Protein 4YMU (pdb70)

Foldseek 3Di:
DKWFFQFWDDDVVRTQAHTEIDDDDFLAAEEEEEDPSLRQLVVLCVRLPPDATPDTFIDDPRHTDRPPPDDSVVVCLQEAEQDQQLPQDQVDFLLCSQLVCCCVPVVDDPVVSSVLLCVLCVLLVNNVRRGPGLVPDALLNSRSSSVSSRCSSVHQEYEYEANCVVHDPVRRPSNLVSVQVCSVVRRHYYYYHLPLVSQLPRHQKYFYGGNNYGPDMDGSCCQQPPDPDDSSVVRNVVRD/DKWFFQFWDADVVRTQAGTEIDDDDFLAAEEEEEDPSLNQLVVLCVRLPPDATPDTFMDDPRHTDRPPPDDSVVVCLQEAEQDQQLPQDQVDFLLCSQLVCCCVPVVDDPVVSSVLSCVLCVLLVNNVRRGPGLVPDALLNSRSSSVSNRCSSVHQAYEYEANCPPPDPVRRVSNLVSVQVCSVVRRHYYYYHLDLVSLVPRHQKYFYGGNNYGPDMDRSCCLQPPNDDPSSVVRNVVRD/DDDDLPVVVVCVVLLVVQAVLLVVLLVLLLVLLQVLLVVLLVQCVDPPVVSVVVSVCLLCDLQVDDLLCLLCCQQVVCVVVVDHDDLRVSLSVSSNSSSSSVLNVLLVVLLVPDPCVQLVVCVVVVHDPVRSCVPTRVVRSVLSRVLVSLVSSLVVSVVSLSSLVVVDSHSNVSLVVVCVVVVDNPNSNVVSVVVNVVSSVVSVVVSVVVSVVSD/DDDDQVVVVVCVVLLVVQAVLLVVLLVLLLVLLQVLLVVLLVQLVDPPVVSVVVSVVLLCDLQVDDLLCQLCCQQVVCVVVVDHDDLRVSLSVSSNSSSSSVLNVLLVVLLVPPPCVQVVVCVVVPHDPVRSCVPTRVVRSVLSRVLVSLVSSLVVSVVSLSSLVVVDSHSNVVLVVVCVVVVDNPNSNVVSVVVNVVVSVVSVVVSVVVNVVD

B-factor: mean 88.01, std 18.53, range [20.0, 192.8]

Radius of gyration: 33.29 Å; Cα contacts (8 Å, |Δi|>4): 1628; chains: 4; bounding box: 82×51×93 Å

Nearest PDB structures (foldseek):
  4ymw-assembly1_C  TM=1.003E+00  e=5.211E-26  Caldanaerobacter subterraneus subsp. tengcongensis MB4
  3tuz-assembly2_F  TM=8.366E-01  e=4.414E-05  Escherichia coli K-12
  3tui-assembly2_E  TM=8.059E-01  e=1.080E-04  Escherichia coli K-12
  7mc0-assembly1_B  TM=7.692E-01  e=1.367E-04  Neisseria meningitidis MC58
  4jbw-assembly2_I  TM=6.673E-01  e=3.896E-02  Escherichia coli K-12

Organism: Caldanaerobacter subterraneus subsp. tengcongensis (strain DSM 15242 / JCM 11007 / NBRC 100824 / MB4) (NCBI:txid273068)

Secondary structure (DSSP, 8-state):
-EEEEEEEEEETTEEEEEEEEEEE-TT-EEEEE-STTSSHHHHHHHHTTSS--SEEEEEETTEE-SSS-S-HHHHHHHEEEE-TT----TTS-HHHHHHHHIIIII---HHHHHHHHHHHHHHTT-GGGTT--GGGS-HHHHHHHHHHHHHTT--SEEEEESTTTTS-HHHHHHHHHHHHHHHHTT-EEEEE-S-HHHHHHH-SEEEEEETTEEEEEE-HHHHHHH--SHHHHHHHHHH-/----SGGGGGGHHHHHHHHHHHHHHHHHHHHHHHHHHHHHHHHHT-SSHHHHHHHHHHHHHHHTS-HHHHHHHHHHHHHTTT----HHHHHHHHHHHHHHHHHHHHHHHHHTTS-HHHHHHHHHTT--HHHHIIIIIHHHHHHHHHHHHHHHHHHHHHHHGGGGGGT--STTTHHHHHHHHH---HHHHHHHHHHHHHHHHHHHHHHHHHHHT-/----SHHHHTTHHHHHHHHHHHHHHHHHHHHHHHHHHHHHHHHHT-SSHHHHHHHHHHHHHHHTS-HHHHHHHHHTTTGGGT----HHHHHHHHHHHHHHHHHHHHHHHHHHTS-THHHHHHHHTT--HHHHIIIIIHHHHHHHHHHHHHHHHHHHHHHHGGGGTTT--STTTHHHHHHHHH---HHHHHHHHHHHHHHHHHHHHHHHHHHHHH-/-EEEEEEEEEETTEEEEEEEEEEE-TT-EEEEE-STTSSHHHHHHHHTTSS--SEEEEEETTEESSSS-S-HHHHHHHEEEE-TT----TTS-HHHHHHHHIIIII---HHHHHHHHHHHHHHTT-GGGTT--GGGS-HHHHHHHHHHHHHHT--SEEEEESTTTTS-GGGHHHHHHHHHHHHHTT-EEEEE-S-HHHHHHH-SEEEEEETTEEEEEE-HHHHHHH--SHHHHHHHHHH-

Structure (mmCIF, N/CA/C/O backbone):
data_4YMU
#
_entry.id   4YMU
#
_cell.length_a   96.765
_cell.length_b   114.098
_cell.length_c   298.636
_cell.angle_alpha   90.00
_cell.angle_beta   90.00
_cell.angle_gamma   90.00
#
_symmetry.space_group_name_H-M   'C 2 2 21'
#
loop_
_entity.id
_entity.type
_entity.pdbx_description
1 polymer 'ABC-type polar amino acid transport system, ATPase component'
2 polymer 'ABC-type amino acid transport system, permease component'
3 non-polymer "ADENOSINE-5'-TRIPHOSPHATE"
4 non-polymer 'MAGNESIUM ION'
5 non-polymer ARGININE
#
loop_
_atom_site.group_PDB
_atom_site.id
_atom_site.type_symbol
_atom_site.label_atom_id
_atom_site.label_alt_id
_atom_site.label_comp_id
_atom_site.label_asym_id
_atom_site.label_entity_id
_atom_site.label_seq_id
_atom_site.pdbx_PDB_ins_code
_atom_site.Cartn_x
_atom_site.Cartn_y
_atom_site.Cartn_z
_atom_site.occupancy
_atom_site.B_iso_or_equiv
_atom_site.auth_seq_id
_atom_site.auth_comp_id
_atom_site.auth_asym_id
_atom_site.auth_atom_id
_atom_site.pdbx_PDB_model_num
ATOM 1 N N . MET A 1 1 ? -35.231 35.020 -5.151 1.00 57.46 1 MET J N 1
ATOM 2 C CA . MET A 1 1 ? -35.221 33.881 -4.227 1.00 65.25 1 MET J CA 1
ATOM 3 C C . MET A 1 1 ? -34.716 34.155 -2.807 1.00 71.73 1 MET J C 1
ATOM 4 O O . MET A 1 1 ? -35.449 33.921 -1.839 1.00 70.16 1 MET J O 1
ATOM 9 N N . ILE A 1 2 ? -33.471 34.617 -2.665 1.00 63.95 2 ILE J N 1
ATOM 10 C CA . ILE A 1 2 ? -33.025 35.108 -1.354 1.00 72.10 2 ILE J CA 1
ATOM 11 C C . ILE A 1 2 ? -32.550 36.540 -1.469 1.00 62.50 2 ILE J C 1
ATOM 12 O O . ILE A 1 2 ? -31.662 36.846 -2.252 1.00 66.84 2 ILE J O 1
ATOM 17 N N . PHE A 1 3 ? -33.110 37.415 -0.650 1.00 60.95 3 PHE J N 1
ATOM 18 C CA . PHE A 1 3 ? -32.650 38.790 -0.664 1.00 68.56 3 PHE J CA 1
ATOM 19 C C . PHE A 1 3 ? -32.525 39.348 0.750 1.00 68.95 3 PHE J C 1
ATOM 20 O O . PHE A 1 3 ? -33.506 39.787 1.340 1.00 72.98 3 PHE J O 1
ATOM 28 N N . VAL A 1 4 ? -31.302 39.336 1.272 1.00 68.17 4 VAL J N 1
ATOM 29 C CA . VAL A 1 4 ? -30.989 40.002 2.532 1.00 63.11 4 VAL J CA 1
ATOM 30 C C . VAL A 1 4 ? -30.610 41.445 2.212 1.00 65.38 4 VAL J C 1
ATOM 31 O O . VAL A 1 4 ? -29.695 41.708 1.423 1.00 66.03 4 VAL J O 1
ATOM 35 N N . ASN A 1 5 ? -31.339 42.383 2.804 1.00 64.37 5 ASN J N 1
ATOM 36 C CA . ASN A 1 5 ? -31.227 43.779 2.408 1.00 69.95 5 ASN J CA 1
ATOM 37 C C . ASN A 1 5 ? -30.775 44.675 3.546 1.00 73.07 5 ASN J C 1
ATOM 38 O O . ASN A 1 5 ? -31.541 44.955 4.466 1.00 61.04 5 ASN J O 1
ATOM 43 N N . ASP A 1 6 ? -29.507 45.070 3.480 1.00 83.59 6 ASP J N 1
ATOM 44 C CA . ASP A 1 6 ? -28.882 46.007 4.410 1.00 82.65 6 ASP J CA 1
ATOM 45 C C . ASP A 1 6 ? -29.154 45.718 5.885 1.00 75.18 6 ASP J C 1
ATOM 46 O O . ASP A 1 6 ? -29.582 46.603 6.632 1.00 78.05 6 ASP J O 1
ATOM 51 N N . VAL A 1 7 ? -28.907 44.488 6.318 1.00 67.35 7 VAL J N 1
ATOM 52 C CA . VAL A 1 7 ? -29.233 44.177 7.697 1.00 63.21 7 VAL J CA 1
ATOM 53 C C . VAL A 1 7 ? -28.126 44.477 8.707 1.00 78.17 7 VAL J C 1
ATOM 54 O O . VAL A 1 7 ? -26.942 44.589 8.370 1.00 85.75 7 VAL J O 1
ATOM 58 N N . TYR A 1 8 ? -28.563 44.680 9.938 1.00 78.52 8 TYR J N 1
ATOM 59 C CA . TYR A 1 8 ? -27.694 44.890 11.075 1.00 71.28 8 TYR J CA 1
ATOM 60 C C . TYR A 1 8 ? -28.170 43.907 12.112 1.00 75.61 8 TYR J C 1
ATOM 61 O O . TYR A 1 8 ? -29.366 43.628 12.201 1.00 77.78 8 TYR J O 1
ATOM 70 N N . LYS A 1 9 ? -27.250 43.357 12.883 1.00 76.75 9 LYS J N 1
ATOM 71 C CA . LYS A 1 9 ? -27.644 42.564 14.037 1.00 76.38 9 LYS J CA 1
ATOM 72 C C . LYS A 1 9 ? -26.722 42.856 15.187 1.00 79.81 9 LYS J C 1
ATOM 73 O O . LYS A 1 9 ? -25.511 42.921 15.010 1.00 78.17 9 LYS J O 1
ATOM 79 N N . ASN A 1 10 ? -27.320 43.047 16.360 1.00 92.32 10 ASN J N 1
ATOM 80 C CA . ASN A 1 10 ? -26.598 43.230 17.617 1.00 81.16 10 ASN J CA 1
ATOM 81 C C . ASN A 1 10 ? -27.073 42.250 18.645 1.00 84.30 10 ASN J C 1
ATOM 82 O O . ASN A 1 10 ? -28.277 42.027 18.794 1.00 79.36 10 ASN J O 1
ATOM 87 N N . PHE A 1 11 ? -26.113 41.663 19.346 1.00 86.11 11 PHE J N 1
ATOM 88 C CA . PHE A 1 11 ? -26.390 40.956 20.577 1.00 83.11 11 PHE J CA 1
ATOM 89 C C . PHE A 1 11 ? -25.854 41.837 21.705 1.00 95.35 11 PHE J C 1
ATOM 90 O O . PHE A 1 11 ? -24.642 41.885 21.949 1.00 94.79 11 PHE J O 1
ATOM 98 N N . GLY A 1 12 ? -26.756 42.594 22.331 1.00 97.11 12 GLY J N 1
ATOM 99 C CA . GLY A 1 12 ? -26.386 43.570 23.340 1.00 82.33 12 GLY J CA 1
ATOM 100 C C . GLY A 1 12 ? -25.485 44.629 22.726 1.00 96.57 12 GLY J C 1
ATOM 101 O O . GLY A 1 12 ? -25.728 45.125 21.620 1.00 101.41 12 GLY J O 1
ATOM 102 N N . SER A 1 13 ? -24.402 44.941 23.423 1.00 101.91 13 SER J N 1
ATOM 103 C CA . SER A 1 13 ? -23.460 45.944 22.947 1.00 100.53 13 SER J CA 1
ATOM 104 C C . SER A 1 13 ? -22.606 45.393 21.809 1.00 93.46 13 SER J C 1
ATOM 105 O O . SER A 1 13 ? -21.861 46.143 21.162 1.00 95.89 13 SER J O 1
ATOM 108 N N . LEU A 1 14 ? -22.707 44.085 21.567 1.00 83.13 14 LEU J N 1
ATOM 109 C CA . LEU A 1 14 ? -21.892 43.442 20.538 1.00 81.22 14 LEU J CA 1
ATOM 110 C C . LEU A 1 14 ? -22.591 43.661 19.198 1.00 87.76 14 LEU J C 1
ATOM 111 O O . LEU A 1 14 ? -23.692 43.146 18.968 1.00 93.64 14 LEU J O 1
ATOM 116 N N . GLU A 1 15 ? -21.983 44.477 18.346 1.00 81.38 15 GLU J N 1
ATOM 117 C CA . GLU A 1 15 ? -22.467 44.683 16.978 1.00 83.76 15 GLU J CA 1
ATOM 118 C C . GLU A 1 15 ? -21.879 43.614 16.070 1.00 81.54 15 GLU J C 1
ATOM 119 O O . GLU A 1 15 ? -20.672 43.587 15.867 1.00 90.60 15 GLU J O 1
ATOM 125 N N . VAL A 1 16 ? -22.714 42.734 15.533 1.00 73.17 16 VAL J N 1
ATOM 126 C CA . VAL A 1 16 ? -22.233 41.623 14.707 1.00 69.00 16 VAL J CA 1
ATOM 127 C C . VAL A 1 16 ? -22.356 41.854 13.176 1.00 66.13 16 VAL J C 1
ATOM 128 O O . VAL A 1 16 ? -21.421 41.618 12.432 1.00 72.76 16 VAL J O 1
ATOM 132 N N . LEU A 1 17 ? -23.527 42.250 12.699 1.00 78.65 17 LEU J N 1
ATOM 133 C CA . LEU A 1 17 ? -23.687 42.627 11.291 1.00 79.47 17 LEU J CA 1
ATOM 134 C C . LEU A 1 17 ? -23.854 44.145 11.204 1.00 75.29 17 LEU J C 1
ATOM 135 O O . LEU A 1 17 ? -24.603 44.729 11.984 1.00 83.86 17 LEU J O 1
ATOM 140 N N . LYS A 1 18 ? -23.140 44.793 10.296 1.00 68.10 18 LYS J N 1
ATOM 141 C CA . LYS A 1 18 ? -23.157 46.251 10.239 1.00 75.71 18 LYS J CA 1
ATOM 142 C C . LYS A 1 18 ? -23.551 46.768 8.863 1.00 82.60 18 LYS J C 1
ATOM 143 O O . LYS A 1 18 ? -22.889 47.645 8.306 1.00 80.37 18 LYS J O 1
ATOM 149 N N . GLY A 1 19 ? -24.620 46.207 8.310 1.00 89.33 19 GLY J N 1
ATOM 150 C CA . GLY A 1 19 ? -25.115 46.639 7.022 1.00 78.20 19 GLY J CA 1
ATOM 151 C C . GLY A 1 19 ? -24.669 45.667 5.964 1.00 81.90 19 GLY J C 1
ATOM 152 O O . GLY A 1 19 ? -23.721 45.930 5.223 1.00 83.66 19 GLY J O 1
ATOM 153 N N . VAL A 1 20 ? -25.363 44.541 5.876 1.00 87.77 20 VAL J N 1
ATOM 154 C CA . VAL A 1 20 ? -24.959 43.499 4.941 1.00 79.24 20 VAL J CA 1
ATOM 155 C C . VAL A 1 20 ? -26.058 43.231 3.929 1.00 75.02 20 VAL J C 1
ATOM 156 O O . VAL A 1 20 ? -27.241 43.240 4.266 1.00 82.98 20 VAL J O 1
ATOM 160 N N . THR A 1 21 ? -25.666 43.031 2.678 1.00 77.75 21 THR J N 1
ATOM 161 C CA . THR A 1 21 ? -26.613 42.758 1.605 1.00 70.79 21 THR J CA 1
ATOM 162 C C . THR A 1 21 ? -26.218 41.510 0.813 1.00 70.08 21 THR J C 1
ATOM 163 O O . THR A 1 21 ? -25.088 41.385 0.383 1.00 67.73 21 THR J O 1
ATOM 167 N N . LEU A 1 22 ? -27.144 40.574 0.643 1.00 74.07 22 LEU J N 1
ATOM 168 C CA . LEU A 1 22 ? -26.839 39.345 -0.072 1.00 63.90 22 LEU J CA 1
ATOM 169 C C . LEU A 1 22 ? -28.001 38.926 -0.960 1.00 68.49 22 LEU J C 1
ATOM 170 O O . LEU A 1 22 ? -29.107 38.775 -0.469 1.00 75.62 22 LEU J O 1
ATOM 175 N N . LYS A 1 23 ? -27.761 38.721 -2.258 1.00 72.34 23 LYS J N 1
ATOM 176 C CA . LYS A 1 23 ? -28.790 38.174 -3.155 1.00 62.32 23 LYS J CA 1
ATOM 177 C C . LYS A 1 23 ? -28.338 36.830 -3.687 1.00 71.91 23 LYS J C 1
ATOM 178 O O . LYS A 1 23 ? -27.195 36.705 -4.153 1.00 74.79 23 LYS J O 1
ATOM 184 N N . VAL A 1 24 ? -29.192 35.812 -3.585 1.00 60.27 24 VAL J N 1
ATOM 185 C CA . VAL A 1 24 ? -28.859 34.554 -4.256 1.00 74.12 24 VAL J CA 1
ATOM 186 C C . VAL A 1 24 ? -30.018 33.950 -5.046 1.00 80.44 24 VAL J C 1
ATOM 187 O O . VAL A 1 24 ? -31.153 33.880 -4.560 1.00 85.87 24 VAL J O 1
ATOM 191 N N . ASN A 1 25 ? -29.715 33.563 -6.287 1.00 75.32 25 ASN J N 1
ATOM 192 C CA . ASN A 1 25 ? -30.709 33.004 -7.206 1.00 71.83 25 ASN J CA 1
ATOM 193 C C . ASN A 1 25 ? -30.586 31.502 -7.371 1.00 67.46 25 ASN J C 1
ATOM 194 O O . ASN A 1 25 ? -29.591 30.895 -6.959 1.00 68.33 25 ASN J O 1
ATOM 199 N N . LYS A 1 26 ? -31.593 30.919 -8.007 1.00 59.10 26 LYS J N 1
ATOM 200 C CA . LYS A 1 26 ? -31.697 29.475 -8.137 1.00 54.86 26 LYS J CA 1
ATOM 201 C C . LYS A 1 26 ? -30.476 28.868 -8.801 1.00 63.46 26 LYS J C 1
ATOM 202 O O . LYS A 1 26 ? -30.041 29.325 -9.848 1.00 63.54 26 LYS J O 1
ATOM 208 N N . GLY A 1 27 ? -29.894 27.858 -8.165 1.00 68.35 27 GLY J N 1
ATOM 209 C CA . GLY A 1 27 ? -28.757 27.162 -8.737 1.00 64.59 27 GLY J CA 1
ATOM 210 C C . GLY A 1 27 ? -27.374 27.662 -8.342 1.00 69.42 27 GLY J C 1
ATOM 211 O O . GLY A 1 27 ? -26.381 26.969 -8.593 1.00 79.28 27 GLY J O 1
ATOM 212 N N . GLU A 1 28 ? -27.285 28.835 -7.715 1.00 58.30 28 GLU J N 1
ATOM 213 C CA . GLU A 1 28 ? -25.980 29.348 -7.295 1.00 61.41 28 GLU J CA 1
ATOM 214 C C . GLU A 1 28 ? -25.462 28.561 -6.119 1.00 67.65 28 GLU J C 1
ATOM 215 O O . GLU A 1 28 ? -26.237 28.087 -5.293 1.00 71.09 28 GLU J O 1
ATOM 221 N N . VAL A 1 29 ? -24.146 28.416 -6.034 1.00 69.05 29 VAL J N 1
ATOM 222 C CA . VAL A 1 29 ? -23.556 27.956 -4.791 1.00 73.49 29 VAL J CA 1
ATOM 223 C C . VAL A 1 29 ? -22.742 29.131 -4.243 1.00 69.32 29 VAL J C 1
ATOM 224 O O . VAL A 1 29 ? -21.684 29.461 -4.789 1.00 76.66 29 VAL J O 1
ATOM 228 N N . VAL A 1 30 ? -23.259 29.805 -3.218 1.00 64.38 30 VAL J N 1
ATOM 229 C CA . VAL A 1 30 ? -22.534 30.936 -2.615 1.00 69.75 30 VAL J CA 1
ATOM 230 C C . VAL A 1 30 ? -21.798 30.533 -1.343 1.00 70.78 30 VAL J C 1
ATOM 231 O O . VAL A 1 30 ? -22.402 29.983 -0.421 1.00 66.87 30 VAL J O 1
ATOM 235 N N . VAL A 1 31 ? -20.505 30.839 -1.274 1.00 69.51 31 VAL J N 1
ATOM 236 C CA . VAL A 1 31 ? -19.703 30.469 -0.105 1.00 68.26 31 VAL J CA 1
ATOM 237 C C . VAL A 1 31 ? -19.170 31.681 0.653 1.00 67.34 31 VAL J C 1
ATOM 238 O O . VAL A 1 31 ? -18.563 32.576 0.065 1.00 66.31 31 VAL J O 1
ATOM 242 N N . ILE A 1 32 ? -19.434 31.705 1.958 1.00 61.56 32 ILE J N 1
ATOM 243 C CA . ILE A 1 32 ? -19.026 32.786 2.848 1.00 66.22 32 ILE J CA 1
ATOM 244 C C . ILE A 1 32 ? -17.836 32.392 3.745 1.00 73.16 32 ILE J C 1
ATOM 245 O O . ILE A 1 32 ? -17.861 31.384 4.469 1.00 66.26 32 ILE J O 1
ATOM 250 N N . ILE A 1 33 ? -16.781 33.196 3.678 1.00 68.45 33 ILE J N 1
ATOM 251 C CA . ILE A 1 33 ? -15.567 32.917 4.420 1.00 68.75 33 ILE J CA 1
ATOM 252 C C . ILE A 1 33 ? -15.115 34.190 5.096 1.00 71.19 33 ILE J C 1
ATOM 253 O O . ILE A 1 33 ? -15.531 35.280 4.704 1.00 67.21 33 ILE J O 1
ATOM 258 N N . GLY A 1 34 ? -14.250 34.062 6.097 1.00 76.17 34 GLY J N 1
ATOM 259 C CA . GLY A 1 34 ? -13.748 35.226 6.800 1.00 72.54 34 GLY J CA 1
ATOM 260 C C . GLY A 1 34 ? -13.315 34.858 8.196 1.00 72.20 34 GLY J C 1
ATOM 261 O O . GLY A 1 34 ? -13.613 33.763 8.666 1.00 67.28 34 GLY J O 1
ATOM 262 N N . PRO A 1 35 ? -12.614 35.778 8.872 1.00 71.34 35 PRO J N 1
ATOM 263 C CA . PRO A 1 35 ? -12.110 35.515 10.221 1.00 69.00 35 PRO J CA 1
ATOM 264 C C . PRO A 1 35 ? -13.242 35.292 11.211 1.00 74.53 35 PRO J C 1
ATOM 265 O O . PRO A 1 35 ? -14.376 35.697 10.988 1.00 75.11 35 PRO J O 1
ATOM 269 N N . SER A 1 36 ? -12.904 34.690 12.338 1.00 81.50 36 SER J N 1
ATOM 270 C CA . SER A 1 36 ? -13.885 34.297 13.324 1.00 80.59 36 SER J CA 1
ATOM 271 C C . SER A 1 36 ? -14.590 35.521 13.895 1.00 73.89 36 SER J C 1
ATOM 272 O O . SER A 1 36 ? -13.975 36.570 14.077 1.00 69.15 36 SER J O 1
ATOM 275 N N . GLY A 1 37 ? -15.894 35.402 14.125 1.00 69.83 37 GLY J N 1
ATOM 276 C CA . GLY A 1 37 ? -16.650 36.483 14.736 1.00 67.99 37 GLY J CA 1
ATOM 277 C C . GLY A 1 37 ? -16.986 37.596 13.760 1.00 75.51 37 GLY J C 1
ATOM 278 O O . GLY A 1 37 ? -17.522 38.627 14.163 1.00 77.04 37 GLY J O 1
ATOM 279 N N . SER A 1 38 ? -16.700 37.386 12.478 1.00 69.27 38 SER J N 1
ATOM 280 C CA . SER A 1 38 ? -16.992 38.389 11.454 1.00 78.00 38 SER J CA 1
ATOM 281 C C . SER A 1 38 ? -18.485 38.456 11.085 1.00 76.06 38 SER J C 1
ATOM 282 O O . SER A 1 38 ? -18.908 39.359 10.361 1.00 80.66 38 SER J O 1
ATOM 285 N N . GLY A 1 39 ? -19.267 37.488 11.548 1.00 67.17 39 GLY J N 1
ATOM 286 C CA . GLY A 1 39 ? -20.709 37.544 11.367 1.00 76.89 39 GLY J CA 1
ATOM 287 C C . GLY A 1 39 ? -21.308 36.602 10.338 1.00 74.14 39 GLY J C 1
ATOM 288 O O . GLY A 1 39 ? -22.511 36.649 10.098 1.00 77.23 39 GLY J O 1
ATOM 289 N N . LYS A 1 40 ? -20.483 35.720 9.777 1.00 79.22 40 LYS J N 1
ATOM 290 C CA . LYS A 1 40 ? -20.892 34.791 8.720 1.00 76.97 40 LYS J CA 1
ATOM 291 C C . LYS A 1 40 ? -22.149 33.990 9.093 1.00 78.90 40 LYS J C 1
ATOM 292 O O . LYS A 1 40 ? -23.176 34.025 8.382 1.00 75.99 40 LYS J O 1
ATOM 298 N N . SER A 1 41 ? -22.059 33.265 10.203 1.00 66.66 41 SER J N 1
ATOM 299 C CA . SER A 1 41 ? -23.166 32.428 10.655 1.00 75.48 41 SER J CA 1
ATOM 300 C C . SER A 1 41 ? -24.415 33.244 10.980 1.00 65.48 41 SER J C 1
ATOM 301 O O . SER A 1 41 ? -25.513 32.765 10.779 1.00 65.17 41 SER J O 1
ATOM 304 N N . THR A 1 42 ? -24.242 34.477 11.445 1.00 58.62 42 THR J N 1
ATOM 305 C CA . THR A 1 42 ? -25.383 35.313 11.812 1.00 72.34 42 THR J CA 1
ATOM 306 C C . THR A 1 42 ? -26.156 35.743 10.554 1.00 77.60 42 THR J C 1
ATOM 307 O O . THR A 1 42 ? -27.398 35.715 10.532 1.00 81.92 42 THR J O 1
ATOM 311 N N . LEU A 1 43 ? -25.416 36.114 9.515 1.00 65.67 43 LEU J N 1
ATOM 312 C CA . LEU A 1 43 ? -25.989 36.400 8.208 1.00 74.07 43 LEU J CA 1
ATOM 313 C C . LEU A 1 43 ? -26.736 35.188 7.681 1.00 67.36 43 LEU J C 1
ATOM 314 O O . LEU A 1 43 ? -27.881 35.289 7.278 1.00 68.40 43 LEU J O 1
ATOM 319 N N . LEU A 1 44 ? -26.062 34.049 7.662 1.00 62.30 44 LEU J N 1
ATOM 320 C CA . LEU A 1 44 ? -26.671 32.805 7.222 1.00 56.75 44 LEU J CA 1
ATOM 321 C C . LEU A 1 44 ? -27.987 32.574 7.959 1.00 67.15 44 LEU J C 1
ATOM 322 O O . LEU A 1 44 ? -29.007 32.212 7.367 1.00 75.35 44 LEU J O 1
ATOM 327 N N . ARG A 1 45 ? -27.961 32.790 9.267 1.00 65.25 45 ARG J N 1
ATOM 328 C CA . ARG A 1 45 ? -29.106 32.465 10.092 1.00 65.56 45 ARG J CA 1
ATOM 329 C C . ARG A 1 45 ? -30.225 33.499 10.021 1.00 67.65 45 ARG J C 1
ATOM 330 O O . ARG A 1 45 ? -31.335 33.225 10.459 1.00 62.74 45 ARG J O 1
ATOM 338 N N . CYS A 1 46 ? -29.955 34.662 9.434 1.00 70.04 46 CYS J N 1
ATOM 339 C CA . CYS A 1 46 ? -31.033 35.604 9.146 1.00 65.26 46 CYS J CA 1
ATOM 340 C C . CYS A 1 46 ? -31.928 35.097 8.007 1.00 75.44 46 CYS J C 1
ATOM 341 O O . CYS A 1 46 ? -33.149 35.364 7.980 1.00 78.65 46 CYS J O 1
ATOM 344 N N . ILE A 1 47 ? -31.337 34.321 7.096 1.00 70.60 47 ILE J N 1
ATOM 345 C CA . ILE A 1 47 ? -32.030 33.927 5.882 1.00 64.47 47 ILE J CA 1
ATOM 346 C C . ILE A 1 47 ? -33.262 33.075 6.180 1.00 71.14 47 ILE J C 1
ATOM 347 O O . ILE A 1 47 ? -34.287 33.230 5.512 1.00 58.74 47 ILE J O 1
ATOM 352 N N . ASN A 1 48 ? -33.177 32.196 7.184 1.00 60.30 48 ASN J N 1
ATOM 353 C CA . ASN A 1 48 ? -34.352 31.438 7.597 1.00 60.05 48 ASN J CA 1
ATOM 354 C C . ASN A 1 48 ? -34.904 31.925 8.935 1.00 59.96 48 ASN J C 1
ATOM 355 O O . ASN A 1 48 ? -35.657 31.220 9.609 1.00 60.30 48 ASN J O 1
ATOM 360 N N . LEU A 1 49 ? -34.535 33.150 9.297 1.00 65.74 49 LEU J N 1
ATOM 361 C CA . LEU A 1 49 ? -35.054 33.806 10.500 1.00 75.64 49 LEU J CA 1
ATOM 362 C C . LEU A 1 49 ? -34.845 33.054 11.830 1.00 77.73 49 LEU J C 1
ATOM 363 O O . LEU A 1 49 ? -35.689 33.139 12.742 1.00 74.73 49 LEU J O 1
ATOM 368 N N . LEU A 1 50 ? -33.746 32.304 11.928 1.00 71.10 50 LEU J N 1
ATOM 369 C CA . LEU A 1 50 ? -33.276 31.778 13.214 1.00 73.88 50 LEU J CA 1
ATOM 370 C C . LEU A 1 50 ? -32.615 32.904 14.015 1.00 74.97 50 LEU J C 1
ATOM 371 O O . LEU A 1 50 ? -32.454 32.798 15.217 1.00 73.75 50 LEU J O 1
ATOM 376 N N . GLU A 1 51 ? -32.171 33.945 13.317 1.00 71.84 51 GLU J N 1
ATOM 377 C CA . GLU A 1 51 ? -31.855 35.228 13.931 1.00 67.84 51 GLU J CA 1
ATOM 378 C C . GLU A 1 51 ? -32.735 36.300 13.310 1.00 75.66 51 GLU J C 1
ATOM 379 O O . GLU A 1 51 ? -33.043 36.252 12.106 1.00 78.22 51 GLU J O 1
ATOM 385 N N . GLU A 1 52 ? -33.101 37.294 14.106 1.00 66.64 52 GLU J N 1
ATOM 386 C CA . GLU A 1 52 ? -33.885 38.393 13.584 1.00 73.89 52 GLU J CA 1
ATOM 387 C C . GLU A 1 52 ? -33.027 39.632 13.472 1.00 73.54 52 GLU J C 1
ATOM 388 O O . GLU A 1 52 ? -32.398 40.038 14.428 1.00 72.89 52 GLU J O 1
ATOM 394 N N . PRO A 1 53 ? -32.977 40.226 12.282 1.00 77.68 53 PRO J N 1
ATOM 395 C CA . PRO A 1 53 ? -32.216 41.463 12.101 1.00 71.66 53 PRO J CA 1
ATOM 396 C C . PRO A 1 53 ? -32.674 42.555 13.055 1.00 75.75 53 PRO J C 1
ATOM 397 O O . PRO A 1 53 ? -33.806 42.541 13.521 1.00 80.01 53 PRO J O 1
ATOM 401 N N . THR A 1 54 ? -31.761 43.427 13.437 1.00 80.83 54 THR J N 1
ATOM 402 C CA . THR A 1 54 ? -32.124 44.582 14.236 1.00 87.05 54 THR J CA 1
ATOM 403 C C . THR A 1 54 ? -32.703 45.653 13.312 1.00 80.76 54 THR J C 1
ATOM 404 O O . THR A 1 54 ? -33.600 46.398 13.684 1.00 91.40 54 THR J O 1
ATOM 408 N N . LYS A 1 55 ? -32.173 45.717 12.102 1.00 77.81 55 LYS J N 1
ATOM 409 C CA . LYS A 1 55 ? -32.690 46.585 11.054 1.00 82.10 55 LYS J CA 1
ATOM 410 C C . LYS A 1 55 ? -32.451 45.849 9.749 1.00 82.76 55 LYS J C 1
ATOM 411 O O . LYS A 1 55 ? -31.763 44.818 9.719 1.00 71.13 55 LYS J O 1
ATOM 417 N N . GLY A 1 56 ? -32.992 46.384 8.664 1.00 81.60 56 GLY J N 1
ATOM 418 C CA . GLY A 1 56 ? -32.879 45.719 7.386 1.00 76.65 56 GLY J CA 1
ATOM 419 C C . GLY A 1 56 ? -33.962 44.665 7.263 1.00 73.96 56 GLY J C 1
ATOM 420 O O . GLY A 1 56 ? -34.704 44.379 8.205 1.00 55.21 56 GLY J O 1
ATOM 421 N N . GLU A 1 57 ? -34.069 44.072 6.085 1.00 79.75 57 GLU J N 1
ATOM 422 C CA . GLU A 1 57 ? -35.146 43.124 5.860 1.00 72.39 57 GLU J CA 1
ATOM 423 C C . GLU A 1 57 ? -34.627 41.896 5.157 1.00 63.01 57 GLU J C 1
ATOM 424 O O . GLU A 1 57 ? -33.608 41.960 4.475 1.00 64.04 57 GLU J O 1
ATOM 430 N N . VAL A 1 58 ? -35.301 40.768 5.337 1.00 68.71 58 VAL J N 1
ATOM 431 C CA . VAL A 1 58 ? -34.968 39.607 4.512 1.00 82.41 58 VAL J CA 1
ATOM 432 C C . VAL A 1 58 ? -36.202 39.094 3.758 1.00 74.54 58 VAL J C 1
ATOM 433 O O . VAL A 1 58 ? -37.265 38.875 4.349 1.00 66.40 58 VAL J O 1
ATOM 437 N N . PHE A 1 59 ? -36.059 38.966 2.439 1.00 64.90 59 PHE J N 1
ATOM 438 C CA . PHE A 1 59 ? -37.155 38.512 1.581 1.00 70.11 59 PHE J CA 1
ATOM 439 C C . PHE A 1 59 ? -36.861 37.128 1.068 1.00 66.23 59 PHE J C 1
ATOM 440 O O . PHE A 1 59 ? -35.745 36.872 0.577 1.00 72.86 59 PHE J O 1
ATOM 448 N N . ILE A 1 60 ? -37.837 36.225 1.155 1.00 61.97 60 ILE J N 1
ATOM 449 C CA . ILE A 1 60 ? -37.674 35.005 0.382 1.00 67.17 60 ILE J CA 1
ATOM 450 C C . ILE A 1 60 ? -38.770 34.770 -0.672 1.00 75.36 60 ILE J C 1
ATOM 451 O O . ILE A 1 60 ? -39.984 34.876 -0.414 1.00 74.78 60 ILE J O 1
ATOM 456 N N . ASP A 1 61 ? -38.291 34.509 -1.884 1.00 75.63 61 ASP J N 1
ATOM 457 C CA . ASP A 1 61 ? -39.118 34.444 -3.065 1.00 71.52 61 ASP J CA 1
ATOM 458 C C . ASP A 1 61 ? -39.901 35.750 -3.218 1.00 74.12 61 ASP J C 1
ATOM 459 O O . ASP A 1 61 ? -41.056 35.738 -3.671 1.00 82.41 61 ASP J O 1
ATOM 464 N N . GLY A 1 62 ? -39.291 36.867 -2.826 1.00 63.57 62 GLY J N 1
ATOM 465 C CA . GLY A 1 62 ? -39.907 38.172 -3.007 1.00 66.12 62 GLY J CA 1
ATOM 466 C C . GLY A 1 62 ? -40.869 38.610 -1.895 1.00 78.29 62 GLY J C 1
ATOM 467 O O . GLY A 1 62 ? -41.443 39.709 -1.969 1.00 77.66 62 GLY J O 1
ATOM 468 N N . VAL A 1 63 ? -41.084 37.769 -0.879 1.00 67.04 63 VAL J N 1
ATOM 469 C CA . VAL A 1 63 ? -41.912 38.214 0.244 1.00 70.60 63 VAL J CA 1
ATOM 470 C C . VAL A 1 63 ? -41.102 38.419 1.549 1.00 73.46 63 VAL J C 1
ATOM 471 O O . VAL A 1 63 ? -40.269 37.585 1.929 1.00 66.09 63 VAL J O 1
ATOM 475 N N . LYS A 1 64 ? -41.326 39.569 2.183 1.00 68.94 64 LYS J N 1
ATOM 476 C CA . LYS A 1 64 ? -40.613 39.959 3.392 1.00 73.16 64 LYS J CA 1
ATOM 477 C C . LYS A 1 64 ? -41.005 39.024 4.524 1.00 64.15 64 LYS J C 1
ATOM 478 O O . LYS A 1 64 ? -42.183 38.759 4.720 1.00 69.97 64 LYS J O 1
ATOM 484 N N . ILE A 1 65 ? -40.023 38.491 5.245 1.00 63.62 65 ILE J N 1
ATOM 485 C CA . ILE A 1 65 ? -40.322 37.466 6.232 1.00 64.16 65 ILE J CA 1
ATOM 486 C C . ILE A 1 65 ? -40.082 37.939 7.644 1.00 77.88 65 ILE J C 1
ATOM 487 O O . ILE A 1 65 ? -40.455 37.250 8.586 1.00 81.56 65 ILE J O 1
ATOM 492 N N . ASN A 1 66 ? -39.484 39.120 7.796 1.00 80.14 66 ASN J N 1
ATOM 493 C CA . ASN A 1 66 ? -39.217 39.667 9.127 1.00 86.58 66 ASN J CA 1
ATOM 494 C C . ASN A 1 66 ? -40.055 40.905 9.429 1.00 96.96 66 ASN J C 1
ATOM 495 O O . ASN A 1 66 ? -39.566 41.863 10.030 1.00 102.05 66 ASN J O 1
ATOM 500 N N . ASN A 1 67 ? -41.309 40.889 8.994 1.00 94.70 67 ASN J N 1
ATOM 501 C CA . ASN A 1 67 ? -42.237 41.982 9.263 1.00 94.14 67 ASN J CA 1
ATOM 502 C C . ASN A 1 67 ? -43.412 41.509 10.099 1.00 91.38 67 ASN J C 1
ATOM 503 O O . ASN A 1 67 ? -44.382 42.240 10.274 1.00 95.81 67 ASN J O 1
ATOM 508 N N . GLY A 1 68 ? -43.344 40.262 10.562 1.00 85.41 68 GLY J N 1
ATOM 509 C CA . GLY A 1 68 ? -44.415 39.655 11.332 1.00 88.00 68 GLY J CA 1
ATOM 510 C C . GLY A 1 68 ? -45.709 39.438 10.554 1.00 100.88 68 GLY J C 1
ATOM 511 O O . GLY A 1 68 ? -46.730 39.063 11.144 1.00 108.31 68 GLY J O 1
ATOM 512 N N . LYS A 1 69 ? -45.673 39.665 9.239 1.00 92.63 69 LYS J N 1
ATOM 513 C CA . LYS A 1 69 ? -46.852 39.506 8.388 1.00 86.72 69 LYS J CA 1
ATOM 514 C C . LYS A 1 69 ? -46.811 38.267 7.486 1.00 89.28 69 LYS J C 1
ATOM 515 O O . LYS A 1 69 ? -47.285 38.321 6.352 1.00 96.87 69 LYS J O 1
ATOM 517 N N . VAL A 1 70 ? -46.262 37.159 7.978 1.00 82.47 70 VAL J N 1
ATOM 518 C CA . VAL A 1 70 ? -46.084 35.939 7.176 1.00 73.50 70 VAL J CA 1
ATOM 519 C C . VAL A 1 70 ? -46.099 34.689 8.059 1.00 74.40 70 VAL J C 1
ATOM 520 O O . VAL A 1 70 ? -45.836 34.775 9.256 1.00 76.06 70 VAL J O 1
ATOM 524 N N . ASN A 1 71 ? -46.418 33.533 7.485 1.00 79.14 71 ASN J N 1
ATOM 525 C CA . ASN A 1 71 ? -46.256 32.273 8.211 1.00 78.01 71 ASN J CA 1
ATOM 526 C C . ASN A 1 71 ? -44.822 31.726 8.102 1.00 85.88 71 ASN J C 1
ATOM 527 O O . ASN A 1 71 ? -44.421 31.143 7.064 1.00 78.78 71 ASN J O 1
ATOM 532 N N . ILE A 1 72 ? -44.076 31.868 9.195 1.00 78.04 72 ILE J N 1
ATOM 533 C CA . ILE A 1 72 ? -42.655 31.576 9.187 1.00 70.66 72 ILE J CA 1
ATOM 534 C C . ILE A 1 72 ? -42.406 30.081 9.002 1.00 75.52 72 ILE J C 1
ATOM 535 O O . ILE A 1 72 ? -41.356 29.693 8.461 1.00 80.12 72 ILE J O 1
ATOM 540 N N . ASN A 1 73 ? -43.358 29.238 9.411 1.00 60.70 73 ASN J N 1
ATOM 541 C CA . ASN A 1 73 ? -43.167 27.802 9.209 1.00 65.15 73 ASN J CA 1
ATOM 542 C C . ASN A 1 73 ? -43.111 27.408 7.727 1.00 76.62 73 ASN J C 1
ATOM 543 O O . ASN A 1 73 ? -42.287 26.579 7.328 1.00 80.06 73 ASN J O 1
ATOM 548 N N . LYS A 1 74 ? -43.972 28.015 6.913 1.00 73.71 74 LYS J N 1
ATOM 549 C CA . LYS A 1 74 ? -44.030 27.668 5.503 1.00 81.10 74 LYS J CA 1
ATOM 550 C C . LYS A 1 74 ? -42.737 28.137 4.879 1.00 80.15 74 LYS J C 1
ATOM 551 O O . LYS A 1 74 ? -42.190 27.487 3.992 1.00 84.08 74 LYS J O 1
ATOM 557 N N . VAL A 1 75 ? -42.235 29.263 5.376 1.00 83.57 75 VAL J N 1
ATOM 558 C CA . VAL A 1 75 ? -40.975 29.800 4.896 1.00 79.98 75 VAL J CA 1
ATOM 559 C C . VAL A 1 75 ? -39.845 28.821 5.176 1.00 75.67 75 VAL J C 1
ATOM 560 O O . VAL A 1 75 ? -39.132 28.417 4.248 1.00 78.16 75 VAL J O 1
ATOM 564 N N . ARG A 1 76 ? -39.707 28.407 6.432 1.00 64.80 76 ARG J N 1
ATOM 565 C CA . ARG A 1 76 ? -38.631 27.476 6.798 1.00 65.29 76 ARG J CA 1
ATOM 566 C C . ARG A 1 76 ? -38.807 26.119 6.138 1.00 62.05 76 ARG J C 1
ATOM 567 O O . ARG A 1 76 ? -37.862 25.340 6.054 1.00 62.20 76 ARG J O 1
ATOM 575 N N . GLN A 1 77 ? -40.009 25.808 5.683 1.00 62.66 77 GLN J N 1
ATOM 576 C CA . GLN A 1 77 ? -40.169 24.581 4.915 1.00 70.16 77 GLN J CA 1
ATOM 577 C C . GLN A 1 77 ? -39.357 24.640 3.637 1.00 67.24 77 GLN J C 1
ATOM 578 O O . GLN A 1 77 ? -38.824 23.622 3.206 1.00 74.67 77 GLN J O 1
ATOM 584 N N . LYS A 1 78 ? -39.240 25.833 3.049 1.00 60.70 78 LYS J N 1
ATOM 585 C CA . LYS A 1 78 ? -38.546 25.985 1.765 1.00 72.90 78 LYS J CA 1
ATOM 586 C C . LYS A 1 78 ? -37.044 26.155 1.947 1.00 74.19 78 LYS J C 1
ATOM 587 O O . LYS A 1 78 ? -36.278 25.897 1.025 1.00 78.48 78 LYS J O 1
ATOM 593 N N . VAL A 1 79 ? -36.637 26.632 3.122 1.00 71.04 79 VAL J N 1
ATOM 594 C CA . VAL A 1 79 ? -35.252 27.033 3.355 1.00 66.54 79 VAL J CA 1
ATOM 595 C C . VAL A 1 79 ? -34.620 26.143 4.403 1.00 67.57 79 VAL J C 1
ATOM 596 O O . VAL A 1 79 ? -34.797 26.371 5.599 1.00 87.58 79 VAL J O 1
ATOM 600 N N . GLY A 1 80 ? -33.918 25.110 3.937 1.00 60.19 80 GLY J N 1
ATOM 601 C CA . GLY A 1 80 ? -33.272 24.127 4.787 1.00 54.62 80 GLY J CA 1
ATOM 602 C C . GLY A 1 80 ? -32.028 24.648 5.474 1.00 66.26 80 GLY J C 1
ATOM 603 O O . GLY A 1 80 ? -31.416 25.609 4.998 1.00 66.56 80 GLY J O 1
ATOM 604 N N . MET A 1 81 ? -31.661 24.021 6.593 1.00 67.69 81 MET J N 1
ATOM 605 C CA . MET A 1 81 ? -30.502 24.438 7.387 1.00 66.67 81 MET J CA 1
ATOM 606 C C . MET A 1 81 ? -29.754 23.236 7.948 1.00 66.61 81 MET J C 1
ATOM 607 O O . MET A 1 81 ? -30.355 22.355 8.565 1.00 65.43 81 MET J O 1
ATOM 612 N N . VAL A 1 82 ? -28.438 23.226 7.777 1.00 61.27 82 VAL J N 1
ATOM 613 C CA . VAL A 1 82 ? -27.625 22.131 8.277 1.00 63.10 82 VAL J CA 1
ATOM 614 C C . VAL A 1 82 ? -26.679 22.714 9.305 1.00 64.79 82 VAL J C 1
ATOM 615 O O . VAL A 1 82 ? -26.005 23.707 9.035 1.00 66.75 82 VAL J O 1
ATOM 619 N N . PHE A 1 83 ? -26.636 22.121 10.492 1.00 60.45 83 PHE J N 1
ATOM 620 C CA . PHE A 1 83 ? -26.007 22.799 11.632 1.00 61.56 83 PHE J CA 1
ATOM 621 C C . PHE A 1 83 ? -24.612 22.297 11.981 1.00 58.94 83 PHE J C 1
ATOM 622 O O . PHE A 1 83 ? -24.332 21.095 11.909 1.00 63.43 83 PHE J O 1
ATOM 630 N N . GLN A 1 84 ? -23.757 23.206 12.436 1.00 58.92 84 GLN J N 1
ATOM 631 C CA . GLN A 1 84 ? -22.418 22.797 12.819 1.00 54.40 84 GLN J CA 1
ATOM 632 C C . GLN A 1 84 ? -22.456 21.629 13.817 1.00 58.51 84 GLN J C 1
ATOM 633 O O . GLN A 1 84 ? -21.683 20.694 13.687 1.00 66.72 84 GLN J O 1
ATOM 639 N N . HIS A 1 85 ? -23.387 21.642 14.772 1.00 66.65 85 HIS J N 1
ATOM 640 C CA . HIS A 1 85 ? -23.403 20.577 15.777 1.00 65.97 85 HIS J CA 1
ATOM 641 C C . HIS A 1 85 ? -24.468 19.528 15.580 1.00 68.05 85 HIS J C 1
ATOM 642 O O . HIS A 1 85 ? -24.869 18.884 16.544 1.00 69.69 85 HIS J O 1
ATOM 649 N N . PHE A 1 86 ? -24.875 19.340 14.318 1.00 70.72 86 PHE J N 1
ATOM 650 C CA . PHE A 1 86 ? -25.760 18.244 13.888 1.00 63.45 86 PHE J CA 1
ATOM 651 C C . PHE A 1 86 ? -27.231 18.428 14.315 1.00 65.27 86 PHE J C 1
ATOM 652 O O . PHE A 1 86 ? -28.126 18.352 13.479 1.00 70.94 86 PHE J O 1
ATOM 660 N N . ASN A 1 87 ? -27.495 18.639 15.601 1.00 64.10 87 ASN J N 1
ATOM 661 C CA . ASN A 1 87 ? -28.876 18.785 16.063 1.00 55.84 87 ASN J CA 1
ATOM 662 C C . ASN A 1 87 ? -29.793 17.650 15.580 1.00 66.79 87 ASN J C 1
ATOM 663 O O . ASN A 1 87 ? -30.936 17.876 15.164 1.00 64.80 87 ASN J O 1
ATOM 668 N N . LEU A 1 88 ? -29.271 16.428 15.622 1.00 63.31 88 LEU J N 1
ATOM 669 C CA . LEU A 1 88 ? -30.076 15.239 15.386 1.00 67.29 88 LEU J CA 1
ATOM 670 C C . LEU A 1 88 ? -30.996 15.032 16.609 1.00 68.05 88 LEU J C 1
ATOM 671 O O . LEU A 1 88 ? -30.644 15.431 17.741 1.00 70.79 88 LEU J O 1
ATOM 676 N N . PHE A 1 89 ? -32.172 14.447 16.378 1.00 66.80 89 PHE J N 1
ATOM 677 C CA . PHE A 1 89 ? -33.106 14.104 17.463 1.00 68.32 89 PHE J CA 1
ATOM 678 C C . PHE A 1 89 ? -32.712 12.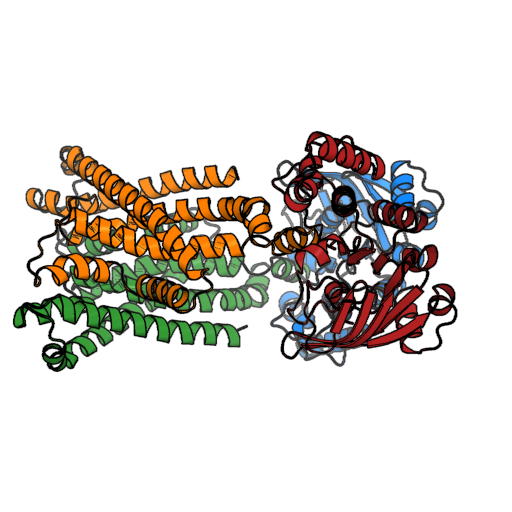753 18.086 1.00 75.37 89 PHE J C 1
ATOM 679 O O . PHE A 1 89 ? -32.918 11.694 17.465 1.00 70.23 89 PHE J O 1
ATOM 687 N N . PRO A 1 90 ? -32.151 12.784 19.317 1.00 67.47 90 PRO J N 1
ATOM 688 C CA . PRO A 1 90 ? -31.525 11.599 19.936 1.00 63.90 90 PRO J CA 1
ATOM 689 C C . PRO A 1 90 ? -32.484 10.454 20.226 1.00 67.49 90 PRO J C 1
ATOM 690 O O . PRO A 1 90 ? -32.046 9.305 20.213 1.00 71.69 90 PRO J O 1
ATOM 694 N N . HIS A 1 91 ? -33.752 10.759 20.496 1.00 69.85 91 HIS J N 1
ATOM 695 C CA . HIS A 1 91 ? -34.734 9.735 20.829 1.00 67.01 91 HIS J CA 1
ATOM 696 C C . HIS A 1 91 ? -35.334 9.077 19.591 1.00 80.71 91 HIS J C 1
ATOM 697 O O . HIS A 1 91 ? -36.116 8.134 19.702 1.00 87.70 91 HIS J O 1
ATOM 704 N N . LEU A 1 92 ? -34.979 9.586 18.410 1.00 84.06 92 LEU J N 1
ATOM 705 C CA . LEU A 1 92 ? -35.489 9.038 17.157 1.00 83.47 92 LEU J CA 1
ATOM 706 C C . LEU A 1 92 ? -34.424 8.286 16.361 1.00 80.40 92 LEU J C 1
ATOM 707 O O . LEU A 1 92 ? -33.264 8.704 16.249 1.00 82.05 92 LEU J O 1
ATOM 712 N N . THR A 1 93 ? -34.856 7.182 15.775 1.00 78.27 93 THR J N 1
ATOM 713 C CA . THR A 1 93 ? -34.023 6.380 14.903 1.00 86.79 93 THR J CA 1
ATOM 714 C C . THR A 1 93 ? -33.658 7.172 13.608 1.00 80.18 93 THR J C 1
ATOM 715 O O . THR A 1 93 ? -34.243 8.227 13.329 1.00 79.93 93 THR J O 1
ATOM 719 N N . ALA A 1 94 ? -32.694 6.681 12.831 1.00 81.19 94 ALA J N 1
ATOM 720 C CA . ALA A 1 94 ? -32.302 7.350 11.577 1.00 74.73 94 ALA J CA 1
ATOM 721 C C . ALA A 1 94 ? -33.482 7.683 10.678 1.00 75.66 94 ALA J C 1
ATOM 722 O O . ALA A 1 94 ? -33.719 8.872 10.377 1.00 81.35 94 ALA J O 1
ATOM 724 N N . ILE A 1 95 ? -34.236 6.656 10.265 1.00 76.31 95 ILE J N 1
ATOM 725 C CA . ILE A 1 95 ? -35.416 6.892 9.418 1.00 78.08 95 ILE J CA 1
ATOM 726 C C . ILE A 1 95 ? -36.353 7.855 10.090 1.00 81.62 95 ILE J C 1
ATOM 727 O O . ILE A 1 95 ? -36.883 8.734 9.435 1.00 91.87 95 ILE J O 1
ATOM 732 N N . GLU A 1 96 ? -36.572 7.676 11.390 1.00 75.26 96 GLU J N 1
ATOM 733 C CA . GLU A 1 96 ? -37.537 8.503 12.122 1.00 75.82 96 GLU J CA 1
ATOM 734 C C . GLU A 1 96 ? -37.132 9.969 12.132 1.00 73.78 96 GLU J C 1
ATOM 735 O O . GLU A 1 96 ? -37.978 10.852 11.981 1.00 83.38 96 GLU J O 1
ATOM 741 N N . ASN A 1 97 ? -35.838 10.214 12.299 1.00 64.95 97 ASN J N 1
ATOM 742 C CA . ASN A 1 97 ? -35.292 11.549 12.145 1.00 67.45 97 ASN J CA 1
ATOM 743 C C . ASN A 1 97 ? -35.699 12.080 10.788 1.00 72.97 97 ASN J C 1
ATOM 744 O O . ASN A 1 97 ? -36.190 13.207 10.677 1.00 68.13 97 ASN J O 1
ATOM 749 N N . ILE A 1 98 ? -35.524 11.253 9.756 1.00 73.64 98 ILE J N 1
ATOM 750 C CA . ILE A 1 98 ? -35.826 11.717 8.399 1.00 75.78 98 ILE J CA 1
ATOM 751 C C . ILE A 1 98 ? -37.320 12.005 8.137 1.00 82.52 98 ILE J C 1
ATOM 752 O O . ILE A 1 98 ? -37.673 13.069 7.578 1.00 71.92 98 ILE J O 1
ATOM 757 N N . THR A 1 99 ? -38.182 11.080 8.573 1.00 76.83 99 THR J N 1
ATOM 758 C CA . THR A 1 99 ? -39.607 11.088 8.231 1.00 80.41 99 THR J CA 1
ATOM 759 C C . THR A 1 99 ? -40.468 11.920 9.165 1.00 82.59 99 THR J C 1
ATOM 760 O O . THR A 1 99 ? -41.623 12.192 8.839 1.00 78.46 99 THR J O 1
ATOM 764 N N . LEU A 1 100 ? -39.927 12.316 10.317 1.00 81.05 100 LEU J N 1
ATOM 765 C CA . LEU A 1 100 ? -40.726 13.082 11.281 1.00 72.69 100 LEU J CA 1
ATOM 766 C C . LEU A 1 100 ? -41.448 14.278 10.655 1.00 79.68 100 LEU J C 1
ATOM 767 O O . LEU A 1 100 ? -42.669 14.359 10.705 1.00 88.57 100 LEU J O 1
ATOM 772 N N . ALA A 1 101 ? -40.695 15.192 10.052 1.00 84.05 101 ALA J N 1
ATOM 773 C CA . ALA A 1 101 ? -41.268 16.418 9.502 1.00 70.66 101 ALA J CA 1
ATOM 774 C C . ALA A 1 101 ? -42.163 16.224 8.272 1.00 79.86 101 ALA J C 1
ATOM 775 O O . ALA A 1 101 ? -43.219 16.852 8.180 1.00 79.30 101 ALA J O 1
ATOM 777 N N . PRO A 1 102 ? -41.743 15.384 7.309 1.00 82.12 102 PRO J N 1
ATOM 778 C CA . PRO A 1 102 ? -42.663 15.194 6.186 1.00 81.14 102 PRO J CA 1
ATOM 779 C C . PRO A 1 102 ? -44.029 14.693 6.663 1.00 84.82 102 PRO J C 1
ATOM 780 O O . PRO A 1 102 ? -45.056 15.174 6.181 1.00 94.73 102 PRO J O 1
ATOM 784 N N . VAL A 1 103 ? -44.035 13.742 7.594 1.00 86.05 103 VAL J N 1
ATOM 785 C CA . VAL A 1 103 ? -45.280 13.186 8.110 1.00 84.67 103 VAL J CA 1
ATOM 786 C C . VAL A 1 103 ? -46.072 14.230 8.902 1.00 89.05 103 VAL J C 1
ATOM 787 O O . VAL A 1 103 ? -47.285 14.340 8.757 1.00 91.84 103 VAL J O 1
ATOM 791 N N . LYS A 1 104 ? -45.388 14.992 9.745 1.00 82.41 104 LYS J N 1
ATOM 792 C CA . LYS A 1 104 ? -46.074 15.920 10.624 1.00 72.23 104 LYS J CA 1
ATOM 793 C C . LYS A 1 104 ? -46.296 17.304 10.010 1.00 72.58 104 LYS J C 1
ATOM 794 O O . LYS A 1 104 ? -47.262 17.993 10.346 1.00 76.03 104 LYS J O 1
ATOM 800 N N . VAL A 1 105 ? -45.421 17.716 9.103 1.00 75.64 105 VAL J N 1
ATOM 801 C CA . VAL A 1 105 ? -45.542 19.048 8.508 1.00 78.14 105 VAL J CA 1
ATOM 802 C C . VAL A 1 105 ? -46.266 18.999 7.169 1.00 75.02 105 VAL J C 1
ATOM 803 O O . VAL A 1 105 ? -47.175 19.780 6.926 1.00 83.07 105 VAL J O 1
ATOM 807 N N . LYS A 1 106 ? -45.881 18.064 6.309 1.00 83.03 106 LYS J N 1
ATOM 808 C CA . LYS A 1 106 ? -46.491 17.958 4.986 1.00 87.19 106 LYS J CA 1
ATOM 809 C C . LYS A 1 106 ? -47.676 17.003 4.986 1.00 89.35 106 LYS J C 1
ATOM 810 O O . LYS A 1 106 ? -48.459 16.989 4.044 1.00 85.78 106 LYS J O 1
ATOM 816 N N . LYS A 1 107 ? -47.801 16.209 6.046 1.00 92.01 107 LYS J N 1
ATOM 817 C CA . LYS A 1 107 ? -48.867 15.214 6.146 1.00 90.75 107 LYS J CA 1
ATOM 818 C C . LYS A 1 107 ? -48.686 14.116 5.101 1.00 88.36 107 LYS J C 1
ATOM 819 O O . LYS A 1 107 ? -49.666 13.574 4.600 1.00 97.82 107 LYS J O 1
ATOM 825 N N . MET A 1 108 ? -47.442 13.815 4.746 1.00 78.10 108 MET J N 1
ATOM 826 C CA . MET A 1 108 ? -47.180 12.737 3.798 1.00 83.54 108 MET J CA 1
ATOM 827 C C . MET A 1 108 ? -47.655 11.424 4.361 1.00 81.78 108 MET J C 1
ATOM 828 O O . MET A 1 108 ? -47.631 11.219 5.565 1.00 78.87 108 MET J O 1
ATOM 833 N N . ASN A 1 109 ? -48.069 10.536 3.468 1.00 97.44 109 ASN J N 1
ATOM 834 C CA . ASN A 1 109 ? -48.435 9.181 3.831 1.00 103.54 109 ASN J CA 1
ATOM 835 C C . ASN A 1 109 ? -47.176 8.461 4.301 1.00 99.69 109 ASN J C 1
ATOM 836 O O . ASN A 1 109 ? -46.089 8.655 3.757 1.00 97.22 109 ASN J O 1
ATOM 841 N N . LYS A 1 110 ? -47.332 7.637 5.324 1.00 101.38 110 LYS J N 1
ATOM 842 C CA . LYS A 1 110 ? -46.188 7.061 6.021 1.00 95.99 110 LYS J CA 1
ATOM 843 C C . LYS A 1 110 ? -45.345 6.106 5.199 1.00 90.38 110 LYS J C 1
ATOM 844 O O . LYS A 1 110 ? -44.130 6.072 5.347 1.00 93.67 110 LYS J O 1
ATOM 850 N N . LYS A 1 111 ? -45.976 5.336 4.325 1.00 92.47 111 LYS J N 1
ATOM 851 C CA . LYS A 1 111 ? -45.220 4.411 3.485 1.00 97.03 111 LYS J CA 1
ATOM 852 C C . LYS A 1 111 ? -44.350 5.226 2.527 1.00 94.21 111 LYS J C 1
ATOM 853 O O . LYS A 1 111 ? -43.186 4.896 2.249 1.00 98.53 111 LYS J O 1
ATOM 859 N N . GLU A 1 112 ? -44.941 6.305 2.035 1.00 88.76 112 GLU J N 1
ATOM 860 C CA . GLU A 1 112 ? -44.268 7.216 1.134 1.00 93.55 112 GLU J CA 1
ATOM 861 C C . GLU A 1 112 ? -43.083 7.868 1.823 1.00 93.05 112 GLU J C 1
ATOM 862 O O . GLU A 1 112 ? -41.989 7.949 1.255 1.00 86.97 112 GLU J O 1
ATOM 868 N N . ALA A 1 113 ? -43.313 8.348 3.044 1.00 92.84 113 ALA J N 1
ATOM 869 C CA . ALA A 1 113 ? -42.244 8.944 3.837 1.00 82.33 113 ALA J CA 1
ATOM 870 C C . ALA A 1 113 ? -41.115 7.949 4.012 1.00 78.32 113 ALA J C 1
ATOM 871 O O . ALA A 1 113 ? -39.957 8.284 3.787 1.00 76.23 113 ALA J O 1
ATOM 873 N N . GLU A 1 114 ? -41.463 6.712 4.350 1.00 77.69 114 GLU J N 1
ATOM 874 C CA . GLU A 1 114 ? -40.462 5.684 4.577 1.00 82.30 114 GLU J CA 1
ATOM 875 C C . GLU A 1 114 ? -39.637 5.461 3.313 1.00 83.70 114 GLU J C 1
ATOM 876 O O . GLU A 1 114 ? -38.415 5.272 3.377 1.00 81.86 114 GLU J O 1
ATOM 882 N N . GLU A 1 115 ? -40.297 5.522 2.161 1.00 87.32 115 GLU J N 1
ATOM 883 C CA . GLU A 1 115 ? -39.603 5.300 0.884 1.00 91.67 115 GLU J CA 1
ATOM 884 C C . GLU A 1 115 ? -38.682 6.465 0.481 1.00 87.00 115 GLU J C 1
ATOM 885 O O . GLU A 1 115 ? -37.551 6.252 0.006 1.00 87.68 115 GLU J O 1
ATOM 891 N N . LEU A 1 116 ? -39.173 7.686 0.683 1.00 83.89 116 LEU J N 1
ATOM 892 C CA . LEU A 1 116 ? -38.371 8.894 0.523 1.00 83.53 116 LEU J CA 1
ATOM 893 C C . LEU A 1 116 ? -37.105 8.717 1.325 1.00 85.93 116 LEU J C 1
ATOM 894 O O . LEU A 1 116 ? -35.988 8.811 0.803 1.00 82.48 116 LEU J O 1
ATOM 899 N N . ALA A 1 117 ? -37.316 8.422 2.602 1.00 84.45 117 ALA J N 1
ATOM 900 C CA . ALA A 1 117 ? -36.256 8.284 3.576 1.00 85.46 117 ALA J CA 1
ATOM 901 C C . ALA A 1 117 ? -35.235 7.244 3.175 1.00 86.98 117 ALA J C 1
ATOM 902 O O . ALA A 1 117 ? -34.039 7.488 3.309 1.00 83.74 117 ALA J O 1
ATOM 904 N N . VAL A 1 118 ? -35.684 6.085 2.691 1.00 91.47 118 VAL J N 1
ATOM 905 C CA . VAL A 1 118 ? -34.722 5.034 2.345 1.00 89.58 118 VAL J CA 1
ATOM 906 C C . VAL A 1 118 ? -33.934 5.459 1.130 1.00 92.23 118 VAL J C 1
ATOM 907 O O . VAL A 1 118 ? -32.750 5.115 0.983 1.00 94.34 118 VAL J O 1
ATOM 911 N N . ASP A 1 119 ? -34.575 6.242 0.272 1.00 87.58 119 ASP J N 1
ATOM 912 C CA . ASP A 1 119 ? -33.864 6.757 -0.882 1.00 85.04 119 ASP J CA 1
ATOM 913 C C . ASP A 1 119 ? -32.751 7.693 -0.422 1.00 71.58 119 ASP J C 1
ATOM 914 O O . ASP A 1 119 ? -31.610 7.559 -0.844 1.00 73.79 119 ASP J O 1
ATOM 919 N N . LEU A 1 120 ? -33.091 8.627 0.460 1.00 68.14 120 LEU J N 1
ATOM 920 C CA . LEU A 1 120 ? -32.121 9.583 0.995 1.00 76.51 120 LEU J CA 1
ATOM 921 C C . LEU A 1 120 ? -30.981 8.922 1.801 1.00 77.63 120 LEU J C 1
ATOM 922 O O . LEU A 1 120 ? -29.811 9.309 1.689 1.00 76.56 120 LEU J O 1
ATOM 927 N N . LEU A 1 121 ? -31.325 7.932 2.613 1.00 80.85 121 LEU J N 1
ATOM 928 C CA . LEU A 1 121 ? -30.325 7.161 3.347 1.00 85.02 121 LEU J CA 1
ATOM 929 C C . LEU A 1 121 ? -29.381 6.476 2.376 1.00 84.46 121 LEU J C 1
ATOM 930 O O . LEU A 1 121 ? -28.160 6.511 2.552 1.00 80.69 121 LEU J O 1
ATOM 935 N N . ALA A 1 122 ? -29.957 5.858 1.347 1.00 90.52 122 ALA J N 1
ATOM 936 C CA . ALA A 1 122 ? -29.163 5.208 0.312 1.00 85.08 122 ALA J CA 1
ATOM 937 C C . ALA A 1 122 ? -28.241 6.199 -0.383 1.00 78.77 122 ALA J C 1
ATOM 938 O O . ALA A 1 122 ? -27.081 5.889 -0.638 1.00 81.58 122 ALA J O 1
ATOM 940 N N . LYS A 1 123 ? -28.748 7.398 -0.658 1.00 71.06 123 LYS J N 1
ATOM 941 C CA . LYS A 1 123 ? -27.948 8.419 -1.326 1.00 66.90 123 LYS J CA 1
ATOM 942 C C . LYS A 1 123 ? -26.735 8.845 -0.499 1.00 84.39 123 LYS J C 1
ATOM 943 O O . LYS A 1 123 ? -25.625 8.916 -1.020 1.00 91.45 123 LYS J O 1
ATOM 949 N N . VAL A 1 124 ? -26.927 9.110 0.794 1.00 84.51 124 VAL J N 1
ATOM 950 C CA . VAL A 1 124 ? -25.814 9.590 1.613 1.00 75.48 124 VAL J CA 1
ATOM 951 C C . VAL A 1 124 ? -25.039 8.431 2.242 1.00 78.60 124 VAL J C 1
ATOM 952 O O . VAL A 1 124 ? -24.207 8.645 3.125 1.00 85.26 124 VAL J O 1
ATOM 956 N N . GLY A 1 125 ? -25.315 7.208 1.791 1.00 75.03 125 GLY J N 1
ATOM 957 C CA . GLY A 1 125 ? -24.593 6.034 2.258 1.00 67.31 125 GLY J CA 1
ATOM 958 C C . GLY A 1 125 ? -24.826 5.624 3.704 1.00 79.33 125 GLY J C 1
ATOM 959 O O . GLY A 1 125 ? -23.881 5.278 4.403 1.00 81.14 125 GLY J O 1
ATOM 960 N N . LEU A 1 126 ? -26.076 5.658 4.159 1.00 88.12 126 LEU J N 1
ATOM 961 C CA . LEU A 1 126 ? -26.409 5.313 5.547 1.00 75.90 126 LEU J CA 1
ATOM 962 C C . LEU A 1 126 ? -27.547 4.289 5.661 1.00 78.98 126 LEU J C 1
ATOM 963 O O . LEU A 1 126 ? -28.155 4.171 6.727 1.00 85.44 126 LEU J O 1
ATOM 968 N N . LEU A 1 127 ? -27.841 3.568 4.577 1.00 79.29 127 LEU J N 1
ATOM 969 C CA . LEU A 1 127 ? -29.001 2.670 4.519 1.00 82.41 127 LEU J CA 1
ATOM 970 C C . LEU A 1 127 ? -28.975 1.594 5.601 1.00 87.85 127 LEU J C 1
ATOM 971 O O . LEU A 1 127 ? -30.014 1.226 6.152 1.00 91.30 127 LEU J O 1
ATOM 976 N N . ASP A 1 128 ? -27.786 1.082 5.893 1.00 93.27 128 ASP J N 1
ATOM 977 C CA . ASP A 1 128 ? -27.632 0.027 6.884 1.00 97.95 128 ASP J CA 1
ATOM 978 C C . ASP A 1 128 ? -27.695 0.596 8.291 1.00 97.17 128 ASP J C 1
ATOM 979 O O . ASP A 1 128 ? -27.462 -0.118 9.267 1.00 104.71 128 ASP J O 1
ATOM 984 N N . LYS A 1 129 ? -27.983 1.886 8.404 1.00 90.73 129 LYS J N 1
ATOM 985 C CA . LYS A 1 129 ? -28.030 2.519 9.716 1.00 91.91 129 LYS J CA 1
ATOM 986 C C . LYS A 1 129 ? -29.431 3.036 9.981 1.00 95.57 129 LYS J C 1
ATOM 987 O O . LYS A 1 129 ? -29.659 3.753 10.961 1.00 87.73 129 LYS J O 1
ATOM 993 N N . LYS A 1 130 ? -30.368 2.665 9.112 1.00 94.05 130 LYS J N 1
ATOM 994 C CA . LYS A 1 130 ? -31.698 3.247 9.166 1.00 88.47 130 LYS J CA 1
ATOM 995 C C . LYS A 1 130 ? -32.373 3.110 10.531 1.00 88.68 130 LYS J C 1
ATOM 996 O O . LYS A 1 130 ? -33.088 4.013 10.958 1.00 81.86 130 LYS J O 1
ATOM 1002 N N . ASP A 1 131 ? -32.112 2.007 11.229 1.00 85.25 131 ASP J N 1
ATOM 1003 C CA . ASP A 1 131 ? -32.742 1.771 12.528 1.00 84.88 131 ASP J CA 1
ATOM 1004 C C . ASP A 1 131 ? -31.802 2.026 13.707 1.00 84.59 131 ASP J C 1
ATOM 1005 O O . ASP A 1 131 ? -32.111 1.681 14.845 1.00 92.69 131 ASP J O 1
ATOM 1010 N N . GLN A 1 132 ? -30.659 2.643 13.440 1.00 79.27 132 GLN J N 1
ATOM 1011 C CA . GLN A 1 132 ? -29.749 3.021 14.510 1.00 75.52 132 GLN J CA 1
ATOM 1012 C C . GLN A 1 132 ? -30.157 4.356 15.097 1.00 73.49 132 GLN J C 1
ATOM 1013 O O . GLN A 1 132 ? -30.886 5.120 14.466 1.00 77.20 132 GLN J O 1
ATOM 1019 N N . TYR A 1 133 ? -29.688 4.639 16.295 1.00 78.64 133 TYR J N 1
ATOM 1020 C CA . TYR A 1 133 ? -29.979 5.903 16.923 1.00 78.63 133 TYR J CA 1
ATOM 1021 C C . TYR A 1 133 ? -28.793 6.790 16.737 1.00 71.10 133 TYR J C 1
ATOM 1022 O O . TYR A 1 133 ? -27.696 6.310 16.553 1.00 76.50 133 TYR J O 1
ATOM 1031 N N . PRO A 1 134 ? -29.069 8.160 16.781 1.00 70.79 134 PRO J N 1
ATOM 1032 C CA . PRO A 1 134 ? -27.895 9.002 16.524 1.00 78.13 134 PRO J CA 1
ATOM 1033 C C . PRO A 1 134 ? -26.663 8.674 17.340 1.00 80.54 134 PRO J C 1
ATOM 1034 O O . PRO A 1 134 ? -25.568 8.723 16.823 1.00 85.69 134 PRO J O 1
ATOM 1038 N N . ILE A 1 135 ? -26.837 8.340 18.600 1.00 83.83 135 ILE J N 1
ATOM 1039 C CA . ILE A 1 135 ? -25.700 8.112 19.457 1.00 81.04 135 ILE J CA 1
ATOM 1040 C C . ILE A 1 135 ? -24.695 7.171 18.844 1.00 80.35 135 ILE J C 1
ATOM 1041 O O . ILE A 1 135 ? -23.513 7.298 19.072 1.00 75.43 135 ILE J O 1
ATOM 1046 N N . LYS A 1 136 ? -25.173 6.221 18.066 1.00 80.55 136 LYS J N 1
ATOM 1047 C CA . LYS A 1 136 ? -24.318 5.171 17.558 1.00 89.25 136 LYS J CA 1
ATOM 1048 C C . LYS A 1 136 ? -23.592 5.547 16.298 1.00 83.48 136 LYS J C 1
ATOM 1049 O O . LYS A 1 136 ? -22.939 4.720 15.701 1.00 78.34 136 LYS J O 1
ATOM 1055 N N . LEU A 1 137 ? -23.717 6.790 15.884 1.00 79.09 137 LEU J N 1
ATOM 1056 C CA . LEU A 1 137 ? -23.114 7.205 14.648 1.00 72.38 137 LEU J CA 1
ATOM 1057 C C . LEU A 1 137 ? -21.877 8.024 14.898 1.00 76.97 137 LEU J C 1
ATOM 1058 O O . LEU A 1 137 ? -21.771 8.704 15.898 1.00 78.78 137 LEU J O 1
ATOM 1063 N N . SER A 1 138 ? -20.943 7.961 13.967 1.00 74.94 138 SER J N 1
ATOM 1064 C CA . SER A 1 138 ? -19.799 8.863 13.980 1.00 70.22 138 SER J CA 1
ATOM 1065 C C . SER A 1 138 ? -20.237 10.270 13.559 1.00 73.38 138 SER J C 1
ATOM 1066 O O . SER A 1 138 ? -21.359 10.461 13.062 1.00 74.26 138 SER J O 1
ATOM 1069 N N . GLY A 1 139 ? -19.345 11.246 13.717 1.00 69.31 139 GLY J N 1
ATOM 1070 C CA . GLY A 1 139 ? -19.625 12.613 13.301 1.00 67.77 139 GLY J CA 1
ATOM 1071 C C . GLY A 1 139 ? -20.031 12.710 11.842 1.00 73.59 139 GLY J C 1
ATOM 1072 O O . GLY A 1 139 ? -21.061 13.322 11.496 1.00 74.81 139 GLY J O 1
ATOM 1073 N N . GLY A 1 140 ? -19.227 12.100 10.981 1.00 63.56 140 GLY J N 1
ATOM 1074 C CA . GLY A 1 140 ? -19.544 12.051 9.575 1.00 65.89 140 GLY J CA 1
ATOM 1075 C C . GLY A 1 140 ? -20.921 11.480 9.319 1.00 73.55 140 GLY J C 1
ATOM 1076 O O . GLY A 1 140 ? -21.738 12.088 8.615 1.00 73.23 140 GLY J O 1
ATOM 1077 N N . GLN A 1 141 ? -21.190 10.319 9.908 1.00 75.95 141 GLN J N 1
ATOM 1078 C CA . GLN A 1 141 ? -22.500 9.686 9.776 1.00 78.27 141 GLN J CA 1
ATOM 1079 C C . GLN A 1 141 ? -23.638 10.588 10.269 1.00 73.49 141 GLN J C 1
ATOM 1080 O O . GLN A 1 141 ? -24.689 10.689 9.634 1.00 71.11 141 GLN J O 1
ATOM 1086 N N . LYS A 1 142 ? -23.397 11.287 11.367 1.00 75.67 142 LYS J N 1
ATOM 1087 C CA . LYS A 1 142 ? -24.404 12.183 11.927 1.00 74.00 142 LYS J CA 1
ATOM 1088 C C . LYS A 1 142 ? -24.738 13.312 10.946 1.00 67.28 142 LYS J C 1
ATOM 1089 O O . LYS A 1 142 ? -25.913 13.647 10.747 1.00 60.69 142 LYS J O 1
ATOM 1095 N N . GLN A 1 143 ? -23.704 13.921 10.367 1.00 59.67 143 GLN J N 1
ATOM 1096 C CA . GLN A 1 143 ? -23.930 15.051 9.484 1.00 67.38 143 GLN J CA 1
ATOM 1097 C C . GLN A 1 143 ? -24.591 14.583 8.187 1.00 73.80 143 GLN J C 1
ATOM 1098 O O . GLN A 1 143 ? -25.513 15.243 7.679 1.00 72.14 143 GLN J O 1
ATOM 1104 N N . ARG A 1 144 ? -24.172 13.425 7.681 1.00 69.87 144 ARG J N 1
ATOM 1105 C CA . ARG A 1 144 ? -24.827 12.861 6.499 1.00 76.81 144 ARG J CA 1
ATOM 1106 C C . ARG A 1 144 ? -26.322 12.564 6.761 1.00 79.46 144 ARG J C 1
ATOM 1107 O O . ARG A 1 144 ? -27.189 12.830 5.903 1.00 70.27 144 ARG J O 1
ATOM 1115 N N . LEU A 1 145 ? -26.627 12.052 7.953 1.00 68.52 145 LEU J N 1
ATOM 1116 C CA . LEU A 1 145 ? -28.016 11.834 8.332 1.00 72.99 145 LEU J CA 1
ATOM 1117 C C . LEU A 1 145 ? -28.765 13.156 8.382 1.00 69.60 145 LEU J C 1
ATOM 1118 O O . LEU A 1 145 ? -29.860 13.261 7.840 1.00 70.14 145 LEU J O 1
ATOM 1123 N N . ALA A 1 146 ? -28.176 14.165 9.024 1.00 67.87 146 ALA J N 1
ATOM 1124 C CA . ALA A 1 146 ? -28.822 15.471 9.118 1.00 59.24 146 ALA J CA 1
ATOM 1125 C C . ALA A 1 146 ? -29.122 16.001 7.724 1.00 70.74 146 ALA J C 1
ATOM 1126 O O . ALA A 1 146 ? -30.217 16.476 7.471 1.00 73.31 146 ALA J O 1
ATOM 1128 N N . ILE A 1 147 ? -28.172 15.855 6.801 1.00 72.60 147 ILE J N 1
ATOM 1129 C CA . ILE A 1 147 ? -28.366 16.330 5.431 1.00 62.47 147 ILE J CA 1
ATOM 1130 C C . ILE A 1 147 ? -29.545 15.602 4.773 1.00 61.62 147 ILE J C 1
ATOM 1131 O O . ILE A 1 147 ? -30.438 16.238 4.207 1.00 62.97 147 ILE J O 1
ATOM 1136 N N . ALA A 1 148 ? -29.573 14.278 4.889 1.00 63.04 148 ALA J N 1
ATOM 1137 C CA . ALA A 1 148 ? -30.716 13.493 4.433 1.00 58.52 148 ALA J CA 1
ATOM 1138 C C . ALA A 1 148 ? -32.031 14.052 5.015 1.00 72.89 148 ALA J C 1
ATOM 1139 O O . ALA A 1 148 ? -33.002 14.264 4.291 1.00 77.77 148 ALA J O 1
ATOM 1141 N N . ARG A 1 149 ? -32.044 14.293 6.322 1.00 67.57 149 ARG J N 1
ATOM 1142 C CA . ARG A 1 149 ? -33.217 14.809 7.000 1.00 70.13 149 ARG J CA 1
ATOM 1143 C C . ARG A 1 149 ? -33.670 16.122 6.374 1.00 61.82 149 ARG J C 1
ATOM 1144 O O . ARG A 1 149 ? -34.846 16.285 6.040 1.00 69.54 149 ARG J O 1
ATOM 1152 N N . ALA A 1 150 ? -32.742 17.045 6.154 1.00 56.94 150 ALA J N 1
ATOM 1153 C CA . ALA A 1 150 ? -33.136 18.325 5.574 1.00 64.91 150 ALA J CA 1
ATOM 1154 C C . ALA A 1 150 ? -33.659 18.124 4.134 1.00 75.11 150 ALA J C 1
ATOM 1155 O O . ALA A 1 150 ? -34.653 18.731 3.746 1.00 79.55 150 ALA J O 1
ATOM 1157 N N . LEU A 1 151 ? -33.033 17.225 3.372 1.00 71.37 151 LEU J N 1
ATOM 1158 C CA . LEU A 1 151 ? -33.451 16.973 1.988 1.00 68.37 151 LEU J CA 1
ATOM 1159 C C . LEU A 1 151 ? -34.857 16.405 1.937 1.00 65.07 151 LEU J C 1
ATOM 1160 O O . LEU A 1 151 ? -35.570 16.644 0.984 1.00 65.07 151 LEU J O 1
ATOM 1165 N N . ALA A 1 152 ? -35.257 15.659 2.964 1.00 74.72 152 ALA J N 1
ATOM 1166 C CA . ALA A 1 152 ? -36.592 15.041 2.980 1.00 73.76 152 ALA J CA 1
ATOM 1167 C C . ALA A 1 152 ? -37.759 16.026 2.855 1.00 72.18 152 ALA J C 1
ATOM 1168 O O . ALA A 1 152 ? -38.826 15.656 2.376 1.00 77.83 152 ALA J O 1
ATOM 1170 N N . MET A 1 153 ? -37.546 17.282 3.240 1.00 70.30 153 MET J N 1
ATOM 1171 C CA . MET A 1 153 ? -38.573 18.314 3.109 1.00 63.18 153 MET J CA 1
ATOM 1172 C C . MET A 1 153 ? -38.493 18.997 1.747 1.00 70.09 153 MET J C 1
ATOM 1173 O O . MET A 1 153 ? -39.206 19.971 1.463 1.00 64.44 153 MET J O 1
ATOM 1178 N N . GLN A 1 154 ? -37.607 18.467 0.916 1.00 76.71 154 GLN J N 1
ATOM 1179 C CA . GLN A 1 154 ? -37.335 18.992 -0.410 1.00 73.60 154 GLN J CA 1
ATOM 1180 C C . GLN A 1 154 ? -37.315 20.520 -0.487 1.00 73.14 154 GLN J C 1
ATOM 1181 O O . GLN A 1 154 ? -38.158 21.118 -1.169 1.00 75.31 154 GLN J O 1
ATOM 1187 N N . PRO A 1 155 ? -36.333 21.156 0.195 1.00 75.92 155 PRO J N 1
ATOM 1188 C CA . PRO A 1 155 ? -36.298 22.623 0.174 1.00 75.81 155 PRO J CA 1
ATOM 1189 C C . PRO A 1 155 ? -35.761 23.125 -1.156 1.00 67.17 155 PRO J C 1
ATOM 1190 O O . PRO A 1 155 ? -35.213 22.334 -1.930 1.00 71.75 155 PRO J O 1
ATOM 1194 N N . GLU A 1 156 ? -35.916 24.415 -1.423 1.00 60.04 156 GLU J N 1
ATOM 1195 C CA . GLU A 1 156 ? -35.430 24.971 -2.672 1.00 60.00 156 GLU J CA 1
ATOM 1196 C C . GLU A 1 156 ? -34.033 25.537 -2.497 1.00 64.62 156 GLU J C 1
ATOM 1197 O O . GLU A 1 156 ? -33.331 25.773 -3.470 1.00 79.58 156 GLU J O 1
ATOM 1203 N N . VAL A 1 157 ? -33.638 25.782 -1.258 1.00 66.20 157 VAL J N 1
ATOM 1204 C CA . VAL A 1 157 ? -32.287 26.221 -0.978 1.00 69.47 157 VAL J CA 1
ATOM 1205 C C . VAL A 1 157 ? -31.859 25.540 0.324 1.00 73.95 157 VAL J C 1
ATOM 1206 O O . VAL A 1 157 ? -32.680 25.351 1.249 1.00 68.80 157 VAL J O 1
ATOM 1210 N N . MET A 1 158 ? -30.581 25.168 0.388 1.00 63.11 158 MET J N 1
ATOM 1211 C CA . MET A 1 158 ? -30.012 24.563 1.578 1.00 64.58 158 MET J CA 1
ATOM 1212 C C . MET A 1 158 ? -28.995 25.509 2.168 1.00 68.64 158 MET J C 1
ATOM 1213 O O . MET A 1 158 ? -28.125 26.019 1.471 1.00 75.71 158 MET J O 1
ATOM 1218 N N . LEU A 1 159 ? -29.132 25.759 3.460 1.00 66.33 159 LEU J N 1
ATOM 1219 C CA . LEU A 1 159 ? -28.177 26.563 4.198 1.00 67.01 159 LEU J CA 1
ATOM 1220 C C . LEU A 1 159 ? -27.307 25.634 5.023 1.00 63.49 159 LEU J C 1
ATOM 1221 O O . LEU A 1 159 ? -27.820 24.727 5.687 1.00 59.83 159 LEU J O 1
ATOM 1226 N N . PHE A 1 160 ? -25.993 25.839 4.941 1.00 60.80 160 PHE J N 1
ATOM 1227 C CA . PHE A 1 160 ? -25.031 25.039 5.684 1.00 66.88 160 PHE J CA 1
ATOM 1228 C C . PHE A 1 160 ? -24.200 25.943 6.551 1.00 64.79 160 PHE J C 1
ATOM 1229 O O . PHE A 1 160 ? -23.404 26.740 6.046 1.00 65.31 160 PHE J O 1
ATOM 1237 N N . ASP A 1 161 ? -24.358 25.786 7.851 1.00 58.24 161 ASP J N 1
ATOM 1238 C CA . ASP A 1 161 ? -23.654 26.608 8.819 1.00 64.07 161 ASP J CA 1
ATOM 1239 C C . ASP A 1 161 ? -22.427 25.850 9.302 1.00 63.47 161 ASP J C 1
ATOM 1240 O O . ASP A 1 161 ? -22.496 25.133 10.302 1.00 54.39 161 ASP J O 1
ATOM 1245 N N . GLU A 1 162 ? -21.316 25.979 8.564 1.00 56.44 162 GLU J N 1
ATOM 1246 C CA . GLU A 1 162 ? -20.063 25.314 8.942 1.00 59.71 162 GLU J CA 1
ATOM 1247 C C . GLU A 1 162 ? -20.257 23.825 9.249 1.00 64.14 162 GLU J C 1
ATOM 1248 O O . GLU A 1 162 ? -19.917 23.373 10.339 1.00 66.89 162 GLU J O 1
ATOM 1254 N N . PRO A 1 163 ? -20.774 23.055 8.278 1.00 56.23 163 PRO J N 1
ATOM 1255 C CA . PRO A 1 163 ? -21.191 21.685 8.576 1.00 62.14 163 PRO J CA 1
ATOM 1256 C C . PRO A 1 163 ? -20.081 20.705 8.882 1.00 58.31 163 PRO J C 1
ATOM 1257 O O . PRO A 1 163 ? -20.428 19.599 9.280 1.00 65.33 163 PRO J O 1
ATOM 1261 N N . THR A 1 164 ? -18.810 21.049 8.693 1.00 54.40 164 THR J N 1
ATOM 1262 C CA . THR A 1 164 ? -17.764 20.068 8.990 1.00 60.89 164 THR J CA 1
ATOM 1263 C C . THR A 1 164 ? -16.821 20.510 10.100 1.00 59.89 164 THR J C 1
ATOM 1264 O O . THR A 1 164 ? -15.956 19.747 10.498 1.00 55.72 164 THR J O 1
ATOM 1268 N N . SER A 1 165 ? -17.026 21.715 10.631 1.00 59.65 165 SER J N 1
ATOM 1269 C CA . SER A 1 165 ? -16.118 22.294 11.622 1.00 63.80 165 SER J CA 1
ATOM 1270 C C . SER A 1 165 ? -16.042 21.584 12.984 1.00 62.21 165 SER J C 1
ATOM 1271 O O . SER A 1 165 ? -15.158 21.856 13.775 1.00 78.90 165 SER J O 1
ATOM 1274 N N . ALA A 1 166 ? -17.002 20.734 13.282 1.00 55.04 166 ALA J N 1
ATOM 1275 C CA . ALA A 1 166 ? -16.968 19.976 14.515 1.00 60.64 166 ALA J CA 1
ATOM 1276 C C . ALA A 1 166 ? -16.601 18.530 14.200 1.00 60.40 166 ALA J C 1
ATOM 1277 O O . ALA A 1 166 ? -16.704 17.640 15.045 1.00 69.31 166 ALA J O 1
ATOM 1279 N N . LEU A 1 167 ? -16.198 18.283 12.971 1.00 65.37 167 LEU J N 1
ATOM 1280 C CA . LEU A 1 167 ? -15.822 16.925 12.575 1.00 71.52 167 LEU J CA 1
ATOM 1281 C C . LEU A 1 167 ? -14.320 16.689 12.777 1.00 67.74 167 LEU J C 1
ATOM 1282 O O . LEU A 1 167 ? -13.514 17.613 12.633 1.00 70.39 167 LEU J O 1
ATOM 1287 N N . ASP A 1 168 ? -13.947 15.453 13.091 1.00 57.74 168 ASP J N 1
ATOM 1288 C CA . ASP A 1 168 ? -12.544 15.066 13.055 1.00 63.67 168 ASP J CA 1
ATOM 1289 C C . ASP A 1 168 ? -12.054 15.154 11.610 1.00 72.52 168 ASP J C 1
ATOM 1290 O O . ASP A 1 168 ? -12.843 15.015 10.674 1.00 66.67 168 ASP J O 1
ATOM 1295 N N . PRO A 1 169 ? -10.743 15.369 11.423 1.00 68.43 169 PRO J N 1
ATOM 1296 C CA . PRO A 1 169 ? -10.147 15.536 10.085 1.00 64.35 169 PRO J CA 1
ATOM 1297 C C . PRO A 1 169 ? -10.386 14.353 9.125 1.00 63.93 169 PRO J C 1
ATOM 1298 O O . PRO A 1 169 ? -10.528 14.591 7.915 1.00 69.72 169 PRO J O 1
ATOM 1302 N N . GLU A 1 170 ? -10.378 13.115 9.630 1.00 73.14 170 GLU J N 1
ATOM 1303 C CA . GLU A 1 170 ? -10.643 11.929 8.792 1.00 71.39 170 GLU J CA 1
ATOM 1304 C C . GLU A 1 170 ? -12.095 11.865 8.347 1.00 77.81 170 GLU J C 1
ATOM 1305 O O . GLU A 1 170 ? -12.496 10.940 7.630 1.00 92.48 170 GLU J O 1
ATOM 1311 N N . MET A 1 171 ? -12.887 12.843 8.759 1.00 58.23 171 MET J N 1
ATOM 1312 C CA . MET A 1 171 ? -14.321 12.714 8.638 1.00 60.98 171 MET J CA 1
ATOM 1313 C C . MET A 1 171 ? -14.877 13.802 7.735 1.00 60.72 171 MET J C 1
ATOM 1314 O O . MET A 1 171 ? -15.996 13.704 7.247 1.00 61.71 171 MET J O 1
ATOM 1319 N N . VAL A 1 172 ? -14.071 14.828 7.499 1.00 57.33 172 VAL J N 1
ATOM 1320 C CA . VAL A 1 172 ? -14.479 15.970 6.691 1.00 58.66 172 VAL J CA 1
ATOM 1321 C C . VAL A 1 172 ? -14.881 15.646 5.237 1.00 67.26 172 VAL J C 1
ATOM 1322 O O . VAL A 1 172 ? -15.959 16.048 4.794 1.00 78.41 172 VAL J O 1
ATOM 1326 N N . LYS A 1 173 ? -14.039 14.918 4.504 1.00 68.85 173 LYS J N 1
ATOM 1327 C CA . LYS A 1 173 ? -14.244 14.700 3.062 1.00 66.75 173 LYS J CA 1
ATOM 1328 C C . LYS A 1 173 ? -15.632 14.151 2.764 1.00 73.47 173 LYS J C 1
ATOM 1329 O O . LYS A 1 173 ? -16.348 14.649 1.872 1.00 65.37 173 LYS J O 1
ATOM 1335 N N . GLU A 1 174 ? -16.004 13.121 3.526 1.00 66.84 174 GLU J N 1
ATOM 1336 C CA . GLU A 1 174 ? -17.241 12.421 3.261 1.00 67.13 174 GLU J CA 1
ATOM 1337 C C . GLU A 1 174 ? -18.451 13.349 3.366 1.00 73.58 174 GLU J C 1
ATOM 1338 O O . GLU A 1 174 ? -19.434 13.170 2.637 1.00 83.38 174 GLU J O 1
ATOM 1344 N N . VAL A 1 175 ? -18.371 14.366 4.219 1.00 65.27 175 VAL J N 1
ATOM 1345 C CA . VAL A 1 175 ? -19.465 15.321 4.258 1.00 62.39 175 VAL J CA 1
ATOM 1346 C C . VAL A 1 175 ? -19.349 16.296 3.090 1.00 51.91 175 VAL J C 1
ATOM 1347 O O . VAL A 1 175 ? -20.327 16.523 2.377 1.00 61.39 175 VAL J O 1
ATOM 1351 N N . LEU A 1 176 ? -18.148 16.823 2.859 1.00 54.50 176 LEU J N 1
ATOM 1352 C CA . LEU A 1 176 ? -17.932 17.767 1.757 1.00 61.38 176 LEU J CA 1
ATOM 1353 C C . LEU A 1 176 ? -18.345 17.157 0.412 1.00 65.30 176 LEU J C 1
ATOM 1354 O O . LEU A 1 176 ? -19.009 17.816 -0.393 1.00 69.58 176 LEU J O 1
ATOM 1359 N N . ASN A 1 177 ? -18.005 15.889 0.197 1.00 58.15 177 ASN J N 1
ATOM 1360 C CA . ASN A 1 177 ? -18.405 15.203 -1.021 1.00 65.21 177 ASN J CA 1
ATOM 1361 C C . ASN A 1 177 ? -19.915 15.220 -1.211 1.00 72.73 177 ASN J C 1
ATOM 1362 O O . ASN A 1 177 ? -20.401 15.545 -2.309 1.00 71.04 177 ASN J O 1
ATOM 1367 N N . VAL A 1 178 ? -20.656 14.931 -0.142 1.00 70.12 178 VAL J N 1
ATOM 1368 C CA . VAL A 1 178 ? -22.114 14.922 -0.251 1.00 65.28 178 VAL J CA 1
ATOM 1369 C C . VAL A 1 178 ? -22.545 16.325 -0.637 1.00 62.87 178 VAL J C 1
ATOM 1370 O O . VAL A 1 178 ? -23.328 16.504 -1.575 1.00 64.60 178 VAL J O 1
ATOM 1374 N N . MET A 1 179 ? -21.949 17.324 0.015 1.00 64.49 179 MET J N 1
ATOM 1375 C CA . MET A 1 179 ? -22.271 18.701 -0.334 1.00 71.12 179 MET J CA 1
ATOM 1376 C C . MET A 1 179 ? -22.017 18.961 -1.832 1.00 75.58 179 MET J C 1
ATOM 1377 O O . MET A 1 179 ? -22.879 19.527 -2.529 1.00 73.40 179 MET J O 1
ATOM 1382 N N . LYS A 1 180 ? -20.885 18.458 -2.337 1.00 68.10 180 LYS J N 1
ATOM 1383 C CA . LYS A 1 180 ? -20.489 18.705 -3.721 1.00 68.35 180 LYS J CA 1
ATOM 1384 C C . LYS A 1 180 ? -21.470 18.058 -4.662 1.00 71.76 180 LYS J C 1
ATOM 1385 O O . LYS A 1 180 ? -21.835 18.630 -5.699 1.00 66.07 180 LYS J O 1
ATOM 1391 N N . GLN A 1 181 ? -21.911 16.867 -4.282 1.00 65.37 181 GLN J N 1
ATOM 1392 C CA . GLN A 1 181 ? -22.827 16.139 -5.112 1.00 56.73 181 GLN J CA 1
ATOM 1393 C C . GLN A 1 181 ? -24.093 16.998 -5.262 1.00 75.75 181 GLN J C 1
ATOM 1394 O O . GLN A 1 181 ? -24.631 17.148 -6.362 1.00 76.19 181 GLN J O 1
ATOM 1400 N N . LEU A 1 182 ? -24.547 17.591 -4.158 1.00 81.35 182 LEU J N 1
ATOM 1401 C CA . LEU A 1 182 ? -25.745 18.426 -4.195 1.00 70.51 182 LEU J CA 1
ATOM 1402 C C . LEU A 1 182 ? -25.518 19.599 -5.108 1.00 64.01 182 LEU J C 1
ATOM 1403 O O . LEU A 1 182 ? -26.424 20.014 -5.828 1.00 66.32 182 LEU J O 1
ATOM 1408 N N . ALA A 1 183 ? -24.305 20.148 -5.066 1.00 57.62 183 ALA J N 1
ATOM 1409 C CA . ALA A 1 183 ? -24.012 21.306 -5.900 1.00 65.19 183 ALA J CA 1
ATOM 1410 C C . ALA A 1 183 ? -24.066 20.844 -7.343 1.00 70.25 183 ALA J C 1
ATOM 1411 O O . ALA A 1 183 ? -24.644 21.525 -8.180 1.00 70.72 183 ALA J O 1
ATOM 1413 N N . ASN A 1 184 ? -23.536 19.649 -7.612 1.00 64.23 184 ASN J N 1
ATOM 1414 C CA . ASN A 1 184 ? -23.524 19.150 -8.975 1.00 66.36 184 ASN J CA 1
ATOM 1415 C C . ASN A 1 184 ? -24.913 18.823 -9.494 1.00 75.19 184 ASN J C 1
ATOM 1416 O O . ASN A 1 184 ? 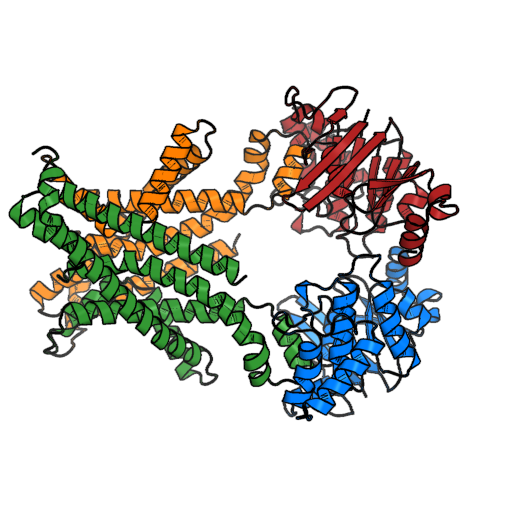-25.114 18.687 -10.695 1.00 82.75 184 ASN J O 1
ATOM 1421 N N . GLU A 1 185 ? -25.881 18.726 -8.596 1.00 73.18 185 GLU J N 1
ATOM 1422 C CA . GLU A 1 185 ? -27.242 18.424 -9.011 1.00 68.42 185 GLU J CA 1
ATOM 1423 C C . GLU A 1 185 ? -28.106 19.673 -9.096 1.00 66.40 185 GLU J C 1
ATOM 1424 O O . GLU A 1 185 ? -29.320 19.594 -9.244 1.00 69.19 185 GLU J O 1
ATOM 1430 N N . GLY A 1 186 ? -27.467 20.832 -9.018 1.00 66.51 186 GLY J N 1
ATOM 1431 C CA . GLY A 1 186 ? -28.167 22.082 -9.209 1.00 58.26 186 GLY J CA 1
ATOM 1432 C C . GLY A 1 186 ? -28.822 22.652 -7.973 1.00 63.86 186 GLY J C 1
ATOM 1433 O O . GLY A 1 186 ? -29.481 23.678 -8.070 1.00 71.64 186 GLY J O 1
ATOM 1434 N N . MET A 1 187 ? -28.634 22.026 -6.811 1.00 63.85 187 MET J N 1
ATOM 1435 C CA . MET A 1 187 ? -29.201 22.567 -5.560 1.00 66.33 187 MET J CA 1
ATOM 1436 C C . MET A 1 187 ? -28.677 23.966 -5.258 1.00 61.43 187 MET J C 1
ATOM 1437 O O . MET A 1 187 ? -27.488 24.204 -5.347 1.00 67.99 187 MET J O 1
ATOM 1442 N N . THR A 1 188 ? -29.561 24.898 -4.928 1.00 65.73 188 THR J N 1
ATOM 1443 C CA . THR A 1 188 ? -29.114 26.219 -4.505 1.00 67.15 188 THR J CA 1
ATOM 1444 C C . THR A 1 188 ? -28.592 26.097 -3.075 1.00 68.23 188 THR J C 1
ATOM 1445 O O . THR A 1 188 ? -29.223 25.455 -2.226 1.00 59.36 188 THR J O 1
ATOM 1449 N N . MET A 1 189 ? -27.432 26.697 -2.823 1.00 59.90 189 MET J N 1
ATOM 1450 C CA . MET A 1 189 ? -26.717 26.491 -1.571 1.00 63.85 189 MET J CA 1
ATOM 1451 C C . MET A 1 189 ? -26.073 27.776 -1.085 1.00 72.51 189 MET J C 1
ATOM 1452 O O . MET A 1 189 ? -25.516 28.555 -1.872 1.00 71.50 189 MET J O 1
ATOM 1457 N N . VAL A 1 190 ? -26.171 28.009 0.213 1.00 67.56 190 VAL J N 1
ATOM 1458 C CA . VAL A 1 190 ? -25.335 29.020 0.846 1.00 66.68 190 VAL J CA 1
ATOM 1459 C C . VAL A 1 190 ? -24.553 28.334 1.962 1.00 60.72 190 VAL J C 1
ATOM 1460 O O . VAL A 1 190 ? -25.131 27.754 2.873 1.00 65.17 190 VAL J O 1
ATOM 1464 N N . VAL A 1 191 ? -23.232 28.348 1.838 1.00 60.16 191 VAL J N 1
ATOM 1465 C CA . VAL A 1 191 ? -22.373 27.582 2.728 1.00 68.66 191 VAL J CA 1
ATOM 1466 C C . VAL A 1 191 ? -21.436 28.533 3.422 1.00 67.74 191 VAL J C 1
ATOM 1467 O O . VAL A 1 191 ? -20.785 29.334 2.761 1.00 65.04 191 VAL J O 1
ATOM 1471 N N . VAL A 1 192 ? -21.410 28.467 4.750 1.00 66.06 192 VAL J N 1
ATOM 1472 C CA . VAL A 1 192 ? -20.383 29.128 5.545 1.00 63.33 192 VAL J CA 1
ATOM 1473 C C . VAL A 1 192 ? -19.360 28.056 5.889 1.00 67.14 192 VAL J C 1
ATOM 1474 O O . VAL A 1 192 ? -19.729 27.020 6.442 1.00 68.84 192 VAL J O 1
ATOM 1478 N N . THR A 1 193 ? -18.088 28.264 5.546 1.00 61.97 193 THR J N 1
ATOM 1479 C CA . THR A 1 193 ? -17.112 27.198 5.762 1.00 62.49 193 THR J CA 1
ATOM 1480 C C . THR A 1 193 ? -15.724 27.729 6.070 1.00 66.41 193 THR J C 1
ATOM 1481 O O . THR A 1 193 ? -15.394 28.879 5.773 1.00 70.16 193 THR J O 1
ATOM 1485 N N . HIS A 1 194 ? -14.916 26.871 6.680 1.00 69.44 194 HIS J N 1
ATOM 1486 C CA . HIS A 1 194 ? -13.511 27.158 6.901 1.00 73.76 194 HIS J CA 1
ATOM 1487 C C . HIS A 1 194 ? -12.698 26.298 5.966 1.00 71.59 194 HIS J C 1
ATOM 1488 O O . HIS A 1 194 ? -11.473 26.332 6.009 1.00 85.13 194 HIS J O 1
ATOM 1495 N N . GLU A 1 195 ? -13.385 25.486 5.168 1.00 71.19 195 GLU J N 1
ATOM 1496 C CA . GLU A 1 195 ? -12.737 24.598 4.211 1.00 71.15 195 GLU J CA 1
ATOM 1497 C C . GLU A 1 195 ? -12.657 25.275 2.856 1.00 71.72 195 GLU J C 1
ATOM 1498 O O . GLU A 1 195 ? -13.616 25.233 2.070 1.00 68.62 195 GLU J O 1
ATOM 1504 N N . MET A 1 196 ? -11.513 25.911 2.590 1.00 75.76 196 MET J N 1
ATOM 1505 C CA . MET A 1 196 ? -11.329 26.703 1.370 1.00 67.77 196 MET J CA 1
ATOM 1506 C C . MET A 1 196 ? -11.334 25.849 0.109 1.00 73.11 196 MET J C 1
ATOM 1507 O O . MET A 1 196 ? -11.638 26.339 -0.991 1.00 71.58 196 MET J O 1
ATOM 1512 N N . GLY A 1 197 ? -10.966 24.583 0.259 1.00 68.72 197 GLY J N 1
ATOM 1513 C CA . GLY A 1 197 ? -10.999 23.676 -0.870 1.00 57.00 197 GLY J CA 1
ATOM 1514 C C . GLY A 1 197 ? -12.389 23.582 -1.465 1.00 70.37 197 GLY J C 1
ATOM 1515 O O . GLY A 1 197 ? -12.535 23.542 -2.684 1.00 75.99 197 GLY J O 1
ATOM 1516 N N . PHE A 1 198 ? -13.410 23.570 -0.601 1.00 71.60 198 PHE J N 1
ATOM 1517 C CA . PHE A 1 198 ? -14.804 23.440 -1.031 1.00 66.87 198 PHE J CA 1
ATOM 1518 C C . PHE A 1 198 ? -15.220 24.682 -1.818 1.00 69.91 198 PHE J C 1
ATOM 1519 O O . PHE A 1 198 ? -15.913 24.595 -2.836 1.00 77.37 198 PHE J O 1
ATOM 1527 N N . ALA A 1 199 ? -14.834 25.845 -1.301 1.00 75.83 199 ALA J N 1
ATOM 1528 C CA . ALA A 1 199 ? -15.130 27.108 -1.952 1.00 77.36 199 ALA J CA 1
ATOM 1529 C C . ALA A 1 199 ? -14.491 27.140 -3.335 1.00 87.00 199 ALA J C 1
ATOM 1530 O O . ALA A 1 199 ? -15.156 27.454 -4.321 1.00 93.30 199 ALA J O 1
ATOM 1532 N N . ARG A 1 200 ? -13.209 26.784 -3.411 1.00 92.76 200 ARG J N 1
ATOM 1533 C CA . ARG A 1 200 ? -12.499 26.698 -4.691 1.00 85.92 200 ARG J CA 1
ATOM 1534 C C . ARG A 1 200 ? -13.192 25.761 -5.654 1.00 79.02 200 ARG J C 1
ATOM 1535 O O . ARG A 1 200 ? -13.476 26.142 -6.775 1.00 86.05 200 ARG J O 1
ATOM 1543 N N . GLU A 1 201 ? -13.486 24.543 -5.205 1.00 75.14 201 GLU J N 1
ATOM 1544 C CA . GLU A 1 201 ? -13.993 23.496 -6.096 1.00 71.65 201 GLU J CA 1
ATOM 1545 C C . GLU A 1 201 ? -15.435 23.653 -6.558 1.00 80.88 201 GLU J C 1
ATOM 1546 O O . GLU A 1 201 ? -15.749 23.330 -7.706 1.00 77.78 201 GLU J O 1
ATOM 1552 N N . VAL A 1 202 ? -16.332 24.111 -5.684 1.00 81.96 202 VAL J N 1
ATOM 1553 C CA . VAL A 1 202 ? -17.737 24.166 -6.110 1.00 79.31 202 VAL J CA 1
ATOM 1554 C C . VAL A 1 202 ? -18.486 25.461 -5.881 1.00 73.14 202 VAL J C 1
ATOM 1555 O O . VAL A 1 202 ? -19.647 25.577 -6.265 1.00 79.63 202 VAL J O 1
ATOM 1559 N N . GLY A 1 203 ? -17.820 26.456 -5.316 1.00 66.51 203 GLY J N 1
ATOM 1560 C CA . GLY A 1 203 ? -18.481 27.727 -5.119 1.00 72.34 203 GLY J CA 1
ATOM 1561 C C . GLY A 1 203 ? -18.649 28.382 -6.471 1.00 73.06 203 GLY J C 1
ATOM 1562 O O . GLY A 1 203 ? -17.744 28.349 -7.289 1.00 80.20 203 GLY J O 1
ATOM 1563 N N . ASP A 1 204 ? -19.810 28.962 -6.729 1.00 73.72 204 ASP J N 1
ATOM 1564 C CA . ASP A 1 204 ? -19.958 29.765 -7.926 1.00 65.97 204 ASP J CA 1
ATOM 1565 C C . ASP A 1 204 ? -19.524 31.148 -7.513 1.00 71.45 204 ASP J C 1
ATOM 1566 O O . ASP A 1 204 ? -18.944 31.885 -8.289 1.00 84.63 204 ASP J O 1
ATOM 1571 N N . ARG A 1 205 ? -19.737 31.476 -6.251 1.00 73.61 205 ARG J N 1
ATOM 1572 C CA . ARG A 1 205 ? -19.465 32.824 -5.795 1.00 75.96 205 ARG J CA 1
ATOM 1573 C C . ARG A 1 205 ? -18.942 32.740 -4.374 1.00 79.27 205 ARG J C 1
ATOM 1574 O O . ARG A 1 205 ? -19.432 31.942 -3.578 1.00 76.63 205 ARG J O 1
ATOM 1582 N N . VAL A 1 206 ? -17.901 33.513 -4.075 1.00 78.54 206 VAL J N 1
ATOM 1583 C CA . VAL A 1 206 ? -17.289 33.493 -2.745 1.00 67.40 206 VAL J CA 1
ATOM 1584 C C . VAL A 1 206 ? -17.395 34.868 -2.112 1.00 68.88 206 VAL J C 1
ATOM 1585 O O . VAL A 1 206 ? -17.032 35.864 -2.728 1.00 78.45 206 VAL J O 1
ATOM 1589 N N . ILE A 1 207 ? -17.909 34.923 -0.893 1.00 71.62 207 ILE J N 1
ATOM 1590 C CA . ILE A 1 207 ? -18.089 36.186 -0.189 1.00 77.58 207 ILE J CA 1
ATOM 1591 C C . ILE A 1 207 ? -17.055 36.311 0.926 1.00 80.73 207 ILE J C 1
ATOM 1592 O O . ILE A 1 207 ? -16.947 35.421 1.777 1.00 88.28 207 ILE J O 1
ATOM 1597 N N . PHE A 1 208 ? -16.286 37.394 0.950 1.00 71.65 208 PHE J N 1
ATOM 1598 C CA . PHE A 1 208 ? -15.369 37.572 2.079 1.00 69.75 208 PHE J CA 1
ATOM 1599 C C . PHE A 1 208 ? -15.888 38.609 3.067 1.00 65.52 208 PHE J C 1
ATOM 1600 O O . PHE A 1 208 ? -16.091 39.775 2.716 1.00 72.64 208 PHE J O 1
ATOM 1608 N N . MET A 1 209 ? -16.109 38.171 4.303 1.00 58.57 209 MET J N 1
ATOM 1609 C CA . MET A 1 209 ? -16.636 39.050 5.347 1.00 76.21 209 MET J CA 1
ATOM 1610 C C . MET A 1 209 ? -15.613 39.357 6.414 1.00 77.77 209 MET J C 1
ATOM 1611 O O . MET A 1 209 ? -14.884 38.472 6.863 1.00 79.13 209 MET J O 1
ATOM 1616 N N . ASP A 1 210 ? -15.617 40.607 6.857 1.00 78.62 210 ASP J N 1
ATOM 1617 C CA . ASP A 1 210 ? -14.761 41.048 7.951 1.00 83.23 210 ASP J CA 1
ATOM 1618 C C . ASP A 1 210 ? -15.457 42.133 8.776 1.00 74.30 210 ASP J C 1
ATOM 1619 O O . ASP A 1 210 ? -16.133 43.011 8.231 1.00 76.75 210 ASP J O 1
ATOM 1624 N N . ASP A 1 211 ? -15.296 42.047 10.092 1.00 81.04 211 ASP J N 1
ATOM 1625 C CA . ASP A 1 211 ? -15.917 42.974 11.039 1.00 90.19 211 ASP J CA 1
ATOM 1626 C C . ASP A 1 211 ? -17.362 43.380 10.690 1.00 90.05 211 ASP J C 1
ATOM 1627 O O . ASP A 1 211 ? -17.690 44.567 10.578 1.00 85.07 211 ASP J O 1
ATOM 1632 N N . GLY A 1 212 ? -18.204 42.370 10.482 1.00 88.36 212 GLY J N 1
ATOM 1633 C CA . GLY A 1 212 ? -19.623 42.565 10.274 1.00 89.47 212 GLY J CA 1
ATOM 1634 C C . GLY A 1 212 ? -20.013 43.165 8.943 1.00 89.45 212 GLY J C 1
ATOM 1635 O O . GLY A 1 212 ? -21.130 43.653 8.777 1.00 87.49 212 GLY J O 1
ATOM 1636 N N . VAL A 1 213 ? -19.119 43.098 7.971 1.00 83.51 213 VAL J N 1
ATOM 1637 C CA . VAL A 1 213 ? -19.442 43.662 6.681 1.00 73.04 213 VAL J CA 1
ATOM 1638 C C . VAL A 1 213 ? -18.903 42.723 5.610 1.00 78.38 213 VAL J C 1
ATOM 1639 O O . VAL A 1 213 ? -17.977 41.944 5.883 1.00 75.14 213 VAL J O 1
ATOM 1643 N N . ILE A 1 214 ? -19.531 42.723 4.429 1.00 83.50 214 ILE J N 1
ATOM 1644 C CA . ILE A 1 214 ? -18.949 42.071 3.258 1.00 74.24 214 ILE J CA 1
ATOM 1645 C C . ILE A 1 214 ? -17.918 43.017 2.669 1.00 78.73 214 ILE J C 1
ATOM 1646 O O . ILE A 1 214 ? -18.280 44.106 2.225 1.00 87.14 214 ILE J O 1
ATOM 1651 N N . VAL A 1 215 ? -16.640 42.641 2.687 1.00 75.97 215 VAL J N 1
ATOM 1652 C CA . VAL A 1 215 ? -15.621 43.565 2.188 1.00 77.89 215 VAL J CA 1
ATOM 1653 C C . VAL A 1 215 ? -15.198 43.293 0.744 1.00 75.73 215 VAL J C 1
ATOM 1654 O O . VAL A 1 215 ? -14.688 44.180 0.070 1.00 83.75 215 VAL J O 1
ATOM 1658 N N . GLU A 1 216 ? -15.429 42.076 0.268 1.00 70.81 216 GLU J N 1
ATOM 1659 C CA . GLU A 1 216 ? -15.114 41.719 -1.114 1.00 75.97 216 GLU J CA 1
ATOM 1660 C C . GLU A 1 216 ? -15.859 40.439 -1.502 1.00 81.33 216 GLU J C 1
ATOM 1661 O O . GLU A 1 216 ? -16.083 39.560 -0.657 1.00 80.72 216 GLU J O 1
ATOM 1667 N N . GLU A 1 217 ? -16.284 40.354 -2.760 1.00 78.40 217 GLU J N 1
ATOM 1668 C CA . GLU A 1 217 ? -16.853 39.111 -3.278 1.00 82.59 217 GLU J CA 1
ATOM 1669 C C . GLU A 1 217 ? -16.547 38.960 -4.747 1.00 81.25 217 GLU J C 1
ATOM 1670 O O . GLU A 1 217 ? -16.199 39.933 -5.419 1.00 87.79 217 GLU J O 1
ATOM 1676 N N . GLY A 1 218 ? -16.697 37.739 -5.245 1.00 74.94 218 GLY J N 1
ATOM 1677 C CA . GLY A 1 218 ? -16.419 37.446 -6.632 1.00 64.14 218 GLY J CA 1
ATOM 1678 C C . GLY A 1 218 ? -16.401 35.948 -6.802 1.00 74.16 218 GLY J C 1
ATOM 1679 O O . GLY A 1 218 ? -16.782 35.216 -5.892 1.00 80.63 218 GLY J O 1
ATOM 1680 N N . THR A 1 219 ? -15.951 35.491 -7.965 1.00 79.81 219 THR J N 1
ATOM 1681 C CA . THR A 1 219 ? -15.865 34.065 -8.257 1.00 75.22 219 THR J CA 1
ATOM 1682 C C . THR A 1 219 ? -14.745 33.487 -7.409 1.00 70.12 219 THR J C 1
ATOM 1683 O O . THR A 1 219 ? -13.954 34.250 -6.866 1.00 70.95 219 THR J O 1
ATOM 1687 N N . PRO A 1 220 ? -14.688 32.149 -7.263 1.00 65.06 220 PRO J N 1
ATOM 1688 C CA . PRO A 1 220 ? -13.596 31.557 -6.484 1.00 77.89 220 PRO J CA 1
ATOM 1689 C C . PRO A 1 220 ? -12.207 32.007 -6.962 1.00 86.99 220 PRO J C 1
ATOM 1690 O O . PRO A 1 220 ? -11.339 32.336 -6.144 1.00 87.37 220 PRO J O 1
ATOM 1694 N N . GLU A 1 221 ? -12.006 32.029 -8.276 1.00 86.24 221 GLU J N 1
ATOM 1695 C CA . GLU A 1 221 ? -10.688 32.317 -8.821 1.00 90.62 221 GLU J CA 1
ATOM 1696 C C . GLU A 1 221 ? -10.297 33.768 -8.542 1.00 86.40 221 GLU J C 1
ATOM 1697 O O . GLU A 1 221 ? -9.137 34.048 -8.217 1.00 84.06 221 GLU J O 1
ATOM 1703 N N . GLU A 1 222 ? -11.274 34.671 -8.614 1.00 78.64 222 GLU J N 1
ATOM 1704 C CA . GLU A 1 222 ? -11.071 36.072 -8.239 1.00 74.50 222 GLU J CA 1
ATOM 1705 C C . GLU A 1 222 ? -10.594 36.236 -6.787 1.00 82.90 222 GLU J C 1
ATOM 1706 O O . GLU A 1 222 ? -9.571 36.869 -6.530 1.00 83.87 222 GLU J O 1
ATOM 1712 N N . ILE A 1 223 ? -11.317 35.643 -5.841 1.00 84.17 223 ILE J N 1
ATOM 1713 C CA . ILE A 1 223 ? -10.970 35.777 -4.438 1.00 73.78 223 ILE J CA 1
ATOM 1714 C C . ILE A 1 223 ? -9.657 35.082 -4.079 1.00 82.06 223 ILE J C 1
ATOM 1715 O O . ILE A 1 223 ? -8.805 35.665 -3.405 1.00 85.76 223 ILE J O 1
ATOM 1720 N N . PHE A 1 224 ? -9.481 33.849 -4.541 1.00 78.76 224 PHE J N 1
ATOM 1721 C CA . PHE A 1 224 ? -8.322 33.050 -4.149 1.00 79.18 224 PHE J CA 1
ATOM 1722 C C . PHE A 1 224 ? -7.025 33.340 -4.949 1.00 102.19 224 PHE J C 1
ATOM 1723 O O . PHE A 1 224 ? -5.927 33.006 -4.490 1.00 96.60 224 PHE J O 1
ATOM 1731 N N . TYR A 1 225 ? -7.132 33.979 -6.116 1.00 92.58 225 TYR J N 1
ATOM 1732 C CA . TYR A 1 225 ? -5.940 34.201 -6.931 1.00 84.92 225 TYR J CA 1
ATOM 1733 C C . TYR A 1 225 ? -5.714 35.665 -7.302 1.00 90.88 225 TYR J C 1
ATOM 1734 O O . TYR A 1 225 ? -4.599 36.050 -7.645 1.00 96.70 225 TYR J O 1
ATOM 1743 N N . ARG A 1 226 ? -6.751 36.492 -7.216 1.00 92.50 226 ARG J N 1
ATOM 1744 C CA . ARG A 1 226 ? -6.634 37.858 -7.710 1.00 86.56 226 ARG J CA 1
ATOM 1745 C C . ARG A 1 226 ? -7.360 38.873 -6.826 1.00 84.05 226 ARG J C 1
ATOM 1746 O O . ARG A 1 226 ? -7.809 39.911 -7.309 1.00 89.82 226 ARG J O 1
ATOM 1754 N N . ALA A 1 227 ? -7.440 38.586 -5.534 1.00 75.24 227 ALA J N 1
ATOM 1755 C CA . ALA A 1 227 ? -8.151 39.454 -4.599 1.00 78.16 227 ALA J CA 1
ATOM 1756 C C . ALA A 1 227 ? -7.653 40.891 -4.633 1.00 90.17 227 ALA J C 1
ATOM 1757 O O . ALA A 1 227 ? -6.459 41.170 -4.457 1.00 96.10 227 ALA J O 1
ATOM 1759 N N . LYS A 1 228 ? -8.587 41.807 -4.841 1.00 97.34 228 LYS J N 1
ATOM 1760 C CA . LYS A 1 228 ? -8.250 43.215 -4.953 1.00 96.67 228 LYS J CA 1
ATOM 1761 C C . LYS A 1 228 ? -7.966 43.837 -3.595 1.00 94.31 228 LYS J C 1
ATOM 1762 O O . LYS A 1 228 ? -7.065 44.668 -3.469 1.00 92.91 228 LYS J O 1
ATOM 1768 N N . ASN A 1 229 ? -8.720 43.414 -2.583 1.00 96.72 229 ASN J N 1
ATOM 1769 C CA . ASN A 1 229 ? -8.668 44.045 -1.274 1.00 95.09 229 ASN J CA 1
ATOM 1770 C C . ASN A 1 229 ? -7.581 43.511 -0.344 1.00 97.76 229 ASN J C 1
ATOM 1771 O O . ASN A 1 229 ? -7.219 42.332 -0.373 1.00 88.08 229 ASN J O 1
ATOM 1776 N N . GLU A 1 230 ? -7.089 44.402 0.503 1.00 109.91 230 GLU J N 1
ATOM 1777 C CA . GLU A 1 230 ? -5.968 44.117 1.387 1.00 117.10 230 GLU J CA 1
ATOM 1778 C C . GLU A 1 230 ? -6.308 43.132 2.501 1.00 108.14 230 GLU J C 1
ATOM 1779 O O . GLU A 1 230 ? -5.539 42.197 2.773 1.00 95.62 230 GLU J O 1
ATOM 1785 N N . ARG A 1 231 ? -7.473 43.334 3.117 1.00 107.56 231 ARG J N 1
ATOM 1786 C CA . ARG A 1 231 ? -7.954 42.465 4.186 1.00 98.55 231 ARG J CA 1
ATOM 1787 C C . ARG A 1 231 ? -8.156 41.027 3.698 1.00 90.67 231 ARG J C 1
ATOM 1788 O O . ARG A 1 231 ? -7.853 40.051 4.410 1.00 85.62 231 ARG J O 1
ATOM 1796 N N . THR A 1 232 ? -8.668 40.912 2.477 1.00 82.23 232 THR J N 1
ATOM 1797 C CA . THR A 1 232 ? -8.885 39.620 1.859 1.00 83.45 232 THR J CA 1
ATOM 1798 C C . THR A 1 232 ? -7.559 38.876 1.710 1.00 84.45 232 THR J C 1
ATOM 1799 O O . THR A 1 232 ? -7.418 37.729 2.178 1.00 88.44 232 THR J O 1
ATOM 1803 N N . ARG A 1 233 ? -6.573 39.555 1.118 1.00 89.93 233 ARG J N 1
ATOM 1804 C CA . ARG A 1 233 ? -5.240 38.982 0.919 1.00 86.02 233 ARG J CA 1
ATOM 1805 C C . ARG A 1 233 ? -4.624 38.582 2.244 1.00 76.06 233 ARG J C 1
ATOM 1806 O O . ARG A 1 233 ? -4.003 37.536 2.344 1.00 89.19 233 ARG J O 1
ATOM 1814 N N . GLU A 1 234 ? -4.783 39.427 3.256 1.00 63.29 234 GLU J N 1
ATOM 1815 C CA . GLU A 1 234 ? -4.245 39.144 4.578 1.00 76.80 234 GLU J CA 1
ATOM 1816 C C . GLU A 1 234 ? -4.816 37.868 5.194 1.00 85.74 234 GLU J C 1
ATOM 1817 O O . GLU A 1 234 ? -4.071 36.964 5.635 1.00 85.65 234 GLU J O 1
ATOM 1823 N N . PHE A 1 235 ? -6.146 37.817 5.249 1.00 79.86 235 PHE J N 1
ATOM 1824 C CA . PHE A 1 235 ? -6.853 36.664 5.792 1.00 71.37 235 PHE J CA 1
ATOM 1825 C C . PHE A 1 235 ? -6.385 35.386 5.105 1.00 73.13 235 PHE J C 1
ATOM 1826 O O . PHE A 1 235 ? -6.040 34.382 5.764 1.00 67.03 235 PHE J O 1
ATOM 1834 N N . LEU 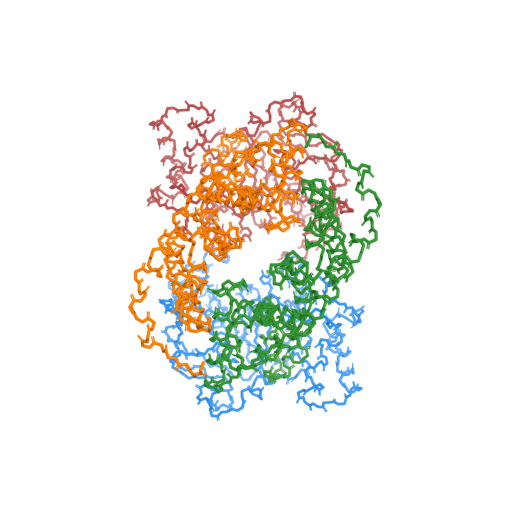A 1 236 ? -6.365 35.451 3.770 1.00 74.29 236 LEU J N 1
ATOM 1835 C CA . LEU A 1 236 ? -5.956 34.322 2.938 1.00 78.17 236 LEU J CA 1
ATOM 1836 C C . LEU A 1 236 ? -4.506 33.927 3.173 1.00 75.22 236 LEU J C 1
ATOM 1837 O O . LEU A 1 236 ? -4.153 32.750 3.126 1.00 76.41 236 LEU J O 1
ATOM 1842 N N . SER A 1 237 ? -3.660 34.910 3.436 1.00 68.97 237 SER J N 1
ATOM 1843 C CA . SER A 1 237 ? -2.265 34.615 3.643 1.00 71.95 237 SER J CA 1
ATOM 1844 C C . SER A 1 237 ? -2.086 33.892 4.979 1.00 75.29 237 SER J C 1
ATOM 1845 O O . SER A 1 237 ? -1.219 33.023 5.098 1.00 77.20 237 SER J O 1
ATOM 1848 N N . LYS A 1 238 ? -2.906 34.232 5.979 1.00 67.73 238 LYS J N 1
ATOM 1849 C CA . LYS A 1 238 ? -2.845 33.503 7.246 1.00 64.79 238 LYS J CA 1
ATOM 1850 C C . LYS A 1 238 ? -3.473 32.111 7.179 1.00 75.68 238 LYS J C 1
ATOM 1851 O O . LYS A 1 238 ? -3.110 31.228 7.937 1.00 79.00 238 LYS J O 1
ATOM 1857 N N . ILE A 1 239 ? -4.386 31.899 6.244 1.00 80.07 239 ILE J N 1
ATOM 1858 C CA . ILE A 1 239 ? -5.188 30.679 6.248 1.00 83.10 239 ILE J CA 1
ATOM 1859 C C . ILE A 1 239 ? -4.672 29.574 5.324 1.00 102.60 239 ILE J C 1
ATOM 1860 O O . ILE A 1 239 ? -4.750 28.385 5.657 1.00 100.41 239 ILE J O 1
ATOM 1865 N N . LEU A 1 240 ? -4.141 29.983 4.171 1.00 114.45 240 LEU J N 1
ATOM 1866 C CA . LEU A 1 240 ? -3.774 29.080 3.082 1.00 107.94 240 LEU J CA 1
ATOM 1867 C C . LEU A 1 240 ? -2.375 28.485 3.271 1.00 108.23 240 LEU J C 1
ATOM 1868 O O . LEU A 1 240 ? -2.229 27.337 3.698 1.00 105.23 240 LEU J O 1
ATOM 1873 N N . MET B 1 1 ? 16.924 9.404 26.482 1.00 87.76 1 MET A N 1
ATOM 1874 C CA . MET B 1 1 ? 16.174 10.526 27.066 1.00 95.43 1 MET A CA 1
ATOM 1875 C C . MET B 1 1 ? 14.710 10.243 27.453 1.00 96.23 1 MET A C 1
ATOM 1876 O O . MET B 1 1 ? 14.304 10.492 28.592 1.00 97.34 1 MET A O 1
ATOM 1881 N N . ILE B 1 2 ? 13.915 9.796 26.482 1.00 83.55 2 ILE A N 1
ATOM 1882 C CA . ILE B 1 2 ? 12.576 9.293 26.742 1.00 81.67 2 ILE A CA 1
ATOM 1883 C C . ILE B 1 2 ? 12.441 7.869 26.220 1.00 86.47 2 ILE A C 1
ATOM 1884 O O . ILE B 1 2 ? 12.814 7.579 25.081 1.00 90.40 2 ILE A O 1
ATOM 1889 N N . PHE B 1 3 ? 11.934 6.976 27.063 1.00 89.35 3 PHE A N 1
ATOM 1890 C CA . PHE B 1 3 ? 11.691 5.594 26.668 1.00 94.77 3 PHE A CA 1
ATOM 1891 C C . PHE B 1 3 ? 10.371 5.110 27.243 1.00 101.13 3 PHE A C 1
ATOM 1892 O O . PHE B 1 3 ? 10.291 4.733 28.414 1.00 101.52 3 PHE A O 1
ATOM 1900 N N . VAL B 1 4 ? 9.340 5.125 26.410 1.00 91.40 4 VAL A N 1
ATOM 1901 C CA . VAL B 1 4 ? 8.071 4.522 26.753 1.00 80.96 4 VAL A CA 1
ATOM 1902 C C . VAL B 1 4 ? 8.169 3.070 26.317 1.00 88.61 4 VAL A C 1
ATOM 1903 O O . VAL B 1 4 ? 8.495 2.789 25.171 1.00 94.91 4 VAL A O 1
ATOM 1907 N N . ASN B 1 5 ? 7.954 2.148 27.250 1.00 93.55 5 ASN A N 1
ATOM 1908 C CA . ASN B 1 5 ? 8.218 0.735 26.998 1.00 93.19 5 ASN A CA 1
ATOM 1909 C C . ASN B 1 5 ? 6.991 -0.145 27.132 1.00 95.49 5 ASN A C 1
ATOM 1910 O O . ASN B 1 5 ? 6.549 -0.454 28.237 1.00 97.77 5 ASN A O 1
ATOM 1915 N N . ASP B 1 6 ? 6.444 -0.528 25.987 1.00 99.93 6 ASP A N 1
ATOM 1916 C CA . ASP B 1 6 ? 5.306 -1.436 25.914 1.00 101.14 6 ASP A CA 1
ATOM 1917 C C . ASP B 1 6 ? 4.156 -1.081 26.861 1.00 99.55 6 ASP A C 1
ATOM 1918 O O . ASP B 1 6 ? 3.675 -1.943 27.600 1.00 106.14 6 ASP A O 1
ATOM 1923 N N . VAL B 1 7 ? 3.693 0.167 26.837 1.00 91.52 7 VAL A N 1
ATOM 1924 C CA . VAL B 1 7 ? 2.643 0.548 27.781 1.00 90.59 7 VAL A CA 1
ATOM 1925 C C . VAL B 1 7 ? 1.224 0.276 27.307 1.00 91.50 7 VAL A C 1
ATOM 1926 O O . VAL B 1 7 ? 0.942 0.246 26.105 1.00 94.64 7 VAL A O 1
ATOM 1930 N N . TYR B 1 8 ? 0.342 0.089 28.286 1.00 90.60 8 TYR A N 1
ATOM 1931 C CA . TYR B 1 8 ? -1.076 -0.143 28.060 1.00 83.79 8 TYR A CA 1
ATOM 1932 C C . TYR B 1 8 ? -1.851 0.849 28.904 1.00 86.43 8 TYR A C 1
ATOM 1933 O O . TYR B 1 8 ? -1.437 1.174 30.013 1.00 99.04 8 TYR A O 1
ATOM 1942 N N . LYS B 1 9 ? -2.968 1.346 28.391 1.00 79.26 9 LYS A N 1
ATOM 1943 C CA . LYS B 1 9 ? -3.820 2.184 29.208 1.00 81.08 9 LYS A CA 1
ATOM 1944 C C . LYS B 1 9 ? -5.279 1.873 28.942 1.00 97.41 9 LYS A C 1
ATOM 1945 O O . LYS B 1 9 ? -5.695 1.730 27.792 1.00 101.41 9 LYS A O 1
ATOM 1951 N N . ASN B 1 10 ? -6.047 1.743 30.019 1.00 107.03 10 ASN A N 1
ATOM 1952 C CA . ASN B 1 10 ? -7.480 1.522 29.927 1.00 100.59 10 ASN A CA 1
ATOM 1953 C C . ASN B 1 10 ? -8.177 2.522 30.813 1.00 97.11 10 ASN A C 1
ATOM 1954 O O . ASN B 1 10 ? -7.732 2.764 31.928 1.00 91.94 10 ASN A O 1
ATOM 1959 N N . PHE B 1 11 ? -9.244 3.128 30.311 1.00 97.25 11 PHE A N 1
ATOM 1960 C CA . PHE B 1 11 ? -10.139 3.876 31.172 1.00 98.36 11 PHE A CA 1
ATOM 1961 C C . PHE B 1 11 ? -11.408 3.054 31.316 1.00 108.73 11 PHE A C 1
ATOM 1962 O O . PHE B 1 11 ? -12.320 3.133 30.478 1.00 107.54 11 PHE A O 1
ATOM 1970 N N . GLY B 1 12 ? -11.467 2.268 32.390 1.00 109.58 12 GLY A N 1
ATOM 1971 C CA . GLY B 1 12 ? -12.558 1.331 32.572 1.00 103.29 12 GLY A CA 1
ATOM 1972 C C . GLY B 1 12 ? -12.526 0.289 31.475 1.00 108.52 12 GLY A C 1
ATOM 1973 O O . GLY B 1 12 ? -11.482 -0.306 31.188 1.00 111.68 12 GLY A O 1
ATOM 1974 N N . SER B 1 13 ? -13.673 0.077 30.848 1.00 106.54 13 SER A N 1
ATOM 1975 C CA . SER B 1 13 ? -13.783 -0.903 29.786 1.00 106.87 13 SER A CA 1
ATOM 1976 C C . SER B 1 13 ? -13.132 -0.441 28.471 1.00 112.27 13 SER A C 1
ATOM 1977 O O . SER B 1 13 ? -13.010 -1.228 27.520 1.00 115.23 13 SER A O 1
ATOM 1980 N N . LEU B 1 14 ? -12.731 0.831 28.411 1.00 104.78 14 LEU A N 1
ATOM 1981 C CA . LEU B 1 14 ? -12.163 1.414 27.190 1.00 87.85 14 LEU A CA 1
ATOM 1982 C C . LEU B 1 14 ? -10.676 1.148 27.091 1.00 87.51 14 LEU A C 1
ATOM 1983 O O . LEU B 1 14 ? -9.900 1.706 27.861 1.00 95.48 14 LEU A O 1
ATOM 1988 N N . GLU B 1 15 ? -10.261 0.315 26.147 1.00 89.70 15 GLU A N 1
ATOM 1989 C CA . GLU B 1 15 ? -8.827 0.135 25.927 1.00 100.31 15 GLU A CA 1
ATOM 1990 C C . GLU B 1 15 ? -8.280 1.204 24.978 1.00 94.63 15 GLU A C 1
ATOM 1991 O O . GLU B 1 15 ? -8.625 1.226 23.805 1.00 95.24 15 GLU A O 1
ATOM 1997 N N . VAL B 1 16 ? -7.431 2.091 25.488 1.00 88.96 16 VAL A N 1
ATOM 1998 C CA . VAL B 1 16 ? -6.935 3.198 24.682 1.00 80.98 16 VAL A CA 1
ATOM 1999 C C . VAL B 1 16 ? -5.547 2.923 24.135 1.00 82.90 16 VAL A C 1
ATOM 2000 O O . VAL B 1 16 ? -5.346 2.999 22.934 1.00 80.78 16 VAL A O 1
ATOM 2004 N N . LEU B 1 17 ? -4.597 2.589 25.012 1.00 86.80 17 LEU A N 1
ATOM 2005 C CA . LEU B 1 17 ? -3.257 2.185 24.579 1.00 84.70 17 LEU A CA 1
ATOM 2006 C C . LEU B 1 17 ? -3.079 0.688 24.759 1.00 90.53 17 LEU A C 1
ATOM 2007 O O . LEU B 1 17 ? -3.308 0.165 25.843 1.00 100.97 17 LEU A O 1
ATOM 2012 N N . LYS B 1 18 ? -2.625 0.004 23.715 1.00 87.15 18 LYS A N 1
ATOM 2013 C CA . LYS B 1 18 ? -2.616 -1.450 23.733 1.00 83.32 18 LYS A CA 1
ATOM 2014 C C . LYS B 1 18 ? -1.240 -2.021 23.468 1.00 86.98 18 LYS A C 1
ATOM 2015 O O . LYS B 1 18 ? -1.099 -2.990 22.713 1.00 85.05 18 LYS A O 1
ATOM 2021 N N . GLY B 1 19 ? -0.229 -1.450 24.119 1.00 94.03 19 GLY A N 1
ATOM 2022 C CA . GLY B 1 19 ? 1.134 -1.912 23.938 1.00 88.57 19 GLY A CA 1
ATOM 2023 C C . GLY B 1 19 ? 1.886 -0.989 23.003 1.00 92.55 19 GLY A C 1
ATOM 2024 O O . GLY B 1 19 ? 1.992 -1.264 21.808 1.00 89.38 19 GLY A O 1
ATOM 2025 N N . VAL B 1 20 ? 2.356 0.134 23.538 1.00 92.95 20 VAL A N 1
ATOM 2026 C CA . VAL B 1 20 ? 3.043 1.138 22.732 1.00 86.75 20 VAL A CA 1
ATOM 2027 C C . VAL B 1 20 ? 4.455 1.433 23.241 1.00 93.37 20 VAL A C 1
ATOM 2028 O O . VAL B 1 20 ? 4.680 1.573 24.448 1.00 95.11 20 VAL A O 1
ATOM 2032 N N . THR B 1 21 ? 5.396 1.553 22.307 1.00 89.43 21 THR A N 1
ATOM 2033 C CA . THR B 1 21 ? 6.789 1.826 22.630 1.00 90.74 21 THR A CA 1
ATOM 2034 C C . THR B 1 21 ? 7.326 3.024 21.855 1.00 95.39 21 THR A C 1
ATOM 2035 O O . THR B 1 21 ? 7.240 3.075 20.635 1.00 96.76 21 THR A O 1
ATOM 2039 N N . LEU B 1 22 ? 7.908 3.979 22.564 1.00 99.00 22 LEU A N 1
ATOM 2040 C CA . LEU B 1 22 ? 8.414 5.181 21.922 1.00 90.22 22 LEU A CA 1
ATOM 2041 C C . LEU B 1 22 ? 9.760 5.602 22.494 1.00 91.91 22 LEU A C 1
ATOM 2042 O O . LEU B 1 22 ? 9.891 5.779 23.695 1.00 103.06 22 LEU A O 1
ATOM 2047 N N . LYS B 1 23 ? 10.761 5.777 21.640 1.00 90.99 23 LYS A N 1
ATOM 2048 C CA . LYS B 1 23 ? 12.055 6.288 22.087 1.00 86.95 23 LYS A CA 1
ATOM 2049 C C . LYS B 1 23 ? 12.344 7.620 21.420 1.00 90.08 23 LYS A C 1
ATOM 2050 O O . LYS B 1 23 ? 12.237 7.738 20.198 1.00 94.58 23 LYS A O 1
ATOM 2056 N N . VAL B 1 24 ? 12.696 8.634 22.206 1.00 89.27 24 VAL A N 1
ATOM 2057 C CA . VAL B 1 24 ? 13.130 9.890 21.599 1.00 95.02 24 VAL A CA 1
ATOM 2058 C C . VAL B 1 24 ? 14.395 10.426 22.254 1.00 96.63 24 VAL A C 1
ATOM 2059 O O . VAL B 1 24 ? 14.510 10.461 23.480 1.00 101.22 24 VAL A O 1
ATOM 2063 N N . ASN B 1 25 ? 15.348 10.824 21.414 1.00 97.01 25 ASN A N 1
ATOM 2064 C CA . ASN B 1 25 ? 16.634 11.317 21.877 1.00 97.58 25 ASN A CA 1
ATOM 2065 C C . ASN B 1 25 ? 16.678 12.830 21.784 1.00 94.61 25 ASN A C 1
ATOM 2066 O O . ASN B 1 25 ? 15.831 13.452 21.145 1.00 98.48 25 ASN A O 1
ATOM 2071 N N . LYS B 1 26 ? 17.688 13.410 22.416 1.00 96.79 26 LYS A N 1
ATOM 2072 C CA . LYS B 1 26 ? 17.856 14.853 22.465 1.00 92.20 26 LYS A CA 1
ATOM 2073 C C . LYS B 1 26 ? 17.930 15.449 21.060 1.00 85.89 26 LYS A C 1
ATOM 2074 O O . LYS B 1 26 ? 18.655 14.937 20.214 1.00 86.80 26 LYS A O 1
ATOM 2080 N N . GLY B 1 27 ? 17.139 16.492 20.802 1.00 78.69 27 GLY A N 1
ATOM 2081 C CA . GLY B 1 27 ? 17.170 17.191 19.527 1.00 64.96 27 GLY A CA 1
ATOM 2082 C C . GLY B 1 27 ? 16.173 16.731 18.464 1.00 76.12 27 GLY A C 1
ATOM 2083 O O . GLY B 1 27 ? 15.995 17.393 17.419 1.00 78.69 27 GLY A O 1
ATOM 2084 N N . GLU B 1 28 ? 15.529 15.589 18.693 1.00 77.73 28 GLU A N 1
ATOM 2085 C CA . GLU B 1 28 ? 14.502 15.133 17.752 1.00 79.73 28 GLU A CA 1
ATOM 2086 C C . GLU B 1 28 ? 13.208 15.933 17.872 1.00 85.04 28 GLU A C 1
ATOM 2087 O O . GLU B 1 28 ? 12.776 16.302 18.965 1.00 92.02 28 GLU A O 1
ATOM 2093 N N . VAL B 1 29 ? 12.560 16.132 16.738 1.00 83.04 29 VAL A N 1
ATOM 2094 C CA . VAL B 1 29 ? 11.189 16.603 16.720 1.00 77.64 29 VAL A CA 1
ATOM 2095 C C . VAL B 1 29 ? 10.335 15.463 16.191 1.00 73.20 29 VAL A C 1
ATOM 2096 O O . VAL B 1 29 ? 10.361 15.148 14.998 1.00 70.74 29 VAL A O 1
ATOM 2100 N N . VAL B 1 30 ? 9.629 14.813 17.111 1.00 66.68 30 VAL A N 1
ATOM 2101 C CA . VAL B 1 30 ? 8.768 13.683 16.789 1.00 68.86 30 VAL A CA 1
ATOM 2102 C C . VAL B 1 30 ? 7.303 14.124 16.719 1.00 63.79 30 VAL A C 1
ATOM 2103 O O . VAL B 1 30 ? 6.802 14.792 17.612 1.00 70.31 30 VAL A O 1
ATOM 2107 N N . VAL B 1 31 ? 6.630 13.785 15.629 1.00 75.44 31 VAL A N 1
ATOM 2108 C CA . VAL B 1 31 ? 5.232 14.169 15.438 1.00 70.08 31 VAL A CA 1
ATOM 2109 C C . VAL B 1 31 ? 4.350 12.938 15.354 1.00 69.97 31 VAL A C 1
ATOM 2110 O O . VAL B 1 31 ? 4.556 12.079 14.492 1.00 69.00 31 VAL A O 1
ATOM 2114 N N . ILE B 1 32 ? 3.335 12.886 16.216 1.00 67.47 32 ILE A N 1
ATOM 2115 C CA . ILE B 1 32 ? 2.393 11.775 16.263 1.00 63.74 32 ILE A CA 1
ATOM 2116 C C . ILE B 1 32 ? 1.067 12.166 15.589 1.00 75.10 32 ILE A C 1
ATOM 2117 O O . ILE B 1 32 ? 0.442 13.178 15.932 1.00 77.25 32 ILE A O 1
ATOM 2122 N N . ILE B 1 33 ? 0.633 11.344 14.638 1.00 70.24 33 ILE A N 1
ATOM 2123 C CA . ILE B 1 33 ? -0.597 11.601 13.910 1.00 65.25 33 ILE A CA 1
ATOM 2124 C C . ILE B 1 33 ? -1.482 10.365 13.894 1.00 66.48 33 ILE A C 1
ATOM 2125 O O . ILE B 1 33 ? -1.051 9.276 14.263 1.00 65.82 33 ILE A O 1
ATOM 2130 N N . GLY B 1 34 ? -2.744 10.541 13.522 1.00 76.18 34 GLY A N 1
ATOM 2131 C CA . GLY B 1 34 ? -3.658 9.413 13.467 1.00 82.43 34 GLY A CA 1
ATOM 2132 C C . GLY B 1 34 ? -5.115 9.799 13.632 1.00 70.62 34 GLY A C 1
ATOM 2133 O O . GLY B 1 34 ? -5.416 10.940 13.996 1.00 64.86 34 GLY A O 1
ATOM 2134 N N . PRO B 1 35 ? -6.026 8.850 13.347 1.00 77.06 35 PRO A N 1
ATOM 2135 C CA . PRO B 1 35 ? -7.470 9.096 13.435 1.00 76.93 35 PRO A CA 1
ATOM 2136 C C . PRO B 1 35 ? -7.870 9.378 14.869 1.00 77.23 35 PRO A C 1
ATOM 2137 O O . PRO B 1 35 ? -7.092 9.091 15.793 1.00 70.33 35 PRO A O 1
ATOM 2141 N N . SER B 1 36 ? -9.047 9.967 15.058 1.00 75.81 36 SER A N 1
ATOM 2142 C CA . SER B 1 36 ? -9.462 10.341 16.410 1.00 78.47 36 SER A CA 1
ATOM 2143 C C . SER B 1 36 ? -9.666 9.111 17.286 1.00 70.21 36 SER A C 1
ATOM 2144 O O . SER B 1 36 ? -10.135 8.079 16.808 1.00 68.74 36 SER A O 1
ATOM 2147 N N . GLY B 1 37 ? -9.293 9.215 18.556 1.00 72.58 37 GLY A N 1
ATOM 2148 C CA . GLY B 1 37 ? -9.473 8.120 19.492 1.00 60.64 37 GLY A CA 1
ATOM 2149 C C . GLY B 1 37 ? -8.414 7.032 19.405 1.00 74.7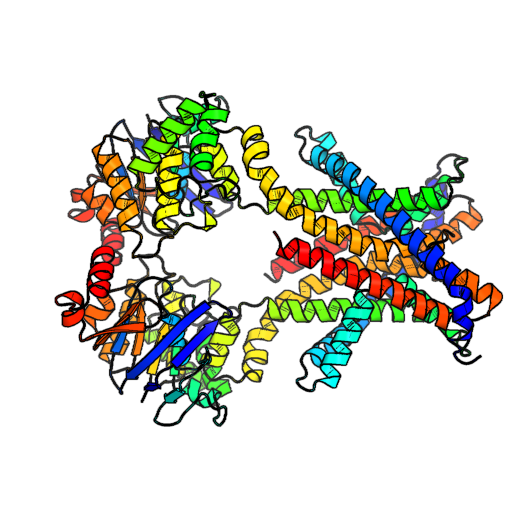7 37 GLY A C 1
ATOM 2150 O O . GLY B 1 37 ? -8.565 5.989 20.035 1.00 80.62 37 GLY A O 1
ATOM 2151 N N . SER B 1 38 ? -7.347 7.256 18.632 1.00 72.38 38 SER A N 1
ATOM 2152 C CA . SER B 1 38 ? -6.280 6.254 18.493 1.00 70.39 38 SER A CA 1
ATOM 2153 C C . SER B 1 38 ? -5.293 6.183 19.665 1.00 75.91 38 SER A C 1
ATOM 2154 O O . SER B 1 38 ? -4.491 5.255 19.737 1.00 77.80 38 SER A O 1
ATOM 2157 N N . GLY B 1 39 ? -5.335 7.158 20.569 1.00 71.62 39 GLY A N 1
ATOM 2158 C CA . GLY B 1 39 ? -4.494 7.110 21.752 1.00 76.41 39 GLY A CA 1
ATOM 2159 C C . GLY B 1 39 ? -3.311 8.061 21.768 1.00 86.47 39 GLY A C 1
ATOM 2160 O O . GLY B 1 39 ? -2.471 7.997 22.679 1.00 93.52 39 GLY A O 1
ATOM 2161 N N . LYS B 1 40 ? -3.248 8.943 20.771 1.00 84.69 40 LYS A N 1
ATOM 2162 C CA . LYS B 1 40 ? -2.137 9.891 20.611 1.00 80.73 40 LYS A CA 1
ATOM 2163 C C . LYS B 1 40 ? -1.864 10.719 21.869 1.00 75.45 40 LYS A C 1
ATOM 2164 O O . LYS B 1 40 ? -0.745 10.733 22.394 1.00 71.73 40 LYS A O 1
ATOM 2170 N N . SER B 1 41 ? -2.884 11.444 22.313 1.00 70.56 41 SER A N 1
ATOM 2171 C CA . SER B 1 41 ? -2.759 12.303 23.485 1.00 76.64 41 SER A CA 1
ATOM 2172 C C . SER B 1 41 ? -2.486 11.509 24.753 1.00 77.60 41 SER A C 1
ATOM 2173 O O . SER B 1 41 ? -1.795 11.999 25.635 1.00 80.90 41 SER A O 1
ATOM 2176 N N . THR B 1 42 ? -2.995 10.281 24.838 1.00 72.78 42 THR A N 1
ATOM 2177 C CA . THR B 1 42 ? -2.765 9.474 26.035 1.00 79.55 42 THR A CA 1
ATOM 2178 C C . THR B 1 42 ? -1.297 9.024 26.113 1.00 87.34 42 THR A C 1
ATOM 2179 O O . THR B 1 42 ? -0.662 9.091 27.179 1.00 89.25 42 THR A O 1
ATOM 2183 N N . LEU B 1 43 ? -0.756 8.592 24.977 1.00 84.79 43 LEU A N 1
ATOM 2184 C CA . LEU B 1 43 ? 0.658 8.259 24.891 1.00 84.16 43 LEU A CA 1
ATOM 2185 C C . LEU B 1 43 ? 1.440 9.479 25.315 1.00 81.59 43 LEU A C 1
ATOM 2186 O O . LEU B 1 43 ? 2.260 9.405 26.232 1.00 71.55 43 LEU A O 1
ATOM 2191 N N . LEU B 1 44 ? 1.139 10.612 24.680 1.00 75.22 44 LEU A N 1
ATOM 2192 C CA . LEU B 1 44 ? 1.824 11.857 25.002 1.00 73.10 44 LEU A CA 1
ATOM 2193 C C . LEU B 1 44 ? 1.844 12.083 26.506 1.00 77.88 44 LEU A C 1
ATOM 2194 O O . LEU B 1 44 ? 2.892 12.377 27.083 1.00 85.66 44 LEU A O 1
ATOM 2199 N N . ARG B 1 45 ? 0.695 11.892 27.145 1.00 76.41 45 ARG A N 1
ATOM 2200 C CA . ARG B 1 45 ? 0.560 12.216 28.561 1.00 74.25 45 ARG A CA 1
ATOM 2201 C C . ARG B 1 45 ? 1.151 11.167 29.503 1.00 75.98 45 ARG A C 1
ATOM 2202 O O . ARG B 1 45 ? 1.270 11.416 30.684 1.00 80.70 45 ARG A O 1
ATOM 2210 N N . CYS B 1 46 ? 1.515 10.003 28.980 1.00 83.21 46 CYS A N 1
ATOM 2211 C CA . CYS B 1 46 ? 2.285 9.032 29.754 1.00 79.95 46 CYS A CA 1
ATOM 2212 C C . CYS B 1 46 ? 3.717 9.503 30.014 1.00 90.10 46 CYS A C 1
ATOM 2213 O O . CYS B 1 46 ? 4.385 9.053 30.958 1.00 89.78 46 CYS A O 1
ATOM 2216 N N . ILE B 1 47 ? 4.215 10.361 29.135 1.00 92.05 47 ILE A N 1
ATOM 2217 C CA . ILE B 1 47 ? 5.607 10.782 29.215 1.00 88.79 47 ILE A CA 1
ATOM 2218 C C . ILE B 1 47 ? 5.915 11.646 30.453 1.00 82.86 47 ILE A C 1
ATOM 2219 O O . ILE B 1 47 ? 6.957 11.483 31.074 1.00 83.67 47 ILE A O 1
ATOM 2224 N N . ASN B 1 48 ? 5.010 12.547 30.823 1.00 75.50 48 ASN A N 1
ATOM 2225 C CA . ASN B 1 48 ? 5.195 13.316 32.041 1.00 72.22 48 ASN A CA 1
ATOM 2226 C C . ASN B 1 48 ? 4.210 12.838 33.105 1.00 83.53 48 ASN A C 1
ATOM 2227 O O . ASN B 1 48 ? 3.907 13.551 34.067 1.00 89.07 48 ASN A O 1
ATOM 2232 N N . LEU B 1 49 ? 3.708 11.623 32.907 1.00 81.52 49 LEU A N 1
ATOM 2233 C CA . LEU B 1 49 ? 2.844 10.963 33.879 1.00 86.55 49 LEU A CA 1
ATOM 2234 C C . LEU B 1 49 ? 1.560 11.709 34.280 1.00 90.57 49 LEU A C 1
ATOM 2235 O O . LEU B 1 49 ? 1.106 11.576 35.407 1.00 97.59 49 LEU A O 1
ATOM 2240 N N . LEU B 1 50 ? 0.972 12.479 33.368 1.00 91.16 50 LEU A N 1
ATOM 2241 C CA . LEU B 1 50 ? -0.374 13.013 33.583 1.00 85.35 50 LEU A CA 1
ATOM 2242 C C . LEU B 1 50 ? -1.397 11.891 33.408 1.00 83.33 50 LEU A C 1
ATOM 2243 O O . LEU B 1 50 ? -2.526 11.994 33.885 1.00 76.83 50 LEU A O 1
ATOM 2248 N N . GLU B 1 51 ? -1.006 10.839 32.693 1.00 76.70 51 GLU A N 1
ATOM 2249 C CA . GLU B 1 51 ? -1.725 9.575 32.771 1.00 84.93 51 GLU A CA 1
ATOM 2250 C C . GLU B 1 51 ? -0.771 8.503 33.281 1.00 91.49 51 GLU A C 1
ATOM 2251 O O . GLU B 1 51 ? 0.436 8.558 33.014 1.00 84.48 51 GLU A O 1
ATOM 2257 N N . GLU B 1 52 ? -1.312 7.527 34.008 1.00 95.19 52 GLU A N 1
ATOM 2258 C CA . GLU B 1 52 ? -0.501 6.421 34.498 1.00 98.08 52 GLU A CA 1
ATOM 2259 C C . GLU B 1 52 ? -0.770 5.161 33.713 1.00 91.75 52 GLU A C 1
ATOM 2260 O O . GLU B 1 52 ? -1.908 4.693 33.651 1.00 88.57 52 GLU A O 1
ATOM 2266 N N . PRO B 1 53 ? 0.290 4.583 33.146 1.00 90.16 53 PRO A N 1
ATOM 2267 C CA . PRO B 1 53 ? 0.154 3.337 32.390 1.00 91.02 53 PRO A CA 1
ATOM 2268 C C . PRO B 1 53 ? -0.464 2.250 33.260 1.00 95.99 53 PRO A C 1
ATOM 2269 O O . PRO B 1 53 ? -0.127 2.162 34.435 1.00 89.60 53 PRO A O 1
ATOM 2273 N N . THR B 1 54 ? -1.319 1.416 32.677 1.00 98.73 54 THR A N 1
ATOM 2274 C CA . THR B 1 54 ? -1.883 0.275 33.383 1.00 98.62 54 THR A CA 1
ATOM 2275 C C . THR B 1 54 ? -0.831 -0.832 33.415 1.00 96.33 54 THR A C 1
ATOM 2276 O O . THR B 1 54 ? -0.773 -1.626 34.348 1.00 100.80 54 THR A O 1
ATOM 2280 N N . LYS B 1 55 ? -0.017 -0.887 32.365 1.00 97.54 55 LYS A N 1
ATOM 2281 C CA . LYS B 1 55 ? 1.136 -1.780 32.297 1.00 99.69 55 LYS A CA 1
ATOM 2282 C C . LYS B 1 55 ? 2.221 -1.095 31.495 1.00 102.40 55 LYS A C 1
ATOM 2283 O O . LYS B 1 55 ? 1.983 -0.054 30.873 1.00 101.40 55 LYS A O 1
ATOM 2289 N N . GLY B 1 56 ? 3.410 -1.690 31.499 1.00 103.35 56 GLY A N 1
ATOM 2290 C CA . GLY B 1 56 ? 4.542 -1.114 30.801 1.00 98.68 56 GLY A CA 1
ATOM 2291 C C . GLY B 1 56 ? 5.169 -0.039 31.656 1.00 95.18 56 GLY A C 1
ATOM 2292 O O . GLY B 1 56 ? 4.631 0.336 32.694 1.00 95.82 56 GLY A O 1
ATOM 2293 N N . GLU B 1 57 ? 6.291 0.495 31.208 1.00 94.80 57 GLU A N 1
ATOM 2294 C CA . GLU B 1 57 ? 7.019 1.447 32.022 1.00 95.41 57 GLU A CA 1
ATOM 2295 C C . GLU B 1 57 ? 7.433 2.640 31.173 1.00 97.06 57 GLU A C 1
ATOM 2296 O O . GLU B 1 57 ? 7.554 2.522 29.945 1.00 93.40 57 GLU A O 1
ATOM 2302 N N . VAL B 1 58 ? 7.637 3.789 31.819 1.00 94.40 58 VAL A N 1
ATOM 2303 C CA . VAL B 1 58 ? 8.248 4.931 31.138 1.00 102.69 58 VAL A CA 1
ATOM 2304 C C . VAL B 1 58 ? 9.497 5.452 31.879 1.00 102.53 58 VAL A C 1
ATOM 2305 O O . VAL B 1 58 ? 9.458 5.726 33.076 1.00 102.51 58 VAL A O 1
ATOM 2309 N N . PHE B 1 59 ? 10.607 5.546 31.152 1.00 97.72 59 PHE A N 1
ATOM 2310 C CA . PHE B 1 59 ? 11.877 6.012 31.685 1.00 100.36 59 PHE A CA 1
ATOM 2311 C C . PHE B 1 59 ? 12.177 7.378 31.108 1.00 103.38 59 PHE A C 1
ATOM 2312 O O . PHE B 1 59 ? 12.160 7.556 29.889 1.00 108.08 59 PHE A O 1
ATOM 2320 N N . ILE B 1 60 ? 12.498 8.345 31.957 1.00 97.54 60 ILE A N 1
ATOM 2321 C CA . ILE B 1 60 ? 13.094 9.558 31.417 1.00 99.21 60 ILE A CA 1
ATOM 2322 C C . ILE B 1 60 ? 14.492 9.811 31.997 1.00 106.95 60 ILE A C 1
ATOM 2323 O O . ILE B 1 60 ? 14.710 9.740 33.219 1.00 104.73 60 ILE A O 1
ATOM 2328 N N . ASP B 1 61 ? 15.435 10.068 31.091 1.00 106.50 61 ASP A N 1
ATOM 2329 C CA . ASP B 1 61 ? 16.856 10.139 31.418 1.00 103.35 61 ASP A CA 1
ATOM 2330 C C . ASP B 1 61 ? 17.353 8.835 32.041 1.00 106.85 61 ASP A C 1
ATOM 2331 O O . ASP B 1 61 ? 18.257 8.842 32.875 1.00 115.44 61 ASP A O 1
ATOM 2336 N N . GLY B 1 62 ? 16.755 7.721 31.621 1.00 99.53 62 GLY A N 1
ATOM 2337 C CA . GLY B 1 62 ? 17.180 6.391 32.029 1.00 89.38 62 GLY A CA 1
ATOM 2338 C C . GLY B 1 62 ? 16.622 5.883 33.351 1.00 102.76 62 GLY A C 1
ATOM 2339 O O . GLY B 1 62 ? 16.847 4.726 33.707 1.00 106.39 62 GLY A O 1
ATOM 2340 N N . VAL B 1 63 ? 15.860 6.713 34.063 1.00 102.45 63 VAL A N 1
ATOM 2341 C CA . VAL B 1 63 ? 15.234 6.273 35.312 1.00 103.27 63 VAL A CA 1
ATOM 2342 C C . VAL B 1 63 ? 13.709 6.141 35.189 1.00 105.24 63 VAL A C 1
ATOM 2343 O O . VAL B 1 63 ? 13.030 7.022 34.651 1.00 101.95 63 VAL A O 1
ATOM 2347 N N . LYS B 1 64 ? 13.195 5.012 35.669 1.00 101.28 64 LYS A N 1
ATOM 2348 C CA . LYS B 1 64 ? 11.776 4.694 35.606 1.00 100.87 64 LYS A CA 1
ATOM 2349 C C . LYS B 1 64 ? 10.962 5.640 36.485 1.00 104.80 64 LYS A C 1
ATOM 2350 O O . LYS B 1 64 ? 11.299 5.855 37.649 1.00 115.42 64 LYS A O 1
ATOM 2356 N N . ILE B 1 65 ? 9.893 6.204 35.933 1.00 94.11 65 ILE A N 1
ATOM 2357 C CA . ILE B 1 65 ? 9.126 7.216 36.651 1.00 92.10 65 ILE A CA 1
ATOM 2358 C C . ILE B 1 65 ? 7.715 6.786 37.033 1.00 98.16 65 ILE A C 1
ATOM 2359 O O . ILE B 1 65 ? 7.004 7.552 37.688 1.00 105.45 65 ILE A O 1
ATOM 2364 N N . ASN B 1 66 ? 7.285 5.596 36.613 1.00 97.19 66 ASN A N 1
ATOM 2365 C CA . ASN B 1 66 ? 5.959 5.126 37.027 1.00 104.81 66 ASN A CA 1
ATOM 2366 C C . ASN B 1 66 ? 5.962 3.941 38.015 1.00 114.65 66 ASN A C 1
ATOM 2367 O O . ASN B 1 66 ? 5.100 3.054 37.938 1.00 113.37 66 ASN A O 1
ATOM 2372 N N . ASN B 1 67 ? 6.924 3.939 38.940 1.00 125.23 67 ASN A N 1
ATOM 2373 C CA . ASN B 1 67 ? 6.990 2.936 40.010 1.00 122.64 67 ASN A CA 1
ATOM 2374 C C . ASN B 1 67 ? 6.882 3.571 41.399 1.00 125.73 67 ASN A C 1
ATOM 2375 O O . ASN B 1 67 ? 7.114 2.908 42.413 1.00 128.09 67 ASN A O 1
ATOM 2380 N N . GLY B 1 68 ? 6.593 4.870 41.438 1.00 123.42 68 GLY A N 1
ATOM 2381 C CA . GLY B 1 68 ? 6.470 5.582 42.699 1.00 121.33 68 GLY A CA 1
ATOM 2382 C C . GLY B 1 68 ? 7.749 5.705 43.513 1.00 118.55 68 GLY A C 1
ATOM 2383 O O . GLY B 1 68 ? 7.720 6.151 44.661 1.00 112.58 68 GLY A O 1
ATOM 2384 N N . LYS B 1 69 ? 8.877 5.332 42.920 1.00 118.85 69 LYS A N 1
ATOM 2385 C CA . LYS B 1 69 ? 10.150 5.401 43.630 1.00 120.67 69 LYS A CA 1
ATOM 2386 C C . LYS B 1 69 ? 10.958 6.607 43.162 1.00 119.58 69 LYS A C 1
ATOM 2387 O O . LYS B 1 69 ? 12.188 6.547 43.080 1.00 120.81 69 LYS A O 1
ATOM 2389 N N . VAL B 1 70 ? 10.260 7.705 42.876 1.00 113.47 70 VAL A N 1
ATOM 2390 C CA . VAL B 1 70 ? 10.898 8.907 42.354 1.00 107.04 70 VAL A CA 1
ATOM 2391 C C . VAL B 1 70 ? 10.103 10.146 42.764 1.00 97.42 70 VAL A C 1
ATOM 2392 O O . VAL B 1 70 ? 8.912 10.057 43.069 1.00 90.78 70 VAL A O 1
ATOM 2396 N N . ASN B 1 71 ? 10.768 11.297 42.783 1.00 100.97 71 ASN A N 1
ATOM 2397 C CA . ASN B 1 71 ? 10.080 12.572 42.982 1.00 103.50 71 ASN A CA 1
ATOM 2398 C C . ASN B 1 71 ? 9.507 13.057 41.657 1.00 102.17 71 ASN A C 1
ATOM 2399 O O . ASN B 1 71 ? 10.241 13.523 40.782 1.00 97.14 71 ASN A O 1
ATOM 2404 N N . ILE B 1 72 ? 8.189 12.943 41.517 1.00 100.77 72 ILE A N 1
ATOM 2405 C CA . ILE B 1 72 ? 7.547 13.181 40.233 1.00 96.37 72 ILE A CA 1
ATOM 2406 C C . ILE B 1 72 ? 7.588 14.655 39.824 1.00 101.21 72 ILE A C 1
ATOM 2407 O O . ILE B 1 72 ? 7.650 14.971 38.625 1.00 102.72 72 ILE A O 1
ATOM 2412 N N . ASN B 1 73 ? 7.602 15.547 40.811 1.00 96.21 73 ASN A N 1
ATOM 2413 C CA . ASN B 1 73 ? 7.613 16.974 40.526 1.00 96.54 73 ASN A CA 1
ATOM 2414 C C . ASN B 1 73 ? 8.880 17.382 39.802 1.00 100.57 73 ASN A C 1
ATOM 2415 O O . ASN B 1 73 ? 8.842 18.099 38.800 1.00 101.45 73 ASN A O 1
ATOM 2420 N N . LYS B 1 74 ? 10.001 16.908 40.322 1.00 96.61 74 LYS A N 1
ATOM 2421 C CA . LYS B 1 74 ? 11.283 17.156 39.711 1.00 93.91 74 LYS A CA 1
ATOM 2422 C C . LYS B 1 74 ? 11.329 16.551 38.296 1.00 98.06 74 LYS A C 1
ATOM 2423 O O . LYS B 1 74 ? 11.981 17.102 37.404 1.00 99.08 74 LYS A O 1
ATOM 2425 N N . VAL B 1 75 ? 10.633 15.433 38.081 1.00 97.01 75 VAL A N 1
ATOM 2426 C CA . VAL B 1 75 ? 10.546 14.861 36.737 1.00 95.33 75 VAL A CA 1
ATOM 2427 C C . VAL B 1 75 ? 9.837 15.847 35.811 1.00 90.87 75 VAL A C 1
ATOM 2428 O O . VAL B 1 75 ? 10.348 16.195 34.742 1.00 87.48 75 VAL A O 1
ATOM 2432 N N . ARG B 1 76 ? 8.660 16.299 36.237 1.00 80.49 76 ARG A N 1
ATOM 2433 C CA . ARG B 1 76 ? 7.882 17.247 35.453 1.00 78.64 76 ARG A CA 1
ATOM 2434 C C . ARG B 1 76 ? 8.553 18.612 35.275 1.00 92.71 76 ARG A C 1
ATOM 2435 O O . ARG B 1 76 ? 8.188 19.370 34.366 1.00 105.16 76 ARG A O 1
ATOM 2443 N N . GLN B 1 77 ? 9.531 18.924 36.122 1.00 91.06 77 GLN A N 1
ATOM 2444 C CA . GLN B 1 77 ? 10.331 20.135 35.952 1.00 89.87 77 GLN A CA 1
ATOM 2445 C C . GLN B 1 77 ? 11.110 20.083 34.651 1.00 86.26 77 GLN A C 1
ATOM 2446 O O . GLN B 1 77 ? 11.425 21.123 34.069 1.00 84.61 77 GLN A O 1
ATOM 2452 N N . LYS B 1 78 ? 11.473 18.869 34.243 1.00 80.03 78 LYS A N 1
ATOM 2453 C CA . LYS B 1 78 ? 12.286 18.652 33.049 1.00 88.82 78 LYS A CA 1
ATOM 2454 C C . LYS B 1 78 ? 11.453 18.535 31.763 1.00 92.35 78 LYS A C 1
ATOM 2455 O O . LYS B 1 78 ? 11.944 18.814 30.670 1.00 89.68 78 LYS A O 1
ATOM 2461 N N . VAL B 1 79 ? 10.196 18.120 31.908 1.00 91.29 79 VAL A N 1
ATOM 2462 C CA . VAL B 1 79 ? 9.348 17.767 30.773 1.00 83.81 79 VAL A CA 1
ATOM 2463 C C . VAL B 1 79 ? 8.145 18.701 30.625 1.00 78.86 79 VAL A C 1
ATOM 2464 O O . VAL B 1 79 ? 7.108 18.489 31.233 1.00 90.66 79 VAL A O 1
ATOM 2468 N N . GLY B 1 80 ? 8.273 19.730 29.801 1.00 78.98 80 GLY A N 1
ATOM 2469 C CA . GLY B 1 80 ? 7.186 20.676 29.637 1.00 78.70 80 GLY A CA 1
ATOM 2470 C C . GLY B 1 80 ? 5.982 20.122 28.873 1.00 78.85 80 GLY A C 1
ATOM 2471 O O . GLY B 1 80 ? 6.070 19.166 28.095 1.00 82.65 80 GLY A O 1
ATOM 2472 N N . MET B 1 81 ? 4.837 20.741 29.099 1.00 74.39 81 MET A N 1
ATOM 2473 C CA . MET B 1 81 ? 3.611 20.297 28.473 1.00 79.82 81 MET A CA 1
ATOM 2474 C C . MET B 1 81 ? 2.786 21.501 28.061 1.00 79.54 81 MET A C 1
ATOM 2475 O O . MET B 1 81 ? 2.572 22.436 28.842 1.00 75.57 81 MET A O 1
ATOM 2480 N N . VAL B 1 82 ? 2.331 21.458 26.814 1.00 78.29 82 VAL A N 1
ATOM 2481 C CA . VAL B 1 82 ? 1.516 22.520 26.254 1.00 77.47 82 VAL A CA 1
ATOM 2482 C C . VAL B 1 82 ? 0.164 21.930 25.893 1.00 72.22 82 VAL A C 1
ATOM 2483 O O . VAL B 1 82 ? 0.085 20.933 25.166 1.00 77.74 82 VAL A O 1
ATOM 2487 N N . PHE B 1 83 ? -0.899 22.556 26.390 1.00 65.95 83 PHE A N 1
ATOM 2488 C CA . PHE B 1 83 ? -2.222 21.929 26.379 1.00 63.99 83 PHE A CA 1
ATOM 2489 C C . PHE B 1 83 ? -3.114 22.442 25.254 1.00 65.37 83 PHE A C 1
ATOM 2490 O O . PHE B 1 83 ? -3.043 23.611 24.878 1.00 73.00 83 PHE A O 1
ATOM 2498 N N . GLN B 1 84 ? -3.963 21.565 24.725 1.00 64.06 84 GLN A N 1
ATOM 2499 C CA . GLN B 1 84 ? -4.881 21.966 23.667 1.00 63.63 84 GLN A CA 1
ATOM 2500 C C . GLN B 1 84 ? -5.709 23.177 24.072 1.00 68.00 84 GLN A C 1
ATOM 2501 O O . GLN B 1 84 ? -5.905 24.096 23.280 1.00 77.33 84 GLN A O 1
ATOM 2507 N N . HIS B 1 85 ? -6.169 23.191 25.317 1.00 81.89 85 HIS A N 1
ATOM 2508 C CA . HIS B 1 85 ? -7.045 24.266 25.768 1.00 76.08 85 HIS A CA 1
ATOM 2509 C C . HIS B 1 85 ? -6.353 25.266 26.671 1.00 76.35 85 HIS A C 1
ATOM 2510 O O . HIS B 1 85 ? -7.009 25.925 27.454 1.00 80.19 85 HIS A O 1
ATOM 2517 N N . PHE B 1 86 ? -5.034 25.387 26.509 1.00 75.55 86 PHE A N 1
ATOM 2518 C CA . PHE B 1 86 ? -4.209 26.448 27.105 1.00 70.54 86 PHE A CA 1
ATOM 2519 C C . PHE B 1 86 ? -3.964 26.270 28.596 1.00 75.59 86 PHE A C 1
ATOM 2520 O O . PHE B 1 86 ? -2.807 26.245 29.028 1.00 79.40 86 PHE A O 1
ATOM 2528 N N . ASN B 1 87 ? -5.034 26.136 29.381 1.00 68.76 87 ASN A N 1
ATOM 2529 C CA . ASN B 1 87 ? -4.904 26.011 30.825 1.00 64.08 87 ASN A CA 1
ATOM 2530 C C . ASN B 1 87 ? -4.053 27.135 31.419 1.00 67.09 87 ASN A C 1
ATOM 2531 O O . ASN B 1 87 ? -3.155 26.891 32.232 1.00 68.51 87 ASN A O 1
ATOM 2536 N N . LEU B 1 88 ? -4.308 28.357 30.963 1.00 64.91 88 LEU A N 1
ATOM 2537 C CA . LEU B 1 88 ? -3.736 29.539 31.587 1.00 70.12 88 LEU A CA 1
ATOM 2538 C C . LEU B 1 88 ? -4.431 29.731 32.928 1.00 75.61 88 LEU A C 1
ATOM 2539 O O . LEU B 1 88 ? -5.623 29.426 33.071 1.00 74.76 88 LEU A O 1
ATOM 2544 N N . PHE B 1 89 ? -3.680 30.246 33.900 1.00 75.96 89 PHE A N 1
ATOM 2545 C CA . PHE B 1 89 ? -4.195 30.595 35.225 1.00 76.73 89 PHE A CA 1
ATOM 2546 C C . PHE B 1 89 ? -4.859 31.962 35.111 1.00 81.68 89 PHE A C 1
ATOM 2547 O O . PHE B 1 89 ? -4.172 32.983 34.948 1.00 85.96 89 PHE A O 1
ATOM 2555 N N . PRO B 1 90 ? -6.201 31.988 35.173 1.00 77.05 90 PRO A N 1
ATOM 2556 C CA . PRO B 1 90 ? -6.956 33.207 34.842 1.00 75.92 90 PRO A CA 1
ATOM 2557 C C . PRO B 1 90 ? -6.717 34.358 35.833 1.00 84.15 90 PRO A C 1
ATOM 2558 O O . PRO B 1 90 ? -6.718 35.535 35.445 1.00 89.93 90 PRO A O 1
ATOM 2562 N N . HIS B 1 91 ? -6.468 34.025 37.093 1.00 79.46 91 HIS A N 1
ATOM 2563 C CA . HIS B 1 91 ? -6.326 35.059 38.115 1.00 88.58 91 HIS A CA 1
ATOM 2564 C C . HIS B 1 91 ? -4.931 35.670 38.105 1.00 102.25 91 HIS A C 1
ATOM 2565 O O . HIS B 1 91 ? -4.647 36.593 38.870 1.00 106.53 91 HIS A O 1
ATOM 2572 N N . LEU B 1 92 ? -4.048 35.139 37.262 1.00 101.79 92 LEU A N 1
ATOM 2573 C CA . LEU B 1 92 ? -2.692 35.661 37.188 1.00 85.45 92 LEU A CA 1
ATOM 2574 C C . LEU B 1 92 ? -2.496 36.416 35.898 1.00 91.42 92 LEU A C 1
ATOM 2575 O O . LEU B 1 92 ? -3.024 36.041 34.841 1.00 93.33 92 LEU A O 1
ATOM 2580 N N . THR B 1 93 ? -1.767 37.514 36.000 1.00 92.43 93 THR A N 1
ATOM 2581 C CA . THR B 1 93 ? -1.408 38.308 34.836 1.00 91.23 93 THR A CA 1
ATOM 2582 C C . THR B 1 93 ? -0.446 37.491 33.946 1.00 89.94 93 THR A C 1
ATOM 2583 O O . THR B 1 93 ? 0.005 36.411 34.358 1.00 88.43 93 THR A O 1
ATOM 2587 N N . ALA B 1 94 ? -0.165 37.961 32.725 1.00 91.67 94 ALA A N 1
ATOM 2588 C CA . ALA B 1 94 ? 0.816 37.283 31.847 1.00 89.54 94 ALA A CA 1
ATOM 2589 C C . ALA B 1 94 ? 2.171 36.976 32.532 1.00 92.79 94 ALA A C 1
ATOM 2590 O O . ALA B 1 94 ? 2.559 35.787 32.654 1.00 97.27 94 ALA A O 1
ATOM 2592 N N . ILE B 1 95 ? 2.876 38.022 32.994 1.00 87.29 95 ILE A N 1
ATOM 2593 C CA . ILE B 1 95 ? 4.172 37.821 33.660 1.00 92.10 95 ILE A CA 1
ATOM 2594 C C . ILE B 1 95 ? 4.020 36.872 34.818 1.00 91.18 95 ILE A C 1
ATOM 2595 O O . ILE B 1 95 ? 4.866 36.004 35.015 1.00 94.99 95 ILE A O 1
ATOM 2600 N N . GLU B 1 96 ? 2.957 37.057 35.598 1.00 82.76 96 GLU A N 1
ATOM 2601 C CA . GLU B 1 96 ? 2.754 36.241 36.790 1.00 87.29 96 GLU A CA 1
ATOM 2602 C C . GLU B 1 96 ? 2.554 34.779 36.436 1.00 89.96 96 GLU A C 1
ATOM 2603 O O . GLU B 1 96 ? 3.067 33.886 37.132 1.00 90.25 96 GLU A O 1
ATOM 2609 N N . ASN B 1 97 ? 1.809 34.548 35.354 1.00 81.57 97 ASN A N 1
ATOM 2610 C CA . ASN B 1 97 ? 1.662 33.216 34.803 1.00 78.95 97 ASN A CA 1
ATOM 2611 C C . ASN B 1 97 ? 3.033 32.622 34.558 1.00 76.41 97 ASN A C 1
ATOM 2612 O O . ASN B 1 97 ? 3.307 31.495 34.974 1.00 77.44 97 ASN A O 1
ATOM 2617 N N . ILE B 1 98 ? 3.903 33.398 33.910 1.00 81.02 98 ILE A N 1
ATOM 2618 C CA . ILE B 1 98 ? 5.244 32.899 33.553 1.00 79.39 98 ILE A CA 1
ATOM 2619 C C . ILE B 1 98 ? 6.168 32.624 34.746 1.00 83.94 98 ILE A C 1
ATOM 2620 O O . ILE B 1 98 ? 6.814 31.567 34.821 1.00 83.83 98 ILE A O 1
ATOM 2625 N N . THR B 1 99 ? 6.200 33.562 35.688 1.00 81.99 99 THR A N 1
ATOM 2626 C CA . THR B 1 99 ? 7.166 33.542 36.785 1.00 89.41 99 THR A CA 1
ATOM 2627 C C . THR B 1 99 ? 6.702 32.692 37.948 1.00 91.51 99 THR A C 1
ATOM 2628 O O . THR B 1 99 ? 7.496 32.409 38.843 1.00 94.92 99 THR A O 1
ATOM 2632 N N . LEU B 1 100 ? 5.426 32.306 37.955 1.00 87.83 100 LEU A N 1
ATOM 2633 C CA . LEU B 1 100 ? 4.889 31.536 39.081 1.00 85.49 100 LEU A CA 1
ATOM 2634 C C . LEU B 1 100 ? 5.744 30.333 39.438 1.00 91.68 100 LEU A C 1
ATOM 2635 O O . LEU B 1 100 ? 6.215 30.225 40.561 1.00 104.98 100 LEU A O 1
ATOM 2640 N N . ALA B 1 101 ? 5.962 29.438 38.485 1.00 89.50 101 ALA A N 1
ATOM 2641 C CA . ALA B 1 101 ? 6.688 28.204 38.783 1.00 88.04 101 ALA A CA 1
ATOM 2642 C C . ALA B 1 101 ? 8.164 28.392 39.126 1.00 93.82 101 ALA A C 1
ATOM 2643 O O . ALA B 1 101 ? 8.624 27.789 40.089 1.00 87.39 101 ALA A O 1
ATOM 2645 N N . PRO B 1 102 ? 8.911 29.221 38.355 1.00 97.09 102 PRO A N 1
ATOM 2646 C CA . PRO B 1 102 ? 10.326 29.403 38.722 1.00 98.42 102 PRO A CA 1
ATOM 2647 C C . PRO B 1 102 ? 10.515 29.923 40.145 1.00 98.37 102 PRO A C 1
ATOM 2648 O O . PRO B 1 102 ? 11.350 29.394 40.877 1.00 98.93 102 PRO A O 1
ATOM 2652 N N . VAL B 1 103 ? 9.727 30.919 40.535 1.00 95.07 103 VAL A N 1
ATOM 2653 C CA . VAL B 1 103 ? 9.856 31.494 41.864 1.00 101.48 103 VAL A CA 1
ATOM 2654 C C . VAL B 1 103 ? 9.511 30.479 42.945 1.00 96.83 103 VAL A C 1
ATOM 2655 O O . VAL B 1 103 ? 10.232 30.350 43.918 1.00 103.92 103 VAL A O 1
ATOM 2659 N N . LYS B 1 104 ? 8.429 29.736 42.762 1.00 92.10 104 LYS A N 1
ATOM 2660 C CA . LYS B 1 104 ? 7.957 28.831 43.803 1.00 86.61 104 LYS A CA 1
ATOM 2661 C C . LYS B 1 104 ? 8.578 27.434 43.731 1.00 92.57 104 LYS A C 1
ATOM 2662 O O . LYS B 1 104 ? 8.671 26.752 44.741 1.00 98.64 104 LYS A O 1
ATOM 2668 N N . VAL B 1 105 ? 8.987 26.996 42.545 1.00 95.61 105 VAL A N 1
ATOM 2669 C CA . VAL B 1 105 ? 9.543 25.650 42.391 1.00 90.86 105 VAL A CA 1
ATOM 2670 C C . VAL B 1 105 ? 11.071 25.691 42.415 1.00 95.01 105 VAL A C 1
ATOM 2671 O O . VAL B 1 105 ? 11.698 24.912 43.127 1.00 100.12 105 VAL A O 1
ATOM 2675 N N . LYS B 1 106 ? 11.660 26.609 41.649 1.00 96.02 106 LYS A N 1
ATOM 2676 C CA . LYS B 1 106 ? 13.118 26.726 41.538 1.00 96.85 106 LYS A CA 1
ATOM 2677 C C . LYS B 1 106 ? 13.687 27.705 42.551 1.00 104.21 106 LYS A C 1
ATOM 2678 O O . LYS B 1 106 ? 14.901 27.766 42.747 1.00 116.67 106 LYS A O 1
ATOM 2684 N N . LYS B 1 107 ? 12.810 28.491 43.163 1.00 102.89 107 LYS A N 1
ATOM 2685 C CA . LYS B 1 107 ? 13.207 29.469 44.173 1.00 104.89 107 LYS A CA 1
ATOM 2686 C C . LYS B 1 107 ? 14.050 30.585 43.596 1.00 102.14 107 LYS A C 1
ATOM 2687 O O . LYS B 1 107 ? 14.882 31.163 44.284 1.00 108.85 107 LYS A O 1
ATOM 2693 N N . MET B 1 108 ? 13.822 30.886 42.330 1.00 96.68 108 MET A N 1
ATOM 2694 C CA . MET B 1 108 ? 14.498 31.998 41.688 1.00 103.90 108 MET A CA 1
ATOM 2695 C C . MET B 1 108 ? 14.137 33.319 42.344 1.00 105.24 108 MET A C 1
ATOM 2696 O O . MET B 1 108 ? 13.029 33.504 42.845 1.00 100.39 108 MET A O 1
ATOM 2701 N N . ASN B 1 109 ? 15.093 34.237 42.313 1.00 115.74 109 ASN A N 1
ATOM 2702 C CA . ASN B 1 109 ? 14.907 35.598 42.795 1.00 126.19 109 ASN A CA 1
ATOM 2703 C C . ASN B 1 109 ? 13.894 36.312 41.907 1.00 124.49 109 ASN A C 1
ATOM 2704 O O . ASN B 1 109 ? 13.837 36.049 40.703 1.00 128.00 109 ASN A O 1
ATOM 2709 N N . LYS B 1 110 ? 13.073 37.183 42.486 1.00 116.76 110 LYS A N 1
ATOM 2710 C CA . LYS B 1 110 ? 11.965 37.762 41.732 1.00 115.87 110 LYS A CA 1
ATOM 2711 C C . LYS B 1 110 ? 12.425 38.630 40.557 1.00 113.01 110 LYS A C 1
ATOM 2712 O O . LYS B 1 110 ? 11.795 38.610 39.511 1.00 113.51 110 LYS A O 1
ATOM 2718 N N . LYS B 1 111 ? 13.513 39.380 40.711 1.00 111.21 111 LYS A N 1
ATOM 2719 C CA . LYS B 1 111 ? 14.017 40.189 39.601 1.00 107.46 111 LYS A CA 1
ATOM 2720 C C . LYS B 1 111 ? 14.535 39.319 38.462 1.00 107.94 111 LYS A C 1
ATOM 2721 O O . LYS B 1 111 ? 14.341 39.637 37.279 1.00 113.15 111 LYS A O 1
ATOM 2727 N N . GLU B 1 112 ? 15.195 38.226 38.825 1.00 99.04 112 GLU A N 1
ATOM 2728 C CA . GLU B 1 112 ? 15.707 37.293 37.839 1.00 104.78 112 GLU A CA 1
ATOM 2729 C C . GLU B 1 112 ? 14.532 36.709 37.051 1.00 111.20 112 GLU A C 1
ATOM 2730 O O . GLU B 1 112 ? 14.525 36.720 35.810 1.00 119.50 112 GLU A O 1
ATOM 2736 N N . ALA B 1 113 ? 13.524 36.238 37.783 1.00 102.38 113 ALA A N 1
ATOM 2737 C CA . ALA B 1 113 ? 12.305 35.694 37.198 1.00 97.68 113 ALA A CA 1
ATOM 2738 C C . ALA B 1 113 ? 11.610 36.697 36.293 1.00 99.53 113 ALA A C 1
ATOM 2739 O O . ALA B 1 113 ? 11.140 36.345 35.213 1.00 96.85 113 ALA A O 1
ATOM 2741 N N . GLU B 1 114 ? 11.518 37.939 36.749 1.00 94.68 114 GLU A N 1
ATOM 2742 C CA . GLU B 1 114 ? 10.875 38.988 35.973 1.00 102.16 114 GLU A CA 1
ATOM 2743 C C . GLU B 1 114 ? 11.614 39.220 34.657 1.00 106.53 114 GLU A C 1
ATOM 2744 O O . GLU B 1 114 ? 10.993 39.475 33.615 1.00 114.41 114 GLU A O 1
ATOM 2750 N N . GLU B 1 115 ? 12.941 39.121 34.700 1.00 101.00 115 GLU A N 1
ATOM 2751 C CA . GLU B 1 115 ? 13.749 39.350 33.505 1.00 96.24 115 GLU A CA 1
ATOM 2752 C C . GLU B 1 115 ? 13.616 38.198 32.510 1.00 90.43 115 GLU A C 1
ATOM 2753 O O . GLU B 1 115 ? 13.536 38.415 31.296 1.00 91.74 115 GLU A O 1
ATOM 2759 N N . LEU B 1 116 ? 13.630 36.975 33.039 1.00 89.18 116 LEU A N 1
ATOM 2760 C CA . LEU B 1 116 ? 13.344 35.782 32.253 1.00 90.64 116 LEU A CA 1
ATOM 2761 C C . LEU B 1 116 ? 12.021 35.986 31.525 1.00 87.64 116 LEU A C 1
ATOM 2762 O O . LEU B 1 116 ? 11.942 35.858 30.299 1.00 92.08 116 LEU A O 1
ATOM 2767 N N . ALA B 1 117 ? 10.991 36.321 32.297 1.00 81.74 117 ALA A N 1
ATOM 2768 C CA . ALA B 1 117 ? 9.646 36.506 31.771 1.00 84.88 117 ALA A CA 1
ATOM 2769 C C . ALA B 1 117 ? 9.595 37.556 30.672 1.00 95.47 117 ALA A C 1
ATOM 2770 O O . ALA B 1 117 ? 8.895 37.364 29.674 1.00 95.72 117 ALA A O 1
ATOM 2772 N N . VAL B 1 118 ? 10.297 38.675 30.836 1.00 98.43 118 VAL A N 1
ATOM 2773 C CA . VAL B 1 118 ? 10.253 39.658 29.750 1.00 97.89 118 VAL A CA 1
ATOM 2774 C C . VAL B 1 118 ? 11.002 39.167 28.501 1.00 97.68 118 VAL A C 1
ATOM 2775 O O . VAL B 1 118 ? 10.598 39.481 27.363 1.00 98.10 118 VAL A O 1
ATOM 2779 N N . ASP B 1 119 ? 12.057 38.3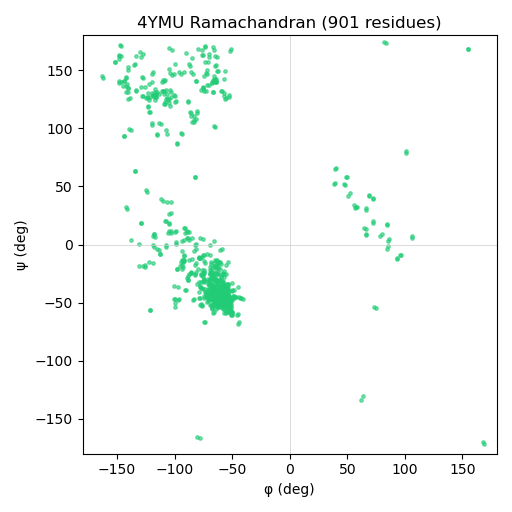73 28.691 1.00 94.99 119 ASP A N 1
ATOM 2780 C CA . ASP B 1 119 ? 12.734 37.802 27.520 1.00 95.72 119 ASP A CA 1
ATOM 2781 C C . ASP B 1 119 ? 11.792 36.877 26.779 1.00 89.69 119 ASP A C 1
ATOM 2782 O O . ASP B 1 119 ? 11.595 37.015 25.570 1.00 93.69 119 ASP A O 1
ATOM 2787 N N . LEU B 1 120 ? 11.167 35.966 27.516 1.00 83.65 120 LEU A N 1
ATOM 2788 C CA . LEU B 1 120 ? 10.249 35.033 26.894 1.00 85.90 120 LEU A CA 1
ATOM 2789 C C . LEU B 1 120 ? 9.069 35.734 26.228 1.00 86.94 120 LEU A C 1
ATOM 2790 O O . LEU B 1 120 ? 8.723 35.417 25.090 1.00 86.69 120 LEU A O 1
ATOM 2795 N N . LEU B 1 121 ? 8.496 36.726 26.896 1.00 90.07 121 LEU A N 1
ATOM 2796 C CA . LEU B 1 121 ? 7.404 37.476 26.294 1.00 91.21 121 LEU A CA 1
ATOM 2797 C C . LEU B 1 121 ? 7.838 38.132 24.976 1.00 93.00 121 LEU A C 1
ATOM 2798 O O . LEU B 1 121 ? 7.115 38.037 23.977 1.00 90.65 121 LEU A O 1
ATOM 2803 N N . ALA B 1 122 ? 9.018 38.756 24.956 1.00 92.62 122 ALA A N 1
ATOM 2804 C CA . ALA B 1 122 ? 9.536 39.351 23.715 1.00 87.07 122 ALA A CA 1
ATOM 2805 C C . ALA B 1 122 ? 9.696 38.298 22.624 1.00 82.71 122 ALA A C 1
ATOM 2806 O O . ALA B 1 122 ? 9.390 38.537 21.455 1.00 77.80 122 ALA A O 1
ATOM 2808 N N . LYS B 1 123 ? 10.176 37.129 23.030 1.00 84.29 123 LYS A N 1
ATOM 2809 C CA . LYS B 1 123 ? 10.435 36.028 22.114 1.00 73.35 123 LYS A CA 1
ATOM 2810 C C . LYS B 1 123 ? 9.154 35.558 21.422 1.00 80.10 123 LYS A C 1
ATOM 2811 O O . LYS B 1 123 ? 9.138 35.345 20.217 1.00 84.52 123 LYS A O 1
ATOM 2817 N N . VAL B 1 124 ? 8.074 35.386 22.179 1.00 86.09 124 VAL A N 1
ATOM 2818 C CA . VAL B 1 124 ? 6.838 34.898 21.577 1.00 83.80 124 VAL A CA 1
ATOM 2819 C C . VAL B 1 124 ? 5.941 36.033 21.090 1.00 78.84 124 VAL A C 1
ATOM 2820 O O . VAL B 1 124 ? 4.802 35.800 20.719 1.00 79.95 124 VAL A O 1
ATOM 2824 N N . GLY B 1 125 ? 6.465 37.256 21.077 1.00 74.90 125 GLY A N 1
ATOM 2825 C CA . GLY B 1 125 ? 5.725 38.416 20.603 1.00 69.22 125 GLY A CA 1
ATOM 2826 C C . GLY B 1 125 ? 4.551 38.856 21.474 1.00 85.31 125 GLY A C 1
ATOM 2827 O O . GLY B 1 125 ? 3.500 39.225 20.946 1.00 87.52 125 GLY A O 1
ATOM 2828 N N . LEU B 1 126 ? 4.728 38.848 22.798 1.00 80.01 126 LEU A N 1
ATOM 2829 C CA . LEU B 1 126 ? 3.645 39.197 23.726 1.00 83.88 126 LEU A CA 1
ATOM 2830 C C . LEU B 1 126 ? 4.032 40.248 24.758 1.00 89.26 126 LEU A C 1
ATOM 2831 O O . LEU B 1 126 ? 3.372 40.365 25.788 1.00 91.02 126 LEU A O 1
ATOM 2836 N N . LEU B 1 127 ? 5.102 40.993 24.493 1.00 89.01 127 LEU A N 1
ATOM 2837 C CA . LEU B 1 127 ? 5.657 41.938 25.462 1.00 88.85 127 LEU A CA 1
ATOM 2838 C C . LEU B 1 127 ? 4.636 42.993 25.890 1.00 96.35 127 LEU A C 1
ATOM 2839 O O . LEU B 1 127 ? 4.571 43.369 27.068 1.00 104.06 127 LEU A O 1
ATOM 2844 N N . ASP B 1 128 ? 3.825 43.452 24.941 1.00 90.21 128 ASP A N 1
ATOM 2845 C CA . ASP B 1 128 ? 2.848 44.496 25.226 1.00 93.99 128 ASP A CA 1
ATOM 2846 C C . ASP B 1 128 ? 1.634 43.983 25.998 1.00 96.58 128 ASP A C 1
ATOM 2847 O O . ASP B 1 128 ? 0.701 44.741 26.277 1.00 97.65 128 ASP A O 1
ATOM 2852 N N . LYS B 1 129 ? 1.674 42.708 26.378 1.00 93.56 129 LYS A N 1
ATOM 2853 C CA . LYS B 1 129 ? 0.578 42.076 27.102 1.00 89.24 129 LYS A CA 1
ATOM 2854 C C . LYS B 1 129 ? 1.042 41.616 28.484 1.00 97.27 129 LYS A C 1
ATOM 2855 O O . LYS B 1 129 ? 0.309 40.905 29.172 1.00 94.13 129 LYS A O 1
ATOM 2861 N N . LYS B 1 130 ? 2.241 41.995 28.891 1.00 96.97 130 LYS A N 1
ATOM 2862 C CA . LYS B 1 130 ? 2.813 41.452 30.116 1.00 101.95 130 LYS A CA 1
ATOM 2863 C C . LYS B 1 130 ? 1.921 41.594 31.330 1.00 105.39 130 LYS A C 1
ATOM 2864 O O . LYS B 1 130 ? 1.898 40.736 32.199 1.00 93.62 130 LYS A O 1
ATOM 2870 N N . ASP B 1 131 ? 1.191 42.689 31.396 1.00 107.03 131 ASP A N 1
ATOM 2871 C CA . ASP B 1 131 ? 0.404 42.959 32.571 1.00 100.11 131 ASP A CA 1
ATOM 2872 C C . ASP B 1 131 ? -1.051 42.663 32.347 1.00 95.49 131 ASP A C 1
ATOM 2873 O O . ASP B 1 131 ? -1.883 42.981 33.171 1.00 102.49 131 ASP A O 1
ATOM 2878 N N . GLN B 1 132 ? -1.358 42.034 31.231 1.00 86.77 132 GLN A N 1
ATOM 2879 C CA . GLN B 1 132 ? -2.731 41.753 30.912 1.00 93.09 132 GLN A CA 1
ATOM 2880 C C . GLN B 1 132 ? -3.155 40.419 31.443 1.00 97.26 132 GLN A C 1
ATOM 2881 O O . GLN B 1 132 ? -2.330 39.601 31.793 1.00 92.03 132 GLN A O 1
ATOM 2887 N N . TYR B 1 133 ? -4.457 40.203 31.489 1.00 95.99 133 TYR A N 1
ATOM 2888 C CA . TYR B 1 133 ? -4.991 38.964 31.993 1.00 90.59 133 TYR A CA 1
ATOM 2889 C C . TYR B 1 133 ? -5.453 38.095 30.856 1.00 84.53 133 TYR A C 1
ATOM 2890 O O . TYR B 1 133 ? -5.905 38.572 29.842 1.00 89.19 133 TYR A O 1
ATOM 2899 N N . PRO B 1 134 ? -5.333 36.802 31.041 1.00 78.47 134 PRO A N 1
ATOM 2900 C CA . PRO B 1 134 ? -5.666 35.832 29.991 1.00 78.15 134 PRO A CA 1
ATOM 2901 C C . PRO B 1 134 ? -6.967 36.098 29.247 1.00 84.69 134 PRO A C 1
ATOM 2902 O O . PRO B 1 134 ? -7.024 35.865 28.038 1.00 96.56 134 PRO A O 1
ATOM 2906 N N . ILE B 1 135 ? -7.974 36.593 29.956 1.00 84.00 135 ILE A N 1
ATOM 2907 C CA . ILE B 1 135 ? -9.296 36.864 29.403 1.00 82.56 135 ILE A CA 1
ATOM 2908 C C . ILE B 1 135 ? -9.213 37.917 28.298 1.00 85.10 135 ILE A C 1
ATOM 2909 O O . ILE B 1 135 ? -10.104 38.010 27.453 1.00 94.22 135 ILE A O 1
ATOM 2914 N N . LYS B 1 136 ? -8.133 38.692 28.288 1.00 85.53 136 LYS A N 1
ATOM 2915 C CA . LYS B 1 136 ? -7.986 39.764 27.309 1.00 85.18 136 LYS A CA 1
ATOM 2916 C C . LYS B 1 136 ? -7.219 39.299 26.072 1.00 88.81 136 LYS A C 1
ATOM 2917 O O . LYS B 1 136 ? -7.090 40.044 25.092 1.00 92.89 136 LYS A O 1
ATOM 2923 N N . LEU B 1 137 ? -6.706 38.073 26.116 1.00 83.65 137 LEU A N 1
ATOM 2924 C CA . LEU B 1 137 ? -5.891 37.569 25.017 1.00 79.90 137 LEU A CA 1
ATOM 2925 C C . LEU B 1 137 ? -6.708 36.730 24.048 1.00 75.43 137 LEU A C 1
ATOM 2926 O O . LEU B 1 137 ? -7.633 36.024 24.453 1.00 78.94 137 LEU A O 1
ATOM 2931 N N . SER B 1 138 ? -6.325 36.768 22.776 1.00 75.42 138 SER A N 1
ATOM 2932 C CA . SER B 1 138 ? -6.887 35.865 21.778 1.00 67.80 138 SER A CA 1
ATOM 2933 C C . SER B 1 138 ? -6.339 34.450 21.975 1.00 71.91 138 SER A C 1
ATOM 2934 O O . SER B 1 138 ? -5.419 34.214 22.785 1.00 76.71 138 SER A O 1
ATOM 2937 N N . GLY B 1 139 ? -6.916 33.508 21.244 1.00 55.68 139 GLY A N 1
ATOM 2938 C CA . GLY B 1 139 ? -6.460 32.132 21.281 1.00 71.47 139 GLY A CA 1
ATOM 2939 C C . GLY B 1 139 ? -4.983 31.992 20.961 1.00 78.69 139 GLY A C 1
ATOM 2940 O O . GLY B 1 139 ? -4.242 31.358 21.732 1.00 75.94 139 GLY A O 1
ATOM 2941 N N . GLY B 1 140 ? -4.550 32.589 19.846 1.00 75.68 140 GLY A N 1
ATOM 2942 C CA . GLY B 1 140 ? -3.138 32.595 19.472 1.00 71.44 140 GLY A CA 1
ATOM 2943 C C . GLY B 1 140 ? -2.257 33.160 20.591 1.00 75.52 140 GLY A C 1
ATOM 2944 O O . GLY B 1 140 ? -1.264 32.547 21.007 1.00 75.78 140 GLY A O 1
ATOM 2945 N N . GLN B 1 141 ? -2.622 34.337 21.084 1.00 67.73 141 GLN A N 1
ATOM 2946 C CA . GLN B 1 141 ? -1.906 34.946 22.193 1.00 73.80 141 GLN A CA 1
ATOM 2947 C C . GLN B 1 141 ? -1.916 34.051 23.439 1.00 73.69 141 GLN A C 1
ATOM 2948 O O . GLN B 1 141 ? -0.930 33.967 24.161 1.00 67.91 141 GLN A O 1
ATOM 2954 N N . LYS B 1 142 ? -3.027 33.373 23.693 1.00 79.55 142 LYS A N 1
ATOM 2955 C CA . LYS B 1 142 ? -3.083 32.513 24.867 1.00 74.72 142 LYS A CA 1
ATOM 2956 C C . LYS B 1 142 ? -2.072 31.402 24.732 1.00 72.24 142 LYS A C 1
ATOM 2957 O O . LYS B 1 142 ? -1.286 31.150 25.638 1.00 67.01 142 LYS A O 1
ATOM 2963 N N . GLN B 1 143 ? -2.070 30.753 23.577 1.00 73.09 143 GLN A N 1
ATOM 2964 C CA . GLN B 1 143 ? -1.212 29.591 23.403 1.00 73.06 143 GLN A CA 1
ATOM 2965 C C . GLN B 1 143 ? 0.263 29.983 23.395 1.00 76.25 143 GLN A C 1
ATOM 2966 O O . GLN B 1 143 ? 1.106 29.286 23.984 1.00 77.10 143 GLN A O 1
ATOM 2972 N N . ARG B 1 144 ? 0.564 31.125 22.783 1.00 74.68 144 ARG A N 1
ATOM 2973 C CA . ARG B 1 144 ? 1.920 31.668 22.844 1.00 79.33 144 ARG A CA 1
ATOM 2974 C C . ARG B 1 144 ? 2.338 32.007 24.287 1.00 80.50 144 ARG A C 1
ATOM 2975 O O . ARG B 1 144 ? 3.488 31.793 24.677 1.00 82.81 144 ARG A O 1
ATOM 2983 N N . LEU B 1 145 ? 1.413 32.541 25.078 1.00 79.09 145 LEU A N 1
ATOM 2984 C CA . LEU B 1 145 ? 1.682 32.795 26.495 1.00 84.39 145 LEU A CA 1
ATOM 2985 C C . LEU B 1 145 ? 1.960 31.499 27.277 1.00 80.44 145 LEU A C 1
ATOM 2986 O O . LEU B 1 145 ? 2.895 31.438 28.088 1.00 73.05 145 LEU A O 1
ATOM 2991 N N . ALA B 1 146 ? 1.134 30.477 27.055 1.00 71.83 146 ALA A N 1
ATOM 2992 C CA . ALA B 1 146 ? 1.342 29.180 27.695 1.00 65.35 146 ALA A CA 1
ATOM 2993 C C . ALA B 1 146 ? 2.722 28.656 27.337 1.00 76.47 146 ALA A C 1
ATOM 2994 O O . ALA B 1 146 ? 3.434 28.128 28.192 1.00 87.75 146 ALA A O 1
ATOM 2996 N N . ILE B 1 147 ? 3.110 28.811 26.070 1.00 79.69 147 ILE A N 1
ATOM 2997 C CA . ILE B 1 147 ? 4.440 28.374 25.640 1.00 74.13 147 ILE A CA 1
ATOM 2998 C C . ILE B 1 147 ? 5.547 29.142 26.354 1.00 82.13 147 ILE A C 1
ATOM 2999 O O . ILE B 1 147 ? 6.488 28.521 26.883 1.00 86.31 147 ILE A O 1
ATOM 3004 N N . ALA B 1 148 ? 5.425 30.471 26.418 1.00 76.51 148 ALA A N 1
ATOM 3005 C CA . ALA B 1 148 ? 6.385 31.261 27.197 1.00 75.80 148 ALA A CA 1
ATOM 3006 C C . ALA B 1 148 ? 6.516 30.681 28.617 1.00 78.60 148 ALA A C 1
ATOM 3007 O O . ALA B 1 148 ? 7.615 30.357 29.059 1.00 74.44 148 ALA A O 1
ATOM 3009 N N . ARG B 1 149 ? 5.375 30.477 29.275 1.00 76.88 149 ARG A N 1
ATOM 3010 C CA . ARG B 1 149 ? 5.322 29.931 30.625 1.00 74.14 149 ARG A CA 1
ATOM 3011 C C . ARG B 1 149 ? 6.045 28.595 30.745 1.00 73.46 149 ARG A C 1
ATOM 3012 O O . ARG B 1 149 ? 6.806 28.386 31.688 1.00 82.02 149 ARG A O 1
ATOM 3020 N N . ALA B 1 150 ? 5.814 27.679 29.810 1.00 75.44 150 ALA A N 1
ATOM 3021 C CA . ALA B 1 150 ? 6.491 26.390 29.904 1.00 74.86 150 ALA A CA 1
ATOM 3022 C C . ALA B 1 150 ? 8.002 26.548 29.723 1.00 83.58 150 ALA A C 1
ATOM 3023 O O . ALA B 1 150 ? 8.795 25.909 30.428 1.00 86.00 150 ALA A O 1
ATOM 3025 N N . LEU B 1 151 ? 8.398 27.425 28.801 1.00 85.96 151 LEU A N 1
ATOM 3026 C CA . LEU B 1 151 ? 9.816 27.630 28.506 1.00 81.73 151 LEU A CA 1
ATOM 3027 C C . LEU B 1 151 ? 10.528 28.221 29.711 1.00 80.21 151 LEU A C 1
ATOM 3028 O O . LEU B 1 151 ? 11.697 27.915 29.946 1.00 72.68 151 LEU A O 1
ATOM 3033 N N . ALA B 1 152 ? 9.805 29.023 30.497 1.00 89.79 152 ALA A N 1
ATOM 3034 C CA . ALA B 1 152 ? 10.381 29.676 31.690 1.00 88.43 152 ALA A CA 1
ATOM 3035 C C . ALA B 1 152 ? 10.975 28.700 32.691 1.00 81.13 152 ALA A C 1
ATOM 3036 O O . ALA B 1 152 ? 11.811 29.077 33.475 1.00 85.44 152 ALA A O 1
ATOM 3038 N N . MET B 1 153 ? 10.531 27.451 32.649 1.00 80.90 153 MET A N 1
ATOM 3039 C CA . MET B 1 153 ? 11.078 26.398 33.488 1.00 82.21 153 MET A CA 1
ATOM 3040 C C . MET B 1 153 ? 12.260 25.695 32.826 1.00 85.80 153 MET A C 1
ATOM 3041 O O . MET B 1 153 ? 12.786 24.700 33.351 1.00 75.67 153 MET A O 1
ATOM 3046 N N . GLN B 1 154 ? 12.665 26.227 31.669 1.00 96.51 154 GLN A N 1
ATOM 3047 C CA . GLN B 1 154 ? 13.784 25.695 30.875 1.00 84.24 154 GLN A CA 1
ATOM 3048 C C . GLN B 1 154 ? 13.808 24.170 30.837 1.00 73.46 154 GLN A C 1
ATOM 3049 O O . GLN B 1 154 ? 14.694 23.546 31.417 1.00 89.22 154 GLN A O 1
ATOM 3055 N N . PRO B 1 155 ? 12.796 23.560 30.211 1.00 74.81 155 PRO A N 1
ATOM 3056 C CA . PRO B 1 155 ? 12.776 22.092 30.207 1.00 82.77 155 PRO A CA 1
ATOM 3057 C C . PRO B 1 155 ? 13.714 21.502 29.151 1.00 81.36 155 PRO A C 1
ATOM 3058 O O . PRO B 1 155 ? 14.222 22.246 28.295 1.00 80.89 155 PRO A O 1
ATOM 3062 N N . GLU B 1 156 ? 13.958 20.196 29.212 1.00 74.43 156 GLU A N 1
ATOM 3063 C CA . GLU B 1 156 ? 14.850 19.571 28.242 1.00 76.39 156 GLU A CA 1
ATOM 3064 C C . GLU B 1 156 ? 14.065 18.972 27.068 1.00 82.35 156 GLU A C 1
ATOM 3065 O O . GLU B 1 156 ? 14.620 18.694 25.997 1.00 83.14 156 GLU A O 1
ATOM 3071 N N . VAL B 1 157 ? 12.769 18.769 27.283 1.00 80.97 157 VAL A N 1
ATOM 3072 C CA . VAL B 1 157 ? 11.857 18.324 26.231 1.00 83.83 157 VAL A CA 1
ATOM 3073 C C . VAL B 1 157 ? 10.522 19.029 26.395 1.00 86.51 157 VAL A C 1
ATOM 3074 O O . VAL B 1 157 ? 10.066 19.281 27.520 1.00 88.75 157 VAL A O 1
ATOM 3078 N N . MET B 1 158 ? 9.894 19.355 25.277 1.00 70.21 158 MET A N 1
ATOM 3079 C CA . MET B 1 158 ? 8.578 19.956 25.321 1.00 73.41 158 MET A CA 1
ATOM 3080 C C . MET B 1 158 ? 7.557 19.012 24.692 1.00 79.29 158 MET A C 1
ATOM 3081 O O . MET B 1 158 ? 7.784 18.452 23.613 1.00 79.72 158 MET A O 1
ATOM 3086 N N . LEU B 1 159 ? 6.456 18.800 25.401 1.00 69.92 159 LEU A N 1
ATOM 3087 C CA . LEU B 1 159 ? 5.363 18.012 24.880 1.00 64.50 159 LEU A CA 1
ATOM 3088 C C . LEU B 1 159 ? 4.238 18.945 24.442 1.00 71.75 159 LEU A C 1
ATOM 3089 O O . LEU B 1 159 ? 3.875 19.889 25.164 1.00 72.45 159 LEU A O 1
ATOM 3094 N N . PHE B 1 160 ? 3.716 18.707 23.240 1.00 68.48 160 PHE A N 1
ATOM 3095 C CA . PHE B 1 160 ? 2.611 19.506 22.715 1.00 72.99 160 PHE A CA 1
ATOM 3096 C C . PHE B 1 160 ? 1.401 18.633 22.403 1.00 74.73 160 PHE A C 1
ATOM 3097 O O . PHE B 1 160 ? 1.449 17.804 21.490 1.00 80.41 160 PHE A O 1
ATOM 3105 N N . ASP B 1 161 ? 0.318 18.830 23.149 1.00 81.48 161 ASP A N 1
ATOM 3106 C CA . ASP B 1 161 ? -0.896 18.046 22.952 1.00 80.34 161 ASP A CA 1
ATOM 3107 C C . ASP B 1 161 ? -1.907 18.813 22.084 1.00 78.10 161 ASP A C 1
ATOM 3108 O O . ASP B 1 161 ? -2.745 19.553 22.607 1.00 71.92 161 ASP A O 1
ATOM 3113 N N . GLU B 1 162 ? -1.788 18.664 20.760 1.00 74.94 162 GLU A N 1
ATOM 3114 C CA . GLU B 1 162 ? -2.701 19.323 19.811 1.00 63.11 162 GLU A CA 1
ATOM 3115 C C . GLU B 1 162 ? -2.881 20.811 20.091 1.00 64.87 162 GLU A C 1
ATOM 3116 O O . GLU B 1 162 ? -3.996 21.275 20.297 1.00 78.61 162 GLU A O 1
ATOM 3122 N N . PRO B 1 163 ? -1.769 21.564 20.079 1.00 67.59 163 PRO A N 1
ATOM 3123 C CA . PRO B 1 163 ? -1.748 22.938 20.602 1.00 73.03 163 PRO A CA 1
ATOM 3124 C C . PRO B 1 163 ? -2.480 23.962 19.753 1.00 62.53 163 PRO A C 1
ATOM 3125 O O . PRO B 1 163 ? -2.600 25.096 20.197 1.00 69.75 163 PRO A O 1
ATOM 3129 N N . THR B 1 164 ? -2.921 23.590 18.557 1.00 58.53 164 THR A N 1
ATOM 3130 C CA . THR B 1 164 ? -3.646 24.515 17.684 1.00 53.89 164 THR A CA 1
ATOM 3131 C C . THR B 1 164 ? -5.064 24.039 17.357 1.00 55.04 164 THR A C 1
ATOM 3132 O O . THR B 1 164 ? -5.809 24.732 16.667 1.00 55.52 164 THR A O 1
ATOM 3136 N N . SER B 1 165 ? -5.449 22.878 17.882 1.00 70.39 165 SER A N 1
ATOM 3137 C CA . SER B 1 165 ? -6.746 22.287 17.561 1.00 66.23 165 SER A CA 1
ATOM 3138 C C . SER B 1 165 ? -7.905 23.157 18.006 1.00 68.20 165 SER A C 1
ATOM 3139 O O . SER B 1 165 ? -8.982 23.063 17.455 1.00 78.79 165 SER A O 1
ATOM 3142 N N . ALA B 1 166 ? -7.687 24.022 18.985 1.00 67.04 166 ALA A N 1
ATOM 3143 C CA . ALA B 1 166 ? -8.777 24.852 19.469 1.00 63.32 166 ALA A CA 1
ATOM 3144 C C . ALA B 1 166 ? -8.644 26.277 18.973 1.00 66.14 166 ALA A C 1
ATOM 3145 O O . ALA B 1 166 ? -9.309 27.183 19.481 1.00 69.19 166 ALA A O 1
ATOM 3147 N N . LEU B 1 167 ? -7.746 26.490 18.023 1.00 62.98 167 LEU A N 1
ATOM 3148 C CA . LEU B 1 167 ? -7.547 27.830 17.484 1.00 66.90 167 LEU A CA 1
ATOM 3149 C C . LEU B 1 167 ? -8.366 28.092 16.220 1.00 64.99 167 LEU A C 1
ATOM 3150 O O . LEU B 1 167 ? -8.539 27.195 15.383 1.00 67.87 167 LEU A O 1
ATOM 3155 N N . ASP B 1 168 ? -8.808 29.334 16.048 1.00 58.78 168 ASP A N 1
ATOM 3156 C CA . ASP B 1 168 ? -9.413 29.737 14.794 1.00 66.05 168 ASP A CA 1
ATOM 3157 C C . ASP B 1 168 ? -8.356 29.633 13.694 1.00 73.67 168 ASP A C 1
ATOM 3158 O O . ASP B 1 168 ? -7.164 29.701 13.975 1.00 72.09 168 ASP A O 1
ATOM 3163 N N . PRO B 1 169 ? -8.784 29.446 12.440 1.00 73.29 169 PRO A N 1
ATOM 3164 C CA . PRO B 1 169 ? -7.794 29.236 11.378 1.00 74.47 169 PRO A CA 1
ATOM 3165 C C . PRO B 1 169 ? -6.760 30.364 11.234 1.00 74.06 169 PRO A C 1
ATOM 3166 O O . PRO B 1 169 ? -5.557 30.048 11.189 1.00 78.81 169 PRO A O 1
ATOM 3170 N N . GLU B 1 170 ? -7.188 31.627 11.314 1.00 64.04 170 GLU A N 1
ATOM 3171 C CA . GLU B 1 170 ? -6.286 32.777 11.163 1.00 64.81 170 GLU A CA 1
ATOM 3172 C C . GLU B 1 170 ? -5.279 32.861 12.283 1.00 66.97 170 GLU A C 1
ATOM 3173 O O . GLU B 1 170 ? -4.518 33.816 12.356 1.00 67.40 170 GLU A O 1
ATOM 3179 N N . MET B 1 171 ? -5.325 31.883 13.175 1.00 60.74 171 MET A N 1
ATOM 3180 C CA . MET B 1 171 ? -4.632 31.955 14.435 1.00 70.45 171 MET A CA 1
ATOM 3181 C C . MET B 1 171 ? -3.683 30.786 14.543 1.00 68.71 171 MET A C 1
ATOM 3182 O O . MET B 1 171 ? -2.844 30.750 15.435 1.00 69.93 171 MET A O 1
ATOM 3187 N N . VAL B 1 172 ? -3.854 29.789 13.682 1.00 56.67 172 VAL A N 1
ATOM 3188 C CA . VAL B 1 172 ? -2.963 28.629 13.760 1.00 62.81 172 VAL A CA 1
ATOM 3189 C C . VAL B 1 172 ? -1.461 28.952 13.537 1.00 69.57 172 VAL A C 1
ATOM 3190 O O . VAL B 1 172 ? -0.599 28.596 14.356 1.00 70.06 172 VAL A O 1
ATOM 3194 N N . LYS B 1 173 ? -1.167 29.648 12.442 1.00 75.77 173 LYS A N 1
ATOM 3195 C CA . LYS B 1 173 ? 0.199 29.862 11.948 1.00 65.38 173 LYS A CA 1
ATOM 3196 C C . LYS B 1 173 ? 1.119 30.415 13.021 1.00 66.89 173 LYS A C 1
ATOM 3197 O O . LYS B 1 173 ? 2.232 29.903 13.227 1.00 58.33 173 LYS A O 1
ATOM 3203 N N . GLU B 1 174 ? 0.641 31.454 13.708 1.00 64.71 174 GLU A N 1
ATOM 3204 C CA . GLU B 1 174 ? 1.470 32.170 14.673 1.00 70.05 174 GLU A CA 1
ATOM 3205 C C . GLU B 1 174 ? 1.941 31.257 15.797 1.00 75.05 174 GLU A C 1
ATOM 3206 O O . GLU B 1 174 ? 3.055 31.426 16.327 1.00 73.80 174 GLU A O 1
ATOM 3212 N N . VAL B 1 175 ? 1.122 30.260 16.122 1.00 67.29 175 VAL A N 1
ATOM 3213 C CA . VAL B 1 175 ? 1.507 29.301 17.146 1.00 63.00 175 VAL A CA 1
ATOM 3214 C C . VAL B 1 175 ? 2.493 28.307 16.540 1.00 67.29 175 VAL A C 1
ATOM 3215 O O . VAL B 1 175 ? 3.551 28.041 17.133 1.00 71.89 175 VAL A O 1
ATOM 3219 N N . LEU B 1 176 ? 2.175 27.806 15.341 1.00 64.71 176 LEU A N 1
ATOM 3220 C CA . LEU B 1 176 ? 3.063 26.867 14.637 1.00 64.28 176 LEU A CA 1
ATOM 3221 C C . LEU B 1 176 ? 4.447 27.477 14.435 1.00 65.84 176 LEU A C 1
ATOM 3222 O O . LEU B 1 176 ? 5.469 26.815 14.651 1.00 70.31 176 LEU A O 1
ATOM 3227 N N . ASN B 1 177 ? 4.484 28.750 14.066 1.00 52.00 177 ASN A N 1
ATOM 3228 C CA . ASN B 1 177 ? 5.760 29.413 13.895 1.00 63.64 177 ASN A CA 1
ATOM 3229 C C . ASN B 1 177 ? 6.601 29.345 15.160 1.00 63.41 177 ASN A C 1
ATOM 3230 O O . ASN B 1 177 ? 7.779 28.980 15.092 1.00 63.59 177 ASN A O 1
ATOM 3235 N N . VAL B 1 178 ? 5.982 29.616 16.313 1.00 65.70 178 VAL A N 1
ATOM 3236 C CA . VAL B 1 178 ? 6.741 29.614 17.542 1.00 64.03 178 VAL A CA 1
ATOM 3237 C C . VAL B 1 178 ? 7.287 28.216 17.722 1.00 66.39 178 VAL A C 1
ATOM 3238 O O . VAL B 1 178 ? 8.490 28.040 17.962 1.00 67.27 178 VAL A O 1
ATOM 3242 N N . MET B 1 179 ? 6.438 27.216 17.491 1.00 59.63 179 MET A N 1
ATOM 3243 C CA . MET B 1 179 ? 6.904 25.842 17.629 1.00 62.22 179 MET A CA 1
ATOM 3244 C C . MET B 1 179 ? 8.116 25.559 16.710 1.00 73.76 179 MET A C 1
ATOM 3245 O O . MET B 1 179 ? 9.124 24.962 17.132 1.00 73.14 179 MET A O 1
ATOM 3250 N N . LYS B 1 180 ? 8.037 26.063 15.482 1.00 73.53 180 LYS A N 1
ATOM 3251 C CA . LYS B 1 180 ? 9.035 25.762 14.476 1.00 77.81 180 LYS A CA 1
ATOM 3252 C C . LYS B 1 180 ? 10.342 26.395 14.906 1.00 73.82 180 LYS A C 1
ATOM 3253 O O . LYS B 1 180 ? 11.428 25.835 14.683 1.00 71.72 180 LYS A O 1
ATOM 3259 N N . GLN B 1 181 ? 10.235 27.576 15.508 1.00 60.25 181 GLN A N 1
ATOM 3260 C CA . GLN B 1 181 ? 11.432 28.267 15.932 1.00 64.42 181 GLN A CA 1
ATOM 3261 C C . GLN B 1 181 ? 12.130 27.387 16.963 1.00 75.49 181 GLN A C 1
ATOM 3262 O O . GLN B 1 181 ? 13.335 27.135 16.879 1.00 84.22 181 GLN A O 1
ATOM 3268 N N . LEU B 1 182 ? 11.350 26.843 17.889 1.00 69.50 182 LEU A N 1
ATOM 3269 C CA . LEU B 1 182 ? 11.922 25.973 18.888 1.00 69.29 182 LEU A CA 1
ATOM 3270 C C . LEU B 1 182 ? 12.597 24.776 18.220 1.00 70.84 182 LEU A C 1
ATOM 3271 O O . LEU B 1 182 ? 13.638 24.322 18.685 1.00 78.95 182 LEU A O 1
ATOM 3276 N N . ALA B 1 183 ? 12.000 24.266 17.140 1.00 65.86 183 ALA A N 1
ATOM 3277 C CA . ALA B 1 183 ? 12.548 23.099 16.452 1.00 71.12 183 ALA A CA 1
ATOM 3278 C C . ALA B 1 183 ? 13.867 23.479 15.818 1.00 77.26 183 ALA A C 1
ATOM 3279 O O . ALA B 1 183 ? 14.837 22.720 15.890 1.00 84.96 183 ALA A O 1
ATOM 3281 N N . ASN B 1 184 ? 13.916 24.677 15.239 1.00 61.30 184 ASN A N 1
ATOM 3282 C CA . ASN B 1 184 ? 15.140 25.147 14.606 1.00 64.27 184 ASN A CA 1
ATOM 3283 C C . ASN B 1 184 ? 16.265 25.426 15.623 1.00 75.16 184 ASN A C 1
ATOM 3284 O O . ASN B 1 184 ? 17.438 25.500 15.256 1.00 91.97 184 ASN A O 1
ATOM 3289 N N . GLU B 1 185 ? 15.910 25.539 16.900 1.00 67.66 185 GLU A N 1
ATOM 3290 C CA . GLU B 1 185 ? 16.882 25.813 17.955 1.00 72.69 185 GLU A CA 1
ATOM 3291 C C . GLU B 1 185 ? 17.268 24.549 18.686 1.00 70.99 185 GLU A C 1
ATOM 3292 O O . GLU B 1 185 ? 17.881 24.604 19.730 1.00 75.36 185 GLU A O 1
ATOM 3298 N N . GLY B 1 186 ? 16.888 23.399 18.161 1.00 77.41 186 GLY A N 1
ATOM 3299 C CA . GLY B 1 186 ? 17.351 22.157 18.744 1.00 69.74 186 GLY A CA 1
ATOM 3300 C C . GLY B 1 186 ? 16.548 21.623 19.906 1.00 72.65 186 GLY A C 1
ATOM 3301 O O . GLY B 1 186 ? 16.894 20.571 20.457 1.00 72.71 186 GLY A O 1
ATOM 3302 N N . MET B 1 187 ? 15.454 22.304 20.249 1.00 63.12 187 MET A N 1
ATOM 3303 C CA . MET B 1 187 ? 14.576 21.842 21.323 1.00 63.11 187 MET A CA 1
ATOM 3304 C C . MET B 1 187 ? 14.019 20.452 21.044 1.00 65.08 187 MET A C 1
ATOM 3305 O O . MET B 1 187 ? 13.574 20.173 19.941 1.00 68.96 187 MET A O 1
ATOM 3310 N N . THR B 1 188 ? 14.085 19.562 22.028 1.00 71.92 188 THR A N 1
ATOM 3311 C CA . THR B 1 188 ? 13.492 18.238 21.869 1.00 77.22 188 THR A CA 1
ATOM 3312 C C . THR B 1 188 ? 11.969 18.361 22.028 1.00 78.81 188 THR A C 1
ATOM 3313 O O . THR B 1 188 ? 11.495 18.999 22.962 1.00 75.74 188 THR A O 1
ATOM 3317 N N . MET B 1 189 ? 11.213 17.760 21.113 1.00 68.99 189 MET A N 1
ATOM 3318 C CA . MET B 1 189 ? 9.777 17.997 21.038 1.00 66.54 189 MET A CA 1
ATOM 3319 C C . MET B 1 189 ? 9.019 16.729 20.695 1.00 68.18 189 MET A C 1
ATOM 3320 O O . MET B 1 189 ? 9.420 15.961 19.810 1.00 59.80 189 MET A O 1
ATOM 3325 N N . VAL B 1 190 ? 7.909 16.521 21.397 1.00 61.33 190 VAL A N 1
ATOM 3326 C CA . VAL B 1 190 ? 6.947 15.520 20.961 1.00 65.68 190 VAL A CA 1
ATOM 3327 C C . VAL B 1 190 ? 5.614 16.225 20.779 1.00 70.29 190 VAL A C 1
ATOM 3328 O O . VAL B 1 190 ? 5.086 16.844 21.707 1.00 68.17 190 VAL A O 1
ATOM 3332 N N . VAL B 1 191 ? 5.112 16.179 19.547 1.00 65.71 191 VAL A N 1
ATOM 3333 C CA . VAL B 1 191 ? 3.943 16.958 19.153 1.00 71.20 191 VAL A CA 1
ATOM 3334 C C . VAL B 1 191 ? 2.853 16.036 18.634 1.00 72.50 191 VAL A C 1
ATOM 3335 O O . VAL B 1 191 ? 3.093 15.263 17.725 1.00 74.47 191 VAL A O 1
ATOM 3339 N N . VAL B 1 192 ? 1.659 16.098 19.208 1.00 72.38 192 VAL A N 1
ATOM 3340 C CA . VAL B 1 192 ? 0.497 15.421 18.624 1.00 63.76 192 VAL A CA 1
ATOM 3341 C C . VAL B 1 192 ? -0.259 16.507 17.893 1.00 65.04 192 VAL A C 1
ATOM 3342 O O . VAL B 1 192 ? -0.647 17.495 18.506 1.00 72.05 192 VAL A O 1
ATOM 3346 N N . THR B 1 193 ? -0.482 16.348 16.598 1.00 61.41 193 THR A N 1
ATOM 3347 C CA . THR B 1 193 ? -1.075 17.434 15.831 1.00 59.09 193 THR A CA 1
ATOM 3348 C C . THR B 1 193 ? -1.920 16.907 14.702 1.00 56.98 193 THR A C 1
ATOM 3349 O O . THR B 1 193 ? -1.806 15.744 14.320 1.00 70.05 193 THR A O 1
ATOM 3353 N N . HIS B 1 194 ? -2.788 17.768 14.184 1.00 65.79 194 HIS A N 1
ATOM 3354 C CA . HIS B 1 194 ? -3.569 17.451 12.992 1.00 73.81 194 HIS A CA 1
ATOM 3355 C C . HIS B 1 194 ? -3.011 18.268 11.841 1.00 62.42 194 HIS A C 1
ATOM 3356 O O . HIS B 1 194 ? -3.507 18.174 10.746 1.00 73.88 194 HIS A O 1
ATOM 3363 N N . GLU B 1 195 ? -2.009 19.094 12.115 1.00 64.65 195 GLU A N 1
ATOM 3364 C CA . GLU B 1 195 ? -1.428 19.972 11.111 1.00 63.78 195 GLU A CA 1
ATOM 3365 C C . GLU B 1 195 ? -0.206 19.312 10.471 1.00 70.21 195 GLU A C 1
ATOM 3366 O O . GLU B 1 195 ? 0.896 19.389 11.010 1.00 73.75 195 GLU A O 1
ATOM 3372 N N . MET B 1 196 ? -0.397 18.663 9.326 1.00 77.14 196 MET A N 1
ATOM 3373 C CA . MET B 1 196 ? 0.681 17.904 8.719 1.00 67.86 196 MET A CA 1
ATOM 3374 C C . MET B 1 196 ? 1.838 18.790 8.265 1.00 69.54 196 MET A C 1
ATOM 3375 O O . MET B 1 196 ? 2.985 18.337 8.245 1.00 69.10 196 MET A O 1
ATOM 3380 N N . GLY B 1 197 ? 1.546 20.055 7.954 1.00 65.28 197 GLY A N 1
ATOM 3381 C CA . GLY B 1 197 ? 2.558 21.026 7.543 1.00 55.38 197 GLY A CA 1
ATOM 3382 C C . GLY B 1 197 ? 3.689 21.178 8.561 1.00 67.35 197 GLY A C 1
ATOM 3383 O O . GLY B 1 197 ? 4.856 21.417 8.202 1.00 69.38 197 GLY A O 1
ATOM 3384 N N . PHE B 1 198 ? 3.347 21.084 9.842 1.00 58.06 198 PHE A N 1
ATOM 3385 C CA . PHE B 1 198 ? 4.365 21.202 10.873 1.00 65.96 198 PHE A CA 1
ATOM 3386 C C . PHE B 1 198 ? 5.325 20.027 10.773 1.00 66.59 198 PHE A C 1
ATOM 3387 O O . PHE B 1 198 ? 6.559 20.211 10.804 1.00 74.37 198 PHE A O 1
ATOM 3395 N N . ALA B 1 199 ? 4.769 18.827 10.615 1.00 65.77 199 ALA A N 1
ATOM 3396 C CA . ALA B 1 199 ? 5.614 17.638 10.495 1.00 66.98 199 ALA A CA 1
ATOM 3397 C C . ALA B 1 199 ? 6.521 17.771 9.267 1.00 68.46 199 ALA A C 1
ATOM 3398 O O . ALA B 1 199 ? 7.734 17.597 9.367 1.00 71.30 199 ALA A O 1
ATOM 3400 N N . ARG B 1 200 ? 5.927 18.137 8.134 1.00 62.91 200 ARG A N 1
ATOM 3401 C CA . ARG B 1 200 ? 6.669 18.355 6.906 1.00 65.18 200 ARG A CA 1
ATOM 3402 C C . ARG B 1 200 ? 7.812 19.337 7.092 1.00 65.78 200 ARG A C 1
ATOM 3403 O O . ARG B 1 200 ? 8.927 19.086 6.677 1.00 71.78 200 ARG A O 1
ATOM 3411 N N . GLU B 1 201 ? 7.527 20.470 7.699 1.00 64.59 201 GLU A N 1
ATOM 3412 C CA . GLU B 1 201 ? 8.514 21.528 7.774 1.00 59.70 201 GLU A CA 1
ATOM 3413 C C . GLU B 1 201 ? 9.639 21.256 8.759 1.00 70.36 201 GLU A C 1
ATOM 3414 O O . GLU B 1 201 ? 10.786 21.585 8.460 1.00 69.67 201 GLU A O 1
ATOM 3420 N N . VAL B 1 202 ? 9.344 20.693 9.935 1.00 65.30 202 VAL A N 1
ATOM 3421 C CA . VAL B 1 202 ? 10.422 20.536 10.933 1.00 66.71 202 VAL A CA 1
ATOM 3422 C C . VAL B 1 202 ? 10.438 19.190 11.677 1.00 70.67 202 VAL A C 1
ATOM 3423 O O . VAL B 1 202 ? 11.233 18.986 12.606 1.00 73.22 202 VAL A O 1
ATOM 3427 N N . GLY B 1 203 ? 9.544 18.283 11.307 1.00 73.38 203 GLY A N 1
ATOM 3428 C CA . GLY B 1 203 ? 9.523 16.987 11.956 1.00 69.33 203 GLY A CA 1
ATOM 3429 C C . GLY B 1 203 ? 10.738 16.163 11.573 1.00 75.00 203 GLY A C 1
ATOM 3430 O O . GLY B 1 203 ? 11.140 16.143 10.402 1.00 79.55 203 GLY A O 1
ATOM 3431 N N . ASP B 1 204 ? 11.339 15.495 12.548 1.00 62.95 204 ASP A N 1
ATOM 3432 C CA . ASP B 1 204 ? 12.382 14.513 12.254 1.00 66.89 204 ASP A CA 1
ATOM 3433 C C . ASP B 1 204 ? 11.744 13.152 12.030 1.00 70.08 204 ASP A C 1
ATOM 3434 O O . ASP B 1 204 ? 12.250 12.328 11.286 1.00 79.20 204 ASP A O 1
ATOM 3439 N N . ARG B 1 205 ? 10.627 12.911 12.691 1.00 72.40 205 ARG A N 1
ATOM 3440 C CA . ARG B 1 205 ? 10.020 11.592 12.643 1.00 76.75 205 ARG A CA 1
ATOM 3441 C C . ARG B 1 205 ? 8.486 11.666 12.758 1.00 77.26 205 ARG A C 1
ATOM 3442 O O . ARG B 1 205 ? 7.941 12.490 13.503 1.00 77.74 205 ARG A O 1
ATOM 3450 N N . VAL B 1 206 ? 7.785 10.839 11.992 1.00 67.64 206 VAL A N 1
ATOM 3451 C CA . VAL B 1 206 ? 6.332 10.809 12.078 1.00 63.18 206 VAL A CA 1
ATOM 3452 C C . VAL B 1 206 ? 5.869 9.451 12.580 1.00 67.26 206 VAL A C 1
ATOM 3453 O O . VAL B 1 206 ? 6.272 8.416 12.061 1.00 68.04 206 VAL A O 1
ATOM 3457 N N . ILE B 1 207 ? 5.058 9.475 13.632 1.00 67.71 207 ILE A N 1
ATOM 3458 C CA . ILE B 1 207 ? 4.517 8.269 14.240 1.00 72.90 207 ILE A CA 1
ATOM 3459 C C . ILE B 1 207 ? 3.036 8.201 13.913 1.00 75.11 207 ILE A C 1
ATOM 3460 O O . ILE B 1 207 ? 2.272 9.104 14.270 1.00 74.79 207 ILE A O 1
ATOM 3465 N N . PHE B 1 208 ? 2.611 7.120 13.276 1.00 72.70 208 PHE A N 1
ATOM 3466 C CA . PHE B 1 208 ? 1.201 6.956 12.976 1.00 68.27 208 PHE A CA 1
ATOM 3467 C C . PHE B 1 208 ? 0.570 5.933 13.898 1.00 67.12 208 PHE A C 1
ATOM 3468 O O . PHE B 1 208 ? 0.988 4.778 13.936 1.00 69.46 208 PHE A O 1
ATOM 3476 N N . MET B 1 209 ? -0.447 6.373 14.627 1.00 72.01 209 MET A N 1
ATOM 3477 C CA . MET B 1 209 ? -1.167 5.528 15.560 1.00 75.91 209 MET A CA 1
ATOM 3478 C C . MET B 1 209 ? -2.568 5.225 15.060 1.00 82.36 209 MET A C 1
ATOM 3479 O O . MET B 1 209 ? -3.231 6.084 14.469 1.00 90.36 209 MET A O 1
ATOM 3484 N N . ASP B 1 210 ? -3.004 3.990 15.289 1.00 80.25 210 ASP A N 1
ATOM 3485 C CA . ASP B 1 210 ? -4.359 3.562 14.968 1.00 76.08 210 ASP A CA 1
ATOM 3486 C C . ASP B 1 210 ? -4.759 2.510 15.993 1.00 74.83 210 ASP A C 1
ATOM 3487 O O . ASP B 1 210 ? -3.936 1.675 16.372 1.00 72.12 210 ASP A O 1
ATOM 3492 N N . ASP B 1 211 ? -6.008 2.571 16.457 1.00 82.81 211 ASP A N 1
ATOM 3493 C CA . ASP B 1 211 ? -6.525 1.660 17.489 1.00 83.95 211 ASP A CA 1
ATOM 3494 C C . ASP B 1 211 ? -5.551 1.298 18.622 1.00 86.24 211 ASP A C 1
ATOM 3495 O O . ASP B 1 211 ? -5.334 0.116 18.914 1.00 80.12 211 ASP A O 1
ATOM 3500 N N . GLY B 1 212 ? -4.958 2.310 19.248 1.00 86.71 212 GLY A N 1
ATOM 3501 C CA . GLY B 1 212 ? -4.116 2.086 20.409 1.00 81.34 212 GLY A CA 1
ATOM 3502 C C . GLY B 1 212 ? -2.779 1.443 20.120 1.00 84.78 212 GLY A C 1
ATOM 3503 O O . GLY B 1 212 ? -2.145 0.877 21.005 1.00 87.43 212 GLY A O 1
ATOM 3504 N N . VAL B 1 213 ? -2.337 1.530 18.875 1.00 89.72 213 VAL A N 1
ATOM 3505 C CA . VAL B 1 213 ? -1.045 0.958 18.520 1.00 85.99 213 VAL A CA 1
ATOM 3506 C C . VAL B 1 213 ? -0.307 1.881 17.554 1.00 82.84 213 VAL A C 1
ATOM 3507 O O . VAL B 1 213 ? -0.930 2.627 16.811 1.00 85.41 213 VAL A O 1
ATOM 3511 N N . ILE B 1 214 ? 1.017 1.872 17.597 1.00 84.22 214 ILE A N 1
ATOM 3512 C CA . ILE B 1 214 ? 1.799 2.508 16.549 1.00 79.70 214 ILE A CA 1
ATOM 3513 C C . ILE B 1 214 ? 1.864 1.547 15.362 1.00 82.03 214 ILE A C 1
ATOM 3514 O O . ILE B 1 214 ? 2.466 0.477 15.463 1.00 89.44 214 ILE A O 1
ATOM 3519 N N . VAL B 1 215 ? 1.248 1.903 14.236 1.00 83.69 215 VAL A N 1
ATOM 3520 C CA . VAL B 1 215 ? 1.222 0.959 13.125 1.00 76.19 215 VAL A CA 1
ATOM 3521 C C . VAL B 1 215 ? 2.298 1.226 12.085 1.00 78.06 215 VAL A C 1
ATOM 3522 O O . VAL B 1 215 ? 2.672 0.325 11.340 1.00 86.53 215 VAL A O 1
ATOM 3526 N N . GLU B 1 216 ? 2.815 2.448 12.054 1.00 78.49 216 GLU A N 1
ATOM 3527 C CA . GLU B 1 216 ? 3.863 2.805 11.097 1.00 74.92 216 GLU A CA 1
ATOM 3528 C C . GLU B 1 216 ? 4.589 4.077 11.541 1.00 72.51 216 GLU A C 1
ATOM 3529 O O . GLU B 1 216 ? 3.980 4.987 12.110 1.00 75.47 216 GLU A O 1
ATOM 3535 N N . GLU B 1 217 ? 5.894 4.130 11.304 1.00 74.18 217 GLU A N 1
ATOM 3536 C CA . GLU B 1 217 ? 6.659 5.347 11.571 1.00 81.33 217 GLU A CA 1
ATOM 3537 C C . GLU B 1 217 ? 7.785 5.513 10.586 1.00 69.81 217 GLU A C 1
ATOM 3538 O O . GLU B 1 217 ? 8.162 4.568 9.918 1.00 78.14 217 GLU A O 1
ATOM 3544 N N . GLY B 1 218 ? 8.304 6.727 10.489 1.00 68.39 218 GLY A N 1
ATOM 3545 C CA . GLY B 1 218 ? 9.395 7.013 9.582 1.00 67.29 218 GLY A CA 1
ATOM 3546 C C . GLY B 1 218 ? 9.579 8.505 9.480 1.00 70.65 218 GLY A C 1
ATOM 3547 O O . GLY B 1 218 ? 8.963 9.256 10.229 1.00 76.64 218 GLY A O 1
ATOM 3548 N N . THR B 1 219 ? 10.419 8.947 8.559 1.00 70.72 219 THR A N 1
ATOM 3549 C CA . THR B 1 219 ? 10.584 10.373 8.366 1.00 73.05 219 THR A CA 1
ATOM 3550 C C . THR B 1 219 ? 9.309 10.918 7.729 1.00 70.22 219 THR A C 1
ATOM 3551 O O . THR B 1 219 ? 8.514 10.156 7.165 1.00 64.65 219 THR A O 1
ATOM 3555 N N . PRO B 1 220 ? 9.103 12.239 7.819 1.00 68.20 220 PRO A N 1
ATOM 3556 C CA . PRO B 1 220 ? 7.909 12.822 7.197 1.00 66.96 220 PRO A CA 1
ATOM 3557 C C . PRO B 1 220 ? 7.736 12.475 5.717 1.00 72.87 220 PRO A C 1
ATOM 3558 O O . PRO B 1 220 ? 6.621 12.128 5.332 1.00 70.03 220 PRO A O 1
ATOM 3562 N N . GLU B 1 221 ? 8.783 12.552 4.901 1.00 72.81 221 GLU A N 1
ATOM 3563 C CA . GLU B 1 221 ? 8.576 12.280 3.489 1.00 74.68 221 GLU A CA 1
ATOM 3564 C C . GLU B 1 221 ? 8.282 10.790 3.258 1.00 76.40 221 GLU A C 1
ATOM 3565 O O . GLU B 1 221 ? 7.466 10.440 2.390 1.00 74.13 221 GLU A O 1
ATOM 3571 N N . GLU B 1 222 ? 8.908 9.925 4.054 1.00 65.04 222 GLU A N 1
ATOM 3572 C CA . GLU B 1 222 ? 8.599 8.490 4.020 1.00 73.28 222 GLU A CA 1
ATOM 3573 C C . GLU B 1 222 ? 7.107 8.254 4.269 1.00 79.82 222 GLU A C 1
ATOM 3574 O O . GLU B 1 222 ? 6.427 7.617 3.450 1.00 82.48 222 GLU A O 1
ATOM 3580 N N . ILE B 1 223 ? 6.587 8.808 5.370 1.00 69.10 223 ILE A N 1
ATOM 3581 C CA . ILE B 1 223 ? 5.173 8.645 5.713 1.00 58.98 223 ILE A CA 1
ATOM 3582 C C . ILE B 1 223 ? 4.212 9.329 4.707 1.00 70.86 223 ILE A C 1
ATOM 3583 O O . ILE B 1 223 ? 3.187 8.760 4.337 1.00 60.16 223 ILE A O 1
ATOM 3588 N N . PHE B 1 224 ? 4.534 10.545 4.270 1.00 63.95 224 PHE A N 1
ATOM 3589 C CA . PHE B 1 224 ? 3.622 11.332 3.435 1.00 58.91 224 PHE A CA 1
ATOM 3590 C C . PHE B 1 224 ? 3.630 10.997 1.949 1.00 68.91 224 PHE A C 1
ATOM 3591 O O . PHE B 1 224 ? 2.723 11.404 1.228 1.00 68.82 224 PHE A O 1
ATOM 3599 N N . TYR B 1 225 ? 4.654 10.281 1.482 1.00 70.28 225 TYR A N 1
ATOM 3600 C CA . TYR B 1 225 ? 4.754 9.952 0.067 1.00 56.29 225 TYR A CA 1
ATOM 3601 C C . TYR B 1 225 ? 4.908 8.473 -0.206 1.00 71.27 225 TYR A C 1
ATOM 3602 O O . TYR B 1 225 ? 4.677 8.012 -1.318 1.00 81.09 225 TYR A O 1
ATOM 3611 N N . ARG B 1 226 ? 5.284 7.716 0.808 1.00 67.54 226 ARG A N 1
ATOM 3612 C CA . ARG B 1 226 ? 5.678 6.337 0.575 1.00 70.25 226 ARG A CA 1
ATOM 3613 C C . ARG B 1 226 ? 5.211 5.425 1.691 1.00 64.53 226 ARG A C 1
ATOM 3614 O O . ARG B 1 226 ? 5.882 4.447 2.016 1.00 77.11 226 ARG A O 1
ATOM 3622 N N . ALA B 1 227 ? 4.066 5.751 2.281 1.00 71.31 227 ALA A N 1
ATOM 3623 C CA . ALA B 1 227 ? 3.509 4.964 3.389 1.00 71.25 227 ALA A CA 1
ATOM 3624 C C . ALA B 1 227 ? 3.328 3.502 2.991 1.00 70.45 227 ALA A C 1
ATOM 3625 O O . ALA B 1 227 ? 2.680 3.212 1.986 1.00 72.25 227 ALA A O 1
ATOM 3627 N N . LYS B 1 228 ? 3.901 2.582 3.761 1.00 75.73 228 LYS A N 1
ATOM 3628 C CA . LYS B 1 228 ? 3.789 1.168 3.412 1.00 78.04 228 LYS A CA 1
ATOM 3629 C C . LYS B 1 228 ? 2.451 0.569 3.806 1.00 79.48 228 LYS A C 1
ATOM 3630 O O . LYS B 1 228 ? 1.848 -0.186 3.027 1.00 75.96 228 LYS A O 1
ATOM 3636 N N . ASN B 1 229 ? 1.965 0.944 4.991 1.00 82.03 229 ASN A N 1
ATOM 3637 C CA . ASN B 1 229 ? 0.816 0.260 5.592 1.00 82.82 229 ASN A CA 1
ATOM 3638 C C . ASN B 1 229 ? -0.565 0.747 5.123 1.00 80.63 229 ASN A C 1
ATOM 3639 O O . ASN B 1 229 ? -0.768 1.942 4.880 1.00 81.25 229 ASN A O 1
ATOM 3644 N N . GLU B 1 230 ? -1.529 -0.170 5.051 1.00 72.53 230 GLU A N 1
ATOM 3645 C CA . GLU B 1 230 ? -2.821 0.154 4.439 1.00 76.05 230 GLU A CA 1
ATOM 3646 C C . GLU B 1 230 ? -3.604 1.174 5.273 1.00 75.84 230 GLU A C 1
ATOM 3647 O O . GLU B 1 230 ? -4.259 2.061 4.728 1.00 73.86 230 GLU A O 1
ATOM 3653 N N . ARG B 1 231 ? -3.559 1.025 6.593 1.00 80.18 231 ARG A N 1
ATOM 3654 C CA . ARG B 1 231 ? -4.223 1.971 7.483 1.00 78.90 231 ARG A CA 1
ATOM 3655 C C . ARG B 1 231 ? -3.633 3.380 7.356 1.00 75.25 231 ARG A C 1
ATOM 3656 O O . ARG B 1 231 ? -4.367 4.372 7.311 1.00 74.94 231 ARG A O 1
ATOM 3664 N N . THR B 1 232 ? -2.310 3.458 7.260 1.00 71.68 232 THR A N 1
ATOM 3665 C CA . THR B 1 232 ? -1.631 4.735 7.100 1.00 69.20 232 THR A CA 1
ATOM 3666 C C . THR B 1 232 ? -2.141 5.389 5.832 1.00 66.93 232 THR A C 1
ATOM 3667 O O . THR B 1 232 ? -2.491 6.569 5.825 1.00 66.17 232 THR A O 1
ATOM 3671 N N . ARG B 1 233 ? -2.167 4.613 4.755 1.00 72.19 233 ARG A N 1
ATOM 3672 C CA . ARG B 1 233 ? -2.657 5.082 3.462 1.00 68.78 233 ARG A CA 1
ATOM 3673 C C . ARG B 1 233 ? -4.100 5.563 3.483 1.00 66.80 233 ARG A C 1
ATOM 3674 O O . ARG B 1 233 ? -4.450 6.586 2.884 1.00 71.03 233 ARG A O 1
ATOM 3682 N N . GLU B 1 234 ? -4.945 4.808 4.162 1.00 68.04 234 GLU A N 1
ATOM 3683 C CA . GLU B 1 234 ? -6.353 5.145 4.259 1.00 70.51 234 GLU A CA 1
ATOM 3684 C C . GLU B 1 234 ? -6.542 6.476 4.983 1.00 69.24 234 GLU A C 1
ATOM 3685 O O . GLU B 1 234 ? -7.219 7.398 4.481 1.00 71.57 234 GLU A O 1
ATOM 3691 N N . PHE B 1 235 ? -5.935 6.556 6.164 1.00 57.81 235 PHE A N 1
ATOM 3692 C CA . PHE B 1 235 ? -5.949 7.770 6.967 1.00 56.94 235 PHE A CA 1
ATOM 3693 C C . PHE B 1 235 ? -5.430 8.975 6.195 1.00 68.78 235 PHE A C 1
ATOM 3694 O O . PHE B 1 235 ? -6.074 10.021 6.178 1.00 72.10 235 PHE A O 1
ATOM 3702 N N . LEU B 1 236 ? -4.267 8.827 5.554 1.00 66.92 236 LEU A N 1
ATOM 3703 C CA . LEU B 1 236 ? -3.672 9.925 4.800 1.00 66.04 236 LEU A CA 1
ATOM 3704 C C . LEU B 1 236 ? -4.551 10.332 3.635 1.00 67.85 236 LEU A C 1
ATOM 3705 O O . LEU B 1 236 ? -4.632 11.508 3.309 1.00 71.45 236 LEU A O 1
ATOM 3710 N N . SER B 1 237 ? -5.220 9.366 3.016 1.00 59.91 237 SER A N 1
ATOM 3711 C CA . SER B 1 237 ? -6.084 9.688 1.900 1.00 71.30 237 SER A CA 1
ATOM 3712 C C . SER B 1 237 ? -7.327 10.460 2.355 1.00 73.66 237 SER A C 1
ATOM 3713 O O . SER B 1 237 ? -7.809 11.323 1.636 1.00 75.35 237 SER A O 1
ATOM 3716 N N . LYS B 1 238 ? -7.845 10.169 3.545 1.00 75.47 238 LYS A N 1
ATOM 3717 C CA . LYS B 1 238 ? -8.953 10.984 4.068 1.00 69.16 238 LYS A CA 1
ATOM 3718 C C . LYS B 1 238 ? -8.459 12.350 4.555 1.00 70.49 238 LYS A C 1
ATOM 3719 O O . LYS B 1 238 ? -9.213 13.316 4.556 1.00 75.25 238 LYS A O 1
ATOM 3725 N N . ILE B 1 239 ? -7.177 12.422 4.914 1.00 75.45 239 ILE A N 1
ATOM 3726 C CA . ILE B 1 239 ? -6.564 13.609 5.534 1.00 81.25 239 ILE A CA 1
ATOM 3727 C C . ILE B 1 239 ? -5.715 14.594 4.677 1.00 85.18 239 ILE A C 1
ATOM 3728 O O . ILE B 1 239 ? -5.744 15.810 4.923 1.00 78.84 239 ILE A O 1
ATOM 3733 N N . LEU B 1 240 ? -4.964 14.105 3.691 1.00 92.06 240 LEU A N 1
ATOM 3734 C CA . LEU B 1 240 ? -4.056 15.001 2.952 1.00 81.86 240 LEU A CA 1
ATOM 3735 C C . LEU B 1 240 ? -4.799 15.760 1.866 1.00 80.77 240 LEU A C 1
ATOM 3736 O O . LEU B 1 240 ? -5.834 15.295 1.406 1.00 89.41 240 LEU A O 1
ATOM 3741 N N . MET C 2 1 ? -62.983 35.961 63.395 1.00 109.95 1 MET D N 1
ATOM 3742 C CA . MET C 2 1 ? -64.065 36.882 63.067 1.00 117.87 1 MET D CA 1
ATOM 3743 C C . MET C 2 1 ? -64.024 37.216 61.579 1.00 118.56 1 MET D C 1
ATOM 3744 O O . MET C 2 1 ? -64.401 36.398 60.738 1.00 117.39 1 MET D O 1
ATOM 3749 N N . THR C 2 2 ? -63.590 38.438 61.276 1.00 121.95 2 THR D N 1
ATOM 3750 C CA . THR C 2 2 ? -63.219 38.853 59.927 1.00 114.33 2 THR D CA 1
ATOM 3751 C C . THR C 2 2 ? -61.842 39.496 60.010 1.00 110.67 2 THR D C 1
ATOM 3752 O O . THR C 2 2 ? -61.423 39.913 61.090 1.00 116.28 2 THR D O 1
ATOM 3756 N N . VAL C 2 3 ? -61.150 39.610 58.879 1.00 114.52 3 VAL D N 1
ATOM 3757 C CA . VAL C 2 3 ? -59.741 40.033 58.892 1.00 117.03 3 VAL D CA 1
ATOM 3758 C C . VAL C 2 3 ? -59.560 41.494 59.330 1.00 115.36 3 VAL D C 1
ATOM 3759 O O . VAL C 2 3 ? -60.344 42.362 58.957 1.00 122.09 3 VAL D O 1
ATOM 3763 N N . ASP C 2 4 ? -58.538 41.747 60.143 1.00 111.62 4 ASP D N 1
ATOM 3764 C CA . ASP C 2 4 ? -58.272 43.085 60.658 1.00 117.57 4 ASP D CA 1
ATOM 3765 C C . ASP C 2 4 ? -56.768 43.276 60.744 1.00 116.44 4 ASP D C 1
ATOM 3766 O O . ASP C 2 4 ? -56.152 42.933 61.755 1.00 120.26 4 ASP D O 1
ATOM 3771 N N . PHE C 2 5 ? -56.169 43.837 59.701 1.00 110.84 5 PHE D N 1
ATOM 3772 C CA . PHE C 2 5 ? -54.723 44.025 59.709 1.00 108.22 5 PHE D CA 1
ATOM 3773 C C . PHE C 2 5 ? -54.314 45.259 60.519 1.00 111.94 5 PHE D C 1
ATOM 3774 O O . PHE C 2 5 ? -53.180 45.363 60.994 1.00 106.00 5 PHE D O 1
ATOM 3782 N N . LEU C 2 6 ? -55.246 46.185 60.707 1.00 116.87 6 LEU D N 1
ATOM 3783 C CA . LEU C 2 6 ? -54.921 47.405 61.436 1.00 118.27 6 LEU D CA 1
ATOM 3784 C C . LEU C 2 6 ? -54.644 47.086 62.900 1.00 120.52 6 LEU D C 1
ATOM 3785 O O . LEU C 2 6 ? -53.755 47.676 63.520 1.00 119.25 6 LEU D O 1
ATOM 3790 N N . SER C 2 7 ? -55.403 46.135 63.440 1.00 122.89 7 SER D N 1
ATOM 3791 C CA . SER C 2 7 ? -55.232 45.682 64.818 1.00 119.14 7 SER D CA 1
ATOM 3792 C C . SER C 2 7 ? -53.829 45.150 65.034 1.00 118.11 7 SER D C 1
ATOM 3793 O O . SER C 2 7 ? -53.314 45.147 66.152 1.00 120.25 7 SER D O 1
ATOM 3796 N N . MET C 2 8 ? -53.228 44.702 63.936 1.00 116.81 8 MET D N 1
ATOM 3797 C CA . MET C 2 8 ? -51.900 44.113 63.918 1.00 101.48 8 MET D CA 1
ATOM 3798 C C . MET C 2 8 ? -50.809 45.173 64.026 1.00 97.72 8 MET D C 1
ATOM 3799 O O . MET C 2 8 ? -49.710 44.885 64.509 1.00 92.67 8 MET D O 1
ATOM 3804 N N . VAL C 2 9 ? -51.122 46.392 63.580 1.00 97.56 9 VAL D N 1
ATOM 3805 C CA . VAL C 2 9 ? -50.144 47.489 63.547 1.00 106.62 9 VAL D CA 1
ATOM 3806 C C . VAL C 2 9 ? -49.403 47.678 64.869 1.00 107.59 9 VAL D C 1
ATOM 3807 O O . VAL C 2 9 ? -48.178 47.769 64.895 1.00 113.90 9 VAL D O 1
ATOM 3811 N N . LYS C 2 10 ? -50.161 47.701 65.961 1.00 110.59 10 LYS D N 1
ATOM 3812 C CA . LYS C 2 10 ? -49.626 47.941 67.301 1.00 110.74 10 LYS D CA 1
ATOM 3813 C C . LYS C 2 10 ? -48.620 46.885 67.735 1.00 105.93 10 LYS D C 1
ATOM 3814 O O . LYS C 2 10 ? -47.888 47.080 68.704 1.00 104.49 10 LYS D O 1
ATOM 3820 N N . TYR C 2 11 ? -48.595 45.762 67.024 1.00 107.82 11 TYR D N 1
ATOM 3821 C CA . TYR C 2 11 ? -47.689 44.668 67.359 1.00 113.32 11 TYR D CA 1
ATOM 3822 C C . TYR C 2 11 ? -46.375 44.730 66.577 1.00 116.78 11 TYR D C 1
ATOM 3823 O O . TYR C 2 11 ? -45.506 43.859 66.726 1.00 119.47 11 TYR D O 1
ATOM 3832 N N . THR C 2 12 ? -46.230 45.779 65.771 1.00 109.15 12 THR D N 1
ATOM 3833 C CA . THR C 2 12 ? -44.998 46.024 65.024 1.00 107.68 12 THR D CA 1
ATOM 3834 C C . THR C 2 12 ? -43.712 45.775 65.832 1.00 111.28 12 THR D C 1
ATOM 3835 O O . THR C 2 12 ? -42.802 45.122 65.321 1.00 120.25 12 THR D O 1
ATOM 3839 N N . PRO C 2 13 ? -43.629 46.274 67.087 1.00 103.90 13 PRO D N 1
ATOM 3840 C CA . PRO C 2 13 ? -42.396 46.005 67.841 1.00 105.31 13 PRO D CA 1
ATOM 3841 C C . PRO C 2 13 ? -42.127 44.519 68.039 1.00 109.79 13 PRO D C 1
ATOM 3842 O O . PRO C 2 13 ? -40.967 44.126 68.191 1.00 110.21 13 PRO D O 1
ATOM 3846 N N . LEU C 2 14 ? -43.181 43.710 68.056 1.00 106.35 14 LEU D N 1
ATOM 3847 C CA . LEU C 2 14 ? -43.000 42.272 68.193 1.00 107.70 14 LEU D CA 1
ATOM 3848 C C . LEU C 2 14 ? -42.475 41.667 66.893 1.00 107.58 14 LEU D C 1
ATOM 3849 O O . LEU C 2 14 ? -41.551 40.853 66.905 1.00 106.15 14 LEU D O 1
ATOM 3854 N N . PHE C 2 15 ? -43.055 42.087 65.776 1.00 104.82 15 PHE D N 1
ATOM 3855 C CA . PHE C 2 15 ? -42.604 41.639 64.462 1.00 101.19 15 PHE D CA 1
ATOM 3856 C C . PHE C 2 15 ? -41.143 41.995 64.216 1.00 98.02 15 PHE D C 1
ATOM 3857 O O . PHE C 2 15 ? -40.340 41.133 63.866 1.00 89.76 15 PHE D O 1
ATOM 3865 N N . ILE C 2 16 ? -40.813 43.268 64.412 1.00 99.68 16 ILE D N 1
ATOM 3866 C CA . ILE C 2 16 ? -39.447 43.763 64.278 1.00 100.46 16 ILE D CA 1
ATOM 3867 C C . ILE C 2 16 ? -38.484 43.013 65.199 1.00 105.07 16 ILE D C 1
ATOM 3868 O O . ILE C 2 16 ? -37.366 42.684 64.799 1.00 111.56 16 ILE D O 1
ATOM 3873 N N . SER C 2 17 ? -38.916 42.750 66.430 1.00 100.32 17 SER D N 1
ATOM 3874 C CA . SER C 2 17 ? -38.097 42.016 67.393 1.00 94.21 17 SER D CA 1
ATOM 3875 C C . SER C 2 17 ? -37.884 40.562 66.969 1.00 97.23 17 SER D C 1
ATOM 3876 O O . SER C 2 17 ? -36.806 39.994 67.163 1.00 97.21 17 SER D O 1
ATOM 3879 N N . GLY C 2 18 ? -38.930 39.965 66.405 1.00 99.11 18 GLY D N 1
ATOM 3880 C CA . GLY C 2 18 ? -38.860 38.603 65.909 1.00 104.04 18 GLY D CA 1
ATOM 3881 C C . GLY C 2 18 ? -37.880 38.538 64.754 1.00 110.53 18 GLY D C 1
ATOM 3882 O O . GLY C 2 18 ? -37.004 37.664 64.724 1.00 114.92 18 GLY D O 1
ATOM 3883 N N . LEU C 2 19 ? -38.020 39.487 63.824 1.00 104.86 19 LEU D N 1
ATOM 3884 C CA . LEU C 2 19 ? -37.101 39.630 62.695 1.00 100.81 19 LEU D CA 1
ATOM 3885 C C . LEU C 2 19 ? -35.633 39.696 63.111 1.00 99.91 19 LEU D C 1
ATOM 3886 O O . LEU C 2 19 ? -34.823 38.886 62.660 1.00 100.50 19 LEU D O 1
ATOM 3891 N N . ILE C 2 20 ? -35.304 40.647 63.980 1.00 99.00 20 ILE D N 1
ATOM 3892 C CA . ILE C 2 20 ? -33.945 40.809 64.471 1.00 92.32 20 ILE D CA 1
ATOM 3893 C C . ILE C 2 20 ? -33.416 39.507 65.059 1.00 97.18 20 ILE D C 1
ATOM 3894 O O . ILE C 2 20 ? -32.235 39.190 64.946 1.00 101.21 20 ILE D O 1
ATOM 3899 N N . MET C 2 21 ? -34.306 38.741 65.671 1.00 100.31 21 MET D N 1
ATOM 3900 C CA . MET C 2 21 ? -33.921 37.492 66.311 1.00 95.06 21 MET D CA 1
ATOM 3901 C C . MET C 2 21 ? -33.684 36.414 65.249 1.00 92.22 21 MET D C 1
ATOM 3902 O O . MET C 2 21 ? -32.781 35.589 65.381 1.00 92.46 21 MET D O 1
ATOM 3907 N N . THR C 2 22 ? -34.499 36.409 64.199 1.00 92.41 22 THR D N 1
ATOM 3908 C CA . THR C 2 22 ? -34.260 35.476 63.105 1.00 100.10 22 THR D CA 1
ATOM 3909 C C . THR C 2 22 ? -32.883 35.756 62.504 1.00 101.63 22 THR D C 1
ATOM 3910 O O . THR C 2 22 ? -32.104 34.831 62.281 1.00 104.55 22 THR D O 1
ATOM 3914 N N . LEU C 2 23 ? -32.579 37.037 62.297 1.00 105.50 23 LEU D N 1
ATOM 3915 C CA . LEU C 2 23 ? -31.267 37.481 61.808 1.00 105.18 23 LEU D CA 1
ATOM 3916 C C . LEU C 2 23 ? -30.131 36.994 62.707 1.00 107.31 23 LEU D C 1
ATOM 3917 O O . LEU C 2 23 ? -29.188 36.350 62.237 1.00 111.75 23 LEU D O 1
ATOM 3922 N N . LYS C 2 24 ? -30.222 37.335 63.990 1.00 100.37 24 LYS D N 1
ATOM 3923 C CA . LYS C 2 24 ? -29.219 36.968 64.992 1.00 101.14 24 LYS D CA 1
ATOM 3924 C C . LYS C 2 24 ? -28.948 35.461 65.026 1.00 99.45 24 LYS D C 1
ATOM 3925 O O . LYS C 2 24 ? -27.797 35.020 65.028 1.00 97.27 24 LYS D O 1
ATOM 3931 N N . LEU C 2 25 ? -30.024 34.683 65.040 1.00 99.39 25 LEU D N 1
ATOM 3932 C CA . LEU C 2 25 ? -29.947 33.228 65.018 1.00 99.42 25 LEU D CA 1
ATOM 3933 C C . LEU C 2 25 ? -29.199 32.699 63.781 1.00 92.98 25 LEU D C 1
ATOM 3934 O O . LEU C 2 25 ? -28.224 31.949 63.903 1.00 91.55 25 LEU D O 1
ATOM 3939 N N . THR C 2 26 ? -29.667 33.101 62.601 1.00 79.70 26 THR D N 1
ATOM 3940 C CA . THR C 2 26 ? -29.184 32.554 61.337 1.00 96.20 26 THR D CA 1
ATOM 3941 C C . THR C 2 26 ? -27.732 32.929 61.061 1.00 97.33 26 THR D C 1
ATOM 3942 O O . THR C 2 26 ? -26.929 32.084 60.677 1.00 96.19 26 THR D O 1
ATOM 3946 N N . PHE C 2 27 ? -27.411 34.202 61.262 1.00 95.84 27 PHE D N 1
ATOM 3947 C CA . PHE C 2 27 ? -26.047 34.690 61.163 1.00 100.70 27 PHE D CA 1
ATOM 3948 C C . PHE C 2 27 ? -25.073 33.860 61.987 1.00 103.24 27 PHE D C 1
ATOM 3949 O O . PHE C 2 27 ? -24.100 33.324 61.465 1.00 117.53 27 PHE D O 1
ATOM 3957 N N . LEU C 2 28 ? -25.329 33.769 63.282 1.00 106.20 28 LEU D N 1
ATOM 3958 C CA . LEU C 2 28 ? -24.437 33.053 64.190 1.00 104.22 28 LEU D CA 1
ATOM 3959 C C . LEU C 2 28 ? -24.290 31.577 63.812 1.00 100.34 28 LEU D C 1
ATOM 3960 O O . LEU C 2 28 ? -23.191 31.023 63.871 1.00 100.65 28 LEU D O 1
ATOM 3965 N N . ALA C 2 29 ? -25.394 30.948 63.419 1.00 94.14 29 ALA D N 1
ATOM 3966 C CA . ALA C 2 29 ? -25.370 29.529 63.089 1.00 96.49 29 ALA D CA 1
ATOM 3967 C C . ALA C 2 29 ? -24.551 29.313 61.828 1.00 109.76 29 ALA D C 1
ATOM 3968 O O . ALA C 2 29 ? -23.578 28.545 61.820 1.00 114.32 29 ALA D O 1
ATOM 3970 N N . VAL C 2 30 ? -24.934 30.032 60.777 1.00 106.61 30 VAL D N 1
ATOM 3971 C CA . VAL C 2 30 ? -24.256 29.948 59.496 1.00 109.15 30 VAL D CA 1
ATOM 3972 C C . VAL C 2 30 ? -22.767 30.263 59.646 1.00 108.40 30 VAL D C 1
ATOM 3973 O O . VAL C 2 30 ? -21.932 29.549 59.090 1.00 109.10 30 VAL D O 1
ATOM 3977 N N . THR C 2 31 ? -22.442 31.325 60.384 1.00 103.59 31 THR D N 1
ATOM 3978 C CA . THR C 2 31 ? -21.047 31.665 60.661 1.00 98.88 31 THR D CA 1
ATOM 3979 C C . THR C 2 31 ? -20.291 30.491 61.271 1.00 104.33 31 THR D C 1
ATOM 3980 O O . THR C 2 31 ? -19.205 30.136 60.817 1.00 109.76 31 THR D O 1
ATOM 3984 N N . ILE C 2 32 ? -20.889 29.883 62.289 1.00 100.26 32 ILE D N 1
ATOM 3985 C CA . ILE C 2 32 ? -20.289 28.747 62.971 1.00 90.47 32 ILE D CA 1
ATOM 3986 C C . ILE C 2 32 ? -20.301 27.531 62.057 1.00 90.63 32 ILE D C 1
ATOM 3987 O O . ILE C 2 32 ? -19.338 26.768 62.017 1.00 89.81 32 ILE D O 1
ATOM 3992 N N . GLY C 2 33 ? -21.389 27.374 61.307 1.00 96.16 33 GLY D N 1
ATOM 3993 C CA . GLY C 2 33 ? -21.539 26.262 60.378 1.00 106.26 33 GLY D CA 1
ATOM 3994 C C . GLY C 2 33 ? -20.503 26.261 59.261 1.00 101.76 33 GLY D C 1
ATOM 3995 O O . GLY C 2 33 ? -20.187 25.214 58.691 1.00 89.89 33 GLY D O 1
ATOM 3996 N N . VAL C 2 34 ? -19.979 27.443 58.951 1.00 105.24 34 VAL D N 1
ATOM 3997 C CA . VAL C 2 34 ? -18.949 27.590 57.936 1.00 106.21 34 VAL D CA 1
ATOM 3998 C C . VAL C 2 34 ? -17.603 27.134 58.487 1.00 113.86 34 VAL D C 1
ATOM 3999 O O . VAL C 2 34 ? -16.928 26.302 57.877 1.00 114.54 34 VAL D O 1
ATOM 4003 N N . LEU C 2 35 ? -17.222 27.676 59.643 1.00 115.67 35 LEU D N 1
ATOM 4004 C CA . LEU C 2 35 ? -15.958 27.315 60.283 1.00 107.30 35 LEU D CA 1
ATOM 4005 C C . LEU C 2 35 ? -15.925 25.826 60.559 1.00 101.21 35 LEU D C 1
ATOM 4006 O O . LEU C 2 35 ? -14.934 25.149 60.295 1.00 106.82 35 LEU D O 1
ATOM 4011 N N . MET C 2 36 ? -17.025 25.313 61.081 1.00 92.25 36 MET D N 1
ATOM 4012 C CA . MET C 2 36 ? -17.131 23.888 61.296 1.00 97.92 36 MET D CA 1
ATOM 4013 C C . MET C 2 36 ? -17.050 23.178 59.951 1.00 92.94 36 MET D C 1
ATOM 4014 O O . MET C 2 36 ? -16.304 22.213 59.801 1.00 91.71 36 MET D O 1
ATOM 4019 N N . GLY C 2 37 ? -17.799 23.685 58.974 1.00 93.22 37 GLY D N 1
ATOM 4020 C CA . GLY C 2 37 ? -17.883 23.069 57.655 1.00 100.69 37 GLY D CA 1
ATOM 4021 C C . GLY C 2 37 ? -16.535 22.943 56.966 1.00 97.62 37 GLY D C 1
ATOM 4022 O O . GLY C 2 37 ? -16.219 21.887 56.409 1.00 92.48 37 GLY D O 1
ATOM 4023 N N . LEU C 2 38 ? -15.745 24.016 57.029 1.00 99.15 38 LEU D N 1
ATOM 4024 C CA . LEU C 2 38 ? -14.376 24.042 56.514 1.00 97.29 38 LEU D CA 1
ATOM 4025 C C . LEU C 2 38 ? -13.533 22.942 57.146 1.00 97.63 38 LEU D C 1
ATOM 4026 O O . LEU C 2 38 ? -12.790 22.228 56.473 1.00 93.76 38 LEU D O 1
ATOM 4031 N N . PHE C 2 39 ? -13.673 22.816 58.457 1.00 97.65 39 PHE D N 1
ATOM 4032 C CA . PHE C 2 39 ? -12.917 21.864 59.239 1.00 102.05 39 PHE D CA 1
ATOM 4033 C C . PHE C 2 39 ? -13.303 20.457 58.820 1.00 102.27 39 PHE D C 1
ATOM 4034 O O . PHE C 2 39 ? -12.452 19.578 58.685 1.00 103.79 39 PHE D O 1
ATOM 4042 N N . ILE C 2 40 ? -14.598 20.257 58.605 1.00 102.55 40 ILE D N 1
ATOM 4043 C CA . ILE C 2 40 ? -15.118 18.954 58.221 1.00 103.21 40 ILE D CA 1
ATOM 4044 C C . ILE C 2 40 ? -14.578 18.568 56.848 1.00 99.45 40 ILE D C 1
ATOM 4045 O O . ILE C 2 40 ? -14.235 17.408 56.611 1.00 101.02 40 ILE D O 1
ATOM 4050 N N . ALA C 2 41 ? -14.499 19.552 55.954 1.00 97.27 41 ALA D N 1
ATOM 4051 C CA . ALA C 2 41 ? -14.043 19.325 54.583 1.00 97.33 41 ALA D CA 1
ATOM 4052 C C . ALA C 2 41 ? -12.582 18.872 54.566 1.00 103.39 41 ALA D C 1
ATOM 4053 O O . ALA C 2 41 ? -12.239 17.892 53.901 1.00 101.73 41 ALA D O 1
ATOM 4055 N N . LEU C 2 42 ? -11.741 19.589 55.316 1.00 101.83 42 LEU D N 1
ATOM 4056 C CA . LEU C 2 42 ? -10.324 19.267 55.477 1.00 98.21 42 LEU D CA 1
ATOM 4057 C C . LEU C 2 42 ? -10.121 17.830 55.951 1.00 107.88 42 LEU D C 1
ATOM 4058 O O . LEU C 2 42 ? -9.202 17.138 55.513 1.00 112.80 42 LEU D O 1
ATOM 4063 N N . MET C 2 43 ? -10.989 17.392 56.852 1.00 111.75 43 MET D N 1
ATOM 4064 C CA . MET C 2 43 ? -10.960 16.028 57.349 1.00 110.64 43 MET D CA 1
ATOM 4065 C C . MET C 2 43 ? -11.240 15.018 56.247 1.00 111.21 43 MET D C 1
ATOM 4066 O O . MET C 2 43 ? -10.650 13.938 56.213 1.00 108.45 43 MET D O 1
ATOM 4071 N N . LYS C 2 44 ? -12.160 15.367 55.354 1.00 114.98 44 LYS D N 1
ATOM 4072 C CA . LYS C 2 44 ? -12.584 14.450 54.300 1.00 115.07 44 LYS D CA 1
ATOM 4073 C C . LYS C 2 44 ? -11.485 14.339 53.241 1.00 117.80 44 LYS D C 1
ATOM 4074 O O . LYS C 2 44 ? -11.467 13.403 52.443 1.00 116.88 44 LYS D O 1
ATOM 4080 N N . MET C 2 45 ? -10.550 15.283 53.269 1.00 119.75 45 MET D N 1
ATOM 4081 C CA . MET C 2 45 ? -9.426 15.290 52.342 1.00 120.55 45 MET D CA 1
ATOM 4082 C C . MET C 2 45 ? -8.218 14.552 52.911 1.00 125.10 45 MET D C 1
ATOM 4083 O O . MET C 2 45 ? -7.241 14.311 52.199 1.00 125.50 45 MET D O 1
ATOM 4088 N N . SER C 2 46 ? -8.285 14.201 54.194 1.00 123.58 46 SER D N 1
ATOM 4089 C CA . SER C 2 46 ? -7.190 13.488 54.842 1.00 127.72 46 SER D CA 1
ATOM 4090 C C . SER C 2 46 ? -7.004 12.105 54.214 1.00 137.48 46 SER D C 1
ATOM 4091 O O . SER C 2 46 ? -7.981 11.415 53.901 1.00 138.62 46 SER D O 1
ATOM 4094 N N . SER C 2 47 ? -5.743 11.709 54.033 1.00 145.11 47 SER D N 1
ATOM 4095 C CA . SER C 2 47 ? -5.408 10.403 53.469 1.00 149.45 47 SER D CA 1
ATOM 4096 C C . SER C 2 47 ? -5.639 9.316 54.510 1.00 153.13 47 SER D C 1
ATOM 4097 O O . SER C 2 47 ? -5.874 8.152 54.180 1.00 158.74 47 SER D O 1
ATOM 4100 N N . ILE C 2 48 ? -5.565 9.723 55.772 1.00 146.45 48 ILE D N 1
ATOM 4101 C CA . ILE C 2 48 ? -5.806 8.854 56.912 1.00 136.83 48 ILE D CA 1
ATOM 4102 C C . ILE C 2 48 ? -7.265 8.397 56.957 1.00 145.56 48 ILE D C 1
ATOM 4103 O O . ILE C 2 48 ? -8.145 9.149 57.387 1.00 147.08 48 ILE D O 1
ATOM 4108 N N . LYS C 2 49 ? -7.498 7.156 56.524 1.00 149.85 49 LYS D N 1
ATOM 4109 C CA . LYS C 2 49 ? -8.840 6.569 56.356 1.00 148.18 49 LYS D CA 1
ATOM 4110 C C . LYS C 2 49 ? -9.875 6.820 57.468 1.00 141.07 49 LYS D C 1
ATOM 4111 O O . LYS C 2 49 ? -11.031 7.134 57.166 1.00 130.24 49 LYS D O 1
ATOM 4117 N N . PRO C 2 50 ? -9.482 6.661 58.748 1.00 146.45 50 PRO D N 1
ATOM 4118 C CA . PRO C 2 50 ? -10.458 6.918 59.817 1.00 147.10 50 PRO D CA 1
ATOM 4119 C C . PRO C 2 50 ? -11.071 8.321 59.772 1.00 147.84 50 PRO D C 1
ATOM 4120 O O . PRO C 2 50 ? -12.291 8.463 59.907 1.00 152.12 50 PRO D O 1
ATOM 4124 N N . ILE C 2 51 ? -10.237 9.338 59.583 1.00 144.58 51 ILE D N 1
ATOM 4125 C CA . ILE C 2 51 ? -10.703 10.719 59.608 1.00 142.78 51 ILE D CA 1
ATOM 4126 C C . ILE C 2 51 ? -11.653 11.019 58.430 1.00 141.58 51 ILE D C 1
ATOM 4127 O O . ILE C 2 51 ? -12.740 11.576 58.622 1.00 147.91 51 ILE D O 1
ATOM 4132 N N . LYS C 2 52 ? -11.252 10.635 57.219 1.00 131.02 52 LYS D N 1
ATOM 4133 C CA . LYS C 2 52 ? -12.098 10.823 56.043 1.00 129.04 52 LYS D CA 1
ATOM 4134 C C . LYS C 2 52 ? -13.409 10.071 56.223 1.00 132.63 52 LYS D C 1
ATOM 4135 O O . LYS C 2 52 ? -14.469 10.540 55.798 1.00 133.07 52 LYS D O 1
ATOM 4137 N N . LEU C 2 53 ? -13.328 8.900 56.848 1.00 133.54 53 LEU D N 1
ATOM 4138 C CA . LEU C 2 53 ? -14.516 8.097 57.114 1.00 134.73 53 LEU D CA 1
ATOM 4139 C C . LEU C 2 53 ? -15.475 8.846 58.035 1.00 128.63 53 LEU D C 1
ATOM 4140 O O . LEU C 2 53 ? -16.688 8.874 57.806 1.00 126.11 53 LEU D O 1
ATOM 4145 N N . VAL C 2 54 ? -14.919 9.452 59.080 1.00 125.72 54 VAL D N 1
ATOM 4146 C CA . VAL C 2 54 ? -15.731 10.180 60.056 1.00 125.95 54 VAL D CA 1
ATOM 4147 C C . VAL C 2 54 ? -16.374 11.426 59.441 1.00 121.38 54 VAL D C 1
ATOM 4148 O O . VAL C 2 54 ? -17.537 11.735 59.727 1.00 114.30 54 VAL D O 1
ATOM 4152 N N . ALA C 2 55 ? -15.624 12.132 58.595 1.00 120.12 55 ALA D N 1
ATOM 4153 C CA . ALA C 2 55 ? -16.147 13.334 57.964 1.00 119.98 55 ALA D CA 1
ATOM 4154 C C . ALA C 2 55 ? -17.263 12.946 57.014 1.00 117.47 55 ALA D C 1
ATOM 4155 O O . ALA C 2 55 ? -18.325 13.579 56.990 1.00 121.84 55 ALA D O 1
ATOM 4157 N N . SER C 2 56 ? -17.038 11.882 56.251 1.00 114.88 56 SER D N 1
ATOM 4158 C CA . SER C 2 56 ? -18.049 11.434 55.302 1.00 110.00 56 SER D CA 1
ATOM 4159 C C . SER C 2 56 ? -19.318 11.005 56.023 1.00 106.85 56 SER D C 1
ATOM 4160 O O . SER C 2 56 ? -20.425 11.341 55.595 1.00 99.56 56 SER D O 1
ATOM 4163 N N . SER C 2 57 ? -19.149 10.281 57.127 1.00 108.08 57 SER D N 1
ATOM 4164 C CA . SER C 2 57 ? -20.293 9.785 57.887 1.00 103.13 57 SER D CA 1
ATOM 4165 C C . SER C 2 57 ? -21.084 10.932 58.508 1.00 98.01 57 SER D C 1
ATOM 4166 O O . SER C 2 57 ? -22.304 10.965 58.406 1.00 92.44 57 SER D O 1
ATOM 4169 N N . TYR C 2 58 ? -20.374 11.872 59.129 1.00 97.91 58 TYR D N 1
ATOM 4170 C CA . TYR C 2 58 ? -20.959 13.094 59.671 1.00 91.16 58 TYR D CA 1
ATOM 4171 C C . TYR C 2 58 ? -21.817 13.791 58.626 1.00 98.19 58 TYR D C 1
ATOM 4172 O O . TYR C 2 58 ? -23.026 13.989 58.825 1.00 93.13 58 TYR D O 1
ATOM 4181 N N . ILE C 2 59 ? -21.175 14.157 57.513 1.00 105.44 59 ILE D N 1
ATOM 4182 C CA . ILE C 2 59 ? -21.831 14.844 56.397 1.00 94.50 59 ILE D CA 1
ATOM 4183 C C . ILE C 2 59 ? -23.071 14.109 55.891 1.00 86.99 59 ILE D C 1
ATOM 4184 O O . ILE C 2 59 ? -24.166 14.683 55.806 1.00 80.14 59 ILE D O 1
ATOM 4189 N N . GLU C 2 60 ? -22.889 12.831 55.585 1.00 83.38 60 GLU D N 1
ATOM 4190 C CA . GLU C 2 60 ? -23.943 12.002 55.024 1.00 89.57 60 GLU D CA 1
ATOM 4191 C C . GLU C 2 60 ? -25.138 11.918 55.966 1.00 94.83 60 GLU D C 1
ATOM 4192 O O . GLU C 2 60 ? -26.284 12.153 55.571 1.00 94.42 60 GLU D O 1
ATOM 4198 N N . VAL C 2 61 ? -24.851 11.634 57.234 1.00 99.31 61 VAL D N 1
ATOM 4199 C CA . VAL C 2 61 ? -25.891 11.453 58.238 1.00 91.68 61 VAL D CA 1
ATOM 4200 C C . VAL C 2 61 ? -26.654 12.746 58.449 1.00 87.89 61 VAL D C 1
ATOM 4201 O O . VAL C 2 61 ? -27.877 12.742 58.471 1.00 93.23 61 VAL D O 1
ATOM 4205 N N . ILE C 2 62 ? -25.933 13.851 58.603 1.00 75.93 62 ILE D N 1
ATOM 4206 C CA . ILE C 2 62 ? -26.587 15.135 58.830 1.00 79.12 62 ILE D CA 1
ATOM 4207 C C . ILE C 2 62 ? -27.433 15.625 57.648 1.00 89.57 62 ILE D C 1
ATOM 4208 O O . ILE C 2 62 ? -28.544 16.131 57.837 1.00 88.32 62 ILE D O 1
ATOM 4213 N N . ARG C 2 63 ? -26.932 15.455 56.427 1.00 92.90 63 ARG D N 1
ATOM 4214 C CA . ARG C 2 63 ? -27.692 15.902 55.275 1.00 91.34 63 ARG D CA 1
ATOM 4215 C C . ARG C 2 63 ? -28.826 14.935 54.969 1.00 83.88 63 ARG D C 1
ATOM 4216 O O . ARG C 2 63 ? -29.859 15.331 54.408 1.00 77.10 63 ARG D O 1
ATOM 4224 N N . GLY C 2 64 ? -28.651 13.676 55.363 1.00 76.11 64 GLY D N 1
ATOM 4225 C CA . GLY C 2 64 ? -29.625 12.654 55.024 1.00 79.85 64 GLY D CA 1
ATOM 4226 C C . GLY C 2 64 ? -30.704 12.497 56.075 1.00 94.79 64 GLY D C 1
ATOM 4227 O O . GLY C 2 64 ? -31.484 11.532 56.039 1.00 98.79 64 GLY D O 1
ATOM 4228 N N . THR C 2 65 ? -30.782 13.477 56.979 1.00 93.54 65 THR D N 1
ATOM 4229 C CA . THR C 2 65 ? -31.632 13.385 58.164 1.00 87.93 65 THR D CA 1
ATOM 4230 C C . THR C 2 65 ? -32.252 14.761 58.508 1.00 82.85 65 THR D C 1
ATOM 4231 O O . THR C 2 65 ? -31.600 15.794 58.360 1.00 93.02 65 THR D O 1
ATOM 4235 N N . PRO C 2 66 ? -33.527 14.788 58.933 1.00 88.90 66 PRO D N 1
ATOM 4236 C CA . PRO C 2 66 ? -34.238 16.073 59.071 1.00 84.48 66 PRO D CA 1
ATOM 4237 C C . PRO C 2 66 ? -33.656 17.033 60.119 1.00 90.32 66 PRO D C 1
ATOM 4238 O O . PRO C 2 66 ? -33.190 16.595 61.188 1.00 92.74 66 PRO D O 1
ATOM 4242 N N . LEU C 2 67 ? -33.672 18.329 59.796 1.00 83.34 67 LEU D N 1
ATOM 4243 C CA . LEU C 2 67 ? -33.210 19.376 60.712 1.00 85.99 67 LEU D CA 1
ATOM 4244 C C . LEU C 2 67 ? -34.023 19.344 62.018 1.00 80.18 67 LEU D C 1
ATOM 4245 O O . LEU C 2 67 ? -33.471 19.553 63.090 1.00 82.25 67 LEU D O 1
ATOM 4250 N N . LEU C 2 68 ? -35.333 19.120 61.910 1.00 81.85 68 LEU D N 1
ATOM 4251 C CA . LEU C 2 68 ? -36.223 19.081 63.073 1.00 87.79 68 LEU D CA 1
ATOM 4252 C C . LEU C 2 68 ? -35.708 18.054 64.063 1.00 88.23 68 LEU D C 1
ATOM 4253 O O . LEU C 2 68 ? -35.469 18.371 65.246 1.00 90.24 68 LEU D O 1
ATOM 4258 N N . VAL C 2 69 ? -35.512 16.833 63.567 1.00 77.83 69 VAL D N 1
ATOM 4259 C CA . VAL C 2 69 ? -35.041 15.741 64.404 1.00 79.26 69 VAL D CA 1
ATOM 4260 C C . VAL C 2 69 ? -33.732 16.086 65.125 1.00 88.01 69 VAL D C 1
ATOM 4261 O O . VAL C 2 69 ? -33.563 15.753 66.290 1.00 89.46 69 VAL D O 1
ATOM 4265 N N . GLN C 2 70 ? -32.854 16.829 64.468 1.00 92.64 70 GLN D N 1
ATOM 4266 C CA . GLN C 2 70 ? -31.595 17.247 65.085 1.00 91.05 70 GLN D CA 1
ATOM 4267 C C . GLN C 2 70 ? -31.847 18.269 66.191 1.00 91.47 70 GLN D C 1
ATOM 4268 O O . GLN C 2 70 ? -31.231 18.200 67.269 1.00 89.29 70 GLN D O 1
ATOM 4274 N N . LEU C 2 71 ? -32.740 19.220 65.911 1.00 89.33 71 LEU D N 1
ATOM 4275 C CA . LEU C 2 71 ? -33.131 20.238 66.886 1.00 90.89 71 LEU D CA 1
ATOM 4276 C C . LEU C 2 71 ? -33.630 19.574 68.165 1.00 97.50 71 LEU D C 1
ATOM 4277 O O . LEU C 2 71 ? -33.099 19.810 69.252 1.00 88.94 71 LEU D O 1
ATOM 4282 N N . LEU C 2 72 ? -34.662 18.747 68.017 1.00 98.94 72 LEU D N 1
ATOM 4283 C CA . LEU C 2 72 ? -35.284 18.072 69.147 1.00 91.08 72 LEU D CA 1
ATOM 4284 C C . LEU C 2 72 ? -34.295 17.146 69.857 1.00 87.28 72 LEU D C 1
ATOM 4285 O O . LEU C 2 72 ? -34.264 17.090 71.093 1.00 91.84 72 LEU D O 1
ATOM 4290 N N . LEU C 2 73 ? -33.466 16.456 69.077 1.00 80.75 73 LEU D N 1
ATOM 4291 C CA . LEU C 2 73 ? -32.474 15.552 69.642 1.00 82.25 73 LEU D CA 1
ATOM 4292 C C . LEU C 2 73 ? -31.590 16.332 70.587 1.00 92.39 73 LEU D C 1
ATOM 4293 O O . LEU C 2 73 ? -31.307 15.865 71.685 1.00 96.88 73 LEU D O 1
ATOM 4298 N N . ILE C 2 74 ? -31.187 17.536 70.192 1.00 84.58 74 ILE D N 1
ATOM 4299 C CA . ILE C 2 74 ? -30.396 18.334 71.109 1.00 88.41 74 ILE D CA 1
ATOM 4300 C C . ILE C 2 74 ? -31.247 18.835 72.291 1.00 98.14 74 ILE D C 1
ATOM 4301 O O . ILE C 2 74 ? -30.830 18.743 73.452 1.00 104.61 74 ILE D O 1
ATOM 4306 N N . TYR C 2 75 ? -32.431 19.366 71.996 1.00 92.04 75 TYR D N 1
ATOM 4307 C CA . TYR C 2 75 ? -33.250 20.020 73.015 1.00 97.96 75 TYR D CA 1
ATOM 4308 C C . TYR C 2 75 ? -33.921 19.035 73.984 1.00 97.45 75 TYR D C 1
ATOM 4309 O O . TYR C 2 75 ? -33.608 19.009 75.164 1.00 84.87 75 TYR D O 1
ATOM 4318 N N . ASN C 2 76 ? -34.843 18.232 73.476 1.00 98.26 76 ASN D N 1
ATOM 4319 C CA . ASN C 2 76 ? -35.520 17.237 74.289 1.00 94.09 76 ASN D CA 1
ATOM 4320 C C . ASN C 2 76 ? -34.608 16.075 74.670 1.00 98.44 76 ASN D C 1
ATOM 4321 O O . ASN C 2 76 ? -34.565 15.657 75.824 1.00 107.94 76 ASN D O 1
ATOM 4326 N N . GLY C 2 77 ? -33.858 15.564 73.705 1.00 95.07 77 GLY D N 1
ATOM 4327 C CA . GLY C 2 77 ? -33.081 14.361 73.919 1.00 92.35 77 GLY D CA 1
ATOM 4328 C C . GLY C 2 77 ? -31.987 14.493 74.956 1.00 94.72 77 GLY D C 1
ATOM 4329 O O . GLY C 2 77 ? -31.508 13.493 75.487 1.00 100.75 77 GLY D O 1
ATOM 4330 N N . LEU C 2 78 ? -31.588 15.715 75.274 1.00 85.32 78 LEU D N 1
ATOM 4331 C CA . LEU C 2 78 ? -30.507 15.873 76.241 1.00 92.76 78 LEU D CA 1
ATOM 4332 C C . LEU C 2 78 ? -30.984 16.046 77.697 1.00 99.73 78 LEU D C 1
ATOM 4333 O O . LEU C 2 78 ? -30.195 15.899 78.638 1.00 98.87 78 LEU D O 1
ATOM 4338 N N . MET C 2 79 ? -32.270 16.342 77.870 1.00 97.61 79 MET D N 1
ATOM 4339 C CA . MET C 2 79 ? -32.844 16.586 79.194 1.00 99.40 79 MET D CA 1
ATOM 4340 C C . MET C 2 79 ? -32.572 15.452 80.191 1.00 106.00 79 MET D C 1
ATOM 4341 O O . MET C 2 79 ? -32.102 15.692 81.312 1.00 99.64 79 MET D O 1
ATOM 4346 N N . GLN C 2 80 ? -32.835 14.219 79.766 1.00 105.67 80 GLN D N 1
ATOM 4347 C CA . GLN C 2 80 ? -32.653 13.050 80.622 1.00 100.44 80 GLN D CA 1
ATOM 4348 C C . GLN C 2 80 ? -31.219 12.848 81.102 1.00 112.88 80 GLN D C 1
ATOM 4349 O O . GLN C 2 80 ? -30.950 11.936 81.874 1.00 124.21 80 GLN D O 1
ATOM 4355 N N . PHE C 2 81 ? -30.295 13.676 80.629 1.00 115.22 81 PHE D N 1
ATOM 4356 C CA . PHE C 2 81 ? -28.920 13.627 81.105 1.00 107.09 81 PHE D CA 1
ATOM 4357 C C . PHE C 2 81 ? -28.661 14.795 82.034 1.00 106.21 81 PHE D C 1
ATOM 4358 O O . PHE C 2 81 ? -27.513 15.170 82.265 1.00 113.11 81 PHE D O 1
ATOM 4366 N N . GLY C 2 82 ? -29.736 15.392 82.536 1.00 101.34 82 GLY D N 1
ATOM 4367 C CA . GLY C 2 82 ? -29.619 16.518 83.446 1.00 111.50 82 GLY D CA 1
ATOM 4368 C C . GLY C 2 82 ? -29.157 17.766 82.729 1.00 117.59 82 GLY D C 1
ATOM 4369 O O . GLY C 2 82 ? -28.365 18.553 83.254 1.00 117.19 82 GLY D O 1
ATOM 4370 N N . MET C 2 83 ? -29.666 17.948 81.518 1.00 119.30 83 MET D N 1
ATOM 4371 C CA . MET C 2 83 ? -29.272 19.069 80.688 1.00 120.14 83 MET D CA 1
ATOM 4372 C C . MET C 2 83 ? -30.484 19.952 80.446 1.00 121.15 83 MET D C 1
ATOM 4373 O O . MET C 2 83 ? -31.555 19.466 80.070 1.00 130.51 83 MET D O 1
ATOM 4378 N N . ASN C 2 84 ? -30.313 21.252 80.647 1.00 108.97 84 ASN D N 1
ATOM 4379 C CA . ASN C 2 84 ? -31.394 22.193 80.407 1.00 110.89 84 ASN D CA 1
ATOM 4380 C C . ASN C 2 84 ? -30.876 23.381 79.629 1.00 112.97 84 ASN D C 1
ATOM 4381 O O . ASN C 2 84 ? -30.893 24.514 80.113 1.00 108.71 84 ASN D O 1
ATOM 4386 N N . ILE C 2 85 ? -30.421 23.098 78.409 1.00 115.92 85 ILE D N 1
ATOM 4387 C CA . ILE C 2 85 ? -29.875 24.105 77.516 1.00 111.13 85 ILE D CA 1
ATOM 4388 C C . ILE C 2 85 ? -30.993 24.982 76.981 1.00 100.57 85 ILE D C 1
ATOM 4389 O O . ILE C 2 85 ? -32.015 24.470 76.503 1.00 95.18 85 ILE D O 1
ATOM 4394 N N . PRO C 2 86 ? -30.788 26.312 77.045 1.00 93.67 86 PRO D N 1
ATOM 4395 C CA . PRO C 2 86 ? -31.736 27.337 76.581 1.00 90.43 86 PRO D CA 1
ATOM 4396 C C . PRO C 2 86 ? -32.206 27.088 75.138 1.00 95.69 86 PRO D C 1
ATOM 4397 O O . PRO C 2 86 ? -31.596 26.280 74.433 1.00 106.81 86 PRO D O 1
ATOM 4401 N N . ALA C 2 87 ? -33.256 27.770 74.693 1.00 87.07 87 ALA D N 1
ATOM 4402 C CA . ALA C 2 87 ? -33.737 27.545 73.337 1.00 95.16 87 ALA D CA 1
ATOM 4403 C C . ALA C 2 87 ? -32.727 28.081 72.312 1.00 103.71 87 ALA D C 1
ATOM 4404 O O . ALA C 2 87 ? -32.500 27.487 71.251 1.00 92.03 87 ALA D O 1
ATOM 4406 N N . PHE C 2 88 ? -32.096 29.190 72.668 1.00 108.94 88 PHE D N 1
ATOM 4407 C CA . PHE C 2 88 ? -31.210 29.892 71.767 1.00 106.81 88 PHE D CA 1
ATOM 4408 C C . PHE C 2 88 ? -30.017 29.019 71.441 1.00 105.92 88 PHE D C 1
ATOM 4409 O O . PHE C 2 88 ? -29.755 28.753 70.268 1.00 96.32 88 PHE D O 1
ATOM 4417 N N . THR C 2 89 ? -29.307 28.553 72.467 1.00 99.65 89 THR D N 1
ATOM 4418 C CA . THR C 2 89 ? -28.137 27.712 72.223 1.00 97.24 89 THR D CA 1
ATOM 4419 C C . THR C 2 89 ? -28.511 26.397 71.532 1.00 104.07 89 THR D C 1
ATOM 4420 O O . THR C 2 89 ? -27.724 25.863 70.747 1.00 115.53 89 THR D O 1
ATOM 4424 N N . ALA C 2 90 ? -29.705 25.880 71.803 1.00 101.86 90 ALA D N 1
ATOM 4425 C CA . ALA C 2 90 ? -30.161 24.674 71.117 1.00 97.10 90 ALA D CA 1
ATOM 4426 C C . ALA C 2 90 ? -30.302 24.928 69.610 1.00 89.58 90 ALA D C 1
ATOM 4427 O O . ALA C 2 90 ? -29.770 24.168 68.795 1.00 90.62 90 ALA D O 1
ATOM 4429 N N . GLY C 2 91 ? -31.013 25.998 69.257 1.00 83.40 91 GLY D N 1
ATOM 4430 C CA . GLY C 2 91 ? -31.236 26.372 67.871 1.00 81.48 91 GLY D CA 1
ATOM 4431 C C . GLY C 2 91 ? -29.923 26.636 67.156 1.00 89.55 91 GLY D C 1
ATOM 4432 O O . GLY C 2 91 ? -29.661 26.054 66.105 1.00 88.29 91 GLY D O 1
ATOM 4433 N N . VAL C 2 92 ? -29.092 27.491 67.749 1.00 90.77 92 VAL D N 1
ATOM 4434 C CA . VAL C 2 92 ? -27.777 27.808 67.207 1.00 90.37 92 VAL D CA 1
ATOM 4435 C C . VAL C 2 92 ? -26.956 26.554 66.950 1.00 92.90 92 VAL D C 1
ATOM 4436 O O . VAL C 2 92 ? -26.410 26.384 65.865 1.00 90.86 92 VAL D O 1
ATOM 4440 N N . SER C 2 93 ? -26.885 25.674 67.944 1.00 93.48 93 SER D N 1
ATOM 4441 C CA . SER C 2 93 ? -26.138 24.426 67.810 1.00 89.24 93 SER D CA 1
ATOM 4442 C C . SER C 2 93 ? -26.625 23.570 66.651 1.00 86.24 93 SER D C 1
ATOM 4443 O O . SER C 2 93 ? -25.829 23.094 65.827 1.00 91.95 93 SER D O 1
ATOM 4446 N N . ALA C 2 94 ? -27.942 23.375 66.608 1.00 85.48 94 ALA D N 1
ATOM 4447 C CA . ALA C 2 94 ? -28.549 22.481 65.646 1.00 86.01 94 ALA D CA 1
ATOM 4448 C C . ALA C 2 94 ? -28.334 23.017 64.229 1.00 96.93 94 ALA D C 1
ATOM 4449 O O . ALA C 2 94 ? -27.859 22.298 63.345 1.00 101.62 94 ALA D O 1
ATOM 4451 N N . LEU C 2 95 ? -28.683 24.287 64.036 1.00 95.15 95 LEU D N 1
ATOM 4452 C CA . LEU C 2 95 ? -28.537 24.962 62.759 1.00 95.58 95 LEU D CA 1
ATOM 4453 C C . LEU C 2 95 ? -27.073 24.999 62.302 1.00 100.84 95 LEU D C 1
ATOM 4454 O O . LEU C 2 95 ? -26.784 24.727 61.144 1.00 89.99 95 LEU D O 1
ATOM 4459 N N . ALA C 2 96 ? -26.158 25.330 63.209 1.00 98.66 96 ALA D N 1
ATOM 4460 C CA . ALA C 2 96 ? -24.741 25.361 62.871 1.00 96.38 96 ALA D CA 1
ATOM 4461 C C . ALA C 2 96 ? -24.228 23.987 62.454 1.00 99.62 96 ALA D C 1
ATOM 4462 O O . ALA C 2 96 ? -23.366 23.885 61.586 1.00 103.34 96 ALA D O 1
ATOM 4464 N N . ILE C 2 97 ? -24.727 22.933 63.089 1.00 94.93 97 ILE D N 1
ATOM 4465 C CA . ILE C 2 97 ? -24.291 21.583 62.725 1.00 87.89 97 ILE D CA 1
ATOM 4466 C C . ILE C 2 97 ? -24.823 21.205 61.334 1.00 86.54 97 ILE D C 1
ATOM 4467 O O . ILE C 2 97 ? -24.053 20.789 60.433 1.00 102.03 97 ILE D O 1
ATOM 4472 N N . ASN C 2 98 ? -26.133 21.369 61.157 1.00 77.03 98 ASN D N 1
ATOM 4473 C CA . ASN C 2 98 ? -26.778 21.095 59.873 1.00 87.67 98 ASN D CA 1
ATOM 4474 C C . ASN C 2 98 ? -26.039 21.825 58.727 1.00 83.85 98 ASN D C 1
ATOM 4475 O O . ASN C 2 98 ? -25.570 21.216 57.731 1.00 82.01 98 ASN D O 1
ATOM 4480 N N . SER C 2 99 ? -25.882 23.129 58.929 1.00 81.71 99 SER D N 1
ATOM 4481 C CA . SER C 2 99 ? -25.184 23.982 58.002 1.00 88.00 99 SER D CA 1
ATOM 4482 C C . SER C 2 99 ? -23.757 23.509 57.815 1.00 92.82 99 SER D C 1
ATOM 4483 O O . SER C 2 99 ? -23.218 23.646 56.735 1.00 84.56 99 SER D O 1
ATOM 4486 N N . SER C 2 100 ? -23.136 22.966 58.857 1.00 93.00 100 SER D N 1
ATOM 4487 C CA . SER C 2 100 ? -21.744 22.543 58.722 1.00 85.87 100 SER D CA 1
ATOM 4488 C C . SER C 2 100 ? -21.666 21.438 57.680 1.00 93.01 100 SER D C 1
ATOM 4489 O O . SER C 2 100 ? -20.770 21.433 56.825 1.00 95.01 100 SER D O 1
ATOM 4492 N N . ALA C 2 101 ? -22.608 20.503 57.738 1.00 92.38 101 ALA D N 1
ATOM 4493 C CA . ALA C 2 101 ? -22.596 19.441 56.740 1.00 88.41 101 ALA D CA 1
ATOM 4494 C C . ALA C 2 101 ? -22.773 20.009 55.318 1.00 105.85 101 ALA D C 1
ATOM 4495 O O . ALA C 2 101 ? -21.964 19.727 54.384 1.00 116.09 101 ALA D O 1
ATOM 4497 N N . TYR C 2 102 ? -23.824 20.810 55.142 1.00 104.13 102 TYR D N 1
ATOM 4498 C CA . TYR C 2 102 ? -24.085 21.334 53.796 1.00 90.97 102 TYR D CA 1
ATOM 4499 C C . TYR C 2 102 ? -22.918 22.186 53.265 1.00 90.82 102 TYR D C 1
ATOM 4500 O O . TYR C 2 102 ? -22.580 22.124 52.080 1.00 94.91 102 TYR D O 1
ATOM 4509 N N . VAL C 2 103 ? -22.292 22.950 54.156 1.00 85.15 103 VAL D N 1
ATOM 4510 C CA . VAL C 2 103 ? -21.147 23.786 53.814 1.00 93.44 103 VAL D CA 1
ATOM 4511 C C . VAL C 2 103 ? -19.915 22.965 53.425 1.00 99.64 103 VAL D C 1
ATOM 4512 O O . VAL C 2 103 ? -19.202 23.306 52.469 1.00 100.38 103 VAL D O 1
ATOM 4516 N N . ALA C 2 104 ? -19.676 21.881 54.156 1.00 96.52 104 ALA D N 1
ATOM 4517 C CA . ALA C 2 104 ? -18.613 20.953 53.796 1.00 95.07 104 ALA D CA 1
ATOM 4518 C C . ALA C 2 104 ? -18.785 20.481 52.341 1.00 100.29 104 ALA D C 1
ATOM 4519 O O . ALA C 2 104 ? -17.820 20.494 51.533 1.00 101.14 104 ALA D O 1
ATOM 4521 N N . GLU C 2 105 ? -20.014 20.086 51.997 1.00 96.63 105 GLU D N 1
ATOM 4522 C CA . GLU C 2 105 ? -20.258 19.684 50.610 1.00 100.17 105 GLU D CA 1
ATOM 4523 C C . GLU C 2 105 ? -20.017 20.815 49.625 1.00 97.82 105 GLU D C 1
ATOM 4524 O O . GLU C 2 105 ? -19.415 20.611 48.562 1.00 104.38 105 GLU D O 1
ATOM 4530 N N . ILE C 2 106 ? -20.470 22.009 49.991 1.00 87.00 106 ILE D N 1
ATOM 4531 C CA . ILE C 2 106 ? -20.284 23.168 49.140 1.00 82.94 106 ILE D CA 1
ATOM 4532 C C . ILE C 2 106 ? -18.800 23.385 48.819 1.00 89.34 106 ILE D C 1
ATOM 4533 O O . ILE C 2 106 ? -18.429 23.633 47.665 1.00 86.14 106 ILE D O 1
ATOM 4538 N N . ILE C 2 107 ? -17.954 23.263 49.831 1.00 92.74 107 ILE D N 1
ATOM 4539 C CA . ILE C 2 107 ? -16.525 23.429 49.620 1.00 96.22 107 ILE D CA 1
ATOM 4540 C C . ILE C 2 107 ? -15.975 22.366 48.676 1.00 97.14 107 ILE D C 1
ATOM 4541 O O . ILE C 2 107 ? -15.272 22.695 47.691 1.00 90.21 107 ILE D O 1
ATOM 4546 N N . ARG C 2 108 ? -16.293 21.100 48.965 1.00 90.65 108 ARG D N 1
ATOM 4547 C CA . ARG C 2 108 ? -15.808 20.017 48.103 1.00 85.65 108 ARG D CA 1
ATOM 4548 C C . ARG C 2 108 ? -16.183 20.228 46.635 1.00 83.57 108 ARG D C 1
ATOM 4549 O O . ARG C 2 108 ? -15.397 19.935 45.729 1.00 83.27 108 ARG D O 1
ATOM 4557 N N . ALA C 2 109 ? -17.376 20.769 46.413 1.00 87.66 109 ALA D N 1
ATOM 4558 C CA . ALA C 2 109 ? -17.875 20.923 45.059 1.00 89.12 109 ALA D CA 1
ATOM 4559 C C . ALA C 2 109 ? -17.312 22.176 44.395 1.00 92.90 109 ALA D C 1
ATOM 4560 O O . ALA C 2 109 ? -17.194 22.231 43.173 1.00 97.02 109 ALA D O 1
ATOM 4562 N N . GLY C 2 110 ? -16.954 23.172 45.197 1.00 84.97 110 GLY D N 1
ATOM 4563 C CA . GLY C 2 110 ? -16.402 24.397 44.656 1.00 86.62 110 GLY D CA 1
ATOM 4564 C C . GLY C 2 110 ? -14.989 24.119 44.188 1.00 94.54 110 GLY D C 1
ATOM 4565 O O . GLY C 2 110 ? -14.490 24.748 43.251 1.00 97.73 110 GLY D O 1
ATOM 4566 N N . ILE C 2 111 ? -14.334 23.187 44.879 1.00 86.50 111 ILE D N 1
ATOM 4567 C CA . ILE C 2 111 ? -13.021 22.724 44.471 1.00 81.28 111 ILE D CA 1
ATOM 4568 C C . ILE C 2 111 ? -13.134 21.812 43.252 1.00 91.85 111 ILE D C 1
ATOM 4569 O O . ILE C 2 111 ? -12.400 21.971 42.288 1.00 96.72 111 ILE D O 1
ATOM 4574 N N . GLN C 2 112 ? -14.067 20.871 43.282 1.00 91.59 112 GLN D N 1
ATOM 4575 C CA . GLN C 2 112 ? -14.243 19.952 42.157 1.00 84.74 112 GLN D CA 1
ATOM 4576 C C . GLN C 2 112 ? -14.646 20.680 40.862 1.00 87.49 112 GLN D C 1
ATOM 4577 O O . GLN C 2 112 ? -14.525 20.136 39.762 1.00 87.80 112 GLN D O 1
ATOM 4583 N N . ALA C 2 113 ? -15.082 21.926 40.992 1.00 84.22 113 ALA D N 1
ATOM 4584 C CA . ALA C 2 113 ? -15.649 22.643 39.863 1.00 75.49 113 ALA D CA 1
ATOM 4585 C C . ALA C 2 113 ? -14.637 23.482 39.105 1.00 77.87 113 ALA D C 1
ATOM 4586 O O . ALA C 2 113 ? -14.937 23.951 38.022 1.00 82.55 113 ALA D O 1
ATOM 4588 N N . VAL C 2 114 ? -13.454 23.711 39.662 1.00 87.18 114 VAL D N 1
ATOM 4589 C CA . VAL C 2 114 ? -12.449 24.414 38.869 1.00 100.97 114 VAL D CA 1
ATOM 4590 C C . VAL C 2 114 ? -11.890 23.439 37.825 1.00 88.99 114 VAL D C 1
ATOM 4591 O O . VAL C 2 114 ? -11.627 22.269 38.141 1.00 84.81 114 VAL D O 1
ATOM 4595 N N . ASP C 2 115 ? -11.745 23.910 36.585 1.00 80.56 115 ASP D N 1
ATOM 4596 C CA . ASP C 2 115 ? -11.314 23.040 35.482 1.00 80.02 115 ASP D CA 1
ATOM 4597 C C . ASP C 2 115 ? -10.036 22.315 35.853 1.00 73.86 115 ASP D C 1
ATOM 4598 O O . ASP C 2 115 ? -9.063 22.960 36.221 1.00 80.02 115 ASP D O 1
ATOM 4603 N N . PRO C 2 116 ? -10.029 20.974 35.727 1.00 75.17 116 PRO D N 1
ATOM 4604 C CA . PRO C 2 116 ? -8.896 20.103 36.107 1.00 74.96 116 PRO D CA 1
ATOM 4605 C C . PRO C 2 116 ? -7.609 20.417 35.325 1.00 77.45 116 PRO D C 1
ATOM 4606 O O . PRO C 2 116 ? -6.502 19.989 35.687 1.00 86.92 116 PRO D O 1
ATOM 4610 N N . GLY C 2 117 ? -7.764 21.164 34.241 1.00 76.19 117 GLY D N 1
ATOM 4611 C CA . GLY C 2 117 ? -6.629 21.611 33.461 1.00 82.44 117 GLY D CA 1
ATOM 4612 C C . GLY C 2 117 ? -5.734 22.483 34.318 1.00 84.82 117 GLY D C 1
ATOM 4613 O O . GLY C 2 117 ? -4.515 22.426 34.201 1.00 71.43 117 GLY D O 1
ATOM 4614 N N . GLN C 2 118 ? -6.339 23.282 35.194 1.00 74.32 118 GLN D N 1
ATOM 4615 C CA . GLN C 2 118 ? -5.565 24.190 36.027 1.00 82.17 118 GLN D CA 1
ATOM 4616 C C . GLN C 2 118 ? -4.539 23.420 36.882 1.00 80.93 118 GLN D C 1
ATOM 4617 O O . GLN C 2 118 ? -3.352 23.783 36.966 1.00 77.23 118 GLN D O 1
ATOM 4623 N N . ASN C 2 119 ? -5.004 22.339 37.491 1.00 76.32 119 ASN D N 1
ATOM 4624 C CA . ASN C 2 119 ? -4.136 21.490 38.281 1.00 80.30 119 ASN D CA 1
ATOM 4625 C C . ASN C 2 119 ? -3.126 20.832 37.371 1.00 76.04 119 ASN D C 1
ATOM 4626 O O . ASN C 2 119 ? -1.939 20.752 37.711 1.00 68.80 119 ASN D O 1
ATOM 4631 N N . GLU C 2 120 ? -3.590 20.372 36.208 1.00 78.47 120 GLU D N 1
ATOM 4632 C CA . GLU C 2 120 ? -2.662 19.789 35.220 1.00 85.95 120 GLU D CA 1
ATOM 4633 C C . GLU C 2 120 ? -1.503 20.716 34.829 1.00 81.41 120 GLU D C 1
ATOM 4634 O O . GLU C 2 120 ? -0.360 20.269 34.738 1.00 83.89 120 GLU D O 1
ATOM 4640 N N . ALA C 2 121 ? -1.789 21.999 34.619 1.00 74.02 121 ALA D N 1
ATOM 4641 C CA . ALA C 2 121 ? -0.756 22.957 34.237 1.00 76.40 121 ALA D CA 1
ATOM 4642 C C . ALA C 2 121 ? 0.156 23.218 35.427 1.00 81.11 121 ALA D C 1
ATOM 4643 O O . ALA C 2 121 ? 1.382 23.210 35.304 1.00 86.94 121 ALA D O 1
ATOM 4645 N N . ALA C 2 122 ? -0.455 23.443 36.585 1.00 82.74 122 ALA D N 1
ATOM 4646 C CA . ALA C 2 122 ? 0.305 23.682 37.798 1.00 85.26 122 ALA D CA 1
ATOM 4647 C C . ALA C 2 122 ? 1.328 22.564 38.028 1.00 78.88 122 ALA D C 1
ATOM 4648 O O . ALA C 2 122 ? 2.523 22.817 38.185 1.00 74.23 122 ALA D O 1
ATOM 4650 N N . ARG C 2 123 ? 0.857 21.325 38.006 1.00 74.90 123 ARG D N 1
ATOM 4651 C CA . ARG C 2 123 ? 1.728 20.179 38.204 1.00 79.90 123 ARG D CA 1
ATOM 4652 C C . ARG C 2 123 ? 2.740 20.006 37.075 1.00 92.86 123 ARG D C 1
ATOM 4653 O O . ARG C 2 123 ? 3.882 19.585 37.303 1.00 95.44 123 ARG D O 1
ATOM 4661 N N . SER C 2 124 ? 2.322 20.319 35.850 1.00 88.99 124 SER D N 1
ATOM 4662 C CA . SER C 2 124 ? 3.211 20.142 34.719 1.00 85.47 124 SER D CA 1
ATOM 4663 C C . SER C 2 124 ? 4.420 21.081 34.794 1.00 84.57 124 SER D C 1
ATOM 4664 O O . SER C 2 124 ? 5.494 20.776 34.262 1.00 81.25 124 SER D O 1
ATOM 4667 N N . LEU C 2 125 ? 4.248 22.189 35.504 1.00 75.14 125 LEU D N 1
ATOM 4668 C CA . LEU C 2 125 ? 5.294 23.178 35.638 1.00 75.28 125 LEU D CA 1
ATOM 4669 C C . LEU C 2 125 ? 6.199 22.834 36.825 1.00 84.99 125 LEU D C 1
ATOM 4670 O O . LEU C 2 125 ? 7.050 23.635 37.229 1.00 81.79 125 LEU D O 1
ATOM 4675 N N . GLY C 2 126 ? 6.022 21.629 37.361 1.00 87.32 126 GLY D N 1
ATOM 4676 C CA . GLY C 2 126 ? 6.854 21.139 38.450 1.00 98.20 126 GLY D CA 1
ATOM 4677 C C . GLY C 2 126 ? 6.276 21.308 39.857 1.00 93.22 126 GLY D C 1
ATOM 4678 O O . GLY C 2 126 ? 6.818 20.758 40.804 1.00 94.33 126 GLY D O 1
ATOM 4679 N N . MET C 2 127 ? 5.170 22.041 39.986 1.00 92.41 127 MET D N 1
ATOM 4680 C CA . MET C 2 127 ? 4.549 22.291 41.279 1.00 91.95 127 MET D CA 1
ATOM 4681 C C . MET C 2 127 ? 4.007 21.034 41.924 1.00 96.13 127 MET D C 1
ATOM 4682 O O . MET C 2 127 ? 3.439 20.181 41.239 1.00 91.26 127 MET D O 1
ATOM 4687 N N . THR C 2 128 ? 4.177 20.945 43.249 1.00 90.83 128 THR D N 1
ATOM 4688 C CA . THR C 2 128 ? 3.609 19.865 44.059 1.00 84.95 128 THR D CA 1
ATOM 4689 C C . THR C 2 128 ? 2.116 20.105 44.227 1.00 82.34 128 THR D C 1
ATOM 4690 O O . THR C 2 128 ? 1.651 21.234 44.039 1.00 86.82 128 THR D O 1
ATOM 4694 N N . HIS C 2 129 ? 1.380 19.065 44.626 1.00 76.28 129 HIS D N 1
ATOM 4695 C CA . HIS C 2 129 ? -0.042 19.208 44.933 1.00 81.78 129 HIS D CA 1
ATOM 4696 C C . HIS C 2 129 ? -0.295 20.402 45.850 1.00 82.85 129 HIS D C 1
ATOM 4697 O O . HIS C 2 129 ? -1.224 21.174 45.614 1.00 86.35 129 HIS D O 1
ATOM 4704 N N . ALA C 2 130 ? 0.541 20.554 46.877 1.00 77.11 130 ALA D N 1
ATOM 4705 C CA . ALA C 2 130 ? 0.400 21.654 47.831 1.00 85.91 130 ALA D CA 1
ATOM 4706 C C . ALA C 2 130 ? 0.517 23.027 47.174 1.00 88.14 130 ALA D C 1
ATOM 4707 O O . ALA C 2 130 ? -0.319 23.909 47.394 1.00 88.56 130 ALA D O 1
ATOM 4709 N N . MET C 2 131 ? 1.563 23.215 46.378 1.00 90.52 131 MET D N 1
ATOM 4710 C CA . MET C 2 131 ? 1.777 24.501 45.719 1.00 98.23 131 MET D CA 1
ATOM 4711 C C . MET C 2 131 ? 0.664 24.807 44.708 1.00 91.06 131 MET D C 1
ATOM 4712 O O . MET C 2 131 ? 0.219 25.959 44.585 1.00 90.46 131 MET D O 1
ATOM 4717 N N . ALA C 2 132 ? 0.211 23.769 44.005 1.00 83.65 132 ALA D N 1
ATOM 4718 C CA . ALA C 2 132 ? -0.828 23.908 42.988 1.00 86.77 132 ALA D CA 1
ATOM 4719 C C . ALA C 2 132 ? -2.087 24.337 43.689 1.00 85.18 132 ALA D C 1
ATOM 4720 O O . ALA C 2 132 ? -2.876 25.161 43.201 1.00 83.67 132 ALA D O 1
ATOM 4722 N N . MET C 2 133 ? -2.254 23.760 44.865 1.00 86.41 133 MET D N 1
ATOM 4723 C CA . MET C 2 133 ? -3.406 24.022 45.690 1.00 83.31 133 MET D CA 1
ATOM 4724 C C . MET C 2 133 ? -3.410 25.468 46.158 1.00 83.68 133 MET D C 1
ATOM 4725 O O . MET C 2 133 ? -4.383 26.198 45.946 1.00 72.15 133 MET D O 1
ATOM 4730 N N . ARG C 2 134 ? -2.298 25.897 46.741 1.00 82.76 134 ARG D N 1
ATOM 4731 C CA . ARG C 2 134 ? -2.201 27.249 47.269 1.00 91.05 134 ARG D CA 1
ATOM 4732 C C . ARG C 2 134 ? -2.291 28.354 46.212 1.00 95.44 134 ARG D C 1
ATOM 4733 O O . ARG C 2 134 ? -3.049 29.313 46.373 1.00 94.62 134 ARG D O 1
ATOM 4741 N N . TYR C 2 135 ? -1.527 28.220 45.129 1.00 96.30 135 TYR D N 1
ATOM 4742 C CA . TYR C 2 135 ? -1.395 29.321 44.188 1.00 84.49 135 TYR D CA 1
ATOM 4743 C C . TYR C 2 135 ? -2.386 29.291 43.023 1.00 83.68 135 TYR D C 1
ATOM 4744 O O . TYR C 2 135 ? -2.622 30.317 42.394 1.00 88.52 135 TYR D O 1
ATOM 4753 N N . VAL C 2 136 ? -2.974 28.132 42.742 1.00 76.88 136 VAL D N 1
ATOM 4754 C CA . VAL C 2 136 ? -3.818 28.004 41.561 1.00 76.20 136 VAL D CA 1
ATOM 4755 C C . VAL C 2 136 ? -5.252 27.582 41.849 1.00 81.39 136 VAL D C 1
ATOM 4756 O O . VAL C 2 136 ? -6.195 28.280 41.469 1.00 93.04 136 VAL D O 1
ATOM 4760 N N . ILE C 2 137 ? -5.424 26.446 42.514 1.00 77.74 137 ILE D N 1
ATOM 4761 C CA . ILE C 2 137 ? -6.754 25.855 42.633 1.00 84.45 137 ILE D CA 1
ATOM 4762 C C . ILE C 2 137 ? -7.652 26.525 43.688 1.00 89.41 137 ILE D C 1
ATOM 4763 O O . ILE C 2 137 ? -8.791 26.894 43.397 1.00 91.08 137 ILE D O 1
ATOM 4768 N N . ILE C 2 138 ? -7.145 26.658 44.914 1.00 96.82 138 ILE D N 1
ATOM 4769 C CA . ILE C 2 138 ? -7.910 27.253 46.032 1.00 98.88 138 ILE D CA 1
ATOM 4770 C C . ILE C 2 138 ? -8.425 28.683 45.786 1.00 96.39 138 ILE D C 1
ATOM 4771 O O . ILE C 2 138 ? -9.572 28.979 46.125 1.00 99.59 138 ILE D O 1
ATOM 4776 N N . PRO C 2 139 ? -7.584 29.575 45.213 1.00 94.81 139 PRO D N 1
ATOM 4777 C CA . PRO C 2 139 ? -8.106 30.915 44.905 1.00 87.82 139 PRO D CA 1
ATOM 4778 C C . PRO C 2 139 ? -9.325 30.905 43.987 1.00 88.10 139 PRO D C 1
ATOM 4779 O O . PRO C 2 139 ? -10.153 31.816 44.080 1.00 93.32 139 PRO D O 1
ATOM 4783 N N . GLN C 2 140 ? -9.450 29.883 43.144 1.00 88.54 140 GLN D N 1
ATOM 4784 C CA . GLN C 2 140 ? -10.543 29.816 42.160 1.00 90.60 140 GLN D CA 1
ATOM 4785 C C . GLN C 2 140 ? -11.743 29.085 42.765 1.00 84.78 140 GLN D C 1
ATOM 4786 O O . GLN C 2 140 ? -12.918 29.456 42.545 1.00 81.26 140 GLN D O 1
ATOM 4792 N N . ALA C 2 141 ? -11.427 28.040 43.529 1.00 86.64 141 ALA D N 1
ATOM 4793 C CA . ALA C 2 141 ? -12.437 27.311 44.285 1.00 90.01 141 ALA D CA 1
ATOM 4794 C C . ALA C 2 141 ? -13.188 28.316 45.129 1.00 87.61 141 ALA D C 1
ATOM 4795 O O . ALA C 2 141 ? -14.413 28.307 45.138 1.00 83.88 141 ALA D O 1
ATOM 4797 N N . ILE C 2 142 ? -12.449 29.222 45.774 1.00 82.36 142 ILE D N 1
ATOM 4798 C CA . ILE C 2 142 ? -13.058 30.241 46.642 1.00 97.89 142 ILE D CA 1
ATOM 4799 C C . ILE C 2 142 ? -14.130 31.067 45.936 1.00 103.67 142 ILE D C 1
ATOM 4800 O O . ILE C 2 142 ? -15.200 31.328 46.508 1.00 112.95 142 ILE D O 1
ATOM 4805 N N . LYS C 2 143 ? -13.849 31.473 44.703 1.00 96.29 143 LYS D N 1
ATOM 4806 C CA . LYS C 2 143 ? -14.838 32.207 43.922 1.00 98.80 143 LYS D CA 1
ATOM 4807 C C . LYS C 2 143 ? -15.991 31.300 43.533 1.00 92.29 143 LYS D C 1
ATOM 4808 O O . LYS C 2 143 ? -17.083 31.777 43.232 1.00 89.42 143 LYS D O 1
ATOM 4814 N N . ASN C 2 144 ? -15.764 29.990 43.526 1.00 88.93 144 ASN D N 1
ATOM 4815 C CA . ASN C 2 144 ? -16.906 29.098 43.331 1.00 89.69 144 ASN D CA 1
ATOM 4816 C C . ASN C 2 144 ? -17.758 29.005 44.594 1.00 101.73 144 ASN D C 1
ATOM 4817 O O . ASN C 2 144 ? -18.978 28.850 44.527 1.00 100.88 144 ASN D O 1
ATOM 4822 N N . ILE C 2 145 ? -17.095 29.133 45.741 1.00 101.78 145 ILE D N 1
ATOM 4823 C CA . ILE C 2 145 ? -17.676 28.815 47.032 1.00 95.40 145 ILE D CA 1
ATOM 4824 C C . ILE C 2 145 ? -18.489 29.964 47.615 1.00 101.59 145 ILE D C 1
ATOM 4825 O O . ILE C 2 145 ? -19.620 29.756 48.073 1.00 95.47 145 ILE D O 1
ATOM 4830 N N . LEU C 2 146 ? -17.911 31.165 47.598 1.00 105.21 146 LEU D N 1
ATOM 4831 C CA . LEU C 2 146 ? -18.572 32.356 48.146 1.00 102.38 146 LEU D CA 1
ATOM 4832 C C . LEU C 2 146 ? -20.035 32.562 47.708 1.00 106.12 146 LEU D C 1
ATOM 4833 O O . LEU C 2 146 ? -20.885 32.879 48.536 1.00 112.35 146 LEU D O 1
ATOM 4838 N N . PRO C 2 147 ? -20.341 32.391 46.411 1.00 103.58 147 PRO D N 1
ATOM 4839 C CA . PRO C 2 147 ? -21.750 32.601 46.066 1.00 102.87 147 PRO D CA 1
ATOM 4840 C C . PRO C 2 147 ? -22.662 31.510 46.624 1.00 98.46 147 PRO D C 1
ATOM 4841 O O . PRO C 2 147 ? -23.846 31.765 46.836 1.00 100.14 147 PRO D O 1
ATOM 4845 N N . ALA C 2 148 ? -22.126 30.317 46.859 1.00 91.32 148 ALA D N 1
ATOM 4846 C CA . ALA C 2 148 ? -22.969 29.213 47.293 1.00 90.79 148 ALA D CA 1
ATOM 4847 C C . ALA C 2 148 ? -23.135 29.259 48.812 1.00 96.38 148 ALA D C 1
ATOM 4848 O O . ALA C 2 148 ? -24.107 28.732 49.359 1.00 92.28 148 ALA D O 1
ATOM 4850 N N . LEU C 2 149 ? -22.171 29.893 49.475 1.00 97.79 149 LEU D N 1
ATOM 4851 C CA . LEU C 2 149 ? -22.268 30.216 50.887 1.00 92.41 149 LEU D CA 1
ATOM 4852 C C . LEU C 2 149 ? -23.367 31.254 51.080 1.00 102.94 149 LEU D C 1
ATOM 4853 O O . LEU C 2 149 ? -24.251 31.089 51.938 1.00 101.04 149 LEU D O 1
ATOM 4858 N N . GLY C 2 150 ? -23.318 32.313 50.270 1.00 99.49 150 GLY D N 1
ATOM 4859 C CA . GLY C 2 150 ? -24.320 33.363 50.312 1.00 98.04 150 GLY D CA 1
ATOM 4860 C C . GLY C 2 150 ? -25.710 32.788 50.140 1.00 97.97 150 GLY D C 1
ATOM 4861 O O . GLY C 2 150 ? -26.674 33.251 50.745 1.00 101.59 150 GLY D O 1
ATOM 4862 N N . ASN C 2 151 ? -25.804 31.762 49.306 1.00 91.29 151 ASN D N 1
ATOM 4863 C CA . ASN C 2 151 ? -27.060 31.083 49.067 1.00 86.74 151 ASN D CA 1
ATOM 4864 C C . ASN C 2 151 ? -27.463 30.198 50.240 1.00 95.41 151 ASN D C 1
ATOM 4865 O O . ASN C 2 151 ? -28.648 29.984 50.490 1.00 94.39 151 ASN D O 1
ATOM 4870 N N . GLU C 2 152 ? -26.473 29.665 50.947 1.00 99.87 152 GLU D N 1
ATOM 4871 C CA . GLU C 2 152 ? -26.739 28.827 52.100 1.00 95.66 152 GLU D CA 1
ATOM 4872 C C . GLU C 2 152 ? -27.440 29.651 53.169 1.00 97.96 152 GLU D C 1
ATOM 4873 O O . GLU C 2 152 ? -28.464 29.239 53.705 1.00 86.52 152 GLU D O 1
ATOM 4879 N N . PHE C 2 153 ? -26.892 30.834 53.431 1.00 101.89 153 PHE D N 1
ATOM 4880 C CA . PHE C 2 153 ? -27.458 31.785 54.371 1.00 99.31 153 PHE D CA 1
ATOM 4881 C C . PHE C 2 153 ? -28.921 32.068 54.061 1.00 98.83 153 PHE D C 1
ATOM 4882 O O . PHE C 2 153 ? -29.763 32.027 54.949 1.00 101.58 153 PHE D O 1
ATOM 4890 N N . ILE C 2 154 ? -29.225 32.360 52.802 1.00 96.85 154 ILE D N 1
ATOM 4891 C CA . ILE C 2 154 ? -30.599 32.684 52.429 1.00 94.06 154 ILE D CA 1
ATOM 4892 C C . ILE C 2 154 ? -31.528 31.522 52.766 1.00 92.91 154 ILE D C 1
ATOM 4893 O O . ILE C 2 154 ? -32.615 31.725 53.306 1.00 97.29 154 ILE D O 1
ATOM 4898 N N . VAL C 2 155 ? -31.076 30.306 52.480 1.00 83.18 155 VAL D N 1
ATOM 4899 C CA . VAL C 2 155 ? -31.861 29.109 52.750 1.00 87.57 155 VAL D CA 1
ATOM 4900 C C . VAL C 2 155 ? -32.059 28.925 54.263 1.00 99.46 155 VAL D C 1
ATOM 4901 O O . VAL C 2 155 ? -33.147 28.549 54.726 1.00 100.20 155 VAL D O 1
ATOM 4905 N N . MET C 2 156 ? -31.005 29.207 55.023 1.00 88.05 156 MET D N 1
ATOM 4906 C CA . MET C 2 156 ? -31.026 29.031 56.458 1.00 88.29 156 MET D CA 1
ATOM 4907 C C . MET C 2 156 ? -31.963 30.001 57.172 1.00 90.54 156 MET D C 1
ATOM 4908 O O . MET C 2 156 ? -32.405 29.708 58.270 1.00 77.63 156 MET D O 1
ATOM 4913 N N . LEU C 2 157 ? -32.248 31.150 56.560 1.00 96.53 157 LEU D N 1
ATOM 4914 C CA . LEU C 2 157 ? -33.225 32.095 57.104 1.00 94.01 157 LEU D CA 1
ATOM 4915 C C . LEU C 2 157 ? -34.567 31.401 57.189 1.00 95.32 157 LEU D C 1
ATOM 4916 O O . LEU C 2 157 ? -35.218 31.394 58.236 1.00 103.41 157 LEU D O 1
ATOM 4921 N N . LYS C 2 158 ? -34.985 30.820 56.078 1.00 86.41 158 LYS D N 1
ATOM 4922 C CA . LYS C 2 158 ? -36.210 30.055 56.079 1.00 89.75 158 LYS D CA 1
ATOM 4923 C C . LYS C 2 158 ? -36.082 28.902 57.076 1.00 92.16 158 LYS D C 1
ATOM 4924 O O . LYS C 2 158 ? -36.986 28.659 57.879 1.00 95.37 158 LYS D O 1
ATOM 4930 N N . GLU C 2 159 ? -34.938 28.230 57.064 1.00 88.50 159 GLU D N 1
ATOM 4931 C CA . GLU C 2 159 ? -34.769 27.064 57.918 1.00 88.46 159 GLU D CA 1
ATOM 4932 C C . GLU C 2 159 ? -34.915 27.359 59.419 1.00 91.63 159 GLU D C 1
ATOM 4933 O O . GLU C 2 159 ? -35.436 26.529 60.159 1.00 84.00 159 GLU D O 1
ATOM 4939 N N . SER C 2 160 ? -34.459 28.538 59.841 1.00 87.05 160 SER D N 1
ATOM 4940 C CA . SER C 2 160 ? -34.370 28.908 61.243 1.00 80.19 160 SER D CA 1
ATOM 4941 C C . SER C 2 160 ? -35.756 29.097 61.879 1.00 90.21 160 SER D C 1
ATOM 4942 O O . SER C 2 160 ? -35.895 29.030 63.094 1.00 94.14 160 SER D O 1
ATOM 4945 N N . ALA C 2 161 ? -36.785 29.299 61.061 1.00 94.86 161 ALA D N 1
ATOM 4946 C CA . ALA C 2 161 ? -38.154 29.418 61.561 1.00 89.09 161 ALA D CA 1
ATOM 4947 C C . ALA C 2 161 ? -38.538 28.219 62.427 1.00 93.47 161 ALA D C 1
ATOM 4948 O O . ALA C 2 161 ? -39.529 28.258 63.156 1.00 96.68 161 ALA D O 1
ATOM 4950 N N . ILE C 2 162 ? -37.752 27.153 62.345 1.00 88.88 162 ILE D N 1
ATOM 4951 C CA . ILE C 2 162 ? -38.084 25.923 63.035 1.00 87.96 162 ILE D CA 1
ATOM 4952 C C . ILE C 2 162 ? -37.741 25.960 64.532 1.00 93.94 162 ILE D C 1
ATOM 4953 O O . ILE C 2 162 ? -38.169 25.092 65.288 1.00 96.60 162 ILE D O 1
ATOM 4958 N N . VAL C 2 163 ? -36.992 26.967 64.969 1.00 89.82 163 VAL D N 1
ATOM 4959 C CA . VAL C 2 163 ? -36.699 27.081 66.387 1.00 98.23 163 VAL D CA 1
ATOM 4960 C C . VAL C 2 163 ? -37.884 27.728 67.105 1.00 96.78 163 VAL D C 1
ATOM 4961 O O . VAL C 2 163 ? -37.842 27.958 68.316 1.00 84.94 163 VAL D O 1
ATOM 4965 N N . SER C 2 164 ? -38.931 28.043 66.349 1.00 88.30 164 SER D N 1
ATOM 4966 C CA . SER C 2 164 ? -40.127 28.586 66.948 1.00 85.18 164 SER D CA 1
ATOM 4967 C C . SER C 2 164 ? -40.795 27.474 67.763 1.00 98.53 164 SER D C 1
ATOM 4968 O O . SER C 2 164 ? -41.261 27.714 68.876 1.00 100.06 164 SER D O 1
ATOM 4971 N N . VAL C 2 165 ? -40.811 26.254 67.224 1.00 98.69 165 VAL D N 1
ATOM 4972 C CA . VAL C 2 165 ? -41.482 25.132 67.886 1.00 96.39 165 VAL D CA 1
ATOM 4973 C C . VAL C 2 165 ? -40.839 24.748 69.224 1.00 100.42 165 VAL D C 1
ATOM 4974 O O . VAL C 2 165 ? -41.422 24.007 70.017 1.00 99.93 165 VAL D O 1
ATOM 4978 N N . ILE C 2 166 ? -39.643 25.268 69.466 1.00 101.80 166 ILE D N 1
ATOM 4979 C CA . ILE C 2 166 ? -38.860 24.973 70.663 1.00 90.57 166 ILE D CA 1
ATOM 4980 C C . ILE C 2 166 ? -39.084 26.119 71.638 1.00 76.57 166 ILE D C 1
ATOM 4981 O O . ILE C 2 166 ? -38.516 26.167 72.721 1.00 83.73 166 ILE D O 1
ATOM 4986 N N . GLY C 2 167 ? -39.900 27.071 71.211 1.00 79.35 167 GLY D N 1
ATOM 4987 C CA . GLY C 2 167 ? -40.234 28.216 72.024 1.00 79.39 167 GLY D CA 1
ATOM 4988 C C . GLY C 2 167 ? -39.247 29.361 71.970 1.00 88.17 167 GLY D C 1
ATOM 4989 O O . GLY C 2 167 ? -39.274 30.234 72.827 1.00 98.27 167 GLY D O 1
ATOM 4990 N N . PHE C 2 168 ? -38.377 29.389 70.966 1.00 99.04 168 PHE D N 1
ATOM 4991 C CA . PHE C 2 168 ? -37.469 30.525 70.819 1.00 94.70 168 PHE D CA 1
ATOM 4992 C C . PHE C 2 168 ? -38.239 31.643 70.126 1.00 88.56 168 PHE D C 1
ATOM 4993 O O . PHE C 2 168 ? -39.061 31.378 69.240 1.00 83.25 168 PHE D O 1
ATOM 5001 N N . ALA C 2 169 ? -38.015 32.882 70.560 1.00 88.87 169 ALA D N 1
ATOM 5002 C CA . ALA C 2 169 ? -38.827 34.011 70.091 1.00 89.18 169 ALA D CA 1
ATOM 5003 C C . ALA C 2 169 ? -38.389 34.598 68.737 1.00 94.75 169 ALA D C 1
ATOM 5004 O O . ALA C 2 169 ? -38.107 35.799 68.628 1.00 96.12 169 ALA D O 1
ATOM 5006 N N . ASP C 2 170 ? -38.365 33.762 67.704 1.00 97.82 170 ASP D N 1
ATOM 5007 C CA . ASP C 2 170 ? -37.982 34.216 66.377 1.00 98.70 170 ASP D CA 1
ATOM 5008 C C . ASP C 2 170 ? -39.152 34.963 65.755 1.00 104.67 170 ASP D C 1
ATOM 5009 O O . ASP C 2 170 ? -40.114 35.307 66.436 1.00 108.96 170 ASP D O 1
ATOM 5014 N N . LEU C 2 171 ? -39.076 35.201 64.455 1.00 104.43 171 LEU D N 1
ATOM 5015 C CA . LEU C 2 171 ? -40.126 35.910 63.756 1.00 101.53 171 LEU D CA 1
ATOM 5016 C C . LEU C 2 171 ? -41.412 35.066 63.674 1.00 98.68 171 LEU D C 1
ATOM 5017 O O . LEU C 2 171 ? -42.523 35.607 63.639 1.00 96.14 171 LEU D O 1
ATOM 5022 N N . THR C 2 172 ? -41.266 33.744 63.640 1.00 92.22 172 THR D N 1
ATOM 5023 C CA . THR C 2 172 ? -42.424 32.869 63.475 1.00 90.66 172 THR D CA 1
ATOM 5024 C C . THR C 2 172 ? -43.201 32.729 64.795 1.00 97.85 172 THR D C 1
ATOM 5025 O O . THR C 2 172 ? -44.444 32.695 64.815 1.00 91.45 172 THR D O 1
ATOM 5029 N N . ARG C 2 173 ? -42.454 32.694 65.897 1.00 98.38 173 ARG D N 1
ATOM 5030 C CA . ARG C 2 173 ? -43.030 32.548 67.231 1.00 96.61 173 ARG D CA 1
ATOM 5031 C C . ARG C 2 173 ? -44.005 33.678 67.549 1.00 95.41 173 ARG D C 1
ATOM 5032 O O . ARG C 2 173 ? -44.977 33.469 68.272 1.00 98.03 173 ARG D O 1
ATOM 5040 N N . GLN C 2 174 ? -43.743 34.865 66.998 1.00 95.12 174 GLN D N 1
ATOM 5041 C CA . GLN C 2 174 ? -44.571 36.040 67.246 1.00 91.44 174 GLN D CA 1
ATOM 5042 C C . GLN C 2 174 ? -46.054 35.768 67.039 1.00 94.28 174 GLN D C 1
ATOM 5043 O O . GLN C 2 174 ? -46.878 36.218 67.830 1.00 95.32 174 GLN D O 1
ATOM 5049 N N . ALA C 2 175 ? -46.400 35.008 66.005 1.00 88.64 175 ALA D N 1
ATOM 5050 C CA . ALA C 2 175 ? -47.814 34.746 65.730 1.00 89.37 175 ALA D CA 1
ATOM 5051 C C . ALA C 2 175 ? -48.546 34.078 66.907 1.00 97.33 175 ALA D C 1
ATOM 5052 O O . ALA C 2 175 ? -49.751 34.280 67.102 1.00 94.01 175 ALA D O 1
ATOM 5054 N N . ASP C 2 176 ? -47.825 33.265 67.674 1.00 100.25 176 ASP D N 1
ATOM 5055 C CA . ASP C 2 176 ? -48.409 32.697 68.875 1.00 98.22 176 ASP D CA 1
ATOM 5056 C C . ASP C 2 176 ? -48.653 33.832 69.855 1.00 107.95 176 ASP D C 1
ATOM 5057 O O . ASP C 2 176 ? -49.804 34.089 70.239 1.00 120.00 176 ASP D O 1
ATOM 5062 N N . ILE C 2 177 ? -47.578 34.536 70.206 1.00 99.75 177 ILE D N 1
ATOM 5063 C CA . ILE C 2 177 ? -47.642 35.641 71.151 1.00 93.40 177 ILE D CA 1
ATOM 5064 C C . ILE C 2 177 ? -48.831 36.562 70.854 1.00 93.83 177 ILE D C 1
ATOM 5065 O O . ILE C 2 177 ? -49.754 36.694 71.673 1.00 95.51 177 ILE D O 1
ATOM 5070 N N . ILE C 2 178 ? -48.837 37.134 69.656 1.00 90.43 178 ILE D N 1
ATOM 5071 C CA . ILE C 2 178 ? -49.900 38.028 69.213 1.00 86.56 178 ILE D CA 1
ATOM 5072 C C . ILE C 2 178 ? -51.288 37.407 69.333 1.00 92.46 178 ILE D C 1
ATOM 5073 O O . ILE C 2 178 ? -52.217 38.061 69.826 1.00 89.60 178 ILE D O 1
ATOM 5078 N N . GLN C 2 179 ? -51.443 36.149 68.919 1.00 93.37 179 GLN D N 1
ATOM 5079 C CA . GLN C 2 179 ? -52.786 35.567 68.913 1.00 93.27 179 GLN D CA 1
ATOM 5080 C C . GLN C 2 179 ? -53.266 35.416 70.353 1.00 101.26 179 GLN D C 1
ATOM 5081 O O . GLN C 2 179 ? -54.468 35.535 70.641 1.00 98.75 179 GLN D O 1
ATOM 5087 N N . SER C 2 180 ? -52.319 35.228 71.271 1.00 95.55 180 SER D N 1
ATOM 5088 C CA . SER C 2 180 ? -52.705 35.020 72.649 1.00 98.20 180 SER D CA 1
ATOM 5089 C C . SER C 2 180 ? -53.480 36.234 73.160 1.00 97.75 180 SER D C 1
ATOM 5090 O O . SER C 2 180 ? -54.296 36.113 74.065 1.00 103.21 180 SER D O 1
ATOM 5093 N N . VAL C 2 181 ? -53.298 37.376 72.501 1.00 96.46 181 VAL D N 1
ATOM 5094 C CA . VAL C 2 181 ? -53.904 38.618 72.948 1.00 94.82 181 VAL D CA 1
ATOM 5095 C C . VAL C 2 181 ? -54.954 39.099 71.963 1.00 101.01 181 VAL D C 1
ATOM 5096 O O . VAL C 2 181 ? -55.724 40.017 72.262 1.00 107.69 181 VAL D O 1
ATOM 5100 N N . THR C 2 182 ? -55.045 38.442 70.810 1.00 90.24 182 THR D N 1
ATOM 5101 C CA . THR C 2 182 ? -55.976 38.913 69.782 1.00 81.31 182 THR D CA 1
ATOM 5102 C C . THR C 2 182 ? -56.897 37.801 69.315 1.00 86.27 182 THR D C 1
ATOM 5103 O O . THR C 2 182 ? -57.960 38.060 68.729 1.00 90.34 182 THR D O 1
ATOM 5107 N N . TYR C 2 183 ? -56.488 36.566 69.596 1.00 88.71 183 TYR D N 1
ATOM 5108 C CA . TYR C 2 183 ? -57.166 35.361 69.105 1.00 95.00 183 TYR D CA 1
ATOM 5109 C C . TYR C 2 183 ? -57.062 35.245 67.575 1.00 100.32 183 TYR D C 1
ATOM 5110 O O . TYR C 2 183 ? -57.724 34.408 66.954 1.00 101.04 183 TYR D O 1
ATOM 5119 N N . ARG C 2 184 ? -56.173 36.049 66.990 1.00 99.62 184 ARG D N 1
ATOM 5120 C CA . ARG C 2 184 ? -55.968 36.067 65.544 1.00 97.50 184 ARG D CA 1
ATOM 5121 C C . ARG C 2 184 ? -54.633 35.435 65.159 1.00 94.65 184 ARG D C 1
ATOM 5122 O O . ARG C 2 184 ? -53.572 35.881 65.598 1.00 96.71 184 ARG D O 1
ATOM 5130 N N . TYR C 2 185 ? -54.708 34.386 64.343 1.00 89.91 185 TYR D N 1
ATOM 5131 C CA . TYR C 2 185 ? -53.525 33.699 63.831 1.00 89.41 185 TYR D CA 1
ATOM 5132 C C . TYR C 2 185 ? -53.226 34.131 62.400 1.00 88.28 185 TYR D C 1
ATOM 5133 O O . TYR C 2 185 ? -52.083 34.418 62.071 1.00 85.02 185 TYR D O 1
ATOM 5142 N N . PHE C 2 186 ? -54.270 34.155 61.572 1.00 81.78 186 PHE D N 1
ATOM 5143 C CA . PHE C 2 186 ? -54.189 34.496 60.156 1.00 91.21 186 PHE D CA 1
ATOM 5144 C C . PHE C 2 186 ? -53.333 35.714 59.845 1.00 94.84 186 PHE D C 1
ATOM 5145 O O . PHE C 2 186 ? -52.270 35.598 59.228 1.00 97.95 186 PHE D O 1
ATOM 5153 N N . GLU C 2 187 ? -53.805 36.882 60.262 1.00 95.51 187 GLU D N 1
ATOM 5154 C CA . GLU C 2 187 ? -53.139 38.133 59.912 1.00 98.41 187 GLU D CA 1
ATOM 5155 C C . GLU C 2 187 ? -51.649 38.217 60.319 1.00 97.45 187 GLU D C 1
ATOM 5156 O O . GLU C 2 187 ? -50.808 38.598 59.499 1.00 97.03 187 GLU D O 1
ATOM 5162 N N . PRO C 2 188 ? -51.302 37.828 61.560 1.00 91.55 188 PRO D N 1
ATOM 5163 C CA . PRO C 2 188 ? -49.860 37.864 61.872 1.00 97.74 188 PRO D CA 1
ATOM 5164 C C . PRO C 2 188 ? -49.018 36.845 61.071 1.00 97.23 188 PRO D C 1
ATOM 5165 O O . PRO C 2 188 ? -47.833 37.072 60.847 1.00 97.34 188 PRO D O 1
ATOM 5169 N N . TYR C 2 189 ? -49.622 35.735 60.658 1.00 88.86 189 TYR D N 1
ATOM 5170 C CA . TYR C 2 189 ? -48.917 34.761 59.848 1.00 83.52 189 TYR D CA 1
ATOM 5171 C C . TYR C 2 189 ? -48.679 35.331 58.455 1.00 90.43 189 TYR D C 1
ATOM 5172 O O . TYR C 2 189 ? -47.572 35.238 57.942 1.00 86.57 189 TYR D O 1
ATOM 5181 N N . ILE C 2 190 ? -49.716 35.908 57.846 1.00 87.92 190 ILE D N 1
ATOM 5182 C CA . ILE C 2 190 ? -49.549 36.602 56.578 1.00 86.87 190 ILE D CA 1
ATOM 5183 C C . ILE C 2 190 ? -48.427 37.632 56.682 1.00 95.21 190 ILE D C 1
ATOM 5184 O O . ILE C 2 190 ? -47.512 37.653 55.854 1.00 91.95 190 ILE D O 1
ATOM 5189 N N . ILE C 2 191 ? -48.479 38.463 57.719 1.00 99.32 191 ILE D N 1
ATOM 5190 C CA . ILE C 2 191 ? -47.459 39.494 57.912 1.00 100.86 191 ILE D CA 1
ATOM 5191 C C . ILE C 2 191 ? -46.057 38.904 58.042 1.00 101.61 191 ILE D C 1
ATOM 5192 O O . ILE C 2 191 ? -45.085 39.428 57.490 1.00 98.14 191 ILE D O 1
ATOM 5197 N N . ILE C 2 192 ? -45.953 37.812 58.785 1.00 103.64 192 ILE D N 1
ATOM 5198 C CA . ILE C 2 192 ? -44.661 37.163 58.991 1.00 97.66 192 ILE D CA 1
ATOM 5199 C C . ILE C 2 192 ? -44.131 36.545 57.689 1.00 90.31 192 ILE D C 1
ATOM 5200 O O . ILE C 2 192 ? -42.965 36.713 57.351 1.00 82.01 192 ILE D O 1
ATOM 5205 N N . ALA C 2 193 ? -44.997 35.831 56.973 1.00 88.59 193 ALA D N 1
ATOM 5206 C CA . ALA C 2 193 ? -44.657 35.270 55.675 1.00 91.91 193 ALA D CA 1
ATOM 5207 C C . ALA C 2 193 ? -44.117 36.387 54.791 1.00 98.79 193 ALA D C 1
ATOM 5208 O O . ALA C 2 193 ? -43.015 36.277 54.273 1.00 93.61 193 ALA D O 1
ATOM 5210 N N . ALA C 2 194 ? -44.877 37.476 54.677 1.00 103.01 194 ALA D N 1
ATOM 5211 C CA . ALA C 2 194 ? -44.450 38.659 53.937 1.00 96.68 194 ALA D CA 1
ATOM 5212 C C . ALA C 2 194 ? -43.054 39.134 54.356 1.00 100.48 194 ALA D C 1
ATOM 5213 O O . ALA C 2 194 ? -42.217 39.424 53.499 1.00 100.40 194 ALA D O 1
ATOM 5215 N N . ILE C 2 195 ? -42.790 39.210 55.656 1.00 92.83 195 ILE D N 1
ATOM 5216 C CA . ILE C 2 195 ? -41.457 39.621 56.093 1.00 94.31 195 ILE D CA 1
ATOM 5217 C C . ILE C 2 195 ? -40.385 38.634 55.598 1.00 98.38 195 ILE D C 1
ATOM 5218 O O . ILE C 2 195 ? -39.310 39.048 55.146 1.00 100.37 195 ILE D O 1
ATOM 5223 N N . TYR C 2 196 ? -40.680 37.336 55.680 1.00 94.05 196 TYR D N 1
ATOM 5224 C CA . TYR C 2 196 ? -39.747 36.309 55.211 1.00 87.94 196 TYR D CA 1
ATOM 5225 C C . TYR C 2 196 ? -39.479 36.491 53.725 1.00 87.72 196 TYR D C 1
ATOM 5226 O O . TYR C 2 196 ? -38.345 36.392 53.282 1.00 92.82 196 TYR D O 1
ATOM 5235 N N . PHE C 2 197 ? -40.533 36.781 52.976 1.00 85.26 197 PHE D N 1
ATOM 5236 C CA . PHE C 2 197 ? -40.450 36.953 51.543 1.00 97.15 197 PHE D CA 1
ATOM 5237 C C . PHE C 2 197 ? -39.563 38.136 51.195 1.00 97.98 197 PHE D C 1
ATOM 5238 O O . PHE C 2 197 ? -38.643 38.017 50.379 1.00 84.09 197 PHE D O 1
ATOM 5246 N N . VAL C 2 198 ? -39.853 39.280 51.805 1.00 96.03 198 VAL D N 1
ATOM 5247 C CA . VAL C 2 198 ? -39.072 40.483 51.556 1.00 94.28 198 VAL D CA 1
ATOM 5248 C C . VAL C 2 198 ? -37.597 40.282 51.925 1.00 94.13 198 VAL D C 1
ATOM 5249 O O . VAL C 2 198 ? -36.701 40.754 51.218 1.00 100.24 198 VAL D O 1
ATOM 5253 N N . MET C 2 199 ? -37.345 39.554 53.007 1.00 91.99 199 MET D N 1
ATOM 5254 C CA . MET C 2 199 ? -35.970 39.228 53.382 1.00 94.61 199 MET D CA 1
ATOM 5255 C C . MET C 2 199 ? -35.289 38.382 52.301 1.00 101.27 199 MET D C 1
ATOM 5256 O O . MET C 2 199 ? -34.132 38.631 51.919 1.00 103.29 199 MET D O 1
ATOM 5261 N N . THR C 2 200 ? -36.016 37.368 51.836 1.00 89.84 200 THR D N 1
ATOM 5262 C CA . THR C 2 200 ? -35.523 36.464 50.820 1.00 91.73 200 THR D CA 1
ATOM 5263 C C . THR C 2 200 ? -35.131 37.246 49.565 1.00 101.52 200 THR D C 1
ATOM 5264 O O . THR C 2 200 ? -34.012 37.113 49.077 1.00 108.54 200 THR D O 1
ATOM 5268 N N . LEU C 2 201 ? -36.048 38.081 49.076 1.00 99.53 201 LEU D N 1
ATOM 5269 C CA . LEU C 2 201 ? -35.812 38.934 47.915 1.00 96.98 201 LEU D CA 1
ATOM 5270 C C . LEU C 2 201 ? -34.600 39.832 48.109 1.00 106.24 201 LEU D C 1
ATOM 5271 O O . LEU C 2 201 ? -33.731 39.909 47.236 1.00 115.58 201 LEU D O 1
ATOM 5276 N N . THR C 2 202 ? -34.567 40.546 49.230 1.00 103.56 202 THR D N 1
ATOM 5277 C CA . THR C 2 202 ? -33.462 41.456 49.510 1.00 106.33 202 THR D CA 1
ATOM 5278 C C . THR C 2 202 ? -32.113 40.746 49.394 1.00 109.74 202 THR D C 1
ATOM 5279 O O . THR C 2 202 ? -31.254 41.134 48.583 1.00 119.70 202 THR D O 1
ATOM 5283 N N . PHE C 2 203 ? -31.942 39.687 50.181 1.00 105.03 203 PHE D N 1
ATOM 5284 C CA . PHE C 2 203 ? -30.665 38.978 50.202 1.00 99.97 203 PHE D CA 1
ATOM 5285 C C . PHE C 2 203 ? -30.334 38.279 48.877 1.00 104.95 203 PHE D C 1
ATOM 5286 O O . PHE C 2 203 ? -29.163 38.119 48.537 1.00 109.03 203 PHE D O 1
ATOM 5294 N N . SER C 2 204 ? -31.360 37.862 48.139 1.00 97.60 204 SER D N 1
ATOM 5295 C CA . SER C 2 204 ? -31.165 37.231 46.840 1.00 98.46 204 SER D CA 1
ATOM 5296 C C . SER C 2 204 ? -30.608 38.229 45.836 1.00 107.01 204 SER D C 1
ATOM 5297 O O . SER C 2 204 ? -29.665 37.930 45.082 1.00 108.68 204 SER D O 1
ATOM 5300 N N . LYS C 2 205 ? -31.226 39.405 45.818 1.00 109.20 205 LYS D N 1
ATOM 5301 C CA . LYS C 2 205 ? -30.764 40.521 45.010 1.00 115.58 205 LYS D CA 1
ATOM 5302 C C . LYS C 2 205 ? -29.302 40.839 45.318 1.00 117.03 205 LYS D C 1
ATOM 5303 O O . LYS C 2 205 ? -28.446 40.831 44.413 1.00 124.67 205 LYS D O 1
ATOM 5309 N N . LEU C 2 206 ? -28.989 41.031 46.573 1.00 105.60 206 LEU D N 1
ATOM 5310 C CA . LEU C 2 206 ? -27.623 41.306 46.909 1.00 104.44 206 LEU D CA 1
ATOM 5311 C C . LEU C 2 206 ? -26.697 40.227 46.413 1.00 103.74 206 LEU D C 1
ATOM 5312 O O . LEU C 2 206 ? -25.688 40.527 45.814 1.00 107.51 206 LEU D O 1
ATOM 5317 N N . LEU C 2 207 ? -27.027 38.975 46.668 1.00 100.72 207 LEU D N 1
ATOM 5318 C CA . LEU C 2 207 ? -26.082 37.923 46.400 1.00 98.98 207 LEU D CA 1
ATOM 5319 C C . LEU C 2 207 ? -25.739 37.837 44.931 1.00 110.52 207 LEU D C 1
ATOM 5320 O O . LEU C 2 207 ? -24.573 37.796 44.579 1.00 117.08 207 LEU D O 1
ATOM 5325 N N . SER C 2 208 ? -26.738 37.855 44.061 1.00 113.04 208 SER D N 1
ATOM 5326 C CA . SER C 2 208 ? -26.462 37.665 42.651 1.00 115.89 208 SER D CA 1
ATOM 5327 C C . SER C 2 208 ? -25.644 38.829 42.217 1.00 121.87 208 SER D C 1
ATOM 5328 O O . SER C 2 208 ? -24.693 38.703 41.475 1.00 119.14 208 SER D O 1
ATOM 5331 N N . LEU C 2 209 ? -26.020 39.980 42.720 1.00 123.15 209 LEU D N 1
ATOM 5332 C CA . LEU C 2 209 ? -25.333 41.189 42.381 1.00 120.32 209 LEU D CA 1
ATOM 5333 C C . LEU C 2 209 ? -23.908 41.036 42.832 1.00 123.82 209 LEU D C 1
ATOM 5334 O O . LEU C 2 209 ? -22.995 41.490 42.179 1.00 130.13 209 LEU D O 1
ATOM 5339 N N . PHE C 2 210 ? -23.713 40.424 43.979 1.00 123.18 210 PHE D N 1
ATOM 5340 C CA . PHE C 2 210 ? -22.374 40.140 44.437 1.00 120.84 210 PHE D CA 1
ATOM 5341 C C . PHE C 2 210 ? -21.682 39.164 43.503 1.00 120.69 210 PHE D C 1
ATOM 5342 O O . PHE C 2 210 ? -20.503 39.296 43.254 1.00 121.88 210 PHE D O 1
ATOM 5350 N N . GLU C 2 211 ? -22.402 38.168 43.008 1.00 120.55 211 GLU D N 1
ATOM 5351 C CA . GLU C 2 211 ? -21.778 37.155 42.164 1.00 128.39 211 GLU D CA 1
ATOM 5352 C C . GLU C 2 211 ? -21.230 37.755 40.880 1.00 142.06 211 GLU D C 1
ATOM 5353 O O . GLU C 2 211 ? -20.148 37.403 40.425 1.00 149.11 211 GLU D O 1
ATOM 5359 N N . ARG C 2 212 ? -21.986 38.658 40.285 1.00 143.07 212 ARG D N 1
ATOM 5360 C CA . ARG C 2 212 ? -21.577 39.221 39.016 1.00 142.68 212 ARG D CA 1
ATOM 5361 C C . ARG C 2 212 ? -20.299 40.000 39.135 1.00 146.00 212 ARG D C 1
ATOM 5362 O O . ARG C 2 212 ? -19.416 39.856 38.305 1.00 150.95 212 ARG D O 1
ATOM 5370 N N . ARG C 2 213 ? -20.159 40.784 40.189 1.00 141.61 213 ARG D N 1
ATOM 5371 C CA . ARG C 2 213 ? -18.934 41.533 40.368 1.00 143.72 213 ARG D CA 1
ATOM 5372 C C . ARG C 2 213 ? -17.832 40.501 40.474 1.00 149.23 213 ARG D C 1
ATOM 5373 O O . ARG C 2 213 ? -16.791 40.622 39.847 1.00 154.81 213 ARG D O 1
ATOM 5381 N N . LEU C 2 214 ? -18.091 39.440 41.218 1.00 147.58 214 LEU D N 1
ATOM 5382 C CA . LEU C 2 214 ? -17.064 38.457 41.476 1.00 141.94 214 LEU D CA 1
ATOM 5383 C C . LEU C 2 214 ? -16.636 37.856 40.162 1.00 148.37 214 LEU D C 1
ATOM 5384 O O . LEU C 2 214 ? -15.457 37.629 39.944 1.00 153.15 214 LEU D O 1
ATOM 5389 N N . ARG C 2 215 ? -17.596 37.601 39.285 1.00 147.12 215 ARG D N 1
ATOM 5390 C CA . ARG C 2 215 ? -17.278 37.044 37.979 1.00 152.00 215 ARG D CA 1
ATOM 5391 C C . ARG C 2 215 ? -17.734 37.937 36.821 1.00 149.23 215 ARG D C 1
ATOM 5392 O O . ARG C 2 215 ? -17.136 38.979 36.540 1.00 148.00 215 ARG D O 1
ATOM 5400 N N . MET D 2 1 ? -32.388 8.892 82.713 1.00 112.26 1 MET C N 1
ATOM 5401 C CA . MET D 2 1 ? -31.476 8.105 83.534 1.00 116.45 1 MET C CA 1
ATOM 5402 C C . MET D 2 1 ? -30.110 7.980 82.849 1.00 117.78 1 MET C C 1
ATOM 5403 O O . MET D 2 1 ? -29.332 8.938 82.792 1.00 116.20 1 MET C O 1
ATOM 5408 N N . THR D 2 2 ? -29.826 6.785 82.342 1.00 120.44 2 THR C N 1
ATOM 5409 C CA . THR D 2 2 ? -28.728 6.566 81.402 1.00 122.52 2 THR C CA 1
ATOM 5410 C C . THR D 2 2 ? -29.348 5.847 80.203 1.00 123.34 2 THR C C 1
ATOM 5411 O O . THR D 2 2 ? -30.465 5.334 80.298 1.00 122.12 2 THR C O 1
ATOM 5415 N N . VAL D 2 3 ? -28.649 5.811 79.073 1.00 125.03 3 VAL C N 1
ATOM 5416 C CA . VAL D 2 3 ? -29.286 5.342 77.843 1.00 124.08 3 VAL C CA 1
ATOM 5417 C C . VAL D 2 3 ? -29.672 3.856 77.912 1.00 120.25 3 VAL C C 1
ATOM 5418 O O . VAL D 2 3 ? -28.948 3.039 78.486 1.00 114.82 3 VAL C O 1
ATOM 5422 N N . ASP D 2 4 ? -30.847 3.541 77.368 1.00 120.82 4 ASP C N 1
ATOM 5423 C CA . ASP D 2 4 ? -31.401 2.191 77.368 1.00 119.98 4 ASP C CA 1
ATOM 5424 C C . ASP D 2 4 ? -32.139 1.960 76.049 1.00 116.38 4 ASP C C 1
ATOM 5425 O O . ASP D 2 4 ? -33.322 2.288 75.936 1.00 118.35 4 ASP C O 1
ATOM 5430 N N . PHE D 2 5 ? -31.458 1.395 75.056 1.00 109.68 5 PHE C N 1
ATOM 5431 C CA . PHE D 2 5 ? -32.099 1.164 73.766 1.00 105.08 5 PHE C CA 1
ATOM 5432 C C . PHE D 2 5 ? -32.959 -0.103 73.722 1.00 103.39 5 PHE C C 1
ATOM 5433 O O . PHE D 2 5 ? -33.886 -0.210 72.918 1.00 100.54 5 PHE C O 1
ATOM 5441 N N . LEU D 2 6 ? -32.668 -1.060 74.590 1.00 104.01 6 LEU C N 1
ATOM 5442 C CA . LEU D 2 6 ? -33.420 -2.308 74.576 1.00 111.37 6 LEU C CA 1
ATOM 5443 C C . LEU D 2 6 ? -34.860 -2.055 75.032 1.00 116.64 6 LEU C C 1
ATOM 5444 O O . LEU D 2 6 ? -35.808 -2.654 74.504 1.00 121.15 6 LEU C O 1
ATOM 5449 N N . SER D 2 7 ? -35.022 -1.131 75.981 1.00 109.64 7 SER C N 1
ATOM 5450 C CA . SER D 2 7 ? -36.343 -0.737 76.465 1.00 108.32 7 SER C CA 1
ATOM 5451 C C . SER D 2 7 ? -37.194 -0.237 75.320 1.00 110.30 7 SER C C 1
ATOM 5452 O O . SER D 2 7 ? -38.425 -0.302 75.366 1.00 109.56 7 SER C O 1
ATOM 5455 N N . MET D 2 8 ? -36.516 0.241 74.281 1.00 112.54 8 MET C N 1
ATOM 5456 C CA . MET D 2 8 ? -37.161 0.837 73.127 1.00 97.11 8 MET C CA 1
ATOM 5457 C C . MET D 2 8 ? -37.791 -0.202 72.222 1.00 96.66 8 MET C C 1
ATOM 5458 O O . MET D 2 8 ? -38.810 0.072 71.590 1.00 96.33 8 MET C O 1
ATOM 5463 N N . VAL D 2 9 ? -37.233 -1.410 72.219 1.00 98.07 9 VAL C N 1
ATOM 5464 C CA . VAL D 2 9 ? -37.692 -2.471 71.307 1.00 101.47 9 VAL C CA 1
ATOM 5465 C C . VAL D 2 9 ? -39.214 -2.701 71.255 1.00 105.43 9 VAL C C 1
ATOM 5466 O O . VAL D 2 9 ? -39.786 -2.819 70.171 1.00 110.67 9 VAL C O 1
ATOM 5470 N N . LYS D 2 10 ? -39.864 -2.754 72.416 1.00 102.87 10 LYS C N 1
ATOM 5471 C CA . LYS D 2 10 ? -41.294 -3.063 72.493 1.00 103.55 10 LYS C CA 1
ATOM 5472 C C . LYS D 2 10 ? -42.141 -2.022 71.771 1.00 105.09 10 LYS C C 1
ATOM 5473 O O . LYS D 2 10 ? -43.317 -2.255 71.475 1.00 107.61 10 LYS C O 1
ATOM 5479 N N . TYR D 2 11 ? -41.534 -0.874 71.493 1.00 102.20 11 TYR C N 1
ATOM 5480 C CA . TYR D 2 11 ? -42.239 0.232 70.867 1.00 108.22 11 TYR C CA 1
ATOM 5481 C C . TYR D 2 11 ? -42.124 0.204 69.347 1.00 111.10 11 TYR C C 1
ATOM 5482 O O . TYR D 2 11 ? -42.634 1.104 68.661 1.00 116.00 11 TYR C O 1
ATOM 5491 N N . THR D 2 12 ? -41.480 -0.843 68.830 1.00 97.88 12 THR C N 1
ATOM 5492 C CA . THR D 2 12 ? -41.378 -1.046 67.386 1.00 105.97 12 THR C CA 1
ATOM 5493 C C . THR D 2 12 ? -42.646 -0.743 66.569 1.00 102.47 12 THR C C 1
ATOM 5494 O O . THR D 2 12 ? -42.552 -0.038 65.572 1.00 111.43 12 THR C O 1
ATOM 5498 N N . PRO D 2 13 ? -43.829 -1.226 67.000 1.00 98.28 13 PRO C N 1
ATOM 5499 C CA . PRO D 2 13 ? -45.005 -0.916 66.174 1.00 91.59 13 PRO C CA 1
ATOM 5500 C C . PRO D 2 13 ? -45.290 0.581 66.006 1.00 99.80 13 PRO C C 1
ATOM 5501 O O . PRO D 2 13 ? -45.853 0.989 64.992 1.00 108.23 13 PRO C O 1
ATOM 5505 N N . LEU D 2 14 ? -44.894 1.387 66.980 1.00 99.43 14 LEU C N 1
ATOM 5506 C CA . LEU D 2 14 ? -45.129 2.825 66.934 1.00 93.89 14 LEU C CA 1
ATOM 5507 C C . LEU D 2 14 ? -44.217 3.488 65.911 1.00 92.85 14 LEU C C 1
ATOM 5508 O O . LEU D 2 14 ? -44.619 4.410 65.206 1.00 84.22 14 LEU C O 1
ATOM 5513 N N . PHE D 2 15 ? -42.961 3.062 65.888 1.00 88.81 15 PHE C N 1
ATOM 5514 C CA . PHE D 2 15 ? -42.030 3.551 64.894 1.00 91.04 15 PHE C CA 1
ATOM 5515 C C . PHE D 2 15 ? -42.572 3.186 63.498 1.00 102.05 15 PHE C C 1
ATOM 5516 O O . PHE D 2 15 ? -42.724 4.053 62.631 1.00 102.01 15 PHE C O 1
ATOM 5524 N N . ILE D 2 16 ? -42.901 1.909 63.311 1.00 100.64 16 ILE C N 1
ATOM 5525 C CA . ILE D 2 16 ? -43.450 1.416 62.056 1.00 103.45 16 ILE C CA 1
ATOM 5526 C C . ILE D 2 16 ? -44.716 2.167 61.647 1.00 106.66 16 ILE C C 1
ATOM 5527 O O . ILE D 2 16 ? -44.881 2.508 60.472 1.00 111.81 16 ILE C O 1
ATOM 5532 N N . SER D 2 17 ? -45.603 2.435 62.605 1.00 100.73 17 SER C N 1
ATOM 5533 C CA . SER D 2 17 ? -46.828 3.165 62.298 1.00 88.42 17 SER C CA 1
ATOM 5534 C C . SER D 2 17 ? -46.485 4.587 61.879 1.00 95.70 17 SER C C 1
ATOM 5535 O O . SER D 2 17 ? -47.087 5.134 60.948 1.00 98.53 17 SER C O 1
ATOM 5538 N N . GLY D 2 18 ? -45.504 5.174 62.560 1.00 94.85 18 GLY C N 1
ATOM 5539 C CA . GLY D 2 18 ? -45.058 6.513 62.236 1.00 91.20 18 GLY C CA 1
ATOM 5540 C C . GLY D 2 18 ? -44.426 6.541 60.859 1.00 98.64 18 GLY C C 1
ATOM 5541 O O . GLY D 2 18 ? -44.806 7.371 60.021 1.00 95.38 18 GLY C O 1
ATOM 5542 N N . LEU D 2 19 ? -43.506 5.605 60.612 1.00 99.84 19 LEU C N 1
ATOM 5543 C CA . LEU D 2 19 ? -42.841 5.461 59.312 1.00 99.08 19 LEU C CA 1
ATOM 5544 C C . LEU D 2 19 ? -43.851 5.366 58.167 1.00 103.49 19 LEU C C 1
ATOM 5545 O O . LEU D 2 19 ? -43.757 6.109 57.188 1.00 99.14 19 LEU C O 1
ATOM 5550 N N . ILE D 2 20 ? -44.794 4.433 58.289 1.00 99.52 20 ILE C N 1
ATOM 5551 C CA . ILE D 2 20 ? -45.865 4.292 57.314 1.00 90.69 20 ILE C CA 1
ATOM 5552 C C . ILE D 2 20 ? -46.610 5.603 57.100 1.00 95.31 20 ILE C C 1
ATOM 5553 O O . ILE D 2 20 ? -47.043 5.915 55.992 1.00 107.09 20 ILE C O 1
ATOM 5558 N N . MET D 2 21 ? -46.739 6.391 58.153 1.00 97.55 21 MET C N 1
ATOM 5559 C CA . MET D 2 21 ? -47.503 7.625 58.054 1.00 98.72 21 MET C CA 1
ATOM 5560 C C . MET D 2 21 ? -46.715 8.698 57.295 1.00 95.16 21 MET C C 1
ATOM 5561 O O . MET D 2 21 ? -47.288 9.461 56.522 1.00 96.79 21 MET C O 1
ATOM 5566 N N . THR D 2 22 ? -45.406 8.756 57.528 1.00 88.21 22 THR C N 1
ATOM 5567 C CA . THR D 2 22 ? -44.547 9.674 56.805 1.00 93.02 22 THR C CA 1
ATOM 5568 C C . THR D 2 22 ? -44.606 9.375 55.296 1.00 100.83 22 THR C C 1
ATOM 5569 O O . THR D 2 22 ? -44.727 10.289 54.476 1.00 100.19 22 THR C O 1
ATOM 5573 N N . LEU D 2 23 ? -44.543 8.091 54.942 1.00 100.30 23 LEU C N 1
ATOM 5574 C CA . LEU D 2 23 ? -44.646 7.651 53.549 1.00 98.39 23 LEU C CA 1
ATOM 5575 C C . LEU D 2 23 ? -45.949 8.117 52.905 1.00 96.48 23 LEU C C 1
ATOM 5576 O O . LEU D 2 23 ? -45.934 8.832 51.907 1.00 93.38 23 LEU C O 1
ATOM 5581 N N . LYS D 2 24 ? -47.067 7.701 53.494 1.00 92.52 24 LYS C N 1
ATOM 5582 C CA . LYS D 2 24 ? -48.406 8.069 53.030 1.00 95.33 24 LYS C CA 1
ATOM 5583 C C . LYS D 2 24 ? -48.548 9.586 52.924 1.00 98.20 24 LYS C C 1
ATOM 5584 O O . LYS D 2 24 ? -49.077 10.093 51.952 1.00 108.05 24 LYS C O 1
ATOM 5590 N N . LEU D 2 25 ? -48.083 10.304 53.939 1.00 101.50 25 LEU C N 1
ATOM 5591 C CA . LEU D 2 25 ? -48.092 11.763 53.916 1.00 96.16 25 LEU C CA 1
ATOM 5592 C C . LEU D 2 25 ? -47.305 12.246 52.695 1.00 90.37 25 LEU C C 1
ATOM 5593 O O . LEU D 2 25 ? -47.804 13.031 51.890 1.00 85.32 25 LEU C O 1
ATOM 5598 N N . THR D 2 26 ? -46.066 11.786 52.575 1.00 82.95 26 THR C N 1
ATOM 5599 C CA . THR D 2 26 ? -45.181 12.292 51.539 1.00 88.49 26 THR C CA 1
ATOM 5600 C C . THR D 2 26 ? -45.578 11.907 50.104 1.00 92.52 26 THR C C 1
ATOM 5601 O O . THR D 2 26 ? -45.561 12.765 49.216 1.00 88.57 26 THR C O 1
ATOM 5605 N N . PHE D 2 27 ? -45.916 10.632 49.886 1.00 91.41 27 PHE C N 1
ATOM 5606 C CA . PHE D 2 27 ? -46.404 10.168 48.584 1.00 93.83 27 PHE C CA 1
ATOM 5607 C C . PHE D 2 27 ? -47.540 11.056 48.121 1.00 94.73 27 PHE C C 1
ATOM 5608 O O . PHE D 2 27 ? -47.464 11.663 47.054 1.00 94.17 27 PHE C O 1
ATOM 5616 N N . LEU D 2 28 ? -48.578 11.139 48.948 1.00 91.73 28 LEU C N 1
ATOM 5617 C CA . LEU D 2 28 ? -49.771 11.918 48.640 1.00 85.13 28 LEU C CA 1
ATOM 5618 C C . LEU D 2 28 ? -49.473 13.406 48.421 1.00 87.41 28 LEU C C 1
ATOM 5619 O O . LEU D 2 28 ? -50.065 14.035 47.547 1.00 90.05 28 LEU C O 1
ATOM 5624 N N . ALA D 2 29 ? -48.578 13.975 49.225 1.00 83.97 29 ALA C N 1
ATOM 5625 C CA . ALA D 2 29 ? -48.249 15.392 49.091 1.00 90.11 29 ALA C CA 1
ATOM 5626 C C . ALA D 2 29 ? -47.526 15.660 47.770 1.00 100.42 29 ALA C C 1
ATOM 5627 O O . ALA D 2 29 ? -47.945 16.524 46.992 1.00 99.03 29 ALA C O 1
ATOM 5629 N N . VAL D 2 30 ? -46.436 14.926 47.529 1.00 101.21 30 VAL C N 1
ATOM 5630 C CA . VAL D 2 30 ? -45.677 15.054 46.288 1.00 99.85 30 VAL C CA 1
ATOM 5631 C C . VAL D 2 30 ? -46.553 14.785 45.056 1.00 95.37 30 VAL C C 1
ATOM 5632 O O . VAL D 2 30 ? -46.553 15.557 44.099 1.00 92.01 30 VAL C O 1
ATOM 5636 N N . THR D 2 31 ? -47.316 13.701 45.107 1.00 89.64 31 THR C N 1
ATOM 5637 C CA . THR D 2 31 ? -48.222 13.350 44.033 1.00 89.21 31 THR C CA 1
ATOM 5638 C C . THR D 2 31 ? -49.131 14.515 43.662 1.00 98.89 31 THR C C 1
ATOM 5639 O O . THR D 2 31 ? -49.287 14.855 42.487 1.00 104.29 31 THR C O 1
ATOM 5643 N N . ILE D 2 32 ? -49.723 15.139 44.665 1.00 91.98 32 ILE C N 1
ATOM 5644 C CA . ILE D 2 32 ? -50.584 16.277 44.405 1.00 87.98 32 ILE C CA 1
ATOM 5645 C C . ILE D 2 32 ? -49.728 17.469 43.969 1.00 90.17 32 ILE C C 1
ATOM 5646 O O . ILE D 2 32 ? -50.116 18.206 43.067 1.00 99.72 32 ILE C O 1
ATOM 5651 N N . GLY D 2 33 ? -48.558 17.637 44.582 1.00 86.66 33 GLY C N 1
ATOM 5652 C CA . GLY D 2 33 ? -47.670 18.743 44.249 1.00 92.43 33 GLY C CA 1
ATOM 5653 C C . GLY D 2 33 ? -47.157 18.697 42.819 1.00 101.69 33 GLY C C 1
ATOM 5654 O O . GLY D 2 33 ? -46.788 19.720 42.233 1.00 103.56 33 GLY C O 1
ATOM 5655 N N . VAL D 2 34 ? -47.120 17.497 42.251 1.00 104.21 34 VAL C N 1
ATOM 5656 C CA . VAL D 2 34 ? -46.674 17.313 40.877 1.00 101.58 34 VAL C CA 1
ATOM 5657 C C . VAL D 2 34 ? -47.771 17.729 39.892 1.00 99.76 34 VAL C C 1
ATOM 5658 O O . VAL D 2 34 ? -47.524 18.491 38.948 1.00 90.27 34 VAL C O 1
ATOM 5662 N N . LEU D 2 35 ? -48.970 17.190 40.103 1.00 95.92 35 LEU C N 1
ATOM 5663 C CA . LEU D 2 35 ? -50.122 17.516 39.277 1.00 94.68 35 LEU C CA 1
ATOM 5664 C C . LEU D 2 35 ? -50.401 19.004 39.352 1.00 98.38 35 LEU C C 1
ATOM 5665 O O . LEU D 2 35 ? -50.647 19.653 38.337 1.00 109.84 35 LEU C O 1
ATOM 5670 N N . MET D 2 36 ? -50.363 19.547 40.560 1.00 90.30 36 MET C N 1
ATOM 5671 C CA . MET D 2 36 ? -50.546 20.973 40.722 1.00 89.47 36 MET C CA 1
ATOM 5672 C C . MET D 2 36 ? -49.419 21.698 40.026 1.00 89.09 36 MET C C 1
ATOM 5673 O O . MET D 2 36 ? -49.661 22.663 39.298 1.00 89.13 36 MET C O 1
ATOM 5678 N N . GLY D 2 37 ? -48.196 21.215 40.258 1.00 90.40 37 GLY C N 1
ATOM 5679 C CA . GLY D 2 37 ? -46.979 21.816 39.731 1.00 94.63 37 GLY C CA 1
ATOM 5680 C C . GLY D 2 37 ? -46.939 21.888 38.209 1.00 91.86 37 GLY C C 1
ATOM 5681 O O . GLY D 2 37 ? -46.521 22.897 37.638 1.00 89.45 37 GLY C O 1
ATOM 5682 N N . LEU D 2 38 ? -47.347 20.807 37.553 1.00 83.52 38 LEU C N 1
ATOM 5683 C CA . LEU D 2 38 ? -47.463 20.794 36.095 1.00 89.92 38 LEU C CA 1
ATOM 5684 C C . LEU D 2 38 ? -48.402 21.904 35.612 1.00 93.66 38 LEU C C 1
ATOM 5685 O O . LEU D 2 38 ? -48.110 22.615 34.647 1.00 94.28 38 LEU C O 1
ATOM 5690 N N . PHE D 2 39 ? -49.524 22.046 36.306 1.00 93.25 39 PHE C N 1
ATOM 5691 C CA . PHE D 2 39 ? -50.547 23.025 35.965 1.00 98.32 39 PHE C CA 1
ATOM 5692 C C . PHE D 2 39 ? -50.015 24.447 36.106 1.00 98.66 39 PHE C C 1
ATOM 5693 O O . PHE D 2 39 ? -50.294 25.306 35.270 1.00 97.46 39 PHE C O 1
ATOM 5701 N N . ILE D 2 40 ? -49.260 24.690 37.176 1.00 97.96 40 ILE C N 1
ATOM 5702 C CA . ILE D 2 40 ? -48.712 26.016 37.459 1.00 98.38 40 ILE C CA 1
ATOM 5703 C C . ILE D 2 40 ? -47.699 26.418 36.398 1.00 94.24 40 ILE C C 1
ATOM 5704 O O . ILE D 2 40 ? -47.635 27.583 36.000 1.00 92.57 40 ILE C O 1
ATOM 5709 N N . ALA D 2 41 ? -46.897 25.447 35.964 1.00 90.06 41 ALA C N 1
ATOM 5710 C CA . ALA D 2 41 ? -45.856 25.675 34.967 1.00 96.37 41 ALA C CA 1
ATOM 5711 C C . ALA D 2 41 ? -46.502 26.062 33.645 1.00 103.29 41 ALA C C 1
ATOM 5712 O O . ALA D 2 41 ? -46.061 26.997 32.985 1.00 106.38 41 ALA C O 1
ATOM 5714 N N . LEU D 2 42 ? -47.536 25.315 33.266 1.00 98.53 42 LEU C N 1
ATOM 5715 C CA . LEU D 2 42 ? -48.305 25.589 32.060 1.00 97.10 42 LEU C CA 1
ATOM 5716 C C . LEU D 2 42 ? -48.836 27.024 32.022 1.00 101.28 42 LEU C C 1
ATOM 5717 O O . LEU D 2 42 ? -48.831 27.666 30.973 1.00 106.77 42 LEU C O 1
ATOM 5722 N N . MET D 2 43 ? -49.276 27.518 33.173 1.00 97.54 43 MET C N 1
ATOM 5723 C CA . MET D 2 43 ? -49.747 28.891 33.324 1.00 96.99 43 MET C CA 1
ATOM 5724 C C . MET D 2 43 ? -48.643 29.905 33.070 1.00 94.08 43 MET C C 1
ATOM 5725 O O . MET D 2 43 ? -48.882 30.966 32.503 1.00 98.48 43 MET C O 1
ATOM 5730 N N . LYS D 2 44 ? -47.440 29.595 33.535 1.00 92.03 44 LYS C N 1
ATOM 5731 C CA . LYS D 2 44 ? -46.322 30.530 33.430 1.00 102.21 44 LYS C CA 1
ATOM 5732 C C . LYS D 2 44 ? -45.820 30.581 31.984 1.00 108.85 44 LYS C C 1
ATOM 5733 O O . LYS D 2 44 ? -45.060 31.470 31.601 1.00 110.54 44 LYS C O 1
ATOM 5739 N N . MET D 2 45 ? -46.251 29.599 31.197 1.00 107.73 45 MET C N 1
ATOM 5740 C CA . MET D 2 45 ? -45.932 29.524 29.783 1.00 107.85 45 MET C CA 1
ATOM 5741 C C . MET D 2 45 ? -47.014 30.206 28.951 1.00 115.01 45 MET C C 1
ATOM 5742 O O . MET D 2 45 ? -46.862 30.373 27.741 1.00 123.80 45 MET C O 1
ATOM 5747 N N . SER D 2 46 ? -48.122 30.566 29.594 1.00 115.69 46 SER C N 1
ATOM 5748 C CA . SER D 2 46 ? -49.220 31.239 28.898 1.00 116.42 46 SER C CA 1
ATOM 5749 C C . SER D 2 46 ? -48.794 32.621 28.413 1.00 117.93 46 SER C C 1
ATOM 5750 O O . SER D 2 46 ? -48.052 33.330 29.104 1.00 116.29 46 SER C O 1
ATOM 5753 N N . SER D 2 47 ? -49.257 32.988 27.221 1.00 115.72 47 SER C N 1
ATOM 5754 C CA . SER D 2 47 ? -48.955 34.292 26.652 1.00 118.77 47 SER C CA 1
ATOM 5755 C C . SER D 2 47 ? -49.770 35.384 27.327 1.00 123.03 47 SER C C 1
ATOM 5756 O O . SER D 2 47 ? -49.359 36.545 27.362 1.00 125.00 47 SER C O 1
ATOM 5759 N N . ILE D 2 48 ? -50.923 34.996 27.870 1.00 121.64 48 ILE C N 1
ATOM 5760 C CA . ILE D 2 48 ? -51.793 35.918 28.587 1.00 126.95 48 ILE C CA 1
ATOM 5761 C C . ILE D 2 48 ? -51.100 36.411 29.853 1.00 133.15 48 ILE C C 1
ATOM 5762 O O . ILE D 2 48 ? -51.059 35.706 30.862 1.00 132.49 48 ILE C O 1
ATOM 5767 N N . LYS D 2 49 ? -50.565 37.629 29.784 1.00 136.30 49 LYS C N 1
ATOM 5768 C CA . LYS D 2 49 ? -49.738 38.222 30.847 1.00 137.30 49 LYS C CA 1
ATOM 5769 C C . LYS D 2 49 ? -50.212 38.077 32.307 1.00 140.17 49 LYS C C 1
ATOM 5770 O O . LYS D 2 49 ? -49.393 37.771 33.186 1.00 141.20 49 LYS C O 1
ATOM 5776 N N . PRO D 2 50 ? -51.516 38.315 32.578 1.00 140.57 50 PRO C N 1
ATOM 5777 C CA . PRO D 2 50 ? -51.983 38.154 33.961 1.00 133.26 50 PRO C CA 1
ATOM 5778 C C . PRO D 2 50 ? -51.689 36.764 34.512 1.00 129.81 50 PRO C C 1
ATOM 5779 O O . PRO D 2 50 ? -51.168 36.657 35.619 1.00 137.07 50 PRO C O 1
ATOM 5783 N N . ILE D 2 51 ? -51.980 35.725 33.736 1.00 123.69 51 ILE C N 1
ATOM 5784 C CA . ILE D 2 51 ? -51.822 34.353 34.211 1.00 119.66 51 ILE C CA 1
ATOM 5785 C C . ILE D 2 51 ? -50.356 34.012 34.502 1.00 117.80 51 ILE C C 1
ATOM 5786 O O . ILE D 2 51 ? -50.042 33.449 35.560 1.00 125.07 51 ILE C O 1
ATOM 5791 N N . LYS D 2 52 ? -49.462 34.364 33.580 1.00 108.97 52 LYS C N 1
ATOM 5792 C CA . LYS D 2 52 ? -48.041 34.133 33.798 1.00 109.77 52 LYS C CA 1
ATOM 5793 C C . LYS D 2 52 ? -47.604 34.876 35.051 1.00 108.05 52 LYS C C 1
ATOM 5794 O O . LYS D 2 52 ? -46.796 34.368 35.835 1.00 104.17 52 LYS C O 1
ATOM 5796 N N . LEU D 2 53 ? -48.159 36.072 35.242 1.00 109.56 53 LEU C N 1
ATOM 5797 C CA . LEU D 2 53 ? -47.853 36.877 36.423 1.00 120.09 53 LEU C CA 1
ATOM 5798 C C . LEU D 2 53 ? -48.273 36.172 37.713 1.00 119.98 53 LEU C C 1
ATOM 5799 O O . LEU D 2 53 ? -47.531 36.159 38.704 1.00 113.53 53 LEU C O 1
ATOM 5804 N N . VAL D 2 54 ? -49.468 35.588 37.691 1.00 118.92 54 VAL C N 1
ATOM 5805 C CA . VAL D 2 54 ? -50.016 34.919 38.860 1.00 111.11 54 VAL C CA 1
ATOM 5806 C C . VAL D 2 54 ? -49.190 33.690 39.206 1.00 107.58 54 VAL C C 1
ATOM 5807 O O . VAL D 2 54 ? -48.826 33.490 40.366 1.00 104.06 54 VAL C O 1
ATOM 5811 N N . ALA D 2 55 ? -48.833 32.914 38.186 1.00 105.41 55 ALA C N 1
ATOM 5812 C CA . ALA D 2 55 ? -48.055 31.696 38.391 1.00 105.78 55 ALA C CA 1
ATOM 5813 C C . ALA D 2 55 ? -46.663 32.043 38.914 1.00 104.27 55 ALA C C 1
ATOM 5814 O O . ALA D 2 55 ? -46.128 31.358 39.793 1.00 112.24 55 ALA C O 1
ATOM 5816 N N . SER D 2 56 ? -46.081 33.103 38.361 1.00 99.22 56 SER C N 1
ATOM 5817 C CA . SER D 2 56 ? -44.766 33.577 38.777 1.00 99.32 56 SER C CA 1
ATOM 5818 C C . SER D 2 56 ? -44.782 34.030 40.239 1.00 100.74 56 SER C C 1
ATOM 5819 O O . SER D 2 56 ? -43.867 33.723 41.013 1.00 99.60 56 SER C O 1
ATOM 5822 N N . SER D 2 57 ? -45.834 34.758 40.608 1.00 100.59 57 SER C N 1
ATOM 5823 C CA . SER D 2 57 ? -45.977 35.277 41.963 1.00 99.59 57 SER C CA 1
ATOM 5824 C C . SER D 2 57 ? -46.156 34.146 42.960 1.00 92.40 57 SER C C 1
ATOM 5825 O O . SER D 2 57 ? -45.510 34.123 44.001 1.00 90.53 57 SER C O 1
ATOM 5828 N N . TYR D 2 58 ? -47.037 33.216 42.616 1.00 86.44 58 TYR C N 1
ATOM 5829 C CA . TYR D 2 58 ? -47.271 32.004 43.383 1.00 85.60 58 TYR C CA 1
ATOM 5830 C C . TYR D 2 58 ? -45.954 31.293 43.670 1.00 94.03 58 TYR C C 1
ATOM 5831 O O . TYR D 2 58 ? -45.566 31.122 44.845 1.00 102.34 58 TYR C O 1
ATOM 5840 N N . ILE D 2 59 ? -45.255 30.906 42.600 1.00 96.72 59 ILE C N 1
ATOM 5841 C CA . ILE D 2 59 ? -43.966 30.219 42.729 1.00 94.18 59 ILE C CA 1
ATOM 5842 C C . ILE D 2 59 ? -42.983 30.981 43.626 1.00 85.94 59 ILE C C 1
ATOM 5843 O O . ILE D 2 59 ? -42.406 30.416 44.563 1.00 84.60 59 ILE C O 1
ATOM 5848 N N . GLU D 2 60 ? -42.800 32.262 43.333 1.00 79.38 60 GLU C N 1
ATOM 5849 C CA . GLU D 2 60 ? -41.847 33.079 44.069 1.00 90.67 60 GLU C CA 1
ATOM 5850 C C . GLU D 2 60 ? -42.173 33.160 45.565 1.00 98.96 60 GLU C C 1
ATOM 5851 O O . GLU D 2 60 ? -41.283 33.035 46.423 1.00 95.77 60 GLU C O 1
ATOM 5857 N N . VAL D 2 61 ? -43.450 33.383 45.874 1.00 101.85 61 VAL C N 1
ATOM 5858 C CA . VAL D 2 61 ? -43.881 33.536 47.259 1.00 95.95 61 VAL C CA 1
ATOM 5859 C C . VAL D 2 61 ? -43.665 32.243 48.011 1.00 91.09 61 VAL C C 1
ATOM 5860 O O . VAL D 2 61 ? -43.039 32.230 49.057 1.00 87.29 61 VAL C O 1
ATOM 5864 N N . ILE D 2 62 ? -44.137 31.143 47.444 1.00 87.33 62 ILE C N 1
ATOM 5865 C CA . ILE D 2 62 ? -44.006 29.869 48.131 1.00 82.22 62 ILE C CA 1
ATOM 5866 C C . ILE D 2 62 ? -42.556 29.421 48.328 1.00 87.60 62 ILE C C 1
ATOM 5867 O O . ILE D 2 62 ? -42.203 28.915 49.390 1.00 89.18 62 ILE C O 1
ATOM 5872 N N . ARG D 2 63 ? -41.701 29.618 47.328 1.00 87.09 63 ARG C N 1
ATOM 5873 C CA . ARG D 2 63 ? -40.320 29.171 47.469 1.00 80.39 63 ARG C CA 1
ATOM 5874 C C . ARG D 2 63 ? -39.497 30.115 48.346 1.00 75.74 63 ARG C C 1
ATOM 5875 O O . ARG D 2 63 ? -38.510 29.707 48.966 1.00 65.59 63 ARG C O 1
ATOM 5883 N N . GLY D 2 64 ? -39.901 31.378 48.412 1.00 81.03 64 GLY C N 1
ATOM 5884 C CA . GLY D 2 64 ? -39.120 32.351 49.157 1.00 90.28 64 GLY C CA 1
ATOM 5885 C C . GLY D 2 64 ? -39.580 32.474 50.602 1.00 100.78 64 GLY C C 1
ATOM 5886 O O . GLY D 2 64 ? -39.179 33.398 51.323 1.00 99.71 64 GLY C O 1
ATOM 5887 N N . THR D 2 65 ? -40.391 31.511 51.039 1.00 101.42 65 THR C N 1
ATOM 5888 C CA . THR D 2 65 ? -41.087 31.611 52.319 1.00 87.23 65 THR C CA 1
ATOM 5889 C C . THR D 2 65 ? -41.196 30.237 53.006 1.00 82.71 65 THR C C 1
ATOM 5890 O O . THR D 2 65 ? -41.443 29.229 52.342 1.00 83.11 65 THR C O 1
ATOM 5894 N N . PRO D 2 66 ? -41.020 30.194 54.346 1.00 91.62 66 PRO C N 1
ATOM 5895 C CA . PRO D 2 66 ? -40.831 28.923 55.068 1.00 79.51 66 PRO C CA 1
ATOM 5896 C C . PRO D 2 66 ? -42.024 27.987 55.011 1.00 81.18 66 PRO C C 1
ATOM 5897 O O . PRO D 2 66 ? -43.162 28.455 55.137 1.00 75.86 66 PRO C O 1
ATOM 5901 N N . LEU D 2 67 ? -41.764 26.688 54.849 1.00 81.37 67 LEU C N 1
ATOM 5902 C CA . LEU D 2 67 ? -42.834 25.690 54.796 1.00 82.54 67 LEU C CA 1
ATOM 5903 C C . LEU D 2 67 ? -43.659 25.736 56.093 1.00 93.23 67 LEU C C 1
ATOM 5904 O O . LEU D 2 67 ? -44.898 25.635 56.049 1.00 93.16 67 LEU C O 1
ATOM 5909 N N . LEU D 2 68 ? -42.964 25.911 57.226 1.00 87.27 68 LEU C N 1
ATOM 5910 C CA . LEU D 2 68 ? -43.575 25.948 58.554 1.00 86.07 68 LEU C CA 1
ATOM 5911 C C . LEU D 2 68 ? -44.682 26.989 58.599 1.00 87.87 68 LEU C C 1
ATOM 5912 O O . LEU D 2 68 ? -45.823 26.689 58.987 1.00 79.18 68 LEU C O 1
ATOM 5917 N N . VAL D 2 69 ? -44.321 28.211 58.210 1.00 84.54 69 VAL C N 1
ATOM 5918 C CA . VAL D 2 69 ? -45.249 29.327 58.183 1.00 82.79 69 VAL C CA 1
ATOM 5919 C C . VAL D 2 69 ? -46.466 29.021 57.329 1.00 86.33 69 VAL C C 1
ATOM 5920 O O . VAL D 2 69 ? -47.570 29.431 57.661 1.00 92.10 69 VAL C O 1
ATOM 5924 N N . GLN D 2 70 ? -46.279 28.270 56.253 1.00 84.79 70 GLN C N 1
ATOM 5925 C CA . GLN D 2 70 ? -47.392 27.900 55.374 1.00 89.49 70 GLN C CA 1
ATOM 5926 C C . GLN D 2 70 ? -48.318 26.902 56.070 1.00 79.57 70 GLN C C 1
ATOM 5927 O O . GLN D 2 70 ? -49.549 27.015 55.990 1.00 82.64 70 GLN C O 1
ATOM 5933 N N . LEU D 2 71 ? -47.704 25.924 56.7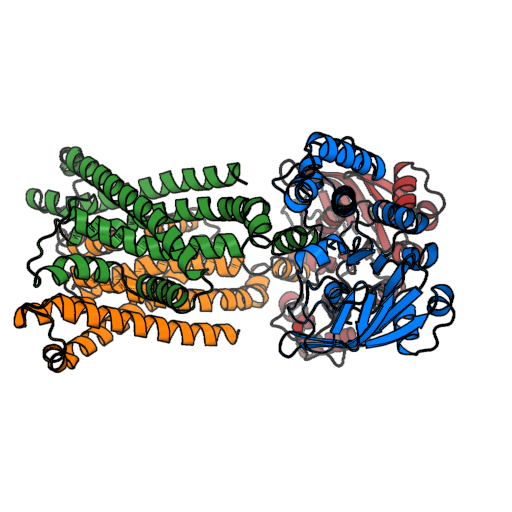33 1.00 69.81 71 LEU C N 1
ATOM 5934 C CA . LEU D 2 71 ? -48.412 24.915 57.518 1.00 78.30 71 LEU C CA 1
ATOM 5935 C C . LEU D 2 71 ? -49.299 25.609 58.548 1.00 80.33 71 LEU C C 1
ATOM 5936 O O . LEU D 2 71 ? -50.514 25.449 58.536 1.00 73.50 71 LEU C O 1
ATOM 5941 N N . LEU D 2 72 ? -48.671 26.405 59.410 1.00 78.99 72 LEU C N 1
ATOM 5942 C CA . LEU D 2 72 ? -49.363 27.102 60.487 1.00 87.34 72 LEU C CA 1
ATOM 5943 C C . LEU D 2 72 ? -50.414 28.054 59.940 1.00 92.41 72 LEU C C 1
ATOM 5944 O O . LEU D 2 72 ? -51.485 28.185 60.522 1.00 100.35 72 LEU C O 1
ATOM 5949 N N . LEU D 2 73 ? -50.110 28.711 58.827 1.00 89.54 73 LEU C N 1
ATOM 5950 C CA . LEU D 2 73 ? -51.064 29.601 58.177 1.00 92.57 73 LEU C CA 1
ATOM 5951 C C . LEU D 2 73 ? -52.329 28.830 57.833 1.00 87.85 73 LEU C C 1
ATOM 5952 O O . LEU D 2 73 ? -53.438 29.345 57.987 1.00 83.33 73 LEU C O 1
ATOM 5957 N N . ILE D 2 74 ? -52.168 27.603 57.342 1.00 78.23 74 ILE C N 1
ATOM 5958 C CA . ILE D 2 74 ? -53.343 26.785 57.032 1.00 82.45 74 ILE C CA 1
ATOM 5959 C C . ILE D 2 74 ? -54.069 26.282 58.290 1.00 94.54 74 ILE C C 1
ATOM 5960 O O . ILE D 2 74 ? -55.283 26.429 58.428 1.00 98.79 74 ILE C O 1
ATOM 5965 N N . TYR D 2 75 ? -53.305 25.706 59.212 1.00 88.94 75 TYR C N 1
ATOM 5966 C CA . TYR D 2 75 ? -53.853 25.054 60.389 1.00 92.41 75 TYR C CA 1
ATOM 5967 C C . TYR D 2 75 ? -54.368 26.076 61.403 1.00 92.52 75 TYR C C 1
ATOM 5968 O O . TYR D 2 75 ? -55.561 26.169 61.645 1.00 94.39 75 TYR C O 1
ATOM 5977 N N . ASN D 2 76 ? -53.463 26.852 61.977 1.00 84.24 76 ASN C N 1
ATOM 5978 C CA . ASN D 2 76 ? -53.838 27.866 62.944 1.00 83.40 76 ASN C CA 1
ATOM 5979 C C . ASN D 2 76 ? -54.567 29.075 62.363 1.00 96.12 76 ASN C C 1
ATOM 5980 O O . ASN D 2 76 ? -55.577 29.530 62.912 1.00 107.22 76 ASN C O 1
ATOM 5985 N N . GLY D 2 77 ? -54.051 29.602 61.261 1.00 95.63 77 GLY C N 1
ATOM 5986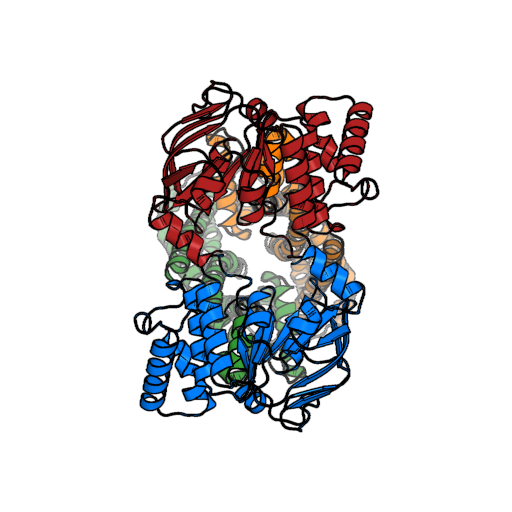 C CA . GLY D 2 77 ? -54.570 30.831 60.695 1.00 94.62 77 GLY C CA 1
ATOM 5987 C C . GLY D 2 77 ? -55.982 30.712 60.166 1.00 99.20 77 GLY C C 1
ATOM 5988 O O . GLY D 2 77 ? -56.647 31.725 59.963 1.00 101.43 77 GLY C O 1
ATOM 5989 N N . LEU D 2 78 ? -56.437 29.487 59.917 1.00 100.26 78 LEU C N 1
ATOM 5990 C CA . LEU D 2 78 ? -57.779 29.301 59.373 1.00 108.16 78 LEU C CA 1
ATOM 5991 C C . LEU D 2 78 ? -58.844 29.052 60.432 1.00 121.89 78 LEU C C 1
ATOM 5992 O O . LEU D 2 78 ? -60.036 29.144 60.133 1.00 131.01 78 LEU C O 1
ATOM 5997 N N . MET D 2 79 ? -58.423 28.718 61.652 1.00 117.41 79 MET C N 1
ATOM 5998 C CA . MET D 2 79 ? -59.369 28.411 62.724 1.00 106.20 79 MET C CA 1
ATOM 5999 C C . MET D 2 79 ? -60.358 29.548 62.908 1.00 107.13 79 MET C C 1
ATOM 6000 O O . MET D 2 79 ? -61.569 29.335 62.887 1.00 109.89 79 MET C O 1
ATOM 6005 N N . GLN D 2 80 ? -59.836 30.765 63.003 1.00 108.11 80 GLN C N 1
ATOM 6006 C CA . GLN D 2 80 ? -60.653 31.948 63.258 1.00 106.18 80 GLN C CA 1
ATOM 6007 C C . GLN D 2 80 ? -61.736 32.218 62.223 1.00 107.03 80 GLN C C 1
ATOM 6008 O O . GLN D 2 80 ? -62.519 33.152 62.379 1.00 110.68 80 GLN C O 1
ATOM 6014 N N . PHE D 2 81 ? -61.773 31.411 61.169 1.00 112.03 81 PHE C N 1
ATOM 6015 C CA . PHE D 2 81 ? -62.817 31.516 60.153 1.00 110.70 81 PHE C CA 1
ATOM 6016 C C . PHE D 2 81 ? -63.801 30.380 60.336 1.00 110.69 81 PHE C C 1
ATOM 6017 O O . PHE D 2 81 ? -64.560 30.048 59.429 1.00 110.11 81 PHE C O 1
ATOM 6025 N N . GLY D 2 82 ? -63.770 29.772 61.513 1.00 112.32 82 GLY C N 1
ATOM 6026 C CA . GLY D 2 82 ? -64.658 28.666 61.801 1.00 119.26 82 GLY C CA 1
ATOM 6027 C C . GLY D 2 82 ? -64.227 27.433 61.044 1.00 118.66 82 GLY C C 1
ATOM 6028 O O . GLY D 2 82 ? -65.056 26.684 60.521 1.00 121.24 82 GLY C O 1
ATOM 6029 N N . MET D 2 83 ? -62.917 27.233 60.977 1.00 116.65 83 MET C N 1
ATOM 6030 C CA . MET D 2 83 ? -62.356 26.103 60.259 1.00 117.51 83 MET C CA 1
ATOM 6031 C C . MET D 2 83 ? -61.620 25.198 61.222 1.00 122.75 83 MET C C 1
ATOM 6032 O O . MET D 2 83 ? -60.843 25.661 62.059 1.00 126.88 83 MET C O 1
ATOM 6037 N N . ASN D 2 84 ? -61.867 23.902 61.107 1.00 124.62 84 ASN C N 1
ATOM 6038 C CA . ASN D 2 84 ? -61.173 22.941 61.947 1.00 126.15 84 ASN C CA 1
ATOM 6039 C C . ASN D 2 84 ? -60.661 21.758 61.138 1.00 120.81 84 ASN C C 1
ATOM 6040 O O . ASN D 2 84 ? -61.084 20.615 61.333 1.00 124.26 84 ASN C O 1
ATOM 6045 N N . ILE D 2 85 ? -59.753 22.053 60.215 1.00 107.69 85 ILE C N 1
ATOM 6046 C CA . ILE D 2 85 ? -59.167 21.029 59.375 1.00 99.74 85 ILE C CA 1
ATOM 6047 C C . ILE D 2 85 ? -58.172 20.210 60.183 1.00 88.06 85 ILE C C 1
ATOM 6048 O O . ILE D 2 85 ? -57.324 20.771 60.884 1.00 85.92 85 ILE C O 1
ATOM 6053 N N . PRO D 2 86 ? -58.272 18.873 60.082 1.00 85.41 86 PRO C N 1
ATOM 6054 C CA . PRO D 2 86 ? -57.378 17.927 60.771 1.00 89.06 86 PRO C CA 1
ATOM 6055 C C . PRO D 2 86 ? -55.888 18.223 60.554 1.00 96.48 86 PRO C C 1
ATOM 6056 O O . PRO D 2 86 ? -55.505 19.022 59.701 1.00 94.00 86 PRO C O 1
ATOM 6060 N N . ALA D 2 87 ? -55.035 17.573 61.329 1.00 96.01 87 ALA C N 1
ATOM 6061 C CA . ALA D 2 87 ? -53.614 17.807 61.177 1.00 90.41 87 ALA C CA 1
ATOM 6062 C C . ALA D 2 87 ? -53.186 17.252 59.815 1.00 92.44 87 ALA C C 1
ATOM 6063 O O . ALA D 2 87 ? -52.297 17.796 59.164 1.00 93.33 87 ALA C O 1
ATOM 6065 N N . PHE D 2 88 ? -53.828 16.161 59.409 1.00 91.00 88 PHE C N 1
ATOM 6066 C CA . PHE D 2 88 ? -53.477 15.437 58.198 1.00 89.82 88 PHE C CA 1
ATOM 6067 C C . PHE D 2 88 ? -53.763 16.251 56.940 1.00 92.70 88 PHE C C 1
ATOM 6068 O O . PHE D 2 88 ? -52.871 16.450 56.127 1.00 88.19 88 PHE C O 1
ATOM 6076 N N . THR D 2 89 ? -55.000 16.714 56.773 1.00 93.28 89 THR C N 1
ATOM 6077 C CA . THR D 2 89 ? -55.319 17.510 55.596 1.00 91.49 89 THR C CA 1
ATOM 6078 C C . THR D 2 89 ? -54.511 18.811 55.596 1.00 100.13 89 THR C C 1
ATOM 6079 O O . THR D 2 89 ? -54.114 19.302 54.534 1.00 111.09 89 THR C O 1
ATOM 6083 N N . ALA D 2 90 ? -54.230 19.349 56.776 1.00 94.49 90 ALA C N 1
ATOM 6084 C CA . ALA D 2 90 ? -53.425 20.557 56.850 1.00 89.43 90 ALA C CA 1
ATOM 6085 C C . ALA D 2 90 ? -52.043 20.270 56.284 1.00 88.58 90 ALA C C 1
ATOM 6086 O O . ALA D 2 90 ? -51.560 21.007 55.422 1.00 91.69 90 ALA C O 1
ATOM 6088 N N . GLY D 2 91 ? -51.422 19.200 56.779 1.00 81.17 91 GLY C N 1
ATOM 6089 C CA . GLY D 2 91 ? -50.093 18.796 56.362 1.00 86.08 91 GLY C CA 1
ATOM 6090 C C . GLY D 2 91 ? -50.011 18.488 54.878 1.00 90.77 91 GLY C C 1
ATOM 6091 O O . GLY D 2 91 ? -49.169 19.044 54.184 1.00 92.82 91 GLY C O 1
ATOM 6092 N N . VAL D 2 92 ? -50.891 17.616 54.397 1.00 80.37 92 VAL C N 1
ATOM 6093 C CA . VAL D 2 92 ? -50.948 17.280 52.986 1.00 85.17 92 VAL C CA 1
ATOM 6094 C C . VAL D 2 92 ? -51.099 18.531 52.132 1.00 84.29 92 VAL C C 1
ATOM 6095 O O . VAL D 2 92 ? -50.383 18.687 51.161 1.00 86.70 92 VAL C O 1
ATOM 6099 N N . SER D 2 93 ? -52.027 19.411 52.487 1.00 78.04 93 SER C N 1
ATOM 6100 C CA . SER D 2 93 ? -52.208 20.669 51.763 1.00 80.39 93 SER C CA 1
ATOM 6101 C C . SER D 2 93 ? -50.940 21.523 51.737 1.00 85.12 93 SER C C 1
ATOM 6102 O O . SER D 2 93 ? -50.556 22.058 50.689 1.00 86.00 93 SER C O 1
ATOM 6105 N N . ALA D 2 94 ? -50.308 21.685 52.893 1.00 74.88 94 ALA C N 1
ATOM 6106 C CA . ALA D 2 94 ? -49.151 22.564 52.969 1.00 83.96 94 ALA C CA 1
ATOM 6107 C C . ALA D 2 94 ? -48.040 22.006 52.097 1.00 85.08 94 ALA C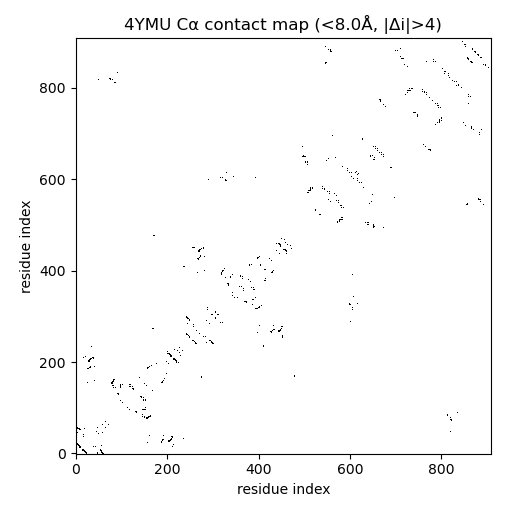 C 1
ATOM 6108 O O . ALA D 2 94 ? -47.499 22.698 51.229 1.00 83.21 94 ALA C O 1
ATOM 6110 N N . LEU D 2 95 ? -47.739 20.733 52.321 1.00 86.81 95 LEU C N 1
ATOM 6111 C CA . LEU D 2 95 ? -46.682 20.042 51.612 1.00 93.76 95 LEU C CA 1
ATOM 6112 C C . LEU D 2 95 ? -46.950 20.016 50.104 1.00 96.97 95 LEU C C 1
ATOM 6113 O O . LEU D 2 95 ? -46.060 20.316 49.328 1.00 90.86 95 LEU C O 1
ATOM 6118 N N . ALA D 2 96 ? -48.177 19.701 49.703 1.00 93.01 96 ALA C N 1
ATOM 6119 C CA . ALA D 2 96 ? -48.533 19.678 48.285 1.00 89.81 96 ALA C CA 1
ATOM 6120 C C . ALA D 2 96 ? -48.354 21.047 47.653 1.00 93.52 96 ALA C C 1
ATOM 6121 O O . ALA D 2 96 ? -47.920 21.144 46.514 1.00 105.37 96 ALA C O 1
ATOM 6123 N N . ILE D 2 97 ? -48.674 22.103 48.390 1.00 87.53 97 ILE C N 1
ATOM 6124 C CA . ILE D 2 97 ? -48.534 23.459 47.861 1.00 91.48 97 ILE C CA 1
ATOM 6125 C C . ILE D 2 97 ? -47.049 23.839 47.674 1.00 89.38 97 ILE C C 1
ATOM 6126 O O . ILE D 2 97 ? -46.614 24.264 46.578 1.00 102.14 97 ILE C O 1
ATOM 6131 N N . ASN D 2 98 ? -46.277 23.661 48.740 1.00 81.61 98 ASN C N 1
ATOM 6132 C CA . ASN D 2 98 ? -44.843 23.928 48.729 1.00 87.49 98 ASN C CA 1
ATOM 6133 C C . ASN D 2 98 ? -44.181 23.175 47.563 1.00 89.47 98 ASN C C 1
ATOM 6134 O O . ASN D 2 98 ? -43.473 23.752 46.700 1.00 91.23 98 ASN C O 1
ATOM 6139 N N . SER D 2 99 ? -44.465 21.877 47.535 1.00 85.80 99 SER C N 1
ATOM 6140 C CA . SER D 2 99 ? -43.978 20.982 46.509 1.00 93.52 99 SER C CA 1
ATOM 6141 C C . SER D 2 99 ? -44.418 21.421 45.117 1.00 89.81 99 SER C C 1
ATOM 6142 O O . SER D 2 99 ? -43.671 21.263 44.175 1.00 80.95 99 SER C O 1
ATOM 6145 N N . SER D 2 100 ? -45.621 21.969 44.995 1.00 87.06 100 SER C N 1
ATOM 6146 C CA . SER D 2 100 ? -46.128 22.378 43.694 1.00 80.85 100 SER C CA 1
ATOM 6147 C C . SER D 2 100 ? -45.266 23.505 43.132 1.00 85.63 100 SER C C 1
ATOM 6148 O O . SER D 2 100 ? -44.928 23.514 41.930 1.00 75.25 100 SER C O 1
ATOM 6151 N N . ALA D 2 101 ? -44.915 24.465 43.986 1.00 82.62 101 ALA C N 1
ATOM 6152 C CA . ALA D 2 101 ? -44.035 25.532 43.494 1.00 88.89 101 ALA C CA 1
ATOM 6153 C C . ALA D 2 101 ? -42.682 24.955 43.044 1.00 96.71 101 ALA C C 1
ATOM 6154 O O . ALA D 2 101 ? -42.205 25.211 41.898 1.00 94.54 101 ALA C O 1
ATOM 6156 N N . TYR D 2 102 ? -42.060 24.169 43.928 1.00 91.09 102 TYR C N 1
ATOM 6157 C CA . TYR D 2 102 ? -40.743 23.630 43.564 1.00 87.10 102 TYR C CA 1
ATOM 6158 C C . TYR D 2 102 ? -40.768 22.776 42.292 1.00 84.77 102 TYR C C 1
ATOM 6159 O O . TYR D 2 102 ? -39.843 22.830 41.475 1.00 83.90 102 TYR C O 1
ATOM 6168 N N . VAL D 2 103 ? -41.837 22.010 42.116 1.00 79.92 103 VAL C N 1
ATOM 6169 C CA . VAL D 2 103 ? -41.987 21.189 40.932 1.00 91.32 103 VAL C CA 1
ATOM 6170 C C . VAL D 2 103 ? -42.164 22.046 39.670 1.00 96.15 103 VAL C C 1
ATOM 6171 O O . VAL D 2 103 ? -41.550 21.756 38.642 1.00 90.70 103 VAL C O 1
ATOM 6175 N N . ALA D 2 104 ? -42.961 23.114 39.760 1.00 95.65 104 ALA C N 1
ATOM 6176 C CA . ALA D 2 104 ? -43.119 24.038 38.630 1.00 90.12 104 ALA C CA 1
ATOM 6177 C C . ALA D 2 104 ? -41.748 24.517 38.138 1.00 92.05 104 ALA C C 1
ATOM 6178 O O . ALA D 2 104 ? -41.476 24.541 36.919 1.00 88.44 104 ALA C O 1
ATOM 6180 N N . GLU D 2 105 ? -40.894 24.891 39.090 1.00 87.58 105 GLU C N 1
ATOM 6181 C CA . GLU D 2 105 ? -39.522 25.266 38.743 1.00 81.80 105 GLU C CA 1
ATOM 6182 C C . GLU D 2 105 ? -38.725 24.124 38.110 1.00 85.30 105 GLU C C 1
ATOM 6183 O O . GLU D 2 105 ? -37.970 24.336 37.149 1.00 91.90 105 GLU C O 1
ATOM 6189 N N . ILE D 2 106 ? -38.881 22.921 38.653 1.00 80.02 106 ILE C N 1
ATOM 6190 C CA . ILE D 2 106 ? -38.188 21.751 38.114 1.00 79.27 106 ILE C CA 1
ATOM 6191 C C . ILE D 2 106 ? -38.560 21.520 36.637 1.00 86.70 106 ILE C C 1
ATOM 6192 O O . ILE D 2 106 ? -37.705 21.274 35.787 1.00 81.33 106 ILE C O 1
ATOM 6197 N N . ILE D 2 107 ? -39.845 21.627 36.344 1.00 84.87 107 ILE C N 1
ATOM 6198 C CA . ILE D 2 107 ? -40.347 21.457 34.994 1.00 86.76 107 ILE C CA 1
ATOM 6199 C C . ILE D 2 107 ? -39.774 22.506 34.031 1.00 86.66 107 ILE C C 1
ATOM 6200 O O . ILE D 2 107 ? -39.205 22.152 32.970 1.00 74.43 107 ILE C O 1
ATOM 6205 N N . ARG D 2 108 ? -39.889 23.777 34.423 1.00 79.01 108 ARG C N 1
ATOM 6206 C CA . ARG D 2 108 ? -39.360 24.869 33.613 1.00 73.18 108 ARG C CA 1
ATOM 6207 C C . ARG D 2 108 ? -37.893 24.636 33.315 1.00 77.36 108 ARG C C 1
ATOM 6208 O O . ARG D 2 108 ? -37.422 24.915 32.221 1.00 87.68 108 ARG C O 1
ATOM 6216 N N . ALA D 2 109 ? -37.178 24.093 34.286 1.00 79.39 109 ALA C N 1
ATOM 6217 C CA . ALA D 2 109 ? -35.739 23.940 34.147 1.00 76.12 109 ALA C CA 1
ATOM 6218 C C . ALA D 2 109 ? -35.370 22.695 33.354 1.00 77.35 109 ALA C C 1
ATOM 6219 O O . ALA D 2 109 ? -34.278 22.622 32.775 1.00 73.17 109 ALA C O 1
ATOM 6221 N N . GLY D 2 110 ? -36.258 21.705 33.352 1.00 71.51 110 GLY C N 1
ATOM 6222 C CA . GLY D 2 110 ? -35.999 20.488 32.607 1.00 84.94 110 GLY C CA 1
ATOM 6223 C C . GLY D 2 110 ? -36.188 20.777 31.126 1.00 90.35 110 GLY C C 1
ATOM 6224 O O . GLY D 2 110 ? -35.519 20.214 30.252 1.00 78.69 110 GLY C O 1
ATOM 6225 N N . ILE D 2 111 ? -37.110 21.688 30.843 1.00 91.59 111 ILE C N 1
ATOM 6226 C CA . ILE D 2 111 ? -37.313 22.097 29.469 1.00 87.88 111 ILE C CA 1
ATOM 6227 C C . ILE D 2 111 ? -36.154 22.969 29.017 1.00 86.51 111 ILE C C 1
ATOM 6228 O O . ILE D 2 111 ? -35.609 22.765 27.953 1.00 88.74 111 ILE C O 1
ATOM 6233 N N . GLN D 2 112 ? -35.756 23.919 29.852 1.00 86.64 112 GLN C N 1
ATOM 6234 C CA . GLN D 2 112 ? -34.675 24.836 29.516 1.00 80.43 112 GLN C CA 1
ATOM 6235 C C . GLN D 2 112 ? -33.350 24.099 29.339 1.00 83.19 112 GLN C C 1
ATOM 6236 O O . GLN D 2 112 ? -32.378 24.670 28.844 1.00 83.56 112 GLN C O 1
ATOM 6242 N N . ALA D 2 113 ? -33.304 22.837 29.762 1.00 85.59 113 ALA C N 1
ATOM 6243 C CA . ALA D 2 113 ? -32.050 22.080 29.774 1.00 73.06 113 ALA C CA 1
ATOM 6244 C C . ALA D 2 113 ? -31.850 21.281 28.492 1.00 69.90 113 ALA C C 1
ATOM 6245 O O . ALA D 2 113 ? -30.766 20.762 28.255 1.00 71.71 113 ALA C O 1
ATOM 6247 N N . VAL D 2 114 ? -32.886 21.130 27.682 1.00 73.35 114 VAL C N 1
ATOM 6248 C CA . VAL D 2 114 ? -32.634 20.498 26.405 1.00 82.43 114 VAL C CA 1
ATOM 6249 C C . VAL D 2 114 ? -31.928 21.508 25.496 1.00 70.72 114 VAL C C 1
ATOM 6250 O O . VAL D 2 114 ? -32.276 22.701 25.475 1.00 68.33 114 VAL C O 1
ATOM 6254 N N . ASP D 2 115 ? -30.888 21.025 24.820 1.00 56.01 115 ASP C N 1
ATOM 6255 C CA . ASP D 2 115 ? -30.055 21.865 23.960 1.00 62.94 115 ASP C CA 1
ATOM 6256 C C . ASP D 2 115 ? -30.936 22.608 22.970 1.00 68.84 115 ASP C C 1
ATOM 6257 O O . ASP D 2 115 ? -31.799 21.996 22.332 1.00 70.50 115 ASP C O 1
ATOM 6262 N N . PRO D 2 116 ? -30.765 23.941 22.885 1.00 66.45 116 PRO C N 1
ATOM 6263 C CA . PRO D 2 116 ? -31.595 24.756 21.988 1.00 65.34 116 PRO C CA 1
ATOM 6264 C C . PRO D 2 116 ? -31.481 24.348 20.505 1.00 75.01 116 PRO C C 1
ATOM 6265 O O . PRO D 2 116 ? -32.359 24.665 19.684 1.00 76.81 116 PRO C O 1
ATOM 6269 N N . GLY D 2 117 ? -30.439 23.590 20.188 1.00 67.63 117 GLY C N 1
ATOM 6270 C CA . GLY D 2 117 ? -30.264 23.097 18.846 1.00 66.79 117 GLY C CA 1
ATOM 6271 C C . GLY D 2 117 ? -31.441 22.248 18.419 1.00 74.46 117 GLY C C 1
ATOM 6272 O O . GLY D 2 117 ? -31.857 22.317 17.250 1.00 70.53 117 GLY C O 1
ATOM 6273 N N . GLN D 2 118 ? -31.990 21.471 19.355 1.00 66.31 118 GLN C N 1
ATOM 6274 C CA . GLN D 2 118 ? -33.107 20.582 19.036 1.00 71.48 118 GLN C CA 1
ATOM 6275 C C . GLN D 2 118 ? -34.294 21.385 18.515 1.00 72.24 118 GLN C C 1
ATOM 6276 O O . GLN D 2 118 ? -34.898 21.059 17.472 1.00 76.71 118 GLN C O 1
ATOM 6282 N N . ASN D 2 119 ? -34.601 22.468 19.213 1.00 67.20 119 ASN C N 1
ATOM 6283 C CA . ASN D 2 119 ? -35.706 23.319 18.794 1.00 70.60 119 ASN C CA 1
ATOM 6284 C C . ASN D 2 119 ? -35.418 23.988 17.468 1.00 67.53 119 ASN C C 1
ATOM 6285 O O . ASN D 2 119 ? -36.268 23.989 16.568 1.00 67.43 119 ASN C O 1
ATOM 6290 N N . GLU D 2 120 ? -34.203 24.516 17.342 1.00 63.95 120 GLU C N 1
ATOM 6291 C CA . GLU D 2 120 ? -33.781 25.129 16.094 1.00 72.93 120 GLU C CA 1
ATOM 6292 C C . GLU D 2 120 ? -33.929 24.198 14.894 1.00 71.93 120 GLU C C 1
ATOM 6293 O O . GLU D 2 120 ? -34.361 24.627 13.814 1.00 70.44 120 GLU C O 1
ATOM 6299 N N . ALA D 2 121 ? -33.583 22.929 15.074 1.00 63.26 121 ALA C N 1
ATOM 6300 C CA . ALA D 2 121 ? -33.653 21.981 13.965 1.00 72.99 121 ALA C CA 1
ATOM 6301 C C . ALA D 2 121 ? -35.098 21.695 13.625 1.00 74.20 121 ALA C C 1
ATOM 6302 O O . ALA D 2 121 ? -35.496 21.687 12.441 1.00 75.14 121 ALA C O 1
ATOM 6304 N N . ALA D 2 122 ? -35.872 21.453 14.677 1.00 70.97 122 ALA C N 1
ATOM 6305 C CA . ALA D 2 122 ? -37.300 21.203 14.540 1.00 71.11 122 ALA C CA 1
ATOM 6306 C C . ALA D 2 122 ? -37.992 22.313 13.745 1.00 71.74 122 ALA C C 1
ATOM 6307 O O . ALA D 2 122 ? -38.737 22.044 12.796 1.00 74.18 122 ALA C O 1
ATOM 6309 N N . ARG D 2 123 ? -37.764 23.560 14.138 1.00 64.33 123 ARG C N 1
ATOM 6310 C CA . ARG D 2 123 ? -38.376 24.680 13.437 1.00 65.04 123 ARG C CA 1
ATOM 6311 C C . ARG D 2 123 ? -37.827 24.815 12.028 1.00 76.00 123 ARG C C 1
ATOM 6312 O O . ARG D 2 123 ? -38.583 25.100 11.096 1.00 82.51 123 ARG C O 1
ATOM 6320 N N . SER D 2 124 ? -36.524 24.559 11.867 1.00 70.04 124 SER C N 1
ATOM 6321 C CA . SER D 2 124 ? -35.883 24.732 10.577 1.00 70.78 124 SER C CA 1
ATOM 6322 C C . SER D 2 124 ? -36.456 23.775 9.569 1.00 70.45 124 SER C C 1
ATOM 6323 O O . SER D 2 124 ? -36.422 24.075 8.389 1.00 71.26 124 SER C O 1
ATOM 6326 N N . LEU D 2 125 ? -37.015 22.659 10.042 1.00 63.95 125 LEU C N 1
ATOM 6327 C CA . LEU D 2 125 ? -37.641 21.671 9.169 1.00 59.71 125 LEU C CA 1
ATOM 6328 C C . LEU D 2 125 ? -39.121 21.991 8.945 1.00 74.00 125 LEU C C 1
ATOM 6329 O O . LEU D 2 125 ? -39.872 21.154 8.416 1.00 69.18 125 LEU C O 1
ATOM 6334 N N . GLY D 2 126 ? -39.556 23.176 9.365 1.00 66.75 126 GLY C N 1
ATOM 6335 C CA . GLY D 2 126 ? -40.925 23.565 9.105 1.00 66.76 126 GLY C CA 1
ATOM 6336 C C . GLY D 2 126 ? -41.913 23.304 10.234 1.00 72.56 126 GLY C C 1
ATOM 6337 O O . GLY D 2 126 ? -43.052 23.750 10.136 1.00 74.95 126 GLY C O 1
ATOM 6338 N N . MET D 2 127 ? -41.497 22.586 11.284 1.00 74.67 127 MET C N 1
ATOM 6339 C CA . MET D 2 127 ? -42.377 22.300 12.417 1.00 79.37 127 MET C CA 1
ATOM 6340 C C . MET D 2 127 ? -42.705 23.565 13.193 1.00 81.40 127 MET C C 1
ATOM 6341 O O . MET D 2 127 ? -41.833 24.405 13.420 1.00 73.79 127 MET C O 1
ATOM 6346 N N . THR D 2 128 ? -43.963 23.672 13.623 1.00 79.94 128 THR C N 1
ATOM 6347 C CA . THR D 2 128 ? -44.417 24.768 14.481 1.00 79.65 128 THR C CA 1
ATOM 6348 C C . THR D 2 128 ? -43.930 24.528 15.900 1.00 79.22 128 THR C C 1
ATOM 6349 O O . THR D 2 128 ? -43.555 23.398 16.243 1.00 72.70 128 THR C O 1
ATOM 6353 N N . HIS D 2 129 ? -43.956 25.574 16.726 1.00 76.75 129 HIS C N 1
ATOM 6354 C CA . HIS D 2 129 ? -43.612 25.442 18.138 1.00 83.17 129 HIS C CA 1
ATOM 6355 C C . HIS D 2 129 ? -44.351 24.267 18.786 1.00 80.36 129 HIS C C 1
ATOM 6356 O O . HIS D 2 129 ? -43.738 23.474 19.494 1.00 77.08 129 HIS C O 1
ATOM 6363 N N . ALA D 2 130 ? -45.645 24.124 18.504 1.00 76.93 130 ALA C N 1
ATOM 6364 C CA . ALA D 2 130 ? -46.429 23.031 19.084 1.00 77.70 130 ALA C CA 1
ATOM 6365 C C . ALA D 2 130 ? -45.844 21.673 18.706 1.00 81.68 130 ALA C C 1
ATOM 6366 O O . ALA D 2 130 ? -45.602 20.825 19.573 1.00 75.99 130 ALA C O 1
ATOM 6368 N N . MET D 2 131 ? -45.594 21.479 17.412 1.00 81.59 131 MET C N 1
ATOM 6369 C CA . MET D 2 131 ? -45.049 20.209 16.922 1.00 75.33 131 MET C CA 1
ATOM 6370 C C . MET D 2 131 ? -43.631 19.942 17.459 1.00 78.89 131 MET C C 1
ATOM 6371 O O . MET D 2 131 ? -43.283 18.798 17.793 1.00 80.77 131 MET C O 1
ATOM 6376 N N . ALA D 2 132 ? -42.826 20.996 17.562 1.00 67.56 132 ALA C N 1
ATOM 6377 C CA . ALA D 2 132 ? -41.465 20.853 18.053 1.00 68.93 132 ALA C CA 1
ATOM 6378 C C . ALA D 2 132 ? -41.512 20.410 19.507 1.00 77.35 132 ALA C C 1
ATOM 6379 O O . ALA D 2 132 ? -40.713 19.588 19.960 1.00 78.24 132 ALA C O 1
ATOM 6381 N N . MET D 2 133 ? -42.469 20.978 20.227 1.00 77.57 133 MET C N 1
ATOM 6382 C CA . MET D 2 133 ? -42.682 20.708 21.647 1.00 78.34 133 MET C CA 1
ATOM 6383 C C . MET D 2 133 ? -43.160 19.268 21.871 1.00 76.04 133 MET C C 1
ATOM 6384 O O . MET D 2 133 ? -42.593 18.526 22.663 1.00 75.06 133 MET C O 1
ATOM 6389 N N . ARG D 2 134 ? -44.205 18.879 21.156 1.00 79.11 134 ARG C N 1
ATOM 6390 C CA . ARG D 2 134 ? -44.763 17.546 21.290 1.00 79.14 134 ARG C CA 1
ATOM 6391 C C . ARG D 2 134 ? -43.821 16.432 20.855 1.00 84.68 134 ARG C C 1
ATOM 6392 O O . ARG D 2 134 ? -43.665 15.450 21.575 1.00 78.43 134 ARG C O 1
ATOM 6400 N N . TYR D 2 135 ? -43.204 16.572 19.676 1.00 81.89 135 TYR C N 1
ATOM 6401 C CA . TYR D 2 135 ? -42.426 15.465 19.101 1.00 78.65 135 TYR C CA 1
ATOM 6402 C C . TYR D 2 135 ? -40.918 15.454 19.418 1.00 79.61 135 TYR C C 1
ATOM 6403 O O . TYR D 2 135 ? -40.273 14.395 19.380 1.00 69.83 135 TYR C O 1
ATOM 6412 N N . VAL D 2 136 ? -40.372 16.609 19.788 1.00 72.39 136 VAL C N 1
ATOM 6413 C CA . VAL D 2 136 ? -38.933 16.732 19.943 1.00 74.31 136 VAL C CA 1
ATOM 6414 C C . VAL D 2 136 ? -38.514 17.167 21.344 1.00 70.52 136 VAL C C 1
ATOM 6415 O O . VAL D 2 136 ? -37.729 16.480 22.003 1.00 66.30 136 VAL C O 1
ATOM 6419 N N . ILE D 2 137 ? -39.031 18.306 21.789 1.00 65.94 137 ILE C N 1
ATOM 6420 C CA . ILE D 2 137 ? -38.585 18.902 23.042 1.00 77.96 137 ILE C CA 1
ATOM 6421 C C . ILE D 2 137 ? -39.122 18.236 24.307 1.00 78.27 137 ILE C C 1
ATOM 6422 O O . ILE D 2 137 ? -38.329 17.871 25.190 1.00 69.72 137 ILE C O 1
ATOM 6427 N N . ILE D 2 138 ? -40.445 18.078 24.400 1.00 70.22 138 ILE C N 1
ATOM 6428 C CA . ILE D 2 138 ? -41.027 17.498 25.610 1.00 77.04 138 ILE C CA 1
ATOM 6429 C C . ILE D 2 138 ? -40.488 16.090 25.922 1.00 80.72 138 ILE C C 1
ATOM 6430 O O . ILE D 2 138 ? -40.095 15.830 27.056 1.00 84.29 138 ILE C O 1
ATOM 6435 N N . PRO D 2 139 ? -40.407 15.199 24.913 1.00 84.97 139 PRO C N 1
ATOM 6436 C CA . PRO D 2 139 ? -39.859 13.874 25.241 1.00 81.75 139 PRO C CA 1
ATOM 6437 C C . PRO D 2 139 ? -38.470 13.924 25.886 1.00 83.49 139 PRO C C 1
ATOM 6438 O O . PRO D 2 139 ? -38.114 13.018 26.643 1.00 88.13 139 PRO C O 1
ATOM 6442 N N . GLN D 2 140 ? -37.709 14.979 25.622 1.00 79.11 140 GLN C N 1
ATOM 6443 C CA . GLN D 2 140 ? -36.361 15.074 26.172 1.00 77.21 140 GLN C CA 1
ATOM 6444 C C . GLN D 2 140 ? -36.385 15.773 27.547 1.00 78.81 140 GLN C C 1
ATOM 6445 O O . GLN D 2 140 ? -35.680 15.370 28.517 1.00 86.88 140 GLN C O 1
ATOM 6451 N N . ALA D 2 141 ? -37.232 16.798 27.633 1.00 84.56 141 ALA C N 1
ATOM 6452 C CA . ALA D 2 141 ? -37.461 17.529 28.880 1.00 82.68 141 ALA C CA 1
ATOM 6453 C C . ALA D 2 141 ? -37.860 16.574 29.996 1.00 75.93 141 ALA C C 1
ATOM 6454 O O . ALA D 2 141 ? -37.315 16.641 31.086 1.00 75.20 141 ALA C O 1
ATOM 6456 N N . ILE D 2 142 ? -38.773 15.657 29.683 1.00 73.52 142 ILE C N 1
ATOM 6457 C CA . ILE D 2 142 ? -39.229 14.645 30.631 1.00 84.36 142 ILE C CA 1
ATOM 6458 C C . ILE D 2 142 ? -38.080 13.844 31.239 1.00 92.23 142 ILE C C 1
ATOM 6459 O O . ILE D 2 142 ? -38.042 13.610 32.463 1.00 105.29 142 ILE C O 1
ATOM 6464 N N . LYS D 2 143 ? -37.130 13.452 30.402 1.00 85.66 143 LYS C N 1
ATOM 6465 C CA . LYS D 2 143 ? -35.986 12.702 30.895 1.00 87.57 143 LYS C CA 1
ATOM 6466 C C . LYS D 2 143 ? -35.128 13.586 31.763 1.00 80.58 143 LYS C C 1
ATOM 6467 O O . LYS D 2 143 ? -34.378 13.091 32.594 1.00 76.04 143 LYS C O 1
ATOM 6473 N N . ASN D 2 144 ? -35.232 14.899 31.587 1.00 79.09 144 ASN C N 1
ATOM 6474 C CA . ASN D 2 144 ? -34.539 15.780 32.540 1.00 75.58 144 ASN C CA 1
ATOM 6475 C C . ASN D 2 144 ? -35.271 15.902 33.882 1.00 90.06 144 ASN C C 1
ATOM 6476 O O . ASN D 2 144 ? -34.655 16.050 34.952 1.00 89.41 144 ASN C O 1
ATOM 6481 N N . ILE D 2 145 ? -36.597 15.829 33.810 1.00 86.31 145 ILE C N 1
ATOM 6482 C CA . ILE D 2 145 ? -37.443 16.193 34.920 1.00 81.61 145 ILE C CA 1
ATOM 6483 C C . ILE D 2 145 ? -37.596 15.047 35.909 1.00 90.88 145 ILE C C 1
ATOM 6484 O O . ILE D 2 145 ? -37.459 15.264 37.115 1.00 87.39 145 ILE C O 1
ATOM 6489 N N . LEU D 2 146 ? -37.869 13.842 35.406 1.00 90.53 146 LEU C N 1
ATOM 6490 C CA . LEU D 2 146 ? -38.060 12.667 36.274 1.00 89.96 146 LEU C CA 1
ATOM 6491 C C . LEU D 2 146 ? -36.993 12.475 37.389 1.00 87.69 146 LEU C C 1
ATOM 6492 O O . LEU D 2 146 ? -37.329 12.182 38.533 1.00 71.85 146 LEU C O 1
ATOM 6497 N N . PRO D 2 147 ? -35.702 12.626 37.063 1.00 85.22 147 PRO C N 1
ATOM 6498 C CA . PRO D 2 147 ? -34.770 12.445 38.178 1.00 88.64 147 PRO C CA 1
ATOM 6499 C C . PRO D 2 147 ? -34.868 13.562 39.203 1.00 84.89 147 PRO C C 1
ATOM 6500 O O . PRO D 2 147 ? -34.504 13.344 40.355 1.00 86.58 147 PRO C O 1
ATOM 6504 N N . ALA D 2 148 ? -35.334 14.740 38.812 1.00 81.67 148 ALA C N 1
ATOM 6505 C CA . ALA D 2 148 ? -35.384 15.829 39.781 1.00 87.06 148 ALA C CA 1
ATOM 6506 C C . ALA D 2 148 ? -36.696 15.755 40.592 1.00 85.99 148 ALA C C 1
ATOM 6507 O O . ALA D 2 148 ? -36.764 16.243 41.717 1.00 87.39 148 ALA C O 1
ATOM 6509 N N . LEU D 2 149 ? -37.725 15.136 40.013 1.00 79.12 149 LEU C N 1
ATOM 6510 C CA . LEU D 2 149 ? -38.935 14.822 40.749 1.00 79.14 149 LEU C CA 1
ATOM 6511 C C . LEU D 2 149 ? -38.568 13.790 41.785 1.00 85.58 149 LEU C C 1
ATOM 6512 O O . LEU D 2 149 ? -38.917 13.927 42.958 1.00 87.11 149 LEU C O 1
ATOM 6517 N N . GLY D 2 150 ? -37.852 12.760 41.345 1.00 86.86 150 GLY C N 1
ATOM 6518 C CA . GLY D 2 150 ? -37.410 11.703 42.232 1.00 90.74 150 GLY C CA 1
ATOM 6519 C C . GLY D 2 150 ? -36.652 12.268 43.413 1.00 93.02 150 GLY C C 1
ATOM 6520 O O . GLY D 2 150 ? -36.835 11.817 44.548 1.00 93.33 150 GLY C O 1
ATOM 6521 N N . ASN D 2 151 ? -35.849 13.296 43.153 1.00 89.36 151 ASN C N 1
ATOM 6522 C CA . ASN D 2 151 ? -35.104 13.965 44.211 1.00 88.93 151 ASN C CA 1
ATOM 6523 C C . ASN D 2 151 ? -35.999 14.850 45.082 1.00 92.62 151 ASN C C 1
ATOM 6524 O O . ASN D 2 151 ? -35.736 15.042 46.274 1.00 87.28 151 ASN C O 1
ATOM 6529 N N . GLU D 2 152 ? -37.058 15.383 44.481 1.00 94.77 152 GLU C N 1
ATOM 6530 C CA . GLU D 2 152 ? -38.006 16.216 45.210 1.00 93.84 152 GLU C CA 1
ATOM 6531 C C . GLU D 2 152 ? -38.672 15.391 46.324 1.00 91.97 152 GLU C C 1
ATOM 6532 O O . GLU D 2 152 ? -38.737 15.824 47.472 1.00 80.32 152 GLU C O 1
ATOM 6538 N N . PHE D 2 153 ? -39.131 14.196 45.966 1.00 90.75 153 PHE C N 1
ATOM 6539 C CA . PHE D 2 153 ? -39.707 13.256 46.912 1.00 95.51 153 PHE C CA 1
ATOM 6540 C C . PHE D 2 153 ? -38.775 12.996 48.096 1.00 93.50 153 PHE C C 1
ATOM 6541 O O . PHE D 2 153 ? -39.197 13.061 49.243 1.00 94.16 153 PHE C O 1
ATOM 6549 N N . ILE D 2 154 ? -37.512 12.703 47.813 1.00 91.34 154 ILE C N 1
ATOM 6550 C CA . ILE D 2 154 ? -36.545 12.400 48.867 1.00 94.21 154 ILE C CA 1
ATOM 6551 C C . ILE D 2 154 ? -36.415 13.568 49.837 1.00 92.52 154 ILE C C 1
ATOM 6552 O O . ILE D 2 154 ? -36.339 13.369 51.048 1.00 96.14 154 ILE C O 1
ATOM 6557 N N . VAL D 2 155 ? -36.399 14.784 49.299 1.00 89.55 155 VAL C N 1
ATOM 6558 C CA . VAL D 2 155 ? -36.306 15.986 50.120 1.00 86.83 155 VAL C CA 1
ATOM 6559 C C . VAL D 2 155 ? -37.562 16.145 50.982 1.00 94.70 155 VAL C C 1
ATOM 6560 O O . VAL D 2 155 ? -37.482 16.494 52.168 1.00 91.19 155 VAL C O 1
ATOM 6564 N N . MET D 2 156 ? -38.716 15.852 50.388 1.00 90.78 156 MET C N 1
ATOM 6565 C CA . MET D 2 156 ? -39.986 16.014 51.078 1.00 94.05 156 MET C CA 1
ATOM 6566 C C . MET D 2 156 ? -40.168 15.028 52.231 1.00 95.97 156 MET C C 1
ATOM 6567 O O . MET D 2 156 ? -40.937 15.295 53.146 1.00 85.36 156 MET C O 1
ATOM 6572 N N . LEU D 2 157 ? -39.472 13.895 52.182 1.00 95.37 157 LEU C N 1
ATOM 6573 C CA . LEU D 2 157 ? -39.505 12.955 53.290 1.00 90.26 157 LEU C CA 1
ATOM 6574 C C . LEU D 2 157 ? -39.010 13.647 54.538 1.00 85.21 157 LEU C C 1
ATOM 6575 O O . LEU D 2 157 ? -39.678 13.619 55.573 1.00 90.55 157 LEU C O 1
ATOM 6580 N N . LYS D 2 158 ? -37.834 14.262 54.434 1.00 83.87 158 LYS C N 1
ATOM 6581 C CA . LYS D 2 158 ? -37.271 15.026 55.541 1.00 86.84 158 LYS C CA 1
ATOM 6582 C C . LYS D 2 158 ? -38.187 16.174 55.910 1.00 91.20 158 LYS C C 1
ATOM 6583 O O . LYS D 2 158 ? -38.451 16.407 57.090 1.00 94.95 158 LYS C O 1
ATOM 6589 N N . GLU D 2 159 ? -38.708 16.853 54.892 1.00 85.66 159 GLU C N 1
ATOM 6590 C CA . GLU D 2 159 ? -39.561 18.012 55.100 1.00 88.26 159 GLU C CA 1
ATOM 6591 C C . GLU D 2 159 ? -40.806 17.652 55.921 1.00 88.39 159 GLU C C 1
ATOM 6592 O O . GLU D 2 159 ? -41.236 18.430 56.770 1.00 83.06 159 GLU C O 1
ATOM 6598 N N . SER D 2 160 ? -41.338 16.454 55.689 1.00 78.31 160 SER C N 1
ATOM 6599 C CA . SER D 2 160 ? -42.613 16.036 56.242 1.00 82.37 160 SER C CA 1
ATOM 6600 C C . SER D 2 160 ? -42.552 15.867 57.762 1.00 93.23 160 SER C C 1
ATOM 6601 O O . SER D 2 160 ? -43.580 15.893 58.432 1.00 98.96 160 SER C O 1
ATOM 6604 N N . ALA D 2 161 ? -41.348 15.711 58.306 1.00 87.47 161 ALA C N 1
ATOM 6605 C CA . ALA D 2 161 ? -41.178 15.608 59.741 1.00 77.70 161 ALA C CA 1
ATOM 6606 C C . ALA D 2 161 ? -41.800 16.810 60.426 1.00 89.95 161 ALA C C 1
ATOM 6607 O O . ALA D 2 161 ? -42.095 16.767 61.617 1.00 93.73 161 ALA C O 1
ATOM 6609 N N . ILE D 2 162 ? -42.050 17.866 59.665 1.00 88.62 162 ILE C N 1
ATOM 6610 C CA . ILE D 2 162 ? -42.502 19.112 60.254 1.00 85.48 162 ILE C CA 1
ATOM 6611 C C . ILE D 2 162 ? -43.978 19.114 60.623 1.00 88.50 162 ILE C C 1
ATOM 6612 O O . ILE D 2 162 ? -44.428 20.017 61.311 1.00 93.32 162 ILE C O 1
ATOM 6617 N N . VAL D 2 163 ? -44.736 18.121 60.169 1.00 87.34 163 VAL C N 1
ATOM 6618 C CA . VAL D 2 163 ? -46.150 18.053 60.522 1.00 86.65 163 VAL C CA 1
ATOM 6619 C C . VAL D 2 163 ? -46.283 17.410 61.907 1.00 94.60 163 VAL C C 1
ATOM 6620 O O . VAL D 2 163 ? -47.379 17.254 62.450 1.00 89.93 163 VAL C O 1
ATOM 6624 N N . SER D 2 164 ? -45.148 17.045 62.482 1.00 88.84 164 SER C N 1
ATOM 6625 C CA . SER D 2 164 ? -45.150 16.476 63.794 1.00 82.29 164 SER C CA 1
ATOM 6626 C C . SER D 2 164 ? -45.560 17.583 64.754 1.00 87.14 164 SER C C 1
ATOM 6627 O O . SER D 2 164 ? -46.375 17.363 65.649 1.00 72.25 164 SER C O 1
ATOM 6630 N N . VAL D 2 165 ? -45.045 18.788 64.521 1.00 87.12 165 VAL C N 1
ATOM 6631 C CA . VAL D 2 165 ? -45.299 19.911 65.418 1.00 84.23 165 VAL C CA 1
ATOM 6632 C C . VAL D 2 165 ? -46.779 20.293 65.448 1.00 90.14 165 VAL C C 1
ATOM 6633 O O . VAL D 2 165 ? -47.227 21.035 66.321 1.00 93.04 165 VAL C O 1
ATOM 6637 N N . ILE D 2 166 ? -47.532 19.780 64.492 1.00 91.99 166 ILE C N 1
ATOM 6638 C CA . ILE D 2 166 ? -48.943 20.104 64.359 1.00 87.34 166 ILE C CA 1
ATOM 6639 C C . ILE D 2 166 ? -49.749 18.969 64.987 1.00 81.51 166 ILE C C 1
ATOM 6640 O O . ILE D 2 166 ? -50.982 18.941 64.924 1.00 78.95 166 ILE C O 1
ATOM 6645 N N . GLY D 2 167 ? -49.026 17.998 65.542 1.00 81.23 167 GLY C N 1
ATOM 6646 C CA . GLY D 2 167 ? -49.645 16.868 66.206 1.00 78.75 167 GLY C CA 1
ATOM 6647 C C . GLY D 2 167 ? -50.049 15.721 65.299 1.00 86.50 167 GLY C C 1
ATOM 6648 O O . GLY D 2 167 ? -50.846 14.879 65.690 1.00 89.67 167 GLY C O 1
ATOM 6649 N N . PHE D 2 168 ? -49.500 15.671 64.090 1.00 90.36 168 PHE C N 1
ATOM 6650 C CA . PHE D 2 168 ? -49.759 14.548 63.196 1.00 88.50 168 PHE C CA 1
ATOM 6651 C C . PHE D 2 168 ? -48.860 13.389 63.581 1.00 83.93 168 PHE C C 1
ATOM 6652 O O . PHE D 2 168 ? -47.697 13.592 63.942 1.00 81.02 168 PHE C O 1
ATOM 6660 N N . ALA D 2 169 ? -49.403 12.177 63.525 1.00 86.03 169 ALA C N 1
ATOM 6661 C CA . ALA D 2 169 ? -48.675 11.010 64.024 1.00 87.81 169 ALA C CA 1
ATOM 6662 C C . ALA D 2 169 ? -47.672 10.467 62.999 1.00 88.47 169 ALA C C 1
ATOM 6663 O O . ALA D 2 169 ? -47.765 9.305 62.585 1.00 85.43 169 ALA C O 1
ATOM 6665 N N . ASP D 2 170 ? -46.734 11.318 62.581 1.00 89.48 170 ASP C N 1
ATOM 6666 C CA . ASP D 2 170 ? -45.704 10.933 61.620 1.00 94.14 170 ASP C CA 1
ATOM 6667 C C . ASP D 2 170 ? -44.590 10.166 62.323 1.00 93.98 170 ASP C C 1
ATOM 6668 O O . ASP D 2 170 ? -44.760 9.712 63.444 1.00 93.20 170 ASP C O 1
ATOM 6673 N N . LEU D 2 171 ? -43.459 9.998 61.657 1.00 96.61 171 LEU C N 1
ATOM 6674 C CA . LEU D 2 171 ? -42.345 9.283 62.261 1.00 99.71 171 LEU C CA 1
ATOM 6675 C C . LEU D 2 171 ? -41.713 10.104 63.390 1.00 102.87 171 LEU C C 1
ATOM 6676 O O . LEU D 2 171 ? -41.193 9.546 64.369 1.00 101.71 171 LEU C O 1
ATOM 6681 N N . THR D 2 172 ? -41.750 11.427 63.264 1.00 94.14 172 THR C N 1
ATOM 6682 C CA . THR D 2 172 ? -41.092 12.265 64.262 1.00 93.69 172 THR C CA 1
ATOM 6683 C C . THR D 2 172 ? -41.935 12.386 65.536 1.00 95.91 172 THR C C 1
ATOM 6684 O O . THR D 2 172 ? -41.386 12.417 66.642 1.00 93.45 172 THR C O 1
ATOM 6688 N N . ARG D 2 173 ? -43.261 12.423 65.378 1.00 91.77 173 ARG C N 1
ATOM 6689 C CA . ARG D 2 173 ? -44.175 12.559 66.518 1.00 82.62 173 ARG C CA 1
ATOM 6690 C C . ARG D 2 173 ? -44.018 11.440 67.541 1.00 85.88 173 ARG C C 1
ATOM 6691 O O . ARG D 2 173 ? -44.162 11.680 68.740 1.00 93.14 173 ARG C O 1
ATOM 6699 N N . GLN D 2 174 ? -43.690 10.239 67.069 1.00 83.99 174 GLN C N 1
ATOM 6700 C CA . GLN D 2 174 ? -43.552 9.072 67.930 1.00 84.39 174 GLN C CA 1
ATOM 6701 C C . GLN D 2 174 ? -42.687 9.332 69.166 1.00 98.20 174 GLN C C 1
ATOM 6702 O O . GLN D 2 174 ? -43.017 8.867 70.265 1.00 106.42 174 GLN C O 1
ATOM 6708 N N . ALA D 2 175 ? -41.607 10.091 68.997 1.00 88.59 175 ALA C N 1
ATOM 6709 C CA . ALA D 2 175 ? -40.702 10.360 70.103 1.00 82.90 175 ALA C CA 1
ATOM 6710 C C . ALA D 2 175 ? -41.399 11.019 71.286 1.00 88.81 175 ALA C C 1
ATOM 6711 O O . ALA D 2 175 ? -41.022 10.787 72.437 1.00 98.58 175 ALA C O 1
ATOM 6713 N N . ASP D 2 176 ? -42.402 11.843 71.008 1.00 85.27 176 ASP C N 1
ATOM 6714 C CA . ASP D 2 176 ? -43.201 12.418 72.076 1.00 89.25 176 ASP C CA 1
ATOM 6715 C C . ASP D 2 176 ? -43.950 11.287 72.751 1.00 96.02 176 ASP C C 1
ATOM 6716 O O . ASP D 2 176 ? -43.791 11.065 73.962 1.00 101.49 176 ASP C O 1
ATOM 6721 N N . ILE D 2 177 ? -44.748 10.569 71.960 1.00 92.76 177 ILE C N 1
ATOM 6722 C CA . ILE D 2 177 ? -45.548 9.467 72.476 1.00 87.30 177 ILE C CA 1
ATOM 6723 C C . ILE D 2 177 ? -44.742 8.554 73.386 1.00 91.24 177 ILE C C 1
ATOM 6724 O O . ILE D 2 177 ? -45.023 8.437 74.594 1.00 95.12 177 ILE C O 1
ATOM 6729 N N . ILE D 2 178 ? -43.694 7.965 72.833 1.00 83.08 178 ILE C N 1
ATOM 6730 C CA . ILE D 2 178 ? -42.865 7.068 73.620 1.00 93.62 178 ILE C CA 1
ATOM 6731 C C . ILE D 2 178 ? -42.362 7.708 74.926 1.00 95.24 178 ILE C C 1
ATOM 6732 O O . ILE D 2 178 ? -42.437 7.078 75.983 1.00 86.08 178 ILE C O 1
ATOM 6737 N N . GLN D 2 179 ? -41.905 8.959 74.876 1.00 93.45 179 GLN C N 1
ATOM 6738 C CA . GLN D 2 179 ? -41.331 9.548 76.082 1.00 102.02 179 GLN C CA 1
ATOM 6739 C C . GLN D 2 179 ? -42.414 9.759 77.165 1.00 101.51 179 GLN C C 1
ATOM 6740 O O . GLN D 2 179 ? -42.127 9.698 78.368 1.00 94.02 179 GLN C O 1
ATOM 6746 N N . SER D 2 180 ? -43.658 9.971 76.733 1.00 95.19 180 SER C N 1
ATOM 6747 C CA . SER D 2 180 ? -44.736 10.200 77.679 1.00 88.52 180 SER C CA 1
ATOM 6748 C C . SER D 2 180 ? -44.903 8.963 78.557 1.00 100.61 180 SER C C 1
ATOM 6749 O O . SER D 2 180 ? -45.494 9.026 79.640 1.00 115.34 180 SER C O 1
ATOM 6752 N N . VAL D 2 181 ? -44.381 7.840 78.078 1.00 99.41 181 VAL C N 1
ATOM 6753 C CA . VAL D 2 181 ? -44.493 6.569 78.776 1.00 95.33 181 VAL C CA 1
ATOM 6754 C C . VAL D 2 181 ? -43.110 6.073 79.219 1.00 100.27 181 VAL C C 1
ATOM 6755 O O . VAL D 2 181 ? -42.982 5.033 79.859 1.00 114.01 181 VAL C O 1
ATOM 6759 N N . THR D 2 182 ? -42.057 6.788 78.850 1.00 87.04 182 THR C N 1
ATOM 6760 C CA . THR D 2 182 ? -40.715 6.300 79.175 1.00 90.57 182 THR C CA 1
ATOM 6761 C C . THR D 2 182 ? -39.829 7.358 79.811 1.00 96.97 182 THR C C 1
ATOM 6762 O O . THR D 2 182 ? -38.797 7.032 80.415 1.00 95.95 182 THR C O 1
ATOM 6766 N N . TYR D 2 183 ? -40.215 8.620 79.634 1.00 98.17 183 TYR C N 1
ATOM 6767 C CA . TYR D 2 183 ? -39.412 9.771 80.065 1.00 99.88 183 TYR C CA 1
ATOM 6768 C C . TYR D 2 183 ? -38.074 9.871 79.307 1.00 105.22 183 TYR C C 1
ATOM 6769 O O . TYR D 2 183 ? -37.183 10.632 79.687 1.00 108.19 183 TYR C O 1
ATOM 6778 N N . ARG D 2 184 ? -37.958 9.119 78.213 1.00 99.10 184 ARG C N 1
ATOM 6779 C CA . ARG D 2 184 ? -36.749 9.130 77.393 1.00 97.24 184 ARG C CA 1
ATOM 6780 C C . ARG D 2 184 ? -36.998 9.815 76.049 1.00 95.85 184 ARG C C 1
ATOM 6781 O O . ARG D 2 184 ? -37.859 9.390 75.277 1.00 92.25 184 ARG C O 1
ATOM 6789 N N . TYR D 2 185 ? -36.244 10.874 75.773 1.00 93.48 185 TYR C N 1
ATOM 6790 C CA . TYR D 2 185 ? -36.351 11.558 74.487 1.00 94.36 185 TYR C CA 1
ATOM 6791 C C . TYR D 2 185 ? -35.226 11.138 73.539 1.00 91.35 185 TYR C C 1
ATOM 6792 O O . TYR D 2 185 ? -35.474 10.832 72.384 1.00 93.17 185 TYR C O 1
ATOM 6801 N N . PHE D 2 186 ? -34.002 11.120 74.053 1.00 91.26 186 PHE C N 1
ATOM 6802 C CA . PHE D 2 186 ? -32.800 10.765 73.303 1.00 94.16 186 PHE C CA 1
ATOM 6803 C C . PHE D 2 186 ? -32.955 9.530 72.421 1.00 96.37 186 PHE C C 1
ATOM 6804 O O . PHE D 2 186 ? -32.875 9.620 71.201 1.00 100.18 186 PHE C O 1
ATOM 6812 N N . GLU D 2 187 ? -33.135 8.372 73.049 1.00 103.31 187 GLU C N 1
ATOM 6813 C CA . GLU D 2 187 ? -33.160 7.094 72.329 1.00 103.31 187 GLU C CA 1
ATOM 6814 C C . GLU D 2 187 ? -34.211 6.986 71.210 1.00 97.11 187 GLU C C 1
ATOM 6815 O O . GLU D 2 187 ? -33.898 6.509 70.119 1.00 87.72 187 GLU C O 1
ATOM 6821 N N . PRO D 2 188 ? -35.461 7.411 71.470 1.00 98.75 188 PRO C N 1
ATOM 6822 C CA . PRO D 2 188 ? -36.404 7.349 70.346 1.00 96.91 188 PRO C CA 1
ATOM 6823 C C . PRO D 2 188 ? -36.046 8.335 69.221 1.00 99.11 188 PRO C C 1
ATOM 6824 O O . PRO D 2 188 ? -36.409 8.101 68.056 1.00 93.19 188 PRO C O 1
ATOM 6828 N N . TYR D 2 189 ? -35.359 9.425 69.569 1.00 95.52 189 TYR C N 1
ATOM 6829 C CA . TYR D 2 189 ? -34.932 10.387 68.560 1.00 91.64 189 TYR C CA 1
ATOM 6830 C C . TYR D 2 189 ? -33.815 9.804 67.692 1.00 93.53 189 TYR C C 1
ATOM 6831 O O . TYR D 2 189 ? -33.884 9.870 66.471 1.00 96.73 189 TYR C O 1
ATOM 6840 N N . ILE D 2 190 ? -32.799 9.229 68.332 1.00 87.02 190 ILE C N 1
ATOM 6841 C CA . ILE D 2 190 ? -31.757 8.510 67.618 1.00 85.47 190 ILE C CA 1
ATOM 6842 C C . ILE D 2 190 ? -32.368 7.472 66.681 1.00 89.39 190 ILE C C 1
ATOM 6843 O O . ILE D 2 190 ? -32.017 7.408 65.497 1.00 81.59 190 ILE C O 1
ATOM 6848 N N . ILE D 2 191 ? -33.287 6.664 67.200 1.00 87.70 191 ILE C N 1
ATOM 6849 C CA . ILE D 2 191 ? -33.910 5.638 66.367 1.00 95.38 191 ILE C CA 1
ATOM 6850 C C . ILE D 2 191 ? -34.622 6.269 65.169 1.00 99.31 191 ILE C C 1
ATOM 6851 O O . ILE D 2 191 ? -34.532 5.780 64.033 1.00 104.79 191 ILE C O 1
ATOM 6856 N N . ILE D 2 192 ? -35.301 7.384 65.416 1.00 92.91 192 ILE C N 1
ATOM 6857 C CA . ILE D 2 192 ? -36.026 8.061 64.352 1.00 90.18 192 ILE C CA 1
ATOM 6858 C C . ILE D 2 192 ? -35.075 8.584 63.258 1.00 88.72 192 ILE C C 1
ATOM 6859 O O . ILE D 2 192 ? -35.355 8.444 62.053 1.00 76.32 192 ILE C O 1
ATOM 6864 N N . ALA D 2 193 ? -33.978 9.205 63.693 1.00 84.69 193 ALA C N 1
ATOM 6865 C CA . ALA D 2 193 ? -32.924 9.659 62.798 1.00 82.73 193 ALA C CA 1
ATOM 6866 C C . ALA D 2 193 ? -32.430 8.500 61.933 1.00 87.46 193 ALA C C 1
ATOM 6867 O O . ALA D 2 193 ? -32.382 8.611 60.709 1.00 90.84 193 ALA C O 1
ATOM 6869 N N . ALA D 2 194 ? -32.087 7.389 62.574 1.00 83.29 194 ALA C N 1
ATOM 6870 C CA . ALA D 2 194 ? -31.660 6.190 61.869 1.00 78.79 194 ALA C CA 1
ATOM 6871 C C . ALA D 2 194 ? -32.641 5.809 60.778 1.00 85.33 194 ALA C C 1
ATOM 6872 O O . ALA D 2 194 ? -32.237 5.530 59.653 1.00 90.38 194 ALA C O 1
ATOM 6874 N N . ILE D 2 195 ? -33.928 5.803 61.106 1.00 91.07 195 ILE C N 1
ATOM 6875 C CA . ILE D 2 195 ? -34.959 5.461 60.119 1.00 91.26 195 ILE C CA 1
ATOM 6876 C C . ILE D 2 195 ? -35.038 6.446 58.930 1.00 98.90 195 ILE C C 1
ATOM 6877 O O . ILE D 2 195 ? -35.188 6.027 57.764 1.00 99.69 195 ILE C O 1
ATOM 6882 N N . TYR D 2 196 ? -34.956 7.748 59.219 1.00 95.54 196 TYR C N 1
ATOM 6883 C CA . TYR D 2 196 ? -34.969 8.757 58.151 1.00 88.94 196 TYR C CA 1
ATOM 6884 C C . TYR D 2 196 ? -33.761 8.544 57.243 1.00 90.75 196 TYR C C 1
ATOM 6885 O O . TYR D 2 196 ? -33.846 8.661 56.024 1.00 84.30 196 TYR C O 1
ATOM 6894 N N . PHE D 2 197 ? -32.634 8.242 57.873 1.00 95.55 197 PHE C N 1
ATOM 6895 C CA . PHE D 2 197 ? -31.379 8.050 57.177 1.00 103.25 197 PHE C CA 1
ATOM 6896 C C . PHE D 2 197 ? -31.506 6.866 56.240 1.00 103.46 197 PHE C C 1
ATOM 6897 O O . PHE D 2 197 ? -31.279 7.001 55.041 1.00 97.05 197 PHE C O 1
ATOM 6905 N N . VAL D 2 198 ? -31.925 5.725 56.776 1.00 97.53 198 VAL C N 1
ATOM 6906 C CA . VAL D 2 198 ? -32.058 4.521 55.966 1.00 94.50 198 VAL C CA 1
ATOM 6907 C C . VAL D 2 198 ? -33.041 4.727 54.811 1.00 97.45 198 VAL C C 1
ATOM 6908 O O . VAL D 2 198 ? -32.802 4.250 53.703 1.00 110.77 198 VAL C O 1
ATOM 6912 N N . MET D 2 199 ? -34.118 5.465 55.057 1.00 93.18 199 MET C N 1
ATOM 6913 C CA . MET D 2 199 ? -35.079 5.779 54.001 1.00 92.48 199 MET C CA 1
ATOM 6914 C C . MET D 2 199 ? -34.427 6.598 52.881 1.00 96.44 199 MET C C 1
ATOM 6915 O O . MET D 2 199 ? -34.619 6.330 51.675 1.00 92.93 199 MET C O 1
ATOM 6920 N N . THR D 2 200 ? -33.689 7.620 53.305 1.00 91.00 200 THR C N 1
ATOM 6921 C CA . THR D 2 200 ? -32.960 8.490 52.401 1.00 92.99 200 THR C CA 1
ATOM 6922 C C . THR D 2 200 ? -31.955 7.720 51.544 1.00 98.56 200 THR C C 1
ATOM 6923 O O . THR D 2 200 ? -31.919 7.891 50.334 1.00 100.98 200 THR C O 1
ATOM 6927 N N . LEU D 2 201 ? -31.133 6.891 52.184 1.00 99.70 201 LEU C N 1
ATOM 6928 C CA . LEU D 2 201 ? -30.177 6.053 51.480 1.00 101.47 201 LEU C CA 1
ATOM 6929 C C . LEU D 2 201 ? -30.876 5.169 50.461 1.00 104.71 201 LEU C C 1
ATOM 6930 O O . LEU D 2 201 ? -30.509 5.161 49.278 1.00 104.72 201 LEU C O 1
ATOM 6935 N N . THR D 2 202 ? -31.880 4.431 50.930 1.00 96.63 202 THR C N 1
ATOM 6936 C CA . THR D 2 202 ? -32.607 3.496 50.083 1.00 98.09 202 THR C CA 1
ATOM 6937 C C . THR D 2 202 ? -33.090 4.192 48.824 1.00 100.63 202 THR C C 1
ATOM 6938 O O . THR D 2 202 ? -32.757 3.781 47.699 1.00 109.57 202 THR C O 1
ATOM 6942 N N . PHE D 2 203 ? -33.858 5.263 49.014 1.00 92.25 203 PHE C N 1
ATOM 6943 C CA . PHE D 2 203 ? -34.406 5.973 47.867 1.00 93.72 203 PHE C CA 1
ATOM 6944 C C . PHE D 2 203 ? -33.335 6.636 46.989 1.00 96.57 203 PHE C C 1
ATOM 6945 O O . PHE D 2 203 ? -33.537 6.794 45.790 1.00 91.94 203 PHE C O 1
ATOM 6953 N N . SER D 2 204 ? -32.209 7.024 47.579 1.00 89.90 204 SER C N 1
ATOM 6954 C CA . SER D 2 204 ? -31.123 7.614 46.805 1.00 99.08 204 SER C CA 1
ATOM 6955 C C . SER D 2 204 ? -30.492 6.590 45.861 1.00 107.51 204 SER C C 1
ATOM 6956 O O . SER D 2 204 ? -30.252 6.876 44.684 1.00 109.66 204 SER C O 1
ATOM 6959 N N . LYS D 2 205 ? -30.217 5.405 46.398 1.00 111.34 205 LYS C N 1
ATOM 6960 C CA . LYS D 2 205 ? -29.766 4.267 45.608 1.00 109.80 205 LYS C CA 1
ATOM 6961 C C . LYS D 2 205 ? -30.742 3.991 44.471 1.00 109.95 205 LYS C C 1
ATOM 6962 O O . LYS D 2 205 ? -30.345 3.966 43.301 1.00 120.42 205 LYS C O 1
ATOM 6968 N N . LEU D 2 206 ? -31.989 3.793 44.826 1.00 102.09 206 LEU C N 1
ATOM 6969 C CA . LEU D 2 206 ? -32.964 3.426 43.842 1.00 106.06 206 LEU C CA 1
ATOM 6970 C C . LEU D 2 206 ? -33.084 4.471 42.750 1.00 111.90 206 LEU C C 1
ATOM 6971 O O . LEU D 2 206 ? -33.058 4.117 41.584 1.00 116.70 206 LEU C O 1
ATOM 6976 N N . LEU D 2 207 ? -33.204 5.743 43.108 1.00 113.08 207 LEU C N 1
ATOM 6977 C CA . LEU D 2 207 ? -33.322 6.754 42.075 1.00 116.33 207 LEU C CA 1
ATOM 6978 C C . LEU D 2 207 ? -32.060 6.755 41.248 1.00 121.30 207 LEU C C 1
ATOM 6979 O O . LEU D 2 207 ? -32.114 6.751 40.031 1.00 119.36 207 LEU C O 1
ATOM 6984 N N . SER D 2 208 ? -30.921 6.721 41.903 1.00 120.51 208 SER C N 1
ATOM 6985 C CA . SER D 2 208 ? -29.682 6.943 41.202 1.00 121.26 208 SER C CA 1
ATOM 6986 C C . SER D 2 208 ? -29.574 5.848 40.177 1.00 124.11 208 SER C C 1
ATOM 6987 O O . SER D 2 208 ? -29.140 6.052 39.059 1.00 125.94 208 SER C O 1
ATOM 6990 N N . LEU D 2 209 ? -29.996 4.673 40.589 1.00 116.98 209 LEU C N 1
ATOM 6991 C CA . LEU D 2 209 ? -29.980 3.547 39.717 1.00 111.14 209 LEU C CA 1
ATOM 6992 C C . LEU D 2 209 ? -30.880 3.791 38.555 1.00 117.67 209 LEU C C 1
ATOM 6993 O O . LEU D 2 209 ? -30.523 3.504 37.433 1.00 127.13 209 LEU C O 1
ATOM 6998 N N . PHE D 2 210 ? -32.061 4.315 38.806 1.00 116.65 210 PHE C N 1
ATOM 6999 C CA . PHE D 2 210 ? -32.981 4.591 37.713 1.00 120.20 210 PHE C CA 1
ATOM 7000 C C . PHE D 2 210 ? -32.375 5.667 36.843 1.00 123.36 210 PHE C C 1
ATOM 7001 O O . PHE D 2 210 ? -32.504 5.658 35.639 1.00 123.73 210 PHE C O 1
ATOM 7009 N N . GLU D 2 211 ? -31.714 6.606 37.479 1.00 128.19 211 GLU C N 1
ATOM 7010 C CA . GLU D 2 211 ? -31.053 7.648 36.754 1.00 132.52 211 GLU C CA 1
ATOM 7011 C C . GLU D 2 211 ? -29.983 7.055 35.893 1.00 137.20 211 GLU C C 1
ATOM 7012 O O . GLU D 2 211 ? -29.807 7.455 34.764 1.00 137.42 211 GLU C O 1
ATOM 7018 N N . ARG D 2 212 ? -29.255 6.090 36.420 1.00 143.21 212 ARG C N 1
ATOM 7019 C CA . ARG D 2 212 ? -28.158 5.511 35.657 1.00 141.74 212 ARG C CA 1
ATOM 7020 C C . ARG D 2 212 ? -28.738 4.834 34.437 1.00 136.21 212 ARG C C 1
ATOM 7021 O O . ARG D 2 212 ? -28.046 4.610 33.459 1.00 133.25 212 ARG C O 1
ATOM 7029 N N . ARG D 2 213 ? -30.020 4.512 34.505 1.00 133.95 213 ARG C N 1
ATOM 7030 C CA . ARG D 2 213 ? -30.736 3.839 33.433 1.00 131.08 213 ARG C CA 1
ATOM 7031 C C . ARG D 2 213 ? -31.337 4.788 32.397 1.00 129.93 213 ARG C C 1
ATOM 7032 O O . ARG D 2 213 ? -32.051 4.355 31.512 1.00 128.39 213 ARG C O 1
ATOM 7040 N N . LEU D 2 214 ? -31.081 6.081 32.534 1.00 131.47 214 LEU C N 1
ATOM 7041 C CA . LEU D 2 214 ? -31.468 7.060 31.526 1.00 126.12 214 LEU C CA 1
ATOM 7042 C C . LEU D 2 214 ? -30.261 7.878 31.070 1.00 122.01 214 LEU C C 1
ATOM 7043 O O . LEU D 2 214 ? -29.248 7.335 30.627 1.00 126.83 214 LEU C O 1
#

CATH classification: 3.40.50.300

Sequence (909 aa):
MIFVNDVYKNFGSLEVLKGVTLKVNKGEVVVIIGPSGSGKSTLLRCINLLEEPTKGEVFIDGVKINNGKVNINKVRQKVGMVFQHFNLFPHLTAIENITLAPVKVKKMNKKEAEELAVDLLAKVGLLDKKDQYPIKLSGGQKQRLAIARALAMQPEVMLFDEPTSALDPEMVKEVLNVMKQLANEGMTMVVVTHEMGFAREVGDRVIFMDDGVIVEEGTPEEIFYRAKNERTREFLSKILMIFVNDVYKNFGSLEVLKGVTLKVNKGEVVVIIGPSGSGKSTLLRCINLLEEPTKGEVFIDGVKINNGKVNINKVRQKVGMVFQHFNLFPHLTAIENITLAPVKVKKMNKKEAEELAVDLLAKVGLLDKKDQYPIKLSGGQKQRLAIARALAMQPEVMLFDEPTSALDPEMVKEVLNVMKQLANEGMTMVVVTHEMGFAREVGDRVIFMDDGVIVEEGTPEEIFYRAKNERTREFLSKILMTVDFLSMVKYTPLFISGLIMTLKLTFLAVTIGVLMGLFIALMKMSSIKPIKLVASSYIEVIRGTPLLVQLLLIYNGLMQFGMNIPAFTAGVSALAINSSAYVAEIIRAGIQAVDPGQNEAARSLGMTHAMAMRYVIIPQAIKNILPALGNEFIVMLKESAIVSVIGFADLTRQADIIQSVTYRYFEPYIIIAAIYFVMTLTFSKLLSLFERRLRMTVDFLSMVKYTPLFISGLIMTLKLTFLAVTIGVLMGLFIALMKMSSIKPIKLVASSYIEVIRGTPLLVQLLLIYNGLMQFGMNIPAFTAGVSALAINSSAYVAEIIRAGIQAVDPGQNEAARSLGMTHAMAMRYVIIPQAIKNILPALGNEFIVMLKESAIVSVIGFADLTRQADIIQSVTYRYFEPYIIIAAIYFVMTLTFSKLLSLFERRL

InterPro domains:
  IPR003439 ABC transporter-like, ATP-binding domain [PF00005] (17-165)
  IPR003439 ABC transporter-like, ATP-binding domain [PS50893] (2-236)
  IPR003593 AAA+ ATPase domain [SM00382] (26-213)
  IPR017871 ABC transporter-like, conserved site [PS00211] (137-151)
  IPR027417 P-loop containing nucleoside triphosphate hydrolase [G3DSA:3.40.50.300] (1-240)
  IPR027417 P-loop containing nucleoside triphosphate hydrolase [SSF52540] (1-235)
  IPR030679 ABC-type amino acid transport system, ATPase component, HisP-type [PIRSF039085] (1-240)
  IPR050086 Methionine import ATP-binding protein MetN-like [PTHR43166] (1-239)

Solvent-accessible surface area: 39413 Å² total